Protein AF-0000000075733453 (afdb_homodimer)

Structure (mmCIF, N/CA/C/O backbone):
data_AF-0000000075733453-model_v1
#
loop_
_entity.id
_entity.type
_entity.pdbx_description
1 polymer 'CTQ-dependent glycine oxidase GoxA'
#
loop_
_atom_site.group_PDB
_atom_site.id
_atom_site.type_symbol
_atom_site.label_atom_id
_atom_site.label_alt_id
_atom_site.label_comp_id
_atom_site.label_asym_id
_atom_site.label_entity_id
_atom_site.label_seq_id
_atom_site.pdbx_PDB_ins_code
_atom_site.Cartn_x
_atom_site.Cartn_y
_atom_site.Cartn_z
_atom_site.occupancy
_atom_site.B_iso_or_equiv
_atom_site.auth_seq_id
_atom_site.auth_comp_id
_atom_site.auth_asym_id
_atom_site.auth_atom_id
_atom_site.pdbx_PDB_model_num
ATOM 1 N N . MET A 1 1 ? -24.188 13.227 -26.5 1 18.45 1 MET A N 1
ATOM 2 C CA . MET A 1 1 ? -24.312 14.047 -25.297 1 18.45 1 MET A CA 1
ATOM 3 C C . MET A 1 1 ? -23.547 13.43 -24.125 1 18.45 1 MET A C 1
ATOM 5 O O . MET A 1 1 ? -23.891 12.352 -23.641 1 18.45 1 MET A O 1
ATOM 9 N N . LYS A 1 2 ? -22.203 13.695 -23.938 1 22 2 LYS A N 1
ATOM 10 C CA . LYS A 1 2 ? -21.031 13.078 -23.328 1 22 2 LYS A CA 1
ATOM 11 C C . LYS A 1 2 ? -21.078 13.18 -21.812 1 22 2 LYS A C 1
ATOM 13 O O . LYS A 1 2 ? -21.531 14.188 -21.266 1 22 2 LYS A O 1
ATOM 18 N N . ARG A 1 3 ? -20.938 12 -21.094 1 26.03 3 ARG A N 1
ATOM 19 C CA . ARG A 1 3 ? -21.109 11.594 -19.703 1 26.03 3 ARG A CA 1
ATOM 20 C C . ARG A 1 3 ? -20.406 12.555 -18.75 1 26.03 3 ARG A C 1
ATOM 22 O O . ARG A 1 3 ? -20.422 12.375 -17.531 1 26.03 3 ARG A O 1
ATOM 29 N N . ARG A 1 4 ? -19.5 13.398 -19.281 1 26.67 4 ARG A N 1
ATOM 30 C CA . ARG A 1 4 ? -18.641 14.266 -18.484 1 26.67 4 ARG A CA 1
ATOM 31 C C . ARG A 1 4 ? -19.438 15.414 -17.875 1 26.67 4 ARG A C 1
ATOM 33 O O . ARG A 1 4 ? -18.969 16.094 -16.969 1 26.67 4 ARG A O 1
ATOM 40 N N . ASP A 1 5 ? -20.438 15.891 -18.531 1 25.38 5 ASP A N 1
ATOM 41 C CA . ASP A 1 5 ? -21.031 17.203 -18.266 1 25.38 5 ASP A CA 1
ATOM 42 C C . ASP A 1 5 ? -21.922 17.141 -17.016 1 25.38 5 ASP A C 1
ATOM 44 O O . ASP A 1 5 ? -22.5 18.156 -16.625 1 25.38 5 ASP A O 1
ATOM 48 N N . PHE A 1 6 ? -22.422 15.938 -16.703 1 27.45 6 PHE A N 1
ATOM 49 C CA . PHE A 1 6 ? -23.516 16 -15.727 1 27.45 6 PHE A CA 1
ATOM 50 C C . PHE A 1 6 ? -22.984 16.375 -14.352 1 27.45 6 PHE A C 1
ATOM 52 O O . PHE A 1 6 ? -23.75 16.781 -13.477 1 27.45 6 PHE A O 1
ATOM 59 N N . LEU A 1 7 ? -21.672 16 -14.039 1 31.33 7 LEU A N 1
ATOM 60 C CA . LEU A 1 7 ? -21.344 16.031 -12.617 1 31.33 7 LEU A CA 1
ATOM 61 C C . LEU A 1 7 ? -21.047 17.453 -12.148 1 31.33 7 LEU A C 1
ATOM 63 O O . LEU A 1 7 ? -20.812 17.672 -10.961 1 31.33 7 LEU A O 1
ATOM 67 N N . LEU A 1 8 ? -20.922 18.391 -13.109 1 31.86 8 LEU A N 1
ATOM 68 C CA . LEU A 1 8 ? -20.547 19.703 -12.594 1 31.86 8 LEU A CA 1
ATOM 69 C C . LEU A 1 8 ? -21.703 20.359 -11.867 1 31.86 8 LEU A C 1
ATOM 71 O O . LEU A 1 8 ? -21.516 21.328 -11.117 1 31.86 8 LEU A O 1
ATOM 75 N N . GLY A 1 9 ? -22.984 20.062 -12.375 1 27.72 9 GLY A N 1
ATOM 76 C CA . GLY A 1 9 ? -24.078 20.906 -11.922 1 27.72 9 GLY A CA 1
ATOM 77 C C . GLY A 1 9 ? -24.5 20.609 -10.492 1 27.72 9 GLY A C 1
ATOM 78 O O . GLY A 1 9 ? -25.359 21.297 -9.945 1 27.72 9 GLY A O 1
ATOM 79 N N . ALA A 1 10 ? -24.391 19.328 -10.172 1 31.3 10 ALA A N 1
ATOM 80 C CA . ALA A 1 10 ? -25.016 19.047 -8.883 1 31.3 10 ALA A CA 1
ATOM 81 C C . ALA A 1 10 ? -24.234 19.688 -7.746 1 31.3 10 ALA A C 1
ATOM 83 O O . ALA A 1 10 ? -24.453 19.375 -6.574 1 31.3 10 ALA A O 1
ATOM 84 N N . ALA A 1 11 ? -23.234 20.562 -8.023 1 29.52 11 ALA A N 1
ATOM 85 C CA . ALA A 1 11 ? -22.406 21.078 -6.93 1 29.52 11 ALA A CA 1
ATOM 86 C C . ALA A 1 11 ? -23.234 21.938 -5.98 1 29.52 11 ALA A C 1
ATOM 88 O O . ALA A 1 11 ? -23.062 21.875 -4.762 1 29.52 11 ALA A O 1
ATOM 89 N N . ALA A 1 12 ? -23.875 23 -6.383 1 31.27 12 ALA A N 1
ATOM 90 C CA . ALA A 1 12 ? -24.109 24.125 -5.484 1 31.27 12 ALA A CA 1
ATOM 91 C C . ALA A 1 12 ? -25.391 23.938 -4.695 1 31.27 12 ALA A C 1
ATOM 93 O O . ALA A 1 12 ? -25.984 24.922 -4.207 1 31.27 12 ALA A O 1
ATOM 94 N N . ILE A 1 13 ? -26.234 22.922 -4.941 1 31.86 13 ILE A N 1
ATOM 95 C CA . ILE A 1 13 ? -27.406 23.172 -4.121 1 31.86 13 ILE A CA 1
ATOM 96 C C . ILE A 1 13 ? -27.047 23.062 -2.645 1 31.86 13 ILE A C 1
ATOM 98 O O . ILE A 1 13 ? -26.609 22 -2.184 1 31.86 13 ILE A O 1
ATOM 102 N N . GLY A 1 14 ? -26.797 24.109 -1.97 1 31.98 14 GLY A N 1
ATOM 103 C CA . GLY A 1 14 ? -26.656 24.375 -0.547 1 31.98 14 GLY A CA 1
ATOM 104 C C . GLY A 1 14 ? -27.703 23.688 0.298 1 31.98 14 GLY A C 1
ATOM 105 O O . GLY A 1 14 ? -28.75 24.266 0.604 1 31.98 14 GLY A O 1
ATOM 106 N N . LEU A 1 15 ? -28.141 22.484 0.053 1 35 15 LEU A N 1
ATOM 107 C CA . LEU A 1 15 ? -29.125 21.984 1.012 1 35 15 LEU A CA 1
ATOM 108 C C . LEU A 1 15 ? -28.609 22.141 2.439 1 35 15 LEU A C 1
ATOM 110 O O . LEU A 1 15 ? -27.438 21.875 2.719 1 35 15 LEU A O 1
ATOM 114 N N . GLY A 1 16 ? -29.312 22.984 3.277 1 34.31 16 GLY A N 1
ATOM 115 C CA . GLY A 1 16 ? -29.25 23.406 4.668 1 34.31 16 GLY A CA 1
ATOM 116 C C . GLY A 1 16 ? -29.047 22.25 5.633 1 34.31 16 GLY A C 1
ATOM 117 O O . GLY A 1 16 ? -29.906 21.969 6.469 1 34.31 16 GLY A O 1
ATOM 118 N N . GLY A 1 17 ? -28.594 21.203 5.336 1 39.72 17 GLY A N 1
ATOM 119 C CA . GLY A 1 17 ? -28.438 20.344 6.504 1 39.72 17 GLY A CA 1
ATOM 120 C C . GLY A 1 17 ? -27.609 21 7.598 1 39.72 17 GLY A C 1
ATOM 121 O O . GLY A 1 17 ? -26.938 22 7.363 1 39.72 17 GLY A O 1
ATOM 122 N N . PRO A 1 18 ? -27.969 20.734 8.906 1 44.19 18 PRO A N 1
ATOM 123 C CA . PRO A 1 18 ? -27.203 21.359 9.984 1 44.19 18 PRO A CA 1
ATOM 124 C C . PRO A 1 18 ? -25.703 21.406 9.703 1 44.19 18 PRO A C 1
ATOM 126 O O . PRO A 1 18 ? -25.141 20.453 9.188 1 44.19 18 PRO A O 1
ATOM 129 N N . LEU A 1 19 ? -25.281 22.516 9.523 1 48.91 19 LEU A N 1
ATOM 130 C CA . LEU A 1 19 ? -23.875 22.812 9.273 1 48.91 19 LEU A CA 1
ATOM 131 C C . LEU A 1 19 ? -22.969 22.031 10.211 1 48.91 19 LEU A C 1
ATOM 133 O O . LEU A 1 19 ? -23.047 22.172 11.43 1 48.91 19 LEU A O 1
ATOM 137 N N . LEU A 1 20 ? -22.406 20.953 9.836 1 59.66 20 LEU A N 1
ATOM 138 C CA . LEU A 1 20 ? -21.438 20.156 10.586 1 59.66 20 LEU A CA 1
ATOM 139 C C . LEU A 1 20 ? -20.344 21.047 11.156 1 59.66 20 LEU A C 1
ATOM 141 O O . LEU A 1 20 ? -19.938 20.859 12.312 1 59.66 20 LEU A O 1
ATOM 145 N N . ALA A 1 21 ? -20.094 22.141 10.484 1 71.38 21 ALA A N 1
ATOM 146 C CA . ALA A 1 21 ? -19.031 23 11.016 1 71.38 21 ALA A CA 1
ATOM 147 C C . ALA A 1 21 ? -19.609 24.047 11.969 1 71.38 21 ALA A C 1
ATOM 149 O O . ALA A 1 21 ? -20.609 24.688 11.664 1 71.38 21 ALA A O 1
ATOM 150 N N . LYS A 1 22 ? -19.25 24.156 13.195 1 79.81 22 LYS A N 1
ATOM 151 C CA . LYS A 1 22 ? -19.641 25.156 14.188 1 79.81 22 LYS A CA 1
ATOM 152 C C . LYS A 1 22 ? -18.469 26.047 14.562 1 79.81 22 LYS A C 1
ATOM 154 O O . LYS A 1 22 ? -17.359 25.562 14.781 1 79.81 22 LYS A O 1
ATOM 159 N N . ALA A 1 23 ? -18.766 27.328 14.547 1 80.31 23 ALA A N 1
ATOM 160 C CA . ALA A 1 23 ? -17.766 28.266 15.023 1 80.31 23 ALA A CA 1
ATOM 161 C C . ALA A 1 23 ? -17.375 27.969 16.469 1 80.31 23 ALA A C 1
ATOM 163 O O . ALA A 1 23 ? -18.234 27.812 17.328 1 80.31 23 ALA A O 1
ATOM 164 N N . ALA A 1 24 ? -16.109 27.859 16.672 1 84.75 24 ALA A N 1
ATOM 165 C CA . ALA A 1 24 ? -15.609 27.578 18.016 1 84.75 24 ALA A CA 1
ATOM 166 C C . ALA A 1 24 ? -15.391 28.875 18.797 1 84.75 24 ALA A C 1
ATOM 168 O O . ALA A 1 24 ? -14.25 29.203 19.141 1 84.75 24 ALA A O 1
ATOM 169 N N . ILE A 1 25 ? -16.406 29.609 19.141 1 78.19 25 ILE A N 1
ATOM 170 C CA . ILE A 1 25 ? -16.375 30.891 19.859 1 78.19 25 ILE A CA 1
ATOM 171 C C . ILE A 1 25 ? -17.297 30.828 21.078 1 78.19 25 ILE A C 1
ATOM 173 O O . ILE A 1 25 ? -18.219 30.016 21.109 1 78.19 25 ILE A O 1
ATOM 177 N N . SER A 1 26 ? -16.906 31.469 22.047 1 74.75 26 SER A N 1
ATOM 178 C CA . SER A 1 26 ? -17.734 31.531 23.25 1 74.75 26 SER A CA 1
ATOM 179 C C . SER A 1 26 ? -17.719 32.938 23.844 1 74.75 26 SER A C 1
ATOM 181 O O . SER A 1 26 ? -16.688 33.625 23.828 1 74.75 26 SER A O 1
ATOM 183 N N . SER A 1 27 ? -18.844 33.406 24.391 1 68.75 27 SER A N 1
ATOM 184 C CA . SER A 1 27 ? -18.953 34.688 25.062 1 68.75 27 SER A CA 1
ATOM 185 C C . SER A 1 27 ? -18.297 34.656 26.438 1 68.75 27 SER A C 1
ATOM 187 O O . SER A 1 27 ? -17.984 35.719 27 1 68.75 27 SER A O 1
ATOM 189 N N . LEU A 1 28 ? -18.156 33.438 26.891 1 64.31 28 LEU A N 1
ATOM 190 C CA . LEU A 1 28 ? -17.547 33.312 28.219 1 64.31 28 LEU A CA 1
ATOM 191 C C . LEU A 1 28 ? -16.156 33.906 28.25 1 64.31 28 LEU A C 1
ATOM 193 O O . LEU A 1 28 ? -15.688 34.375 29.297 1 64.31 28 LEU A O 1
ATOM 197 N N . HIS A 1 29 ? -15.609 34.031 27.109 1 65.75 29 HIS A N 1
ATOM 198 C CA . HIS A 1 29 ? -14.219 34.5 27.062 1 65.75 29 HIS A CA 1
ATOM 199 C C . HIS A 1 29 ? -14.102 35.875 26.422 1 65.75 29 HIS A C 1
ATOM 201 O O . HIS A 1 29 ? -12.992 36.312 26.094 1 65.75 29 HIS A O 1
ATOM 207 N N . ALA A 1 30 ? -15.25 36.375 26.344 1 65.94 30 ALA A N 1
ATOM 208 C CA . ALA A 1 30 ? -15.211 37.688 25.703 1 65.94 30 ALA A CA 1
ATOM 209 C C . ALA A 1 30 ? -14.766 38.75 26.672 1 65.94 30 ALA A C 1
ATOM 211 O O . ALA A 1 30 ? -15.227 38.812 27.812 1 65.94 30 ALA A O 1
ATOM 212 N N . GLN A 1 31 ? -13.648 39.438 26.328 1 70.44 31 GLN A N 1
ATOM 213 C CA . GLN A 1 31 ? -13.305 40.625 27.062 1 70.44 31 GLN A CA 1
ATOM 214 C C . GLN A 1 31 ? -14.281 41.781 26.766 1 70.44 31 GLN A C 1
ATOM 216 O O . GLN A 1 31 ? -14.844 41.844 25.672 1 70.44 31 GLN A O 1
ATOM 221 N N . PRO A 1 32 ? -14.508 42.562 27.781 1 77.44 32 PRO A N 1
ATOM 222 C CA . PRO A 1 32 ? -15.414 43.688 27.516 1 77.44 32 PRO A CA 1
ATOM 223 C C . PRO A 1 32 ? -14.883 44.656 26.453 1 77.44 32 PRO A C 1
ATOM 225 O O . PRO A 1 32 ? -13.68 44.906 26.375 1 77.44 32 PRO A O 1
ATOM 228 N N . ALA A 1 33 ? -15.742 45.062 25.609 1 82.62 33 ALA A N 1
ATOM 229 C CA . ALA A 1 33 ? -15.398 46.062 24.625 1 82.62 33 ALA A CA 1
ATOM 230 C C . ALA A 1 33 ? -15.141 47.406 25.297 1 82.62 33 ALA A C 1
ATOM 232 O O . ALA A 1 33 ? -15.688 47.688 26.359 1 82.62 33 ALA A O 1
ATOM 233 N N . ALA A 1 34 ? -14.32 48.125 24.594 1 89.81 34 ALA A N 1
ATOM 234 C CA . ALA A 1 34 ? -14.094 49.5 25.078 1 89.81 34 ALA A CA 1
ATOM 235 C C . ALA A 1 34 ? -15.359 50.344 24.969 1 89.81 34 ALA A C 1
ATOM 237 O O . ALA A 1 34 ? -16.172 50.125 24.078 1 89.81 34 ALA A O 1
ATOM 238 N N . PRO A 1 35 ? -15.531 51.281 25.906 1 89.88 35 PRO A N 1
ATOM 239 C CA . PRO A 1 35 ? -16.688 52.188 25.766 1 89.88 35 PRO A CA 1
ATOM 240 C C . PRO A 1 35 ? -16.641 53 24.469 1 89.88 35 PRO A C 1
ATOM 242 O O . PRO A 1 35 ? -15.57 53.219 23.906 1 89.88 35 PRO A O 1
ATOM 245 N N . LYS A 1 36 ? -17.812 53.344 24.047 1 87.25 36 LYS A N 1
ATOM 246 C CA . LYS A 1 36 ? -17.906 54.156 22.828 1 87.25 36 LYS A CA 1
ATOM 247 C C . LYS A 1 36 ? -17.062 55.438 22.953 1 87.25 36 LYS A C 1
ATOM 249 O O . LYS A 1 36 ? -17.141 56.125 23.953 1 87.25 36 LYS A O 1
ATOM 254 N N . GLY A 1 37 ? -16.234 55.688 21.984 1 86.44 37 GLY A N 1
ATOM 255 C CA . GLY A 1 37 ? -15.438 56.906 21.953 1 86.44 37 GLY A CA 1
ATOM 256 C C . GLY A 1 37 ? -14.133 56.781 22.719 1 86.44 37 GLY A C 1
ATOM 257 O O . GLY A 1 37 ? -13.398 57.75 22.875 1 86.44 37 GLY A O 1
ATOM 258 N N . ALA A 1 38 ? -13.906 55.562 23.156 1 92.94 38 ALA A N 1
ATOM 259 C CA . ALA A 1 38 ? -12.648 55.375 23.859 1 92.94 38 ALA A CA 1
ATOM 260 C C . ALA A 1 38 ? -11.461 55.719 22.969 1 92.94 38 ALA A C 1
ATOM 262 O O . ALA A 1 38 ? -11.484 55.469 21.766 1 92.94 38 ALA A O 1
ATOM 263 N N . LYS A 1 39 ? -10.445 56.344 23.609 1 94.38 39 LYS A N 1
ATOM 264 C CA . LYS A 1 39 ? -9.234 56.688 22.875 1 94.38 39 LYS A CA 1
ATOM 265 C C . LYS A 1 39 ? -8.375 55.469 22.594 1 94.38 39 LYS A C 1
ATOM 267 O O . LYS A 1 39 ? -8.219 54.594 23.453 1 94.38 39 LYS A O 1
ATOM 272 N N . ILE A 1 40 ? -7.855 55.406 21.422 1 95.88 40 ILE A N 1
ATOM 273 C CA . ILE A 1 40 ? -6.965 54.312 21.047 1 95.88 40 ILE A CA 1
ATOM 274 C C . ILE A 1 40 ? -5.562 54.594 21.578 1 95.88 40 ILE A C 1
ATOM 276 O O . ILE A 1 40 ? -4.965 55.625 21.281 1 95.88 40 ILE A O 1
ATOM 280 N N . ALA A 1 41 ? -5.121 53.688 22.391 1 94.06 41 ALA A N 1
ATOM 281 C CA . ALA A 1 41 ? -3.795 53.812 23 1 94.06 41 ALA A CA 1
ATOM 282 C C . ALA A 1 41 ? -2.773 52.969 22.234 1 94.06 41 ALA A C 1
ATOM 284 O O . ALA A 1 41 ? -1.579 53.281 22.234 1 94.06 41 ALA A O 1
ATOM 285 N N . LYS A 1 42 ? -3.209 51.938 21.641 1 95 42 LYS A N 1
ATOM 286 C CA . LYS A 1 42 ? -2.355 50.969 20.922 1 95 42 LYS A CA 1
ATOM 287 C C . LYS A 1 42 ? -3.096 50.344 19.75 1 95 42 LYS A C 1
ATOM 289 O O . LYS A 1 42 ? -4.324 50.25 19.766 1 95 42 LYS A O 1
ATOM 294 N N . VAL A 1 43 ? -2.369 50.031 18.703 1 97.38 43 VAL A N 1
ATOM 295 C CA . VAL A 1 43 ? -2.916 49.281 17.578 1 97.38 43 VAL A CA 1
ATOM 296 C C . VAL A 1 43 ? -2.117 48 17.344 1 97.38 43 VAL A C 1
ATOM 298 O O . VAL A 1 43 ? -0.894 48 17.5 1 97.38 43 VAL A O 1
ATOM 301 N N . ALA A 1 44 ? -2.777 46.906 17.125 1 98.06 44 ALA A N 1
ATOM 302 C CA . ALA A 1 44 ? -2.104 45.625 16.938 1 98.06 44 ALA A CA 1
ATOM 303 C C . ALA A 1 44 ? -2.586 44.938 15.664 1 98.06 44 ALA A C 1
ATOM 305 O O . ALA A 1 44 ? -3.756 45.062 15.289 1 98.06 44 ALA A O 1
ATOM 306 N N . ILE A 1 45 ? -1.686 44.219 15.016 1 98.69 45 ILE A N 1
ATOM 307 C CA . ILE A 1 45 ? -1.973 43.469 13.805 1 98.69 45 ILE A CA 1
ATOM 308 C C . ILE A 1 45 ? -2.467 42.062 14.172 1 98.69 45 ILE A C 1
ATOM 310 O O . ILE A 1 45 ? -1.922 41.438 15.078 1 98.69 45 ILE A O 1
ATOM 314 N N . PHE A 1 46 ? -3.459 41.594 13.469 1 98.38 46 PHE A N 1
ATOM 315 C CA . PHE A 1 46 ? -3.949 40.25 13.641 1 98.38 46 PHE A CA 1
ATOM 316 C C . PHE A 1 46 ? -4.18 39.562 12.297 1 98.38 46 PHE A C 1
ATOM 318 O O . PHE A 1 46 ? -4.531 40.219 11.32 1 98.38 46 PHE A O 1
ATOM 325 N N . PRO A 1 47 ? -4.137 38.25 12.172 1 98.62 47 PRO A N 1
ATOM 326 C CA . PRO A 1 47 ? -3.729 37.406 13.281 1 98.62 47 PRO A CA 1
ATOM 327 C C . PRO A 1 47 ? -2.303 37.656 13.75 1 98.62 47 PRO A C 1
ATOM 329 O O . PRO A 1 47 ? -1.497 38.219 13 1 98.62 47 PRO A O 1
ATOM 332 N N . ALA A 1 48 ? -2.035 37.25 15.047 1 98.62 48 ALA A N 1
ATOM 333 C CA . ALA A 1 48 ? -0.686 37.438 15.578 1 98.62 48 ALA A CA 1
ATOM 334 C C . ALA A 1 48 ? 0.328 36.594 14.781 1 98.62 48 ALA A C 1
ATOM 336 O O . ALA A 1 48 ? 1.47 37.031 14.594 1 98.62 48 ALA A O 1
ATOM 337 N N . ILE A 1 49 ? -0.031 35.438 14.422 1 98.75 49 ILE A N 1
ATOM 338 C CA . ILE A 1 49 ? 0.694 34.562 13.508 1 98.75 49 ILE A CA 1
ATOM 339 C C . ILE A 1 49 ? -0.25 34.062 12.422 1 98.75 49 ILE A C 1
ATOM 341 O O . ILE A 1 49 ? -1.278 33.438 12.727 1 98.75 49 ILE A O 1
ATOM 345 N N . GLY A 1 50 ? 0.042 34.375 11.242 1 98.69 50 GLY A N 1
ATOM 346 C CA . GLY A 1 50 ? -0.792 33.938 10.125 1 98.69 50 GLY A CA 1
ATOM 347 C C . GLY A 1 50 ? -0.095 32.969 9.195 1 98.69 50 GLY A C 1
ATOM 348 O O . GLY A 1 50 ? 1.133 32.844 9.219 1 98.69 50 GLY A O 1
ATOM 349 N N . PHE A 1 51 ? -0.879 32.25 8.352 1 98.69 51 PHE A N 1
ATOM 350 C CA . PHE A 1 51 ? -0.341 31.234 7.461 1 98.69 51 PHE A CA 1
ATOM 351 C C . PHE A 1 51 ? -0.86 31.438 6.043 1 98.69 51 PHE A C 1
ATOM 353 O O . PHE A 1 51 ? -2.072 31.438 5.816 1 98.69 51 PHE A O 1
ATOM 360 N N . SER A 1 52 ? -0.025 31.641 5.133 1 98.75 52 SER A N 1
ATOM 361 C CA . SER A 1 52 ? -0.276 31.5 3.701 1 98.75 52 SER A CA 1
ATOM 362 C C . SER A 1 52 ? 0.29 30.203 3.156 1 98.75 52 SER A C 1
ATOM 364 O O . SER A 1 52 ? 1.211 29.625 3.738 1 98.75 52 SER A O 1
ATOM 366 N N . ARG A 1 53 ? -0.312 29.734 2.096 1 98.62 53 ARG A N 1
ATOM 367 C CA . ARG A 1 53 ? 0.128 28.453 1.552 1 98.62 53 ARG A CA 1
ATOM 368 C C . ARG A 1 53 ? 0.413 28.562 0.057 1 98.62 53 ARG A C 1
ATOM 370 O O . ARG A 1 53 ? -0.323 29.219 -0.674 1 98.62 53 ARG A O 1
ATOM 377 N N . VAL A 1 54 ? 1.459 27.875 -0.362 1 98.5 54 VAL A N 1
ATOM 378 C CA . VAL A 1 54 ? 1.881 27.875 -1.759 1 98.5 54 VAL A CA 1
ATOM 379 C C . VAL A 1 54 ? 0.837 27.172 -2.621 1 98.5 54 VAL A C 1
ATOM 381 O O . VAL A 1 54 ? 0.059 26.359 -2.121 1 98.5 54 VAL A O 1
ATOM 384 N N . GLY A 1 55 ? 0.789 27.469 -3.812 1 98.19 55 GLY A N 1
ATOM 385 C CA . GLY A 1 55 ? -0.011 26.922 -4.895 1 98.19 55 GLY A CA 1
ATOM 386 C C . GLY A 1 55 ? 0.46 27.359 -6.266 1 98.19 55 GLY A C 1
ATOM 387 O O . GLY A 1 55 ? 0.931 28.484 -6.438 1 98.19 55 GLY A O 1
ATOM 388 N N . ASN A 1 56 ? 0.238 26.531 -7.223 1 97.5 56 ASN A N 1
ATOM 389 C CA . ASN A 1 56 ? 0.741 26.844 -8.555 1 97.5 56 ASN A CA 1
ATOM 390 C C . ASN A 1 56 ? -0.329 27.516 -9.414 1 97.5 56 ASN A C 1
ATOM 392 O O . ASN A 1 56 ? -0.109 27.781 -10.594 1 97.5 56 ASN A O 1
ATOM 396 N N . ALA A 1 57 ? -1.44 27.828 -8.82 1 97 57 ALA A N 1
ATOM 397 C CA . ALA A 1 57 ? -2.486 28.547 -9.539 1 97 57 ALA A CA 1
ATOM 398 C C . ALA A 1 57 ? -2.416 30.047 -9.242 1 97 57 ALA A C 1
ATOM 400 O O . ALA A 1 57 ? -1.807 30.469 -8.25 1 97 57 ALA A O 1
ATOM 401 N N . GLU A 1 58 ? -3.027 30.797 -10.094 1 94.62 58 GLU A N 1
ATOM 402 C CA . GLU A 1 58 ? -3.209 32.219 -9.828 1 94.62 58 GLU A CA 1
ATOM 403 C C . GLU A 1 58 ? -4.395 32.469 -8.898 1 94.62 58 GLU A C 1
ATOM 405 O O . GLU A 1 58 ? -4.402 33.406 -8.125 1 94.62 58 GLU A O 1
ATOM 410 N N . ASP A 1 59 ? -5.355 31.531 -9 1 96.44 59 ASP A N 1
ATOM 411 C CA . ASP A 1 59 ? -6.512 31.625 -8.117 1 96.44 59 ASP A CA 1
ATOM 412 C C . ASP A 1 59 ? -6.098 31.422 -6.656 1 96.44 59 ASP A C 1
ATOM 414 O O . ASP A 1 59 ? -5.055 30.812 -6.379 1 96.44 59 ASP A O 1
ATOM 418 N N . TRP A 1 60 ? -6.891 32.031 -5.805 1 97.5 60 TRP A N 1
ATOM 419 C CA . TRP A 1 60 ? -6.562 31.984 -4.387 1 97.5 60 TRP A CA 1
ATOM 420 C C . TRP A 1 60 ? -7.824 32.062 -3.531 1 97.5 60 TRP A C 1
ATOM 422 O O . TRP A 1 60 ? -8.914 32.312 -4.051 1 97.5 60 TRP A O 1
ATOM 432 N N . PHE A 1 61 ? -7.711 31.75 -2.322 1 97.5 61 PHE A N 1
ATOM 433 C CA . PHE A 1 61 ? -8.758 31.891 -1.317 1 97.5 61 PHE A CA 1
ATOM 434 C C . PHE A 1 61 ? -8.172 32.344 0.016 1 97.5 61 PHE A C 1
ATOM 436 O O . PHE A 1 61 ? -6.965 32.219 0.24 1 97.5 61 PHE A O 1
ATOM 443 N N . LEU A 1 62 ? -8.969 32.906 0.898 1 97.44 62 LEU A N 1
ATOM 444 C CA . LEU A 1 62 ? -8.5 33.438 2.172 1 97.44 62 LEU A CA 1
ATOM 445 C C . LEU A 1 62 ? -8.273 32.312 3.184 1 97.44 62 LEU A C 1
ATOM 447 O O . LEU A 1 62 ? -9.047 31.359 3.236 1 97.44 62 LEU A O 1
ATOM 451 N N . ALA A 1 63 ? -7.207 32.469 3.98 1 97.62 63 ALA A N 1
ATOM 452 C CA . ALA A 1 63 ? -7.027 31.625 5.164 1 97.62 63 ALA A CA 1
ATOM 453 C C . ALA A 1 63 ? -8.211 31.766 6.117 1 97.62 63 ALA A C 1
ATOM 455 O O . ALA A 1 63 ? -8.922 32.781 6.098 1 97.62 63 ALA A O 1
ATOM 456 N N . PRO A 1 64 ? -8.414 30.719 6.926 1 95.94 64 PRO A N 1
ATOM 457 C CA . PRO A 1 64 ? -9.539 30.812 7.859 1 95.94 64 PRO A CA 1
ATOM 458 C C . PRO A 1 64 ? -9.422 31.984 8.828 1 95.94 64 PRO A C 1
ATOM 460 O O . PRO A 1 64 ? -8.32 32.281 9.305 1 95.94 64 PRO A O 1
ATOM 463 N N . GLU A 1 65 ? -10.594 32.594 9.102 1 96.75 65 GLU A N 1
ATOM 464 C CA . GLU A 1 65 ? -10.586 33.75 9.992 1 96.75 65 GLU A CA 1
ATOM 465 C C . GLU A 1 65 ? -11.469 33.5 11.211 1 96.75 65 GLU A C 1
ATOM 467 O O . GLU A 1 65 ? -11.375 34.219 12.211 1 96.75 65 GLU A O 1
ATOM 472 N N . VAL A 1 66 ? -12.312 32.5 11.133 1 95.12 66 VAL A N 1
ATOM 473 C CA . VAL A 1 66 ? -13.172 32.125 12.242 1 95.12 66 VAL A CA 1
ATOM 474 C C . VAL A 1 66 ? -12.859 30.688 12.664 1 95.12 66 VAL A C 1
ATOM 476 O O . VAL A 1 66 ? -12.969 29.766 11.859 1 95.12 66 VAL A O 1
ATOM 479 N N . PRO A 1 67 ? -12.484 30.5 13.93 1 94.75 67 PRO A N 1
ATOM 480 C CA . PRO A 1 67 ? -12.18 29.141 14.383 1 94.75 67 PRO A CA 1
ATOM 481 C C . PRO A 1 67 ? -13.328 28.156 14.133 1 94.75 67 PRO A C 1
ATOM 483 O O . PRO A 1 67 ? -14.477 28.453 14.477 1 94.75 67 PRO A O 1
ATOM 486 N N . GLY A 1 68 ? -12.969 27.062 13.523 1 92.25 68 GLY A N 1
ATOM 487 C CA . GLY A 1 68 ? -13.953 26.016 13.305 1 92.25 68 GLY A CA 1
ATOM 488 C C . GLY A 1 68 ? -14.609 26.094 11.945 1 92.25 68 GLY A C 1
ATOM 489 O O . GLY A 1 68 ? -15.258 25.141 11.508 1 92.25 68 GLY A O 1
ATOM 490 N N . LEU A 1 69 ? -14.43 27.188 11.305 1 91.62 69 LEU A N 1
ATOM 491 C CA . LEU A 1 69 ? -15.047 27.344 9.992 1 91.62 69 LEU A CA 1
ATOM 492 C C . LEU A 1 69 ? -14 27.297 8.891 1 91.62 69 LEU A C 1
ATOM 494 O O . LEU A 1 69 ? -13.125 28.156 8.805 1 91.62 69 LEU A O 1
ATOM 498 N N . LEU A 1 70 ? -14.055 26.234 8.094 1 90 70 LEU A N 1
ATOM 499 C CA . LEU A 1 70 ? -13.148 26 6.977 1 90 70 LEU A CA 1
ATOM 500 C C . LEU A 1 70 ? -13.922 25.75 5.688 1 90 70 LEU A C 1
ATOM 502 O O . LEU A 1 70 ? -13.883 24.656 5.133 1 90 70 LEU A O 1
ATOM 506 N N . ASP A 1 71 ? -14.398 26.734 5.125 1 86.62 71 ASP A N 1
ATOM 507 C CA . ASP A 1 71 ? -15.297 26.594 3.984 1 86.62 71 ASP A CA 1
ATOM 508 C C . ASP A 1 71 ? -14.508 26.359 2.693 1 86.62 71 ASP A C 1
ATOM 510 O O . ASP A 1 71 ? -13.367 26.797 2.57 1 86.62 71 ASP A O 1
ATOM 514 N N . GLU A 1 72 ? -15.109 25.719 1.825 1 91.62 72 GLU A N 1
ATOM 515 C CA . GLU A 1 72 ? -14.562 25.531 0.486 1 91.62 72 GLU A CA 1
ATOM 516 C C . GLU A 1 72 ? -14.758 26.781 -0.371 1 91.62 72 GLU A C 1
ATOM 518 O O . GLU A 1 72 ? -15.867 27.312 -0.463 1 91.62 72 GLU A O 1
ATOM 523 N N . PRO A 1 73 ? -13.734 27.25 -0.919 1 94.69 73 PRO A N 1
ATOM 524 C CA . PRO A 1 73 ? -13.898 28.391 -1.824 1 94.69 73 PRO A CA 1
ATOM 525 C C . PRO A 1 73 ? -14.672 28.031 -3.092 1 94.69 73 PRO A C 1
ATOM 527 O O . PRO A 1 73 ? -14.812 26.844 -3.416 1 94.69 73 PRO A O 1
ATOM 530 N N . GLU A 1 74 ? -15.148 29.078 -3.709 1 91.06 74 GLU A N 1
ATOM 531 C CA . GLU A 1 74 ? -15.836 28.859 -4.98 1 91.06 74 GLU A CA 1
ATOM 532 C C . GLU A 1 74 ? -14.945 28.109 -5.965 1 91.06 74 GLU A C 1
ATOM 534 O O . GLU A 1 74 ? -13.766 28.438 -6.129 1 91.06 74 GLU A O 1
ATOM 539 N N . GLY A 1 75 ? -15.484 27.156 -6.547 1 91.69 75 GLY A N 1
ATOM 540 C CA . GLY A 1 75 ? -14.758 26.375 -7.531 1 91.69 75 GLY A CA 1
ATOM 541 C C . GLY A 1 75 ? -13.828 25.344 -6.91 1 91.69 75 GLY A C 1
ATOM 542 O O . GLY A 1 75 ? -13.172 24.578 -7.621 1 91.69 75 GLY A O 1
ATOM 543 N N . GLY A 1 76 ? -13.727 25.328 -5.668 1 94.44 76 GLY A N 1
ATOM 544 C CA . GLY A 1 76 ? -12.891 24.344 -4.996 1 94.44 76 GLY A CA 1
ATOM 545 C C . GLY A 1 76 ? -11.492 24.844 -4.711 1 94.44 76 GLY A C 1
ATOM 546 O O . GLY A 1 76 ? -11.219 26.047 -4.82 1 94.44 76 GLY A O 1
ATOM 547 N N . PHE A 1 77 ? -10.633 23.922 -4.328 1 97.19 77 PHE A N 1
ATOM 548 C CA . PHE A 1 77 ? -9.305 24.297 -3.871 1 97.19 77 PHE A CA 1
ATOM 549 C C . PHE A 1 77 ? -8.297 24.203 -5.012 1 97.19 77 PHE A C 1
ATOM 551 O O . PHE A 1 77 ? -7.133 24.594 -4.855 1 97.19 77 PHE A O 1
ATOM 558 N N . LYS A 1 78 ? -8.648 23.656 -6.117 1 96.88 78 LYS A N 1
ATOM 559 C CA . LYS A 1 78 ? -7.883 23.656 -7.359 1 96.88 78 LYS A CA 1
ATOM 560 C C . LYS A 1 78 ? -8.633 24.391 -8.469 1 96.88 78 LYS A C 1
ATOM 562 O O . LYS A 1 78 ? -9.867 24.438 -8.461 1 96.88 78 LYS A O 1
ATOM 567 N N . ASP A 1 79 ? -7.918 24.969 -9.352 1 96.25 79 ASP A N 1
ATOM 568 C CA . ASP A 1 79 ? -8.586 25.656 -10.445 1 96.25 79 ASP A CA 1
ATOM 569 C C . ASP A 1 79 ? -9.008 24.672 -11.539 1 96.25 79 ASP A C 1
ATOM 571 O O . ASP A 1 79 ? -8.906 23.453 -11.359 1 96.25 79 ASP A O 1
ATOM 575 N N . LYS A 1 80 ? -9.531 25.156 -12.609 1 92.75 80 LYS A N 1
ATOM 576 C CA . LYS A 1 80 ? -10.109 24.328 -13.664 1 92.75 80 LYS A CA 1
ATOM 577 C C . LYS A 1 80 ? -9.047 23.484 -14.359 1 92.75 80 LYS A C 1
ATOM 579 O O . LYS A 1 80 ? -9.352 22.453 -14.953 1 92.75 80 LYS A O 1
ATOM 584 N N . GLN A 1 81 ? -7.812 23.938 -14.25 1 92.56 81 GLN A N 1
ATOM 585 C CA . GLN A 1 81 ? -6.719 23.203 -14.883 1 92.56 81 GLN A CA 1
ATOM 586 C C . GLN A 1 81 ? -6.09 22.203 -13.914 1 92.56 81 GLN A C 1
ATOM 588 O O . GLN A 1 81 ? -5.117 21.531 -14.258 1 92.56 81 GLN A O 1
ATOM 593 N N . GLY A 1 82 ? -6.641 22.125 -12.758 1 93.25 82 GLY A N 1
ATOM 594 C CA . GLY A 1 82 ? -6.145 21.172 -11.781 1 93.25 82 GLY A CA 1
ATOM 595 C C . GLY A 1 82 ? -5 21.719 -10.945 1 93.25 82 GLY A C 1
ATOM 596 O O . GLY A 1 82 ? -4.355 20.969 -10.211 1 93.25 82 GLY A O 1
ATOM 597 N N . ARG A 1 83 ? -4.703 23.047 -11.164 1 95.81 83 ARG A N 1
ATOM 598 C CA . ARG A 1 83 ? -3.633 23.672 -10.398 1 95.81 83 ARG A CA 1
ATOM 599 C C . ARG A 1 83 ? -4.113 24.047 -9 1 95.81 83 ARG A C 1
ATOM 601 O O . ARG A 1 83 ? -5.273 24.422 -8.82 1 95.81 83 ARG A O 1
ATOM 608 N N . ILE A 1 84 ? -3.273 23.969 -7.957 1 97.94 84 ILE A N 1
ATOM 609 C CA . ILE A 1 84 ? -3.611 24.219 -6.562 1 97.94 84 ILE A CA 1
ATOM 610 C C . ILE A 1 84 ? -3.707 25.734 -6.312 1 97.94 84 ILE A C 1
ATOM 612 O O . ILE A 1 84 ? -2.764 26.469 -6.594 1 97.94 84 ILE A O 1
ATOM 616 N N . LYS A 1 85 ? -4.848 26.172 -5.77 1 98.31 85 LYS A N 1
ATOM 617 C CA . LYS A 1 85 ? -5.027 27.578 -5.41 1 98.31 85 LYS A CA 1
ATOM 618 C C . LYS A 1 85 ? -4.164 27.953 -4.211 1 98.31 85 LYS A C 1
ATOM 620 O O . LYS A 1 85 ? -3.926 27.125 -3.326 1 98.31 85 LYS A O 1
ATOM 625 N N . LYS A 1 86 ? -3.762 29.234 -4.191 1 98.38 86 LYS A N 1
ATOM 626 C CA . LYS A 1 86 ? -3.018 29.734 -3.045 1 98.38 86 LYS A CA 1
ATOM 627 C C . LYS A 1 86 ? -3.955 30.094 -1.892 1 98.38 86 LYS A C 1
ATOM 629 O O . LYS A 1 86 ? -5.031 30.656 -2.107 1 98.38 86 LYS A O 1
ATOM 634 N N . GLN A 1 87 ? -3.637 29.641 -0.688 1 98.44 87 GLN A N 1
ATOM 635 C CA . GLN A 1 87 ? -4.27 30.188 0.51 1 98.44 87 GLN A CA 1
ATOM 636 C C . GLN A 1 87 ? -3.592 31.484 0.947 1 98.44 87 GLN A C 1
ATOM 638 O O . GLN A 1 87 ? -2.369 31.531 1.097 1 98.44 87 GLN A O 1
ATOM 643 N N . VAL A 1 88 ? -4.387 32.5 1.215 1 98.69 88 VAL A N 1
ATOM 644 C CA . VAL A 1 88 ? -3.832 33.812 1.443 1 98.69 88 VAL A CA 1
ATOM 645 C C . VAL A 1 88 ? -4.246 34.344 2.824 1 98.69 88 VAL A C 1
ATOM 647 O O . VAL A 1 88 ? -5.438 34.375 3.146 1 98.69 88 VAL A O 1
ATOM 650 N N . GLN A 1 89 ? -3.27 34.688 3.574 1 98.69 89 GLN A N 1
ATOM 651 C CA . GLN A 1 89 ? -3.551 35.281 4.883 1 98.69 89 GLN A CA 1
ATOM 652 C C . GLN A 1 89 ? -3.834 36.781 4.766 1 98.69 89 GLN A C 1
ATOM 654 O O . GLN A 1 89 ? -3.016 37.531 4.23 1 98.69 89 GLN A O 1
ATOM 659 N N . ARG A 1 90 ? -4.93 37.219 5.23 1 98.75 90 ARG A N 1
ATOM 660 C CA . ARG A 1 90 ? -5.277 38.625 5.383 1 98.75 90 ARG A CA 1
ATOM 661 C C . ARG A 1 90 ? -4.938 39.125 6.781 1 98.75 90 ARG A C 1
ATOM 663 O O . ARG A 1 90 ? -5.234 38.469 7.773 1 98.75 90 ARG A O 1
ATOM 670 N N . PHE A 1 91 ? -4.297 40.219 6.863 1 98.81 91 PHE A N 1
ATOM 671 C CA . PHE A 1 91 ? -3.996 40.844 8.141 1 98.81 91 PHE A CA 1
ATOM 672 C C . PHE A 1 91 ? -4.855 42.094 8.352 1 98.81 91 PHE A C 1
ATOM 674 O O . PHE A 1 91 ? -5.109 42.844 7.402 1 98.81 91 PHE A O 1
ATOM 681 N N . ARG A 1 92 ? -5.277 42.281 9.555 1 98.5 92 ARG A N 1
ATOM 682 C CA . ARG A 1 92 ? -6.141 43.375 9.977 1 98.5 92 ARG A CA 1
ATOM 683 C C . ARG A 1 92 ? -5.555 44.094 11.18 1 98.5 92 ARG A C 1
ATOM 685 O O . ARG A 1 92 ? -4.66 43.562 11.852 1 98.5 92 ARG A O 1
ATOM 692 N N . LEU A 1 93 ? -6.039 45.344 11.422 1 98.19 93 LEU A N 1
ATOM 693 C CA . LEU A 1 93 ? -5.586 46.156 12.539 1 98.19 93 LEU A CA 1
ATOM 694 C C . LEU A 1 93 ? -6.727 46.438 13.508 1 98.19 93 LEU A C 1
ATOM 696 O O . LEU A 1 93 ? -7.836 46.781 13.094 1 98.19 93 LEU A O 1
ATOM 700 N N . PHE A 1 94 ? -6.406 46.25 14.789 1 97.19 94 PHE A N 1
ATOM 701 C CA . PHE A 1 94 ? -7.375 46.562 15.828 1 97.19 94 PHE A CA 1
ATOM 702 C C . PHE A 1 94 ? -6.789 47.562 16.844 1 97.19 94 PHE A C 1
ATOM 704 O O . PHE A 1 94 ? -5.656 47.375 17.297 1 97.19 94 PHE A O 1
ATOM 711 N N . GLY A 1 95 ? -7.555 48.594 17.141 1 96.38 95 GLY A N 1
ATOM 712 C CA . GLY A 1 95 ? -7.164 49.562 18.172 1 96.38 95 GLY A CA 1
ATOM 713 C C . GLY A 1 95 ? -7.617 49.188 19.562 1 96.38 95 GLY A C 1
ATOM 714 O O . GLY A 1 95 ? -8.727 48.688 19.734 1 96.38 95 GLY A O 1
ATOM 715 N N . TYR A 1 96 ? -6.762 49.375 20.484 1 95.56 96 TYR A N 1
ATOM 716 C CA . TYR A 1 96 ? -7.023 49.094 21.891 1 95.56 96 TYR A CA 1
ATOM 717 C C . TYR A 1 96 ? -6.945 50.344 22.734 1 95.56 96 TYR A C 1
ATOM 719 O O . TYR A 1 96 ? -6.156 51.25 22.438 1 95.56 96 TYR A O 1
ATOM 727 N N . ASP A 1 97 ? -7.777 50.375 23.766 1 94.75 97 ASP A N 1
ATOM 728 C CA . ASP A 1 97 ? -7.648 51.469 24.719 1 94.75 97 ASP A CA 1
ATOM 729 C C . ASP A 1 97 ? -6.562 51.188 25.75 1 94.75 97 ASP A C 1
ATOM 731 O O . ASP A 1 97 ? -5.832 50.188 25.625 1 94.75 97 ASP A O 1
ATOM 735 N N . ASP A 1 98 ? -6.359 52.094 26.719 1 91.62 98 ASP A N 1
ATOM 736 C CA . ASP A 1 98 ? -5.262 52 27.672 1 91.62 98 ASP A CA 1
ATOM 737 C C . ASP A 1 98 ? -5.504 50.875 28.688 1 91.62 98 ASP A C 1
ATOM 739 O O . ASP A 1 98 ? -4.609 50.531 29.453 1 91.62 98 ASP A O 1
ATOM 743 N N . GLN A 1 99 ? -6.699 50.281 28.594 1 89.69 99 GLN A N 1
ATOM 744 C CA . GLN A 1 99 ? -7.02 49.156 29.484 1 89.69 99 GLN A CA 1
ATOM 745 C C . GLN A 1 99 ? -6.945 47.844 28.75 1 89.69 99 GLN A C 1
ATOM 747 O O . GLN A 1 99 ? -7.219 46.781 29.328 1 89.69 99 GLN A O 1
ATOM 752 N N . GLY A 1 100 ? -6.594 47.875 27.5 1 89.25 100 GLY A N 1
ATOM 753 C CA . GLY A 1 100 ? -6.426 46.656 26.719 1 89.25 100 GLY A CA 1
ATOM 754 C C . GLY A 1 100 ? -7.719 46.188 26.094 1 89.25 100 GLY A C 1
ATOM 755 O O . GLY A 1 100 ? -7.836 45 25.75 1 89.25 100 GLY A O 1
ATOM 756 N N . ARG A 1 101 ? -8.758 47.031 26.047 1 94 101 ARG A N 1
ATOM 757 C CA . ARG A 1 101 ? -10.023 46.688 25.422 1 94 101 ARG A CA 1
ATOM 758 C C . ARG A 1 101 ? -10.062 47.125 23.953 1 94 101 ARG A C 1
ATOM 760 O O . ARG A 1 101 ? -9.578 48.188 23.609 1 94 101 ARG A O 1
ATOM 767 N N . VAL A 1 102 ? -10.633 46.281 23.156 1 94.94 102 VAL A N 1
ATOM 768 C CA . VAL A 1 102 ? -10.703 46.594 21.734 1 94.94 102 VAL A CA 1
ATOM 769 C C . VAL A 1 102 ? -11.641 47.781 21.5 1 94.94 102 VAL A C 1
ATOM 771 O O . VAL A 1 102 ? -12.781 47.781 21.984 1 94.94 102 VAL A O 1
ATOM 774 N N . VAL A 1 103 ? -11.203 48.781 20.719 1 95.44 103 VAL A N 1
ATOM 775 C CA . VAL A 1 103 ? -12 50 20.422 1 95.44 103 VAL A CA 1
ATOM 776 C C . VAL A 1 103 ? -12.656 49.844 19.047 1 95.44 103 VAL A C 1
ATOM 778 O O . VAL A 1 103 ? -13.883 49.938 18.938 1 95.44 103 VAL A O 1
ATOM 781 N N . ARG A 1 104 ? -11.859 49.594 18.016 1 94.5 104 ARG A N 1
ATOM 782 C CA . ARG A 1 104 ? -12.367 49.406 16.672 1 94.5 104 ARG A CA 1
ATOM 783 C C . ARG A 1 104 ? -11.297 48.844 15.75 1 94.5 104 ARG A C 1
ATOM 785 O O . ARG A 1 104 ? -10.117 48.812 16.094 1 94.5 104 ARG A O 1
ATOM 792 N N . GLU A 1 105 ? -11.734 48.344 14.648 1 95.5 105 GLU A N 1
ATOM 793 C CA . GLU A 1 105 ? -10.82 48 13.57 1 95.5 105 GLU A CA 1
ATOM 794 C C . GLU A 1 105 ? -10.375 49.219 12.781 1 95.5 105 GLU A C 1
ATOM 796 O O . GLU A 1 105 ? -11.164 50.125 12.555 1 95.5 105 GLU A O 1
ATOM 801 N N . LEU A 1 106 ? -9.156 49.25 12.484 1 95.56 106 LEU A N 1
ATOM 802 C CA . LEU A 1 106 ? -8.617 50.281 11.625 1 95.56 106 LEU A CA 1
ATOM 803 C C . LEU A 1 106 ? -8.422 49.781 10.203 1 95.56 106 LEU A C 1
ATOM 805 O O . LEU A 1 106 ? -8.305 48.562 9.984 1 95.56 106 LEU A O 1
ATOM 809 N N . ASP A 1 107 ? -8.477 50.719 9.242 1 90 107 ASP A N 1
ATOM 810 C CA . ASP A 1 107 ? -8.305 50.312 7.848 1 90 107 ASP A CA 1
ATOM 811 C C . ASP A 1 107 ? -7.555 51.406 7.059 1 90 107 ASP A C 1
ATOM 813 O O . ASP A 1 107 ? -6.848 52.219 7.637 1 90 107 ASP A O 1
ATOM 817 N N . GLY A 1 108 ? -7.621 51.281 5.766 1 88.31 108 GLY A N 1
ATOM 818 C CA . GLY A 1 108 ? -6.863 52.156 4.891 1 88.31 108 GLY A CA 1
ATOM 819 C C . GLY A 1 108 ? -7.164 53.625 5.117 1 88.31 108 GLY A C 1
ATOM 820 O O . GLY A 1 108 ? -6.309 54.469 4.871 1 88.31 108 GLY A O 1
ATOM 821 N N . THR A 1 109 ? -8.312 53.938 5.559 1 90.69 109 THR A N 1
ATOM 822 C CA . THR A 1 109 ? -8.695 55.312 5.773 1 90.69 109 THR A CA 1
ATOM 823 C C . THR A 1 109 ? -7.934 55.906 6.957 1 90.69 109 THR A C 1
ATOM 825 O O . THR A 1 109 ? -7.883 57.125 7.121 1 90.69 109 THR A O 1
ATOM 828 N N . ASP A 1 110 ? -7.309 55.062 7.668 1 92.06 110 ASP A N 1
ATOM 829 C CA . ASP A 1 110 ? -6.531 55.5 8.828 1 92.06 110 ASP A CA 1
ATOM 830 C C . ASP A 1 110 ? -5.059 55.688 8.461 1 92.06 110 ASP A C 1
ATOM 832 O O . ASP A 1 110 ? -4.195 55.688 9.344 1 92.06 110 ASP A O 1
ATOM 836 N N . GLY A 1 111 ? -4.77 55.719 7.176 1 94.06 111 GLY A N 1
ATOM 837 C CA . GLY A 1 111 ? -3.41 55.969 6.719 1 94.06 111 GLY A CA 1
ATOM 838 C C . GLY A 1 111 ? -2.459 54.844 7.016 1 94.06 111 GLY A C 1
ATOM 839 O O . GLY A 1 111 ? -1.328 55.062 7.453 1 94.06 111 GLY A O 1
ATOM 840 N N . VAL A 1 112 ? -2.891 53.656 6.797 1 96.69 112 VAL A N 1
ATOM 841 C CA . VAL A 1 112 ? -2.109 52.469 7.117 1 96.69 112 VAL A CA 1
ATOM 842 C C . VAL A 1 112 ? -1.008 52.281 6.078 1 96.69 112 VAL A C 1
ATOM 844 O O . VAL A 1 112 ? -1.255 52.375 4.875 1 96.69 112 VAL A O 1
ATOM 847 N N . THR A 1 113 ? 0.204 52.062 6.492 1 98.06 113 THR A N 1
ATOM 848 C CA . THR A 1 113 ? 1.315 51.562 5.695 1 98.06 113 THR A CA 1
ATOM 849 C C . THR A 1 113 ? 1.825 50.25 6.262 1 98.06 113 THR A C 1
ATOM 851 O O . THR A 1 113 ? 2.275 50.188 7.41 1 98.06 113 THR A O 1
ATOM 854 N N . TRP A 1 114 ? 1.688 49.25 5.418 1 98.69 114 TRP A N 1
ATOM 855 C CA . TRP A 1 114 ? 2.154 47.938 5.812 1 98.69 114 TRP A CA 1
ATOM 856 C C . TRP A 1 114 ? 3.621 47.75 5.441 1 98.69 114 TRP A C 1
ATOM 858 O O . TRP A 1 114 ? 4.074 48.219 4.398 1 98.69 114 TRP A O 1
ATOM 868 N N . SER A 1 115 ? 4.367 47.031 6.227 1 98.69 115 SER A N 1
ATOM 869 C CA . SER A 1 115 ? 5.734 46.594 5.969 1 98.69 115 SER A CA 1
ATOM 870 C C . SER A 1 115 ? 5.895 45.094 6.238 1 98.69 115 SER A C 1
ATOM 872 O O . SER A 1 115 ? 5.484 44.625 7.293 1 98.69 115 SER A O 1
ATOM 874 N N . VAL A 1 116 ? 6.375 44.406 5.258 1 98.88 116 VAL A N 1
ATOM 875 C CA . VAL A 1 116 ? 6.559 42.969 5.391 1 98.88 116 VAL A CA 1
ATOM 876 C C . VAL A 1 116 ? 7.992 42.594 5.016 1 98.88 116 VAL A C 1
ATOM 878 O O . VAL A 1 116 ? 8.539 43.094 4.039 1 98.88 116 VAL A O 1
ATOM 881 N N . HIS A 1 117 ? 8.664 41.781 5.805 1 98.81 117 HIS A N 1
ATOM 882 C CA . HIS A 1 117 ? 9.961 41.219 5.496 1 98.81 117 HIS A CA 1
ATOM 883 C C . HIS A 1 117 ? 9.969 39.688 5.746 1 98.81 117 HIS A C 1
ATOM 885 O O . HIS A 1 117 ? 9.891 39.25 6.895 1 98.81 117 HIS A O 1
ATOM 891 N N . VAL A 1 118 ? 10.023 38.938 4.641 1 98.88 118 VAL A N 1
ATOM 892 C CA . VAL A 1 118 ? 10.094 37.469 4.75 1 98.88 118 VAL A CA 1
ATOM 893 C C . VAL A 1 118 ? 11.414 36.969 4.164 1 98.88 118 VAL A C 1
ATOM 895 O O . VAL A 1 118 ? 12.047 37.656 3.363 1 98.88 118 VAL A O 1
ATOM 898 N N . ALA A 1 119 ? 11.812 35.75 4.59 1 98.88 119 ALA A N 1
ATOM 899 C CA . ALA A 1 119 ? 13.016 35.094 4.062 1 98.88 119 ALA A CA 1
ATOM 900 C C . ALA A 1 119 ? 12.906 33.594 4.137 1 98.88 119 ALA A C 1
ATOM 902 O O . ALA A 1 119 ? 12.023 33.062 4.82 1 98.88 119 ALA A O 1
ATOM 903 N N . ASN A 1 120 ? 13.609 32.938 3.314 1 98.81 120 ASN A N 1
ATOM 904 C CA . ASN A 1 120 ? 13.906 31.516 3.41 1 98.81 120 ASN A CA 1
ATOM 905 C C . ASN A 1 120 ? 15.359 31.266 3.807 1 98.81 120 ASN A C 1
ATOM 907 O O . ASN A 1 120 ? 16.281 31.562 3.041 1 98.81 120 ASN A O 1
ATOM 911 N N . THR A 1 121 ? 15.57 30.766 4.988 1 98.56 121 THR A N 1
ATOM 912 C CA . THR A 1 121 ? 16.938 30.562 5.469 1 98.56 121 THR A CA 1
ATOM 913 C C . THR A 1 121 ? 17.203 29.078 5.73 1 98.56 121 THR A C 1
ATOM 915 O O . THR A 1 121 ? 18.094 28.734 6.523 1 98.56 121 THR A O 1
ATOM 918 N N . LYS A 1 122 ? 16.453 28.203 5.105 1 97.62 122 LYS A N 1
ATOM 919 C CA . LYS A 1 122 ? 16.562 26.766 5.34 1 97.62 122 LYS A CA 1
ATOM 920 C C . LYS A 1 122 ? 17.953 26.25 4.996 1 97.62 122 LYS A C 1
ATOM 922 O O . LYS A 1 122 ? 18.562 25.516 5.777 1 97.62 122 LYS A O 1
ATOM 927 N N . ALA A 1 123 ? 18.422 26.625 3.844 1 98.19 123 ALA A N 1
ATOM 928 C CA . ALA A 1 123 ? 19.703 26.094 3.344 1 98.19 123 ALA A CA 1
ATOM 929 C C . ALA A 1 123 ? 20.859 26.547 4.223 1 98.19 123 ALA A C 1
ATOM 931 O O . ALA A 1 123 ? 21.906 25.891 4.262 1 98.19 123 ALA A O 1
ATOM 932 N N . ALA A 1 124 ? 20.688 27.656 4.953 1 97.94 124 ALA A N 1
ATOM 933 C CA . ALA A 1 124 ? 21.75 28.219 5.781 1 97.94 124 ALA A CA 1
ATOM 934 C C . ALA A 1 124 ? 21.688 27.672 7.203 1 97.94 124 ALA A C 1
ATOM 936 O O . ALA A 1 124 ? 22.594 27.891 8.008 1 97.94 124 ALA A O 1
ATOM 937 N N . TRP A 1 125 ? 20.672 26.953 7.512 1 97.75 125 TRP A N 1
ATOM 938 C CA . TRP A 1 125 ? 20.453 26.453 8.859 1 97.75 125 TRP A CA 1
ATOM 939 C C . TRP A 1 125 ? 21.125 25.094 9.047 1 97.75 125 TRP A C 1
ATOM 941 O O . TRP A 1 125 ? 22 24.719 8.266 1 97.75 125 TRP A O 1
ATOM 951 N N . TYR A 1 126 ? 20.922 24.469 10.148 1 96.75 126 TYR A N 1
ATOM 952 C CA . TYR A 1 126 ? 21.453 23.172 10.5 1 96.75 126 TYR A CA 1
ATOM 953 C C . TYR A 1 126 ? 20.484 22.062 10.133 1 96.75 126 TYR A C 1
ATOM 955 O O . TYR A 1 126 ? 19.266 22.281 10.047 1 96.75 126 TYR A O 1
ATOM 963 N N . GLY A 1 127 ? 21.047 20.938 9.883 1 93.69 127 GLY A N 1
ATOM 964 C CA . GLY A 1 127 ? 20.203 19.766 9.734 1 93.69 127 GLY A CA 1
ATOM 965 C C . GLY A 1 127 ? 19.516 19.359 11.023 1 93.69 127 GLY A C 1
ATOM 966 O O . GLY A 1 127 ? 19.984 19.688 12.109 1 93.69 127 GLY A O 1
ATOM 967 N N . PHE A 1 128 ? 18.359 18.703 10.852 1 88.38 128 PHE A N 1
ATOM 968 C CA . PHE A 1 128 ? 17.609 18.25 12.016 1 88.38 128 PHE A CA 1
ATOM 969 C C . PHE A 1 128 ? 17.109 16.812 11.797 1 88.38 128 PHE A C 1
ATOM 971 O O . PHE A 1 128 ? 17.016 16.359 10.664 1 88.38 128 PHE A O 1
ATOM 978 N N . VAL A 1 129 ? 16.859 16.141 12.961 1 86.56 129 VAL A N 1
ATOM 979 C CA . VAL A 1 129 ? 16.297 14.789 12.922 1 86.56 129 VAL A CA 1
ATOM 980 C C . VAL A 1 129 ? 14.992 14.75 13.711 1 86.56 129 VAL A C 1
ATOM 982 O O . VAL A 1 129 ? 13.961 14.32 13.195 1 86.56 129 VAL A O 1
ATOM 985 N N . ASN A 1 130 ? 15.031 15.219 14.922 1 91.25 130 ASN A N 1
ATOM 986 C CA . ASN A 1 130 ? 13.883 15.211 15.812 1 91.25 130 ASN A CA 1
ATOM 987 C C . ASN A 1 130 ? 13.875 16.422 16.734 1 91.25 130 ASN A C 1
ATOM 989 O O . ASN A 1 130 ? 14.742 17.297 16.641 1 91.25 130 ASN A O 1
ATOM 993 N N . ALA A 1 131 ? 12.797 16.562 17.5 1 95.12 131 ALA A N 1
ATOM 994 C CA . ALA A 1 131 ? 12.688 17.672 18.438 1 95.12 131 ALA A CA 1
ATOM 995 C C . ALA A 1 131 ? 13.836 17.656 19.453 1 95.12 131 ALA A C 1
ATOM 997 O O . ALA A 1 131 ? 14.25 16.578 19.906 1 95.12 131 ALA A O 1
ATOM 998 N N . MET A 1 132 ? 14.266 18.812 19.875 1 95.06 132 MET A N 1
ATOM 999 C CA . MET A 1 132 ? 15.453 18.891 20.719 1 95.06 132 MET A CA 1
ATOM 1000 C C . MET A 1 132 ? 15.07 19.266 22.156 1 95.06 132 MET A C 1
ATOM 1002 O O . MET A 1 132 ? 15.945 19.484 23 1 95.06 132 MET A O 1
ATOM 1006 N N . ASP A 1 133 ? 13.836 19.25 22.438 1 95.38 133 ASP A N 1
ATOM 1007 C CA . ASP A 1 133 ? 13.375 19.812 23.703 1 95.38 133 ASP A CA 1
ATOM 1008 C C . ASP A 1 133 ? 12.742 18.734 24.578 1 95.38 133 ASP A C 1
ATOM 1010 O O . ASP A 1 133 ? 11.961 19.047 25.469 1 95.38 133 ASP A O 1
ATOM 1014 N N . ARG A 1 134 ? 12.977 17.453 24.359 1 94.25 134 ARG A N 1
ATOM 1015 C CA . ARG A 1 134 ? 12.297 16.422 25.125 1 94.25 134 ARG A CA 1
ATOM 1016 C C . ARG A 1 134 ? 13.242 15.789 26.141 1 94.25 134 ARG A C 1
ATOM 1018 O O . ARG A 1 134 ? 12.922 14.75 26.734 1 94.25 134 ARG A O 1
ATOM 1025 N N . GLY A 1 135 ? 14.43 16.328 26.297 1 94.12 135 GLY A N 1
ATOM 1026 C CA . GLY A 1 135 ? 15.383 15.867 27.297 1 94.12 135 GLY A CA 1
ATOM 1027 C C . GLY A 1 135 ? 15.797 14.422 27.109 1 94.12 135 GLY A C 1
ATOM 1028 O O . GLY A 1 135 ? 15.945 13.953 25.984 1 94.12 135 GLY A O 1
ATOM 1029 N N . ASP A 1 136 ? 15.938 13.758 28.203 1 93.25 136 ASP A N 1
ATOM 1030 C CA . ASP A 1 136 ? 16.5 12.414 28.203 1 93.25 136 ASP A CA 1
ATOM 1031 C C . ASP A 1 136 ? 15.469 11.375 27.766 1 93.25 136 ASP A C 1
ATOM 1033 O O . ASP A 1 136 ? 15.828 10.258 27.375 1 93.25 136 ASP A O 1
ATOM 1037 N N . THR A 1 137 ? 14.242 11.734 27.797 1 93.12 137 THR A N 1
ATOM 1038 C CA . THR A 1 137 ? 13.188 10.781 27.484 1 93.12 137 THR A CA 1
ATOM 1039 C C . THR A 1 137 ? 12.969 10.688 25.984 1 93.12 137 THR A C 1
ATOM 1041 O O . THR A 1 137 ? 12.312 9.766 25.5 1 93.12 137 THR A O 1
ATOM 1044 N N . ALA A 1 138 ? 13.469 11.562 25.25 1 93.44 138 ALA A N 1
ATOM 1045 C CA . ALA A 1 138 ? 13.602 11.578 23.797 1 93.44 138 ALA A CA 1
ATOM 1046 C C . ALA A 1 138 ? 14.68 12.555 23.359 1 93.44 138 ALA A C 1
ATOM 1048 O O . ALA A 1 138 ? 14.383 13.617 22.812 1 93.44 138 ALA A O 1
ATOM 1049 N N . PRO A 1 139 ? 15.906 12.156 23.531 1 93.31 139 PRO A N 1
ATOM 1050 C CA . PRO A 1 139 ? 17 13.102 23.312 1 93.31 139 PRO A CA 1
ATOM 1051 C C . PRO A 1 139 ? 17.062 13.617 21.875 1 93.31 139 PRO A C 1
ATOM 1053 O O . PRO A 1 139 ? 16.859 12.859 20.922 1 93.31 139 PRO A O 1
ATOM 1056 N N . GLY A 1 140 ? 17.25 14.953 21.812 1 93.69 140 GLY A N 1
ATOM 1057 C CA . GLY A 1 140 ? 17.453 15.531 20.484 1 93.69 140 GLY A CA 1
ATOM 1058 C C . GLY A 1 140 ? 18.734 15.055 19.828 1 93.69 140 GLY A C 1
ATOM 1059 O O . GLY A 1 140 ? 19.781 14.922 20.484 1 93.69 140 GLY A O 1
ATOM 1060 N N . VAL A 1 141 ? 18.641 14.758 18.531 1 91.56 141 VAL A N 1
ATOM 1061 C CA . VAL A 1 141 ? 19.797 14.344 17.75 1 91.56 141 VAL A CA 1
ATOM 1062 C C . VAL A 1 141 ? 20.469 15.562 17.141 1 91.56 141 VAL A C 1
ATOM 1064 O O . VAL A 1 141 ? 19.844 16.312 16.375 1 91.56 141 VAL A O 1
ATOM 1067 N N . PRO A 1 142 ? 21.719 15.797 17.438 1 93.25 142 PRO A N 1
ATOM 1068 C CA . PRO A 1 142 ? 22.406 16.969 16.875 1 93.25 142 PRO A CA 1
ATOM 1069 C C . PRO A 1 142 ? 22.5 16.922 15.352 1 93.25 142 PRO A C 1
ATOM 1071 O O . PRO A 1 142 ? 22.484 15.836 14.766 1 93.25 142 PRO A O 1
ATOM 1074 N N . GLY A 1 143 ? 22.562 18.141 14.789 1 93.62 143 GLY A N 1
ATOM 1075 C CA . GLY A 1 143 ? 22.688 18.234 13.344 1 93.62 143 GLY A CA 1
ATOM 1076 C C . GLY A 1 143 ? 23.766 19.203 12.906 1 93.62 143 GLY A C 1
ATOM 1077 O O . GLY A 1 143 ? 23.938 20.266 13.5 1 93.62 143 GLY A O 1
ATOM 1078 N N . ALA A 1 144 ? 24.531 18.797 11.875 1 93.88 144 ALA A N 1
ATOM 1079 C CA . ALA A 1 144 ? 25.516 19.688 11.281 1 93.88 144 ALA A CA 1
ATOM 1080 C C . ALA A 1 144 ? 24.859 20.75 10.414 1 93.88 144 ALA A C 1
A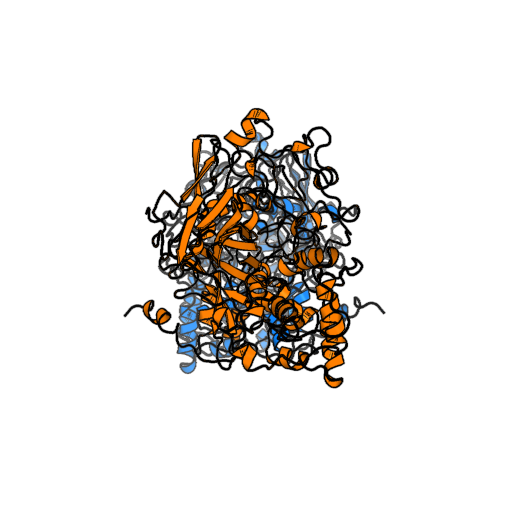TOM 1082 O O . ALA A 1 144 ? 23.656 20.672 10.125 1 93.88 144 ALA A O 1
ATOM 1083 N N . GLN A 1 145 ? 25.656 21.734 10.023 1 96.12 145 GLN A N 1
ATOM 1084 C CA . GLN A 1 145 ? 25.156 22.766 9.117 1 96.12 145 GLN A CA 1
ATOM 1085 C C . GLN A 1 145 ? 24.766 22.156 7.77 1 96.12 145 GLN A C 1
ATOM 1087 O O . GLN A 1 145 ? 25.469 21.297 7.246 1 96.12 145 GLN A O 1
ATOM 1092 N N . ARG A 1 146 ? 23.594 22.531 7.297 1 96.62 146 ARG A N 1
ATOM 1093 C CA . ARG A 1 146 ? 23.359 22.328 5.871 1 96.62 146 ARG A CA 1
ATOM 1094 C C . ARG A 1 146 ? 24.375 23.094 5.031 1 96.62 146 ARG A C 1
ATOM 1096 O O . ARG A 1 146 ? 24.781 24.203 5.395 1 96.62 146 ARG A O 1
ATOM 1103 N N . ASN A 1 147 ? 24.766 22.5 3.91 1 96.69 147 ASN A N 1
ATOM 1104 C CA . ASN A 1 147 ? 25.766 23.125 3.059 1 96.69 147 ASN A CA 1
ATOM 1105 C C . ASN A 1 147 ? 27.016 23.5 3.85 1 96.69 147 ASN A C 1
ATOM 1107 O O . ASN A 1 147 ? 27.5 24.641 3.74 1 96.69 147 ASN A O 1
ATOM 1111 N N . ALA A 1 148 ? 27.547 22.625 4.609 1 94.81 148 ALA A N 1
ATOM 1112 C CA . ALA A 1 148 ? 28.641 22.875 5.539 1 94.81 148 ALA A CA 1
ATOM 1113 C C . ALA A 1 148 ? 29.906 23.297 4.797 1 94.81 148 ALA A C 1
ATOM 1115 O O . ALA A 1 148 ? 30.797 23.938 5.375 1 94.81 148 ALA A O 1
ATOM 1116 N N . PHE A 1 149 ? 29.969 22.984 3.564 1 93.81 149 PHE A N 1
ATOM 1117 C CA . PHE A 1 149 ? 31.156 23.281 2.773 1 93.81 149 PHE A CA 1
ATOM 1118 C C . PHE A 1 149 ? 31.203 24.75 2.381 1 93.81 149 PHE A C 1
ATOM 1120 O O . PHE A 1 149 ? 32.25 25.234 1.909 1 93.81 149 PHE A O 1
ATOM 1127 N N . VAL A 1 150 ? 30.125 25.531 2.508 1 96 150 VAL A N 1
ATOM 1128 C CA . VAL A 1 150 ? 30.125 26.953 2.217 1 96 150 VAL A CA 1
ATOM 1129 C C . VAL A 1 150 ? 30.766 27.719 3.369 1 96 150 VAL A C 1
ATOM 1131 O O . VAL A 1 150 ? 30.375 27.547 4.527 1 96 150 VAL A O 1
ATOM 1134 N N . ALA A 1 151 ? 31.656 28.625 3.064 1 93.44 151 ALA A N 1
ATOM 1135 C CA . ALA A 1 151 ? 32.406 29.375 4.066 1 93.44 151 ALA A CA 1
ATOM 1136 C C . ALA A 1 151 ? 31.484 30.297 4.863 1 93.44 151 ALA A C 1
ATOM 1138 O O . ALA A 1 151 ? 30.516 30.844 4.32 1 93.44 151 ALA A O 1
ATOM 1139 N N . ALA A 1 152 ? 31.828 30.5 6.121 1 91.12 152 ALA A N 1
ATOM 1140 C CA . ALA A 1 152 ? 31 31.234 7.07 1 91.12 152 ALA A CA 1
ATOM 1141 C C . ALA A 1 152 ? 30.672 32.625 6.547 1 91.12 152 ALA A C 1
ATOM 1143 O O . ALA A 1 152 ? 29.531 33.094 6.68 1 91.12 152 ALA A O 1
ATOM 1144 N N . ASP A 1 153 ? 31.625 33.312 5.953 1 93.06 153 ASP A N 1
ATOM 1145 C CA . ASP A 1 153 ? 31.453 34.719 5.535 1 93.06 153 ASP A CA 1
ATOM 1146 C C . ASP A 1 153 ? 30.641 34.812 4.246 1 93.06 153 ASP A C 1
ATOM 1148 O O . ASP A 1 153 ? 30.25 35.875 3.828 1 93.06 153 ASP A O 1
ATOM 1152 N N . LYS A 1 154 ? 30.328 33.656 3.658 1 96.25 154 LYS A N 1
ATOM 1153 C CA . LYS A 1 154 ? 29.578 33.625 2.396 1 96.25 154 LYS A CA 1
ATOM 1154 C C . LYS A 1 154 ? 28.188 33.062 2.586 1 96.25 154 LYS A C 1
ATOM 1156 O O . LYS A 1 154 ? 27.344 33.156 1.688 1 96.25 154 LYS A O 1
ATOM 1161 N N . ARG A 1 155 ? 27.875 32.5 3.672 1 96.69 155 ARG A N 1
ATOM 1162 C CA . ARG A 1 155 ? 26.672 31.719 3.879 1 96.69 155 ARG A CA 1
ATOM 1163 C C . ARG A 1 155 ? 25.406 32.562 3.686 1 96.69 155 ARG A C 1
ATOM 1165 O O . ARG A 1 155 ? 24.453 32.125 3.047 1 96.69 155 ARG A O 1
ATOM 1172 N N . GLU A 1 156 ? 25.391 33.75 4.277 1 96.94 156 GLU A N 1
ATOM 1173 C CA . GLU A 1 156 ? 24.203 34.594 4.129 1 96.94 156 GLU A CA 1
ATOM 1174 C C . GLU A 1 156 ? 23.938 34.906 2.66 1 96.94 156 GLU A C 1
ATOM 1176 O O . GLU A 1 156 ? 22.812 34.75 2.186 1 96.94 156 GLU A O 1
ATOM 1181 N N . ALA A 1 157 ? 24.969 35.312 1.951 1 96.69 157 ALA A N 1
ATOM 1182 C CA . ALA A 1 157 ? 24.828 35.719 0.557 1 96.69 157 ALA A CA 1
ATOM 1183 C C . ALA A 1 157 ? 24.453 34.531 -0.332 1 96.69 157 ALA A C 1
ATOM 1185 O O . ALA A 1 157 ? 23.719 34.688 -1.307 1 96.69 157 ALA A O 1
ATOM 1186 N N . MET A 1 158 ? 24.938 33.375 -0.022 1 97.75 158 MET A N 1
ATOM 1187 C CA . MET A 1 158 ? 24.797 32.219 -0.9 1 97.75 158 MET A CA 1
ATOM 1188 C C . MET A 1 158 ? 23.516 31.453 -0.572 1 97.75 158 MET A C 1
ATOM 1190 O O . MET A 1 158 ? 22.922 30.828 -1.45 1 97.75 158 MET A O 1
ATOM 1194 N N . LEU A 1 159 ? 23.141 31.5 0.731 1 98.56 159 LEU A N 1
ATOM 1195 C CA . LEU A 1 159 ? 22.203 30.469 1.146 1 98.56 159 LEU A CA 1
ATOM 1196 C C . LEU A 1 159 ? 20.906 31.078 1.672 1 98.56 159 LEU A C 1
ATOM 1198 O O . LEU A 1 159 ? 19.891 30.391 1.796 1 98.56 159 LEU A O 1
ATOM 1202 N N . CYS A 1 160 ? 20.891 32.344 2.086 1 98.62 160 CYS A N 1
ATOM 1203 C CA . CYS A 1 160 ? 19.672 33.031 2.543 1 98.62 160 CYS A CA 1
ATOM 1204 C C . CYS A 1 160 ? 18.953 33.719 1.384 1 98.62 160 CYS A C 1
ATOM 1206 O O . CYS A 1 160 ? 19.562 34.5 0.666 1 98.62 160 CYS A O 1
ATOM 1208 N N . ILE A 1 161 ? 17.766 33.281 1.164 1 98.81 161 ILE A N 1
ATOM 1209 C CA . ILE A 1 161 ? 16.906 34 0.211 1 98.81 161 ILE A CA 1
ATOM 1210 C C . ILE A 1 161 ? 16.125 35.094 0.927 1 98.81 161 ILE A C 1
ATOM 1212 O O . ILE A 1 161 ? 15.125 34.812 1.587 1 98.81 161 ILE A O 1
ATOM 1216 N N . ASP A 1 162 ? 16.516 36.312 0.766 1 98.62 162 ASP A N 1
ATOM 1217 C CA . ASP A 1 162 ? 16.016 37.469 1.516 1 98.62 162 ASP A CA 1
ATOM 1218 C C . ASP A 1 162 ? 15.219 38.406 0.613 1 98.62 162 ASP A C 1
ATOM 1220 O O . ASP A 1 162 ? 15.773 39 -0.308 1 98.62 162 ASP A O 1
ATOM 1224 N N . ALA A 1 163 ? 13.969 38.531 0.895 1 98.44 163 ALA A N 1
ATOM 1225 C CA . ALA A 1 163 ? 13.133 39.406 0.086 1 98.44 163 ALA A CA 1
ATOM 1226 C C . ALA A 1 163 ? 13.328 40.875 0.477 1 98.44 163 ALA A C 1
ATOM 1228 O O . ALA A 1 163 ? 12.953 41.781 -0.271 1 98.44 163 ALA A O 1
ATOM 1229 N N . GLY A 1 164 ? 13.938 41.125 1.66 1 98 164 GLY A N 1
ATOM 1230 C CA . GLY A 1 164 ? 13.992 42.469 2.176 1 98 164 GLY A CA 1
ATOM 1231 C C . GLY A 1 164 ? 12.648 43 2.617 1 98 164 GLY A C 1
ATOM 1232 O O . GLY A 1 164 ? 11.633 42.312 2.496 1 98 164 GLY A O 1
ATOM 1233 N N . LYS A 1 165 ? 12.711 44.188 3.164 1 98.19 165 LYS A N 1
ATOM 1234 C CA . LYS A 1 165 ? 11.492 44.844 3.633 1 98.19 165 LYS A CA 1
ATOM 1235 C C . LYS A 1 165 ? 10.711 45.438 2.469 1 98.19 165 LYS A C 1
ATOM 1237 O O . LYS A 1 165 ? 11.266 46.188 1.66 1 98.19 165 LYS A O 1
ATOM 1242 N N . LEU A 1 166 ? 9.5 45.094 2.348 1 98.69 166 LEU A N 1
ATOM 1243 C CA . LEU A 1 166 ? 8.586 45.688 1.373 1 98.69 166 LEU A CA 1
ATOM 1244 C C . LEU A 1 166 ? 7.496 46.5 2.068 1 98.69 166 LEU A C 1
ATOM 1246 O O . LEU A 1 166 ? 7.051 46.125 3.158 1 98.69 166 LEU A O 1
ATOM 1250 N N . GLU A 1 167 ? 7.078 47.531 1.416 1 98.56 167 GLU A N 1
ATOM 1251 C CA . GLU A 1 167 ? 5.992 48.375 1.931 1 98.56 167 GLU A CA 1
ATOM 1252 C C . GLU A 1 167 ? 4.844 48.469 0.93 1 98.56 167 GLU A C 1
ATOM 1254 O O . GLU A 1 167 ? 5.07 48.5 -0.281 1 98.56 167 GLU A O 1
ATOM 1259 N N . ILE A 1 168 ? 3.707 48.5 1.418 1 98.62 168 ILE A N 1
ATOM 1260 C CA . ILE A 1 168 ? 2.52 48.625 0.581 1 98.62 168 ILE A CA 1
ATOM 1261 C C . ILE A 1 168 ? 1.438 49.406 1.34 1 98.62 168 ILE A C 1
ATOM 1263 O O . ILE A 1 168 ? 1.346 49.312 2.566 1 98.62 168 ILE A O 1
ATOM 1267 N N . SER A 1 169 ? 0.671 50.188 0.708 1 97.56 169 SER A N 1
ATOM 1268 C CA . SER A 1 169 ? -0.417 50.969 1.281 1 97.56 169 SER A CA 1
ATOM 1269 C C . SER A 1 169 ? -1.531 51.188 0.265 1 97.56 169 SER A C 1
ATOM 1271 O O . SER A 1 169 ? -1.364 50.906 -0.922 1 97.56 169 SER A O 1
ATOM 1273 N N . GLY A 1 170 ? -2.623 51.688 0.769 1 96.62 170 GLY A N 1
ATOM 1274 C CA . GLY A 1 170 ? -3.754 52 -0.089 1 96.62 170 GLY A CA 1
ATOM 1275 C C . GLY A 1 170 ? -4.715 50.844 -0.269 1 96.62 170 GLY A C 1
ATOM 1276 O O . GLY A 1 170 ? -4.367 49.688 0.006 1 96.62 170 GLY A O 1
ATOM 1277 N N . ALA A 1 171 ? -5.875 51.156 -0.659 1 97.19 171 ALA A N 1
ATOM 1278 C CA . ALA A 1 171 ? -6.906 50.156 -0.941 1 97.19 171 ALA A CA 1
ATOM 1279 C C . ALA A 1 171 ? -6.715 49.562 -2.328 1 97.19 171 ALA A C 1
ATOM 1281 O O . ALA A 1 171 ? -6.398 50.25 -3.285 1 97.19 171 ALA A O 1
ATOM 1282 N N . SER A 1 172 ? -6.875 48.219 -2.426 1 97.94 172 SER A N 1
ATOM 1283 C CA . SER A 1 172 ? -6.82 47.469 -3.682 1 97.94 172 SER A CA 1
ATOM 1284 C C . SER A 1 172 ? -5.523 47.75 -4.43 1 97.94 172 SER A C 1
ATOM 1286 O O . SER A 1 172 ? -5.539 48.062 -5.629 1 97.94 172 SER A O 1
ATOM 1288 N N . THR A 1 173 ? -4.52 47.844 -3.66 1 98.06 173 THR A N 1
ATOM 1289 C CA . THR A 1 173 ? -3.203 48 -4.27 1 98.06 173 THR A CA 1
ATOM 1290 C C . THR A 1 173 ? -2.668 46.656 -4.762 1 98.06 173 THR A C 1
ATOM 1292 O O . THR A 1 173 ? -2.738 45.656 -4.047 1 98.06 173 THR A O 1
ATOM 1295 N N . ASN A 1 174 ? -2.143 46.594 -6.059 1 98.31 174 ASN A N 1
ATOM 1296 C CA . ASN A 1 174 ? -1.583 45.406 -6.707 1 98.31 174 ASN A CA 1
ATOM 1297 C C . ASN A 1 174 ? -2.619 44.281 -6.836 1 98.31 174 ASN A C 1
ATOM 1299 O O . ASN A 1 174 ? -2.363 43.156 -6.445 1 98.31 174 ASN A O 1
ATOM 1303 N N . PRO A 1 175 ? -3.752 44.594 -7.312 1 96.62 175 PRO A N 1
ATOM 1304 C CA . PRO A 1 175 ? -4.883 43.656 -7.305 1 96.62 175 PRO A CA 1
ATOM 1305 C C . PRO A 1 175 ? -4.605 42.406 -8.117 1 96.62 175 PRO A C 1
ATOM 1307 O O . PRO A 1 175 ? -5.215 41.344 -7.867 1 96.62 175 PRO A O 1
ATOM 1310 N N . LYS A 1 176 ? -3.656 42.438 -9.055 1 95.81 176 LYS A N 1
ATOM 1311 C CA . LYS A 1 176 ? -3.363 41.25 -9.867 1 95.81 176 LYS A CA 1
ATOM 1312 C C . LYS A 1 176 ? -2.051 40.594 -9.438 1 95.81 176 LYS A C 1
ATOM 1314 O O . LYS A 1 176 ? -1.674 39.562 -9.961 1 95.81 176 LYS A O 1
ATOM 1319 N N . GLY A 1 177 ? -1.345 41.188 -8.516 1 96.81 177 GLY A N 1
ATOM 1320 C CA . GLY A 1 177 ? -0.14 40.625 -7.938 1 96.81 177 GLY A CA 1
ATOM 1321 C C . GLY A 1 177 ? 1.064 40.719 -8.859 1 96.81 177 GLY A C 1
ATOM 1322 O O . GLY A 1 177 ? 2.062 40 -8.648 1 96.81 177 GLY A O 1
ATOM 1323 N N . GLY A 1 178 ? 0.956 41.469 -9.938 1 95.88 178 GLY A N 1
ATOM 1324 C CA . GLY A 1 178 ? 1.999 41.438 -10.945 1 95.88 178 GLY A CA 1
ATOM 1325 C C . GLY A 1 178 ? 2.998 42.562 -10.781 1 95.88 178 GLY A C 1
ATOM 1326 O O . GLY A 1 178 ? 3.994 42.625 -11.508 1 95.88 178 GLY A O 1
ATOM 1327 N N . ASP A 1 179 ? 2.805 43.531 -9.844 1 97.56 179 ASP A N 1
ATOM 1328 C CA . ASP A 1 179 ? 3.699 44.656 -9.656 1 97.56 179 ASP A CA 1
ATOM 1329 C C . ASP A 1 179 ? 4.992 44.25 -8.969 1 97.56 179 ASP A C 1
ATOM 1331 O O . ASP A 1 179 ? 4.977 43.812 -7.809 1 97.56 179 ASP A O 1
ATOM 1335 N N . ASP A 1 180 ? 6.051 44.406 -9.617 1 96.94 180 ASP A N 1
ATOM 1336 C CA . ASP A 1 180 ? 7.363 43.969 -9.141 1 96.94 180 ASP A CA 1
ATOM 1337 C C . ASP A 1 180 ? 7.719 44.656 -7.828 1 96.94 180 ASP A C 1
ATOM 1339 O O . ASP A 1 180 ? 8.477 44.125 -7.02 1 96.94 180 ASP A O 1
ATOM 1343 N N . LYS A 1 181 ? 7.141 45.812 -7.648 1 97.44 181 LYS A N 1
ATOM 1344 C CA . LYS A 1 181 ? 7.402 46.594 -6.434 1 97.44 181 LYS A CA 1
ATOM 1345 C C . LYS A 1 181 ? 6.965 45.812 -5.191 1 97.44 181 LYS A C 1
ATOM 1347 O O . LYS A 1 181 ? 7.52 46 -4.105 1 97.44 181 LYS A O 1
ATOM 1352 N N . TYR A 1 182 ? 6.051 44.969 -5.363 1 98.62 182 TYR A N 1
ATOM 1353 C CA . TYR A 1 182 ? 5.461 44.25 -4.223 1 98.62 182 TYR A CA 1
ATOM 1354 C C . TYR A 1 182 ? 5.777 42.781 -4.273 1 98.62 182 TYR A C 1
ATOM 1356 O O . TYR A 1 182 ? 5.125 41.969 -3.604 1 98.62 182 TYR A O 1
ATOM 1364 N N . ARG A 1 183 ? 6.738 42.406 -5.113 1 98.31 183 ARG A N 1
ATOM 1365 C CA . ARG A 1 183 ? 7.18 41.031 -5.191 1 98.31 183 ARG A CA 1
ATOM 1366 C C . ARG A 1 183 ? 8.227 40.719 -4.121 1 98.31 183 ARG A C 1
ATOM 1368 O O . ARG A 1 183 ? 9.188 41.469 -3.961 1 98.31 183 ARG A O 1
ATOM 1375 N N . MET A 1 184 ? 7.98 39.719 -3.381 1 98.75 184 MET A N 1
ATOM 1376 C CA . MET A 1 184 ? 8.984 39.188 -2.457 1 98.75 184 MET A CA 1
ATOM 1377 C C . MET A 1 184 ? 9.914 38.219 -3.166 1 98.75 184 MET A C 1
ATOM 1379 O O . MET A 1 184 ? 9.5 37.125 -3.539 1 98.75 184 MET A O 1
ATOM 1383 N N . LYS A 1 185 ? 11.117 38.562 -3.393 1 97.94 185 LYS A N 1
ATOM 1384 C CA . LYS A 1 185 ? 12.047 37.719 -4.148 1 97.94 185 LYS A CA 1
ATOM 1385 C C . LYS A 1 185 ? 13.469 37.875 -3.615 1 97.94 185 LYS A C 1
ATOM 1387 O O . LYS A 1 185 ? 13.812 38.875 -2.99 1 97.94 185 LYS A O 1
ATOM 1392 N N . GLY A 1 186 ? 14.164 36.875 -3.699 1 97.94 186 GLY A N 1
ATOM 1393 C CA . GLY A 1 186 ? 15.578 36.812 -3.377 1 97.94 186 GLY A CA 1
ATOM 1394 C C . GLY A 1 186 ? 16.359 35.875 -4.289 1 97.94 186 GLY A C 1
ATOM 1395 O O . GLY A 1 186 ? 15.859 35.469 -5.336 1 97.94 186 GLY A O 1
ATOM 1396 N N . ARG A 1 187 ? 17.656 35.75 -3.934 1 97.69 187 ARG A N 1
ATOM 1397 C CA . ARG A 1 187 ? 18.531 34.875 -4.742 1 97.69 187 ARG A CA 1
ATOM 1398 C C . ARG A 1 187 ? 19.094 33.75 -3.914 1 97.69 187 ARG A C 1
ATOM 1400 O O . ARG A 1 187 ? 19.359 33.906 -2.721 1 97.69 187 ARG A O 1
ATOM 1407 N N . PHE A 1 188 ? 19.312 32.625 -4.582 1 98.31 188 PHE A N 1
ATOM 1408 C CA . PHE A 1 188 ? 19.953 31.453 -3.988 1 98.31 188 PHE A CA 1
ATOM 1409 C C . PHE A 1 188 ? 21.234 31.094 -4.73 1 98.31 188 PHE A C 1
ATOM 1411 O O . PHE A 1 188 ? 21.234 31.031 -5.965 1 98.31 188 PHE A O 1
ATOM 1418 N N . TRP A 1 189 ? 22.344 30.906 -4.047 1 96.75 189 TRP A N 1
ATOM 1419 C CA . TRP A 1 189 ? 23.656 30.531 -4.574 1 96.75 189 TRP A CA 1
ATOM 1420 C C . TRP A 1 189 ? 24.156 31.578 -5.57 1 96.75 189 TRP A C 1
ATOM 1422 O O . TRP A 1 189 ? 24.984 31.266 -6.438 1 96.75 189 TRP A O 1
ATOM 1432 N N . GLN A 1 190 ? 23.5 32.719 -5.555 1 94.81 190 GLN A N 1
ATOM 1433 C CA . GLN A 1 190 ? 23.812 33.844 -6.438 1 94.81 190 GLN A CA 1
ATOM 1434 C C . GLN A 1 190 ? 23.594 33.469 -7.898 1 94.81 190 GLN A C 1
ATOM 1436 O O . GLN A 1 190 ? 24.141 34.125 -8.797 1 94.81 190 GLN A O 1
ATOM 1441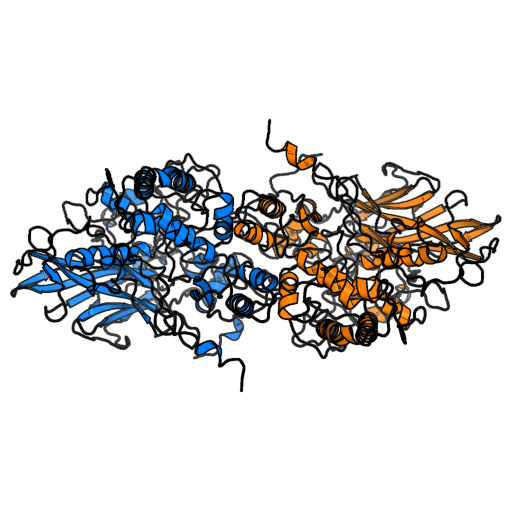 N N . THR A 1 191 ? 22.828 32.469 -8.086 1 95 191 THR A N 1
ATOM 1442 C CA . THR A 1 191 ? 22.594 32.031 -9.453 1 95 191 THR A CA 1
ATOM 1443 C C . THR A 1 191 ? 21.094 31.906 -9.742 1 95 191 THR A C 1
ATOM 1445 O O . THR A 1 191 ? 20.672 32.031 -10.891 1 95 191 THR A O 1
ATOM 1448 N N . LEU A 1 192 ? 20.344 31.625 -8.742 1 97.25 192 LEU A N 1
ATOM 1449 C CA . LEU A 1 192 ? 18.922 31.391 -8.953 1 97.25 192 LEU A CA 1
ATOM 1450 C C . LEU A 1 192 ? 18.078 32.5 -8.352 1 97.25 192 LEU A C 1
ATOM 1452 O O . LEU A 1 192 ? 18.219 32.812 -7.164 1 97.25 192 LEU A O 1
ATOM 1456 N N . ASP A 1 193 ? 17.234 33.062 -9.18 1 97.62 193 ASP A N 1
ATOM 1457 C CA . ASP A 1 193 ? 16.188 33.969 -8.656 1 97.62 193 ASP A CA 1
ATOM 1458 C C . ASP A 1 193 ? 15.039 33.156 -8.062 1 97.62 193 ASP A C 1
ATOM 1460 O O . ASP A 1 193 ? 14.5 32.25 -8.719 1 97.62 193 ASP A O 1
ATOM 1464 N N . VAL A 1 194 ? 14.711 33.469 -6.832 1 98.44 194 VAL A N 1
ATOM 1465 C CA . VAL A 1 194 ? 13.672 32.688 -6.145 1 98.44 194 VAL A CA 1
ATOM 1466 C C . VAL A 1 194 ? 12.555 33.625 -5.695 1 98.44 194 VAL A C 1
ATOM 1468 O O . VAL A 1 194 ? 12.805 34.656 -5.023 1 98.44 194 VAL A O 1
ATOM 1471 N N . SER A 1 195 ? 11.344 33.312 -6.109 1 98.25 195 SER A N 1
ATOM 1472 C CA . SER A 1 195 ? 10.172 34.031 -5.609 1 98.25 195 SER A CA 1
ATOM 1473 C C . SER A 1 195 ? 9.711 33.469 -4.27 1 98.25 195 SER A C 1
ATOM 1475 O O . SER A 1 195 ? 9.672 32.25 -4.086 1 98.25 195 SER A O 1
ATOM 1477 N N . LEU A 1 196 ? 9.406 34.344 -3.352 1 98.81 196 LEU A N 1
ATOM 1478 C CA . LEU A 1 196 ? 8.852 33.938 -2.066 1 98.81 196 LEU A CA 1
ATOM 1479 C C . LEU A 1 196 ? 7.398 34.406 -1.938 1 98.81 196 LEU A C 1
ATOM 1481 O O . LEU A 1 196 ? 6.781 34.219 -0.888 1 98.81 196 LEU A O 1
ATOM 1485 N N . GLY A 1 197 ? 6.832 35 -2.98 1 98.62 197 GLY A N 1
ATOM 1486 C CA . GLY A 1 197 ? 5.457 35.5 -2.973 1 98.62 197 GLY A CA 1
ATOM 1487 C C . GLY A 1 197 ? 5.328 36.969 -3.322 1 98.62 197 GLY A C 1
ATOM 1488 O O . GLY A 1 197 ? 6.164 37.5 -4.043 1 98.62 197 GLY A O 1
ATOM 1489 N N . HIS A 1 198 ? 4.199 37.562 -2.955 1 98.88 198 HIS A N 1
ATOM 1490 C CA . HIS A 1 198 ? 3.986 39 -3.201 1 98.88 198 HIS A CA 1
ATOM 1491 C C . HIS A 1 198 ? 2.9 39.562 -2.289 1 98.88 198 HIS A C 1
ATOM 1493 O O . HIS A 1 198 ? 2.221 38.812 -1.59 1 98.88 198 HIS A O 1
ATOM 1499 N N . LEU A 1 199 ? 2.789 40.906 -2.258 1 98.94 199 LEU A N 1
ATOM 1500 C CA . LEU A 1 199 ? 1.831 41.594 -1.396 1 98.94 199 LEU A CA 1
ATOM 1501 C C . LEU A 1 199 ? 0.719 42.25 -2.221 1 98.94 199 LEU A C 1
ATOM 1503 O O . LEU A 1 199 ? 0.96 42.719 -3.334 1 98.94 199 LEU A O 1
ATOM 1507 N N . ARG A 1 200 ? -0.436 42.188 -1.659 1 98.88 200 ARG A N 1
ATOM 1508 C CA . ARG A 1 200 ? -1.591 42.938 -2.127 1 98.88 200 ARG A CA 1
ATOM 1509 C C . ARG A 1 200 ? -2.34 43.594 -0.959 1 98.88 200 ARG A C 1
ATOM 1511 O O . ARG A 1 200 ? -2.037 43.312 0.203 1 98.88 200 ARG A O 1
ATOM 1518 N N . THR A 1 201 ? -3.188 44.562 -1.198 1 98.56 201 THR A N 1
ATOM 1519 C CA . THR A 1 201 ? -4.184 45 -0.234 1 98.56 201 THR A CA 1
ATOM 1520 C C . THR A 1 201 ? -5.594 44.812 -0.788 1 98.56 201 THR A C 1
ATOM 1522 O O . THR A 1 201 ? -5.793 44.812 -2.004 1 98.56 201 THR A O 1
ATOM 1525 N N . ASP A 1 202 ? -6.504 44.594 0.133 1 97.94 202 ASP A N 1
ATOM 1526 C CA . ASP A 1 202 ? -7.887 44.469 -0.314 1 97.94 202 ASP A CA 1
ATOM 1527 C C . ASP A 1 202 ? -8.57 45.844 -0.408 1 97.94 202 ASP A C 1
ATOM 1529 O O . ASP A 1 202 ? -7.898 46.875 -0.401 1 97.94 202 ASP A O 1
ATOM 1533 N N . ASP A 1 203 ? -9.938 45.906 -0.575 1 97.38 203 ASP A N 1
ATOM 1534 C CA . ASP A 1 203 ? -10.688 47.125 -0.865 1 97.38 203 ASP A CA 1
ATOM 1535 C C . ASP A 1 203 ? -10.742 48.031 0.358 1 97.38 203 ASP A C 1
ATOM 1537 O O . ASP A 1 203 ? -11.102 49.219 0.247 1 97.38 203 ASP A O 1
ATOM 1541 N N . LYS A 1 204 ? -10.289 47.5 1.5 1 97.12 204 LYS A N 1
ATOM 1542 C CA . LYS A 1 204 ? -10.273 48.312 2.717 1 97.12 204 LYS A CA 1
ATOM 1543 C C . LYS A 1 204 ? -8.852 48.656 3.141 1 97.12 204 LYS A C 1
ATOM 1545 O O . LYS A 1 204 ? -8.625 49.188 4.223 1 97.12 204 LYS A O 1
ATOM 1550 N N . GLY A 1 205 ? -7.93 48.25 2.316 1 97.5 205 GLY A N 1
ATOM 1551 C CA . GLY A 1 205 ? -6.535 48.531 2.609 1 97.5 205 GLY A CA 1
ATOM 1552 C C . GLY A 1 205 ? -5.902 47.531 3.547 1 97.5 205 GLY A C 1
ATOM 1553 O O . GLY A 1 205 ? -4.824 47.781 4.094 1 97.5 205 GLY A O 1
ATOM 1554 N N . ARG A 1 206 ? -6.59 46.469 3.83 1 98.25 206 ARG A N 1
ATOM 1555 C CA . ARG A 1 206 ? -6.023 45.375 4.633 1 98.25 206 ARG A CA 1
ATOM 1556 C C . ARG A 1 206 ? -4.969 44.625 3.846 1 98.25 206 ARG A C 1
ATOM 1558 O O . ARG A 1 206 ? -5.055 44.5 2.621 1 98.25 206 ARG A O 1
ATOM 1565 N N . LEU A 1 207 ? -4.004 44.062 4.547 1 98.75 207 LEU A N 1
ATOM 1566 C CA . LEU A 1 207 ? -2.865 43.406 3.906 1 98.75 207 LEU A CA 1
ATOM 1567 C C . LEU A 1 207 ? -3.203 42 3.504 1 98.75 207 LEU A C 1
ATOM 1569 O O . LEU A 1 207 ? -3.787 41.25 4.293 1 98.75 207 LEU A O 1
ATOM 1573 N N . LEU A 1 208 ? -2.896 41.625 2.295 1 98.88 208 LEU A N 1
ATOM 1574 C CA . LEU A 1 208 ? -2.912 40.25 1.808 1 98.88 208 LEU A CA 1
ATOM 1575 C C . LEU A 1 208 ? -1.5 39.75 1.478 1 98.88 208 LEU A C 1
ATOM 1577 O O . LEU A 1 208 ? -0.821 40.344 0.637 1 98.88 208 LEU A O 1
ATOM 1581 N N . VAL A 1 209 ? -1.062 38.75 2.117 1 98.94 209 VAL A N 1
ATOM 1582 C CA . VAL A 1 209 ? 0.246 38.188 1.818 1 98.94 209 VAL A CA 1
ATOM 1583 C C . VAL A 1 209 ? 0.074 36.875 1.026 1 98.94 209 VAL A C 1
ATOM 1585 O O . VAL A 1 209 ? -0.535 35.938 1.512 1 98.94 209 VAL A O 1
ATOM 1588 N N . PHE A 1 210 ? 0.623 36.812 -0.198 1 98.88 210 PHE A N 1
ATOM 1589 C CA . PHE A 1 210 ? 0.59 35.656 -1.075 1 98.88 210 PHE A CA 1
ATOM 1590 C C . PHE A 1 210 ? 1.898 34.875 -0.992 1 98.88 210 PHE A C 1
ATOM 1592 O O . PHE A 1 210 ? 2.979 35.469 -1.122 1 98.88 210 PHE A O 1
ATOM 1599 N N . ALA A 1 211 ? 1.797 33.562 -0.755 1 98.75 211 ALA A N 1
ATOM 1600 C CA . ALA A 1 211 ? 2.963 32.688 -0.854 1 98.75 211 ALA A CA 1
ATOM 1601 C C . ALA A 1 211 ? 3.367 32.469 -2.309 1 98.75 211 ALA A C 1
ATOM 1603 O O . ALA A 1 211 ? 2.715 33 -3.223 1 98.75 211 ALA A O 1
ATOM 1604 N N . ALA A 1 212 ? 4.477 31.797 -2.463 1 98.5 212 ALA A N 1
ATOM 1605 C CA . ALA A 1 212 ? 5.004 31.516 -3.795 1 98.5 212 ALA A CA 1
ATOM 1606 C C . ALA A 1 212 ? 4.273 30.344 -4.445 1 98.5 212 ALA A C 1
ATOM 1608 O O . ALA A 1 212 ? 3.16 30 -4.039 1 98.5 212 ALA A O 1
ATOM 1609 N N . ASP A 1 213 ? 4.867 29.781 -5.543 1 98.19 213 ASP A N 1
ATOM 1610 C CA . ASP A 1 213 ? 4.184 28.797 -6.375 1 98.19 213 ASP A CA 1
ATOM 1611 C C . ASP A 1 213 ? 4.566 27.375 -5.969 1 98.19 213 ASP A C 1
ATOM 1613 O O . ASP A 1 213 ? 4.141 26.406 -6.598 1 98.19 213 ASP A O 1
ATOM 1617 N N . GLY A 1 214 ? 5.328 27.25 -4.98 1 97.69 214 GLY A N 1
ATOM 1618 C CA . GLY A 1 214 ? 5.723 25.922 -4.508 1 97.69 214 GLY A CA 1
ATOM 1619 C C . GLY A 1 214 ? 6.848 25.312 -5.324 1 97.69 214 GLY A C 1
ATOM 1620 O O . GLY A 1 214 ? 6.906 24.094 -5.496 1 97.69 214 GLY A O 1
ATOM 1621 N N . VAL A 1 215 ? 7.832 26.094 -5.789 1 97.19 215 VAL A N 1
ATOM 1622 C CA . VAL A 1 215 ? 8.898 25.641 -6.676 1 97.19 215 VAL A CA 1
ATOM 1623 C C . VAL A 1 215 ? 10.156 25.328 -5.863 1 97.19 215 VAL A C 1
ATOM 1625 O O . VAL A 1 215 ? 10.555 26.125 -5 1 97.19 215 VAL A O 1
ATOM 1628 N N . SER A 1 216 ? 10.727 24.203 -6.039 1 97.31 216 SER A N 1
ATOM 1629 C CA . SER A 1 216 ? 12.008 23.797 -5.469 1 97.31 216 SER A CA 1
ATOM 1630 C C . SER A 1 216 ? 13.023 23.484 -6.562 1 97.31 216 SER A C 1
ATOM 1632 O O . SER A 1 216 ? 12.664 22.906 -7.598 1 97.31 216 SER A O 1
ATOM 1634 N N . ARG A 1 217 ? 14.273 23.875 -6.332 1 96.69 217 ARG A N 1
ATOM 1635 C CA . ARG A 1 217 ? 15.344 23.641 -7.301 1 96.69 217 ARG A CA 1
ATOM 1636 C C . ARG A 1 217 ? 16.688 23.469 -6.602 1 96.69 217 ARG A C 1
ATOM 1638 O O . ARG A 1 217 ? 16.828 23.812 -5.426 1 96.69 217 ARG A O 1
ATOM 1645 N N . THR A 1 218 ? 17.609 22.938 -7.301 1 97.19 218 THR A N 1
ATOM 1646 C CA . THR A 1 218 ? 18.984 22.828 -6.836 1 97.19 218 THR A CA 1
ATOM 1647 C C . THR A 1 218 ? 19.906 23.703 -7.676 1 97.19 218 THR A C 1
ATOM 1649 O O . THR A 1 218 ? 19.672 23.906 -8.867 1 97.19 218 THR A O 1
ATOM 1652 N N . ALA A 1 219 ? 20.844 24.281 -7.004 1 96.62 219 ALA A N 1
ATOM 1653 C CA . ALA A 1 219 ? 21.844 25.094 -7.688 1 96.62 219 ALA A CA 1
ATOM 1654 C C . ALA A 1 219 ? 22.969 24.234 -8.25 1 96.62 219 ALA A C 1
ATOM 1656 O O . ALA A 1 219 ? 23.781 24.703 -9.047 1 96.62 219 ALA A O 1
ATOM 1657 N N . LEU A 1 220 ? 23.016 23.016 -7.859 1 94.56 220 LEU A N 1
ATOM 1658 C CA . LEU A 1 220 ? 24.094 22.094 -8.227 1 94.56 220 LEU A CA 1
ATOM 1659 C C . LEU A 1 220 ? 23.641 21.125 -9.305 1 94.56 220 LEU A C 1
ATOM 1661 O O . LEU A 1 220 ? 22.5 20.641 -9.273 1 94.56 220 LEU A O 1
ATOM 1665 N N . PRO A 1 221 ? 24.484 20.875 -10.242 1 92.81 221 PRO A N 1
ATOM 1666 C CA . PRO A 1 221 ? 24.141 19.875 -11.266 1 92.81 221 PRO A CA 1
ATOM 1667 C C . PRO A 1 221 ? 24.109 18.453 -10.719 1 92.81 221 PRO A C 1
ATOM 1669 O O . PRO A 1 221 ? 24.906 18.109 -9.844 1 92.81 221 PRO A O 1
ATOM 1672 N N . GLN A 1 222 ? 23.312 17.562 -11.219 1 92.25 222 GLN A N 1
ATOM 1673 C CA . GLN A 1 222 ? 23.203 16.141 -10.898 1 92.25 222 GLN A CA 1
ATOM 1674 C C . GLN A 1 222 ? 23.094 15.938 -9.391 1 92.25 222 GLN A C 1
ATOM 1676 O O . GLN A 1 222 ? 23.797 15.109 -8.812 1 92.25 222 GLN A O 1
ATOM 1681 N N . ASN A 1 223 ? 22.297 16.766 -8.781 1 93.88 223 ASN A N 1
ATOM 1682 C CA . ASN A 1 223 ? 22.156 16.797 -7.332 1 93.88 223 ASN A CA 1
ATOM 1683 C C . ASN A 1 223 ? 20.766 16.375 -6.898 1 93.88 223 ASN A C 1
ATOM 1685 O O . ASN A 1 223 ? 20 17.188 -6.363 1 93.88 223 ASN A O 1
ATOM 1689 N N . PRO A 1 224 ? 20.406 15.023 -7.105 1 92.94 224 PRO A N 1
ATOM 1690 C CA . PRO A 1 224 ? 19.078 14.586 -6.68 1 92.94 224 PRO A CA 1
ATOM 1691 C C . PRO A 1 224 ? 18.891 14.633 -5.164 1 92.94 224 PRO A C 1
ATOM 1693 O O . PRO A 1 224 ? 19.875 14.508 -4.418 1 92.94 224 PRO A O 1
ATOM 1696 N N . VAL A 1 225 ? 17.688 14.766 -4.719 1 93.69 225 VAL A N 1
ATOM 1697 C CA . VAL A 1 225 ? 17.328 14.695 -3.307 1 93.69 225 VAL A CA 1
ATOM 1698 C C . VAL A 1 225 ? 17.609 13.289 -2.775 1 93.69 225 VAL A C 1
ATOM 1700 O O . VAL A 1 225 ? 17.328 12.297 -3.445 1 93.69 225 VAL A O 1
ATOM 1703 N N . ARG A 1 226 ? 18.172 13.18 -1.547 1 89.25 226 ARG A N 1
ATOM 1704 C CA . ARG A 1 226 ? 18.531 11.891 -0.969 1 89.25 226 ARG A CA 1
ATOM 1705 C C . ARG A 1 226 ? 17.953 11.742 0.439 1 89.25 226 ARG A C 1
ATOM 1707 O O . ARG A 1 226 ? 17.938 10.641 0.995 1 89.25 226 ARG A O 1
ATOM 1714 N N . ASP A 1 227 ? 17.562 12.875 0.946 1 87.62 227 ASP A N 1
ATOM 1715 C CA . ASP A 1 227 ? 17.062 12.953 2.318 1 87.62 227 ASP A CA 1
ATOM 1716 C C . ASP A 1 227 ? 15.734 13.68 2.383 1 87.62 227 ASP A C 1
ATOM 1718 O O . ASP A 1 227 ? 15.461 14.57 1.567 1 87.62 227 ASP A O 1
ATOM 1722 N N . PHE A 1 228 ? 14.953 13.289 3.344 1 86.44 228 PHE A N 1
ATOM 1723 C CA . PHE A 1 228 ? 13.641 13.914 3.43 1 86.44 228 PHE A CA 1
ATOM 1724 C C . PHE A 1 228 ? 13.758 15.32 4.004 1 86.44 228 PHE A C 1
ATOM 1726 O O . PHE A 1 228 ? 12.836 16.141 3.861 1 86.44 228 PHE A O 1
ATOM 1733 N N . THR A 1 229 ? 14.883 15.672 4.617 1 87.06 229 THR A N 1
ATOM 1734 C CA . THR A 1 229 ? 14.945 16.938 5.348 1 87.06 229 THR A CA 1
ATOM 1735 C C . THR A 1 229 ? 16.109 17.781 4.852 1 87.06 229 THR A C 1
ATOM 1737 O O . THR A 1 229 ? 16.031 19.016 4.832 1 87.06 229 THR A O 1
ATOM 1740 N N . ASN A 1 230 ? 17.234 17.156 4.684 1 91.88 230 ASN A N 1
ATOM 1741 C CA . ASN A 1 230 ? 18.484 17.906 4.535 1 91.88 230 ASN A CA 1
ATOM 1742 C C . ASN A 1 230 ? 19.156 17.609 3.207 1 91.88 230 ASN A C 1
ATOM 1744 O O . ASN A 1 230 ? 19.906 16.625 3.094 1 91.88 230 ASN A O 1
ATOM 1748 N N . ASN A 1 231 ? 18.984 18.469 2.236 1 95.88 231 ASN A N 1
ATOM 1749 C CA . ASN A 1 231 ? 19.594 18.297 0.923 1 95.88 231 ASN A CA 1
ATOM 1750 C C . ASN A 1 231 ? 20.406 19.531 0.52 1 95.88 231 ASN A C 1
ATOM 1752 O O . ASN A 1 231 ? 19.859 20.531 0.066 1 95.88 231 ASN A O 1
ATOM 1756 N N . ASP A 1 232 ? 21.703 19.391 0.612 1 96.56 232 ASP A N 1
ATOM 1757 C CA . ASP A 1 232 ? 22.594 20.484 0.275 1 96.56 232 ASP A CA 1
ATOM 1758 C C . ASP A 1 232 ? 22.422 20.922 -1.179 1 96.56 232 ASP A C 1
ATOM 1760 O O . ASP A 1 232 ? 22.234 20.078 -2.062 1 96.56 232 ASP A O 1
ATOM 1764 N N . GLY A 1 233 ? 22.422 22.188 -1.385 1 97.5 233 GLY A N 1
ATOM 1765 C CA . GLY A 1 233 ? 22.328 22.734 -2.727 1 97.5 233 GLY A CA 1
ATOM 1766 C C . GLY A 1 233 ? 20.891 22.969 -3.166 1 97.5 233 GLY A C 1
ATOM 1767 O O . GLY A 1 233 ? 20.641 23.531 -4.234 1 97.5 233 GLY A O 1
ATOM 1768 N N . TRP A 1 234 ? 19.953 22.609 -2.365 1 97.81 234 TRP A N 1
ATOM 1769 C CA . TRP A 1 234 ? 18.547 22.75 -2.705 1 97.81 234 TRP A CA 1
ATOM 1770 C C . TRP A 1 234 ? 17.922 23.938 -1.987 1 97.81 234 TRP A C 1
ATOM 1772 O O . TRP A 1 234 ? 18.375 24.312 -0.903 1 97.81 234 TRP A O 1
ATOM 1782 N N . HIS A 1 235 ? 16.938 24.578 -2.607 1 98 235 HIS A N 1
ATOM 1783 C CA . HIS A 1 235 ? 16.016 25.5 -1.962 1 98 235 HIS A CA 1
ATOM 1784 C C . HIS A 1 235 ? 14.57 25.141 -2.271 1 98 235 HIS A C 1
ATOM 1786 O O . HIS A 1 235 ? 14.305 24.375 -3.191 1 98 235 HIS A O 1
ATOM 1792 N N . ASP A 1 236 ? 13.688 25.516 -1.521 1 98.12 236 ASP A N 1
ATOM 1793 C CA . ASP A 1 236 ? 12.281 25.672 -1.857 1 98.12 236 ASP A CA 1
ATOM 1794 C C . ASP A 1 236 ? 11.852 27.141 -1.714 1 98.12 236 ASP A C 1
ATOM 1796 O O . ASP A 1 236 ? 12.688 28.031 -1.672 1 98.12 236 ASP A O 1
ATOM 1800 N N . ASP A 1 237 ? 10.539 27.375 -1.779 1 98.62 237 ASP A N 1
ATOM 1801 C CA . ASP A 1 237 ? 10.133 28.781 -1.77 1 98.62 237 ASP A CA 1
ATOM 1802 C C . ASP A 1 237 ? 9.188 29.078 -0.603 1 98.62 237 ASP A C 1
ATOM 1804 O O . ASP A 1 237 ? 8.305 29.922 -0.71 1 98.62 237 ASP A O 1
ATOM 1808 N N . TRP A 1 238 ? 9.32 28.266 0.477 1 98.5 238 TRP A N 1
ATOM 1809 C CA . TRP A 1 238 ? 8.695 28.641 1.745 1 98.5 238 TRP A CA 1
ATOM 1810 C C . TRP A 1 238 ? 9.344 29.891 2.324 1 98.5 238 TRP A C 1
ATOM 1812 O O . TRP A 1 238 ? 10.469 30.234 1.962 1 98.5 238 TRP A O 1
ATOM 1822 N N . ALA A 1 239 ? 8.633 30.578 3.162 1 98.81 239 ALA A N 1
ATOM 1823 C CA . ALA A 1 239 ? 9.188 31.766 3.814 1 98.81 239 ALA A CA 1
ATOM 1824 C C . ALA A 1 239 ? 8.398 32.125 5.066 1 98.81 239 ALA A C 1
ATOM 1826 O O . ALA A 1 239 ? 7.277 31.641 5.258 1 98.81 239 ALA A O 1
ATOM 1827 N N . ASP A 1 240 ? 9 32.844 5.891 1 98.81 240 ASP A N 1
ATOM 1828 C CA . ASP A 1 240 ? 8.305 33.469 7.012 1 98.81 240 ASP A CA 1
ATOM 1829 C C . ASP A 1 240 ? 8.992 34.75 7.445 1 98.81 240 ASP A C 1
ATOM 1831 O O . ASP A 1 240 ? 10.141 35 7.074 1 98.81 240 ASP A O 1
ATOM 1835 N N . GLY A 1 241 ? 8.258 35.562 8.148 1 98.81 241 GLY A N 1
ATOM 1836 C CA . GLY A 1 241 ? 8.805 36.812 8.625 1 98.81 241 GLY A CA 1
ATOM 1837 C C . GLY A 1 241 ? 7.77 37.688 9.297 1 98.81 241 GLY A C 1
ATOM 1838 O O . GLY A 1 241 ? 6.641 37.281 9.539 1 98.81 241 GLY A O 1
ATOM 1839 N N . TRP A 1 242 ? 8.211 38.938 9.672 1 98.69 242 TRP A N 1
ATOM 1840 C CA . TRP A 1 242 ? 7.344 39.812 10.453 1 98.69 242 TRP A CA 1
ATOM 1841 C C . TRP A 1 242 ? 6.473 40.656 9.547 1 98.69 242 TRP A C 1
ATOM 1843 O O . TRP A 1 242 ? 6.84 40.938 8.406 1 98.69 242 TRP A O 1
ATOM 1853 N N . VAL A 1 243 ? 5.375 41 9.953 1 98.94 243 VAL A N 1
ATOM 1854 C CA . VAL A 1 243 ? 4.43 41.969 9.406 1 98.94 243 VAL A CA 1
ATOM 1855 C C . VAL A 1 243 ? 4.305 43.156 10.352 1 98.94 243 VAL A C 1
ATOM 1857 O O . VAL A 1 243 ? 3.912 43 11.516 1 98.94 243 VAL A O 1
ATOM 1860 N N . LYS A 1 244 ? 4.598 44.281 9.891 1 98.75 244 LYS A N 1
ATOM 1861 C CA . LYS A 1 244 ? 4.496 45.531 10.641 1 98.75 244 LYS A CA 1
ATOM 1862 C C . LYS A 1 244 ? 3.57 46.5 9.938 1 98.75 244 LYS A C 1
ATOM 1864 O O . LYS A 1 244 ? 3.193 46.312 8.781 1 98.75 244 LYS A O 1
ATOM 1869 N N . ALA A 1 245 ? 3.201 47.531 10.703 1 98.62 245 ALA A N 1
ATOM 1870 C CA . ALA A 1 245 ? 2.369 48.562 10.125 1 98.62 245 ALA A CA 1
ATOM 1871 C C . ALA A 1 245 ? 2.465 49.844 10.945 1 98.62 245 ALA A C 1
ATOM 1873 O O . ALA A 1 245 ? 2.791 49.812 12.133 1 98.62 245 ALA A O 1
ATOM 1874 N N . THR A 1 246 ? 2.242 50.938 10.258 1 98 246 THR A N 1
ATOM 1875 C CA . THR A 1 246 ? 2.002 52.25 10.891 1 98 246 THR A CA 1
ATOM 1876 C C . THR A 1 246 ? 0.621 52.781 10.523 1 98 246 THR A C 1
ATOM 1878 O O . THR A 1 246 ? 0.139 52.562 9.414 1 98 246 THR A O 1
ATOM 1881 N N . VAL A 1 247 ? 0.053 53.438 11.461 1 97.19 247 VAL A N 1
ATOM 1882 C CA . VAL A 1 247 ? -1.263 54.031 11.242 1 97.19 247 VAL A CA 1
ATOM 1883 C C . VAL A 1 247 ? -1.299 55.438 11.82 1 97.19 247 VAL A C 1
ATOM 1885 O O . VAL A 1 247 ? -0.43 55.812 12.609 1 97.19 247 VAL A O 1
ATOM 1888 N N . THR A 1 248 ? -2.271 56.188 11.344 1 95.31 248 THR A N 1
ATOM 1889 C CA . THR A 1 248 ? -2.504 57.531 11.906 1 95.31 248 THR A CA 1
ATOM 1890 C C . THR A 1 248 ? -3.785 57.531 12.734 1 95.31 248 THR A C 1
ATOM 1892 O O . THR A 1 248 ? -4.871 57.281 12.211 1 95.31 248 THR A O 1
ATOM 1895 N N . VAL A 1 249 ? -3.641 57.781 13.969 1 93.56 249 VAL A N 1
ATOM 1896 C CA . VAL A 1 249 ? -4.762 57.906 14.891 1 93.56 249 VAL A CA 1
ATOM 1897 C C . VAL A 1 249 ? -4.73 59.281 15.562 1 93.56 249 VAL A C 1
ATOM 1899 O O . VAL A 1 249 ? -3.732 59.656 16.172 1 93.56 249 VAL A O 1
ATOM 1902 N N . ASP A 1 250 ? -5.863 60.062 15.445 1 89.88 250 ASP A N 1
ATOM 1903 C CA . ASP A 1 250 ? -5.973 61.406 16.031 1 89.88 250 ASP A CA 1
ATOM 1904 C C . ASP A 1 250 ? -4.766 62.25 15.664 1 89.88 250 ASP A C 1
ATOM 1906 O O . ASP A 1 250 ? -4.18 62.906 16.531 1 89.88 250 ASP A O 1
ATOM 1910 N N . GLY A 1 251 ? -4.332 62.094 14.484 1 90.94 251 GLY A N 1
ATOM 1911 C CA . GLY A 1 251 ? -3.26 62.906 13.945 1 90.94 251 GLY A CA 1
ATOM 1912 C C . GLY A 1 251 ? -1.877 62.406 14.312 1 90.94 251 GLY A C 1
ATOM 1913 O O . GLY A 1 251 ? -0.87 62.969 13.883 1 90.94 251 GLY A O 1
ATOM 1914 N N . GLN A 1 252 ? -1.802 61.406 15.016 1 93.38 252 GLN A N 1
ATOM 1915 C CA . GLN A 1 252 ? -0.515 60.875 15.438 1 93.38 252 GLN A CA 1
ATOM 1916 C C . GLN A 1 252 ? -0.225 59.531 14.742 1 93.38 252 GLN A C 1
ATOM 1918 O O . GLN A 1 252 ? -1.104 58.688 14.641 1 93.38 252 GLN A O 1
ATOM 1923 N N . LYS A 1 253 ? 1.005 59.469 14.344 1 94.62 253 LYS A N 1
ATOM 1924 C CA . LYS A 1 253 ? 1.445 58.219 13.742 1 94.62 253 LYS A CA 1
ATOM 1925 C C . LYS A 1 253 ? 1.835 57.188 14.812 1 94.62 253 LYS A C 1
ATOM 1927 O O . LYS A 1 253 ? 2.643 57.5 15.695 1 94.62 253 LYS A O 1
ATOM 1932 N N . LEU A 1 254 ? 1.268 56 14.727 1 95.56 254 LEU A N 1
ATOM 1933 C CA . LEU A 1 254 ? 1.519 54.938 15.695 1 95.56 254 LEU A CA 1
ATOM 1934 C C . LEU A 1 254 ? 2.084 53.719 15.008 1 95.56 254 LEU A C 1
ATOM 1936 O O . LEU A 1 254 ? 1.621 53.344 13.938 1 95.56 254 LEU A O 1
ATOM 1940 N N . ASP A 1 255 ? 3.176 53.156 15.617 1 96.5 255 ASP A N 1
ATOM 1941 C CA . ASP A 1 255 ? 3.617 51.812 15.234 1 96.5 255 ASP A CA 1
ATOM 1942 C C . ASP A 1 255 ? 2.688 50.75 15.797 1 96.5 255 ASP A C 1
ATOM 1944 O O . ASP A 1 255 ? 2.328 50.812 16.984 1 96.5 255 ASP A O 1
ATOM 1948 N N . CYS A 1 256 ? 2.312 49.844 14.992 1 97.62 256 CYS A N 1
ATOM 1949 C CA . CYS A 1 256 ? 1.422 48.781 15.43 1 97.62 256 CYS A CA 1
ATOM 1950 C C . CYS A 1 256 ? 2.213 47.625 16.016 1 97.62 256 CYS A C 1
ATOM 1952 O O . CYS A 1 256 ? 3.365 47.406 15.648 1 97.62 256 CYS A O 1
ATOM 1954 N N . ASP A 1 257 ? 1.624 46.875 17.031 1 97.06 257 ASP A N 1
ATOM 1955 C CA . ASP A 1 257 ? 2.217 45.625 17.453 1 97.06 257 ASP A CA 1
ATOM 1956 C C . ASP A 1 257 ? 2.311 44.656 16.281 1 97.06 257 ASP A C 1
ATOM 1958 O O . ASP A 1 257 ? 1.297 44.312 15.664 1 97.06 257 ASP A O 1
ATOM 1962 N N . PRO A 1 258 ? 3.465 44.156 16.031 1 98.06 258 PRO A N 1
ATOM 1963 C CA . PRO A 1 258 ? 3.682 43.406 14.797 1 98.06 258 PRO A CA 1
ATOM 1964 C C . PRO A 1 258 ? 3.068 42 14.859 1 98.06 258 PRO A C 1
ATOM 1966 O O . PRO A 1 258 ? 2.717 41.531 15.938 1 98.06 258 PRO A O 1
ATOM 1969 N N . ALA A 1 259 ? 2.898 41.438 13.75 1 98.75 259 ALA A N 1
ATOM 1970 C CA . ALA A 1 259 ? 2.498 40.031 13.547 1 98.75 259 ALA A CA 1
ATOM 1971 C C . ALA A 1 259 ? 3.557 39.281 12.766 1 98.75 259 ALA A C 1
ATOM 1973 O O . ALA A 1 259 ? 4.668 39.75 12.555 1 98.75 259 ALA A O 1
ATOM 1974 N N . TRP A 1 260 ? 3.262 38.031 12.523 1 98.88 260 TRP A N 1
ATOM 1975 C CA . TRP A 1 260 ? 4.156 37.156 11.781 1 98.88 260 TRP A CA 1
ATOM 1976 C C . TRP A 1 260 ? 3.398 36.406 10.688 1 98.88 260 TRP A C 1
ATOM 1978 O O . TRP A 1 260 ? 2.238 36.031 10.875 1 98.88 260 TRP A O 1
ATOM 1988 N N . VAL A 1 261 ? 3.996 36.25 9.531 1 98.88 261 VAL A N 1
ATOM 1989 C CA . VAL A 1 261 ? 3.402 35.438 8.477 1 98.88 261 VAL A CA 1
ATOM 1990 C C . VAL A 1 261 ? 4.297 34.219 8.188 1 98.88 261 VAL A C 1
ATOM 1992 O O . VAL A 1 261 ? 5.523 34.344 8.195 1 98.88 261 VAL A O 1
ATOM 1995 N N . VAL A 1 262 ? 3.744 33.062 8.055 1 98.88 262 VAL A N 1
ATOM 1996 C CA . VAL A 1 262 ? 4.391 31.828 7.594 1 98.88 262 VAL A CA 1
ATOM 1997 C C . VAL A 1 262 ? 3.818 31.422 6.238 1 98.88 262 VAL A C 1
ATOM 1999 O O . VAL A 1 262 ? 2.605 31.266 6.094 1 98.88 262 VAL A O 1
ATOM 2002 N N . CYS A 1 263 ? 4.625 31.344 5.254 1 98.81 263 CYS A N 1
ATOM 2003 C CA . CYS A 1 263 ? 4.277 30.797 3.949 1 98.81 263 CYS A CA 1
ATOM 2004 C C . CYS A 1 263 ? 4.777 29.359 3.807 1 98.81 263 CYS A C 1
ATOM 2006 O O . CYS A 1 263 ? 5.98 29.125 3.697 1 98.81 263 CYS A O 1
ATOM 2008 N N . CYS A 1 264 ? 3.879 28.422 3.814 1 98.06 264 CYS A N 1
ATOM 2009 C CA . CYS A 1 264 ? 4.266 27.016 3.84 1 98.06 264 CYS A CA 1
ATOM 2010 C C . CYS A 1 264 ? 3.451 26.203 2.836 1 98.06 264 CYS A C 1
ATOM 2012 O O . CYS A 1 264 ? 2.875 26.766 1.902 1 98.06 264 CYS A O 1
ATOM 2014 N N . GLY A 1 265 ? 3.52 24.891 2.902 1 96.62 265 GLY A N 1
ATOM 2015 C CA . GLY A 1 265 ? 2.912 24.016 1.911 1 96.62 265 GLY A CA 1
ATOM 2016 C C . GLY A 1 265 ? 1.396 23.984 1.987 1 96.62 265 GLY A C 1
ATOM 2017 O O . GLY A 1 265 ? 0.813 24.422 2.982 1 96.62 265 GLY A O 1
ATOM 2018 N N . PRO A 1 266 ? 0.785 23.484 0.975 1 96.62 266 PRO A N 1
ATOM 2019 C CA . PRO A 1 266 ? -0.677 23.406 0.941 1 96.62 266 PRO A CA 1
ATOM 2020 C C . PRO A 1 266 ? -1.232 22.359 1.906 1 96.62 266 PRO A C 1
ATOM 2022 O O . PRO A 1 266 ? -0.497 21.469 2.355 1 96.62 266 PRO A O 1
ATOM 2025 N N . LYS A 1 267 ? -2.434 22.547 2.258 1 96 267 LYS A N 1
ATOM 2026 C CA . LYS A 1 267 ? -3.213 21.516 2.945 1 96 267 LYS A CA 1
ATOM 2027 C C . LYS A 1 267 ? -4.027 20.703 1.954 1 96 267 LYS A C 1
ATOM 2029 O O . LYS A 1 267 ? -4.777 21.25 1.146 1 96 267 LYS A O 1
ATOM 2034 N N . PHE A 1 268 ? -3.93 19.406 2.102 1 97.12 268 PHE A N 1
ATOM 2035 C CA . PHE A 1 268 ? -4.629 18.562 1.136 1 97.12 268 PHE A CA 1
ATOM 2036 C C . PHE A 1 268 ? -5.938 18.047 1.718 1 97.12 268 PHE A C 1
ATOM 2038 O O . PHE A 1 268 ? -6.703 17.359 1.03 1 97.12 268 PHE A O 1
ATOM 2045 N N . ALA A 1 269 ? -6.172 18.297 2.906 1 97.12 269 ALA A N 1
ATOM 2046 C CA . ALA A 1 269 ? -7.484 18.219 3.547 1 97.12 269 ALA A CA 1
ATOM 2047 C C . ALA A 1 269 ? -7.844 19.531 4.219 1 97.12 269 ALA A C 1
ATOM 2049 O O . ALA A 1 269 ? -7.984 19.594 5.441 1 97.12 269 ALA A O 1
ATOM 2050 N N . PRO A 1 270 ? -8.125 20.5 3.426 1 96.56 270 PRO A N 1
ATOM 2051 C CA . PRO A 1 270 ? -8.195 21.875 3.928 1 96.56 270 PRO A CA 1
ATOM 2052 C C . PRO A 1 270 ? -9.367 22.094 4.887 1 96.56 270 PRO A C 1
ATOM 2054 O O . PRO A 1 270 ? -9.375 23.062 5.645 1 96.56 270 PRO A O 1
ATOM 2057 N N . GLN A 1 271 ? -10.305 21.188 4.914 1 96 271 GLN A N 1
ATOM 2058 C CA . GLN A 1 271 ? -11.492 21.375 5.746 1 96 271 GLN A CA 1
ATOM 2059 C C . GLN A 1 271 ? -11.383 20.578 7.043 1 96 271 GLN A C 1
ATOM 2061 O O . GLN A 1 271 ? -12.359 20.469 7.789 1 96 271 GLN A O 1
ATOM 2066 N N . LEU A 1 272 ? -10.25 20.047 7.23 1 96.31 272 LEU A N 1
ATOM 2067 C CA . LEU A 1 272 ? -10 19.297 8.453 1 96.31 272 LEU A CA 1
ATOM 2068 C C . LEU A 1 272 ? -8.914 19.969 9.289 1 96.31 272 LEU A C 1
ATOM 2070 O O . LEU A 1 272 ? -7.996 20.578 8.742 1 96.31 272 LEU A O 1
ATOM 2074 N N . GLU A 1 273 ? -9.07 19.844 10.578 1 96.56 273 GLU A N 1
ATOM 2075 C CA . GLU A 1 273 ? -8.07 20.328 11.523 1 96.56 273 GLU A CA 1
ATOM 2076 C C . GLU A 1 273 ? -7.398 19.188 12.266 1 96.56 273 GLU A C 1
ATOM 2078 O O . GLU A 1 273 ? -8.016 18.141 12.484 1 96.56 273 GLU A O 1
ATOM 2083 N N . PRO A 1 274 ? -6.121 19.391 12.609 1 97 274 PRO A N 1
ATOM 2084 C CA . PRO A 1 274 ? -5.449 18.359 13.406 1 97 274 PRO A CA 1
ATOM 2085 C C . PRO A 1 274 ? -6.027 18.219 14.812 1 97 274 PRO A C 1
ATOM 2087 O O . PRO A 1 274 ? -6.602 19.172 15.344 1 97 274 PRO A O 1
ATOM 2090 N N . ILE A 1 275 ? -5.84 17.062 15.391 1 97.44 275 ILE A N 1
ATOM 2091 C CA . ILE A 1 275 ? -6.324 16.828 16.75 1 97.44 275 ILE A CA 1
ATOM 2092 C C . ILE A 1 275 ? -5.617 17.766 17.719 1 97.44 275 ILE A C 1
ATOM 2094 O O . ILE A 1 275 ? -6.262 18.406 18.547 1 97.44 275 ILE A O 1
ATOM 2098 N N . VAL A 1 276 ? -4.352 17.75 17.609 1 97.94 276 VAL A N 1
ATOM 2099 C CA . VAL A 1 276 ? -3.527 18.734 18.297 1 97.94 276 VAL A CA 1
ATOM 2100 C C . VAL A 1 276 ? -3.045 19.797 17.328 1 97.94 276 VAL A C 1
ATOM 2102 O O . VAL A 1 276 ? -2.324 19.5 16.375 1 97.94 276 VAL A O 1
ATOM 2105 N N . THR A 1 277 ? -3.404 21.062 17.578 1 97.94 277 THR A N 1
ATOM 2106 C CA . THR A 1 277 ? -3.113 22.125 16.625 1 97.94 277 THR A CA 1
ATOM 2107 C C . THR A 1 277 ? -1.939 22.969 17.109 1 97.94 277 THR A C 1
ATOM 2109 O O . THR A 1 277 ? -1.49 22.828 18.25 1 97.94 277 THR A O 1
ATOM 2112 N N . LEU A 1 278 ? -1.44 23.844 16.203 1 98.38 278 LEU A N 1
ATOM 2113 C CA . LEU A 1 278 ? -0.417 24.797 16.609 1 98.38 278 LEU A CA 1
ATOM 2114 C C . LEU A 1 278 ? -0.949 25.734 17.688 1 98.38 278 LEU A C 1
ATOM 2116 O O . LEU A 1 278 ? -0.195 26.188 18.547 1 98.38 278 LEU A O 1
ATOM 2120 N N . TYR A 1 279 ? -2.248 26.047 17.625 1 98.12 279 TYR A N 1
ATOM 2121 C CA . TYR A 1 279 ? -2.826 26.859 18.703 1 98.12 279 TYR A CA 1
ATOM 2122 C C . TYR A 1 279 ? -2.668 26.172 20.047 1 98.12 279 TYR A C 1
ATOM 2124 O O . TYR A 1 279 ? -2.293 26.812 21.031 1 98.12 279 TYR A O 1
ATOM 2132 N N . ASP A 1 280 ? -2.971 24.906 20.062 1 97.94 280 ASP A N 1
ATOM 2133 C CA . ASP A 1 280 ? -2.875 24.156 21.312 1 97.94 280 ASP A CA 1
ATOM 2134 C C . ASP A 1 280 ? -1.442 24.141 21.844 1 97.94 280 ASP A C 1
ATOM 2136 O O . ASP A 1 280 ? -1.216 24.312 23.031 1 97.94 280 ASP A O 1
ATOM 2140 N N . ALA A 1 281 ? -0.531 23.906 20.969 1 97.62 281 ALA A N 1
ATOM 2141 C CA . ALA A 1 281 ? 0.875 23.875 21.359 1 97.62 281 ALA A CA 1
ATOM 2142 C C . ALA A 1 281 ? 1.331 25.25 21.844 1 97.62 281 ALA A C 1
ATOM 2144 O O . ALA A 1 281 ? 1.967 25.359 22.906 1 97.62 281 ALA A O 1
ATOM 2145 N N . ALA A 1 282 ? 1.022 26.281 21.125 1 98.12 282 ALA A N 1
ATOM 2146 C CA . ALA A 1 282 ? 1.421 27.641 21.484 1 98.12 282 ALA A CA 1
ATOM 2147 C C . ALA A 1 282 ? 0.738 28.094 22.766 1 98.12 282 ALA A C 1
ATOM 2149 O O . ALA A 1 282 ? 1.31 28.875 23.531 1 98.12 282 ALA A O 1
ATOM 2150 N N . ARG A 1 283 ? -0.463 27.656 22.938 1 97.19 283 ARG A N 1
ATOM 2151 C CA . ARG A 1 283 ? -1.21 28.031 24.141 1 97.19 283 ARG A CA 1
ATOM 2152 C C . ARG A 1 283 ? -0.466 27.609 25.406 1 97.19 283 ARG A C 1
ATOM 2154 O O . ARG A 1 283 ? -0.513 28.297 26.422 1 97.19 283 ARG A O 1
ATOM 2161 N N . GLU A 1 284 ? 0.171 26.484 25.328 1 96.88 284 GLU A N 1
ATOM 2162 C CA . GLU A 1 284 ? 0.954 26.047 26.484 1 96.88 284 GLU A CA 1
ATOM 2163 C C . GLU A 1 284 ? 2.035 27.062 26.828 1 96.88 284 GLU A C 1
ATOM 2165 O O . GLU A 1 284 ? 2.307 27.312 28.016 1 96.88 284 GLU A O 1
ATOM 2170 N N . ALA A 1 285 ? 2.695 27.609 25.828 1 97.38 285 ALA A N 1
ATOM 2171 C CA . ALA A 1 285 ? 3.691 28.656 26.047 1 97.38 285 ALA A CA 1
ATOM 2172 C C . ALA A 1 285 ? 3.051 29.906 26.641 1 97.38 285 ALA A C 1
ATOM 2174 O O . ALA A 1 285 ? 3.639 30.562 27.5 1 97.38 285 ALA A O 1
ATOM 2175 N N . MET A 1 286 ? 1.844 30.281 26.172 1 96.81 286 MET A N 1
ATOM 2176 C CA . MET A 1 286 ? 1.136 31.453 26.703 1 96.81 286 MET A CA 1
ATOM 2177 C C . MET A 1 286 ? 0.787 31.25 28.172 1 96.81 286 MET A C 1
ATOM 2179 O O . MET A 1 286 ? 0.841 32.188 28.953 1 96.81 286 MET A O 1
ATOM 2183 N N . VAL A 1 287 ? 0.406 30.031 28.5 1 96 287 VAL A N 1
ATOM 2184 C CA . VAL A 1 287 ? 0.108 29.703 29.906 1 96 287 VAL A CA 1
ATOM 2185 C C . VAL A 1 287 ? 1.377 29.828 30.734 1 96 287 VAL A C 1
ATOM 2187 O O . VAL A 1 287 ? 1.354 30.406 31.828 1 96 287 VAL A O 1
ATOM 2190 N N . ALA A 1 288 ? 2.408 29.312 30.25 1 95.88 288 ALA A N 1
ATOM 2191 C CA . ALA A 1 288 ? 3.686 29.391 30.953 1 95.88 288 ALA A CA 1
ATOM 2192 C C . ALA A 1 288 ? 4.117 30.828 31.156 1 95.88 288 ALA A C 1
ATOM 2194 O O . ALA A 1 288 ? 4.73 31.172 32.188 1 95.88 288 ALA A O 1
ATOM 2195 N N . LEU A 1 289 ? 3.799 31.719 30.234 1 95.5 289 LEU A N 1
ATOM 2196 C CA . LEU A 1 289 ? 4.145 33.125 30.281 1 95.5 289 LEU A CA 1
ATOM 2197 C C . LEU A 1 289 ? 3.176 33.906 31.188 1 95.5 289 LEU A C 1
ATOM 2199 O O . LEU A 1 289 ? 3.422 35.062 31.531 1 95.5 289 LEU A O 1
ATOM 2203 N N . GLY A 1 290 ? 2.1 33.281 31.516 1 93.19 290 GLY A N 1
ATOM 2204 C CA . GLY A 1 290 ? 1.076 33.938 32.312 1 93.19 290 GLY A CA 1
ATOM 2205 C C . GLY A 1 290 ? 0.156 34.812 31.5 1 93.19 290 GLY A C 1
ATOM 2206 O O . GLY A 1 290 ? -0.584 35.625 32.062 1 93.19 290 GLY A O 1
ATOM 2207 N N . GLN A 1 291 ? 0.196 34.719 30.234 1 92.56 291 GLN A N 1
ATOM 2208 C CA . GLN A 1 291 ? -0.645 35.531 29.359 1 92.56 291 GLN A CA 1
ATOM 2209 C C . GLN A 1 291 ? -2.01 34.906 29.156 1 92.56 291 GLN A C 1
ATOM 2211 O O . GLN A 1 291 ? -2.969 35.562 28.766 1 92.56 291 GLN A O 1
ATOM 2216 N N . MET A 1 292 ? -2.059 33.656 29.25 1 92.12 292 MET A N 1
ATOM 2217 C CA . MET A 1 292 ? -3.305 32.875 29.266 1 92.12 292 MET A CA 1
ATOM 2218 C C . MET A 1 292 ? -3.373 31.953 30.469 1 92.12 292 MET A C 1
ATOM 2220 O O . MET A 1 292 ? -2.361 31.719 31.125 1 92.12 292 MET A O 1
ATOM 2224 N N . HIS A 1 293 ? -4.535 31.547 30.797 1 90.38 293 HIS A N 1
ATOM 2225 C CA . HIS A 1 293 ? -4.719 30.672 31.953 1 90.38 293 HIS A CA 1
ATOM 2226 C C . HIS A 1 293 ? -5.32 29.328 31.531 1 90.38 293 HIS A C 1
ATOM 2228 O O . HIS A 1 293 ? -6.156 29.266 30.625 1 90.38 293 HIS A O 1
ATOM 2234 N N . SER A 1 294 ? -4.816 28.328 32.188 1 90.31 294 SER A N 1
ATOM 2235 C CA . SER A 1 294 ? -5.477 27.031 32.062 1 90.31 294 SER A CA 1
ATOM 2236 C C . SER A 1 294 ? -6.852 27.031 32.719 1 90.31 294 SER A C 1
ATOM 2238 O O . SER A 1 294 ? -7.055 27.688 33.719 1 90.31 294 SER A O 1
ATOM 2240 N N . PRO A 1 295 ? -7.715 26.25 32.062 1 90.31 295 PRO A N 1
ATOM 2241 C CA . PRO A 1 295 ? -9.039 26.219 32.688 1 90.31 295 PRO A CA 1
ATOM 2242 C C . PRO A 1 295 ? -9.016 25.578 34.062 1 90.31 295 PRO A C 1
ATOM 2244 O O . PRO A 1 295 ? -8.312 24.594 34.281 1 90.31 295 PRO A O 1
ATOM 2247 N N . THR A 1 296 ? -9.758 26.156 35.031 1 86.94 296 THR A N 1
ATOM 2248 C CA . THR A 1 296 ? -9.703 25.641 36.375 1 86.94 296 THR A CA 1
ATOM 2249 C C . THR A 1 296 ? -11.055 25.062 36.812 1 86.94 296 THR A C 1
ATOM 2251 O O . THR A 1 296 ? -11.117 24.016 37.438 1 86.94 296 THR A O 1
ATOM 2254 N N . ASP A 1 297 ? -12.188 25.703 36.438 1 89.19 297 ASP A N 1
ATOM 2255 C CA . ASP A 1 297 ? -13.445 25.297 37.031 1 89.19 297 ASP A CA 1
ATOM 2256 C C . ASP A 1 297 ? -14.445 24.859 35.969 1 89.19 297 ASP A C 1
ATOM 2258 O O . ASP A 1 297 ? -15.117 23.828 36.125 1 89.19 297 ASP A O 1
ATOM 2262 N N . LYS A 1 298 ? -14.555 25.656 34.938 1 91.44 298 LYS A N 1
ATOM 2263 C CA . LYS A 1 298 ? -15.562 25.375 33.938 1 91.44 298 LYS A CA 1
ATOM 2264 C C . LYS A 1 298 ? -15.047 25.719 32.531 1 91.44 298 LYS A C 1
ATOM 2266 O O . LYS A 1 298 ? -14.281 26.672 32.375 1 91.44 298 LYS A O 1
ATOM 2271 N N . VAL A 1 299 ? -15.445 24.906 31.531 1 94.88 299 VAL A N 1
ATOM 2272 C CA . VAL A 1 299 ? -15.055 25.141 30.156 1 94.88 299 VAL A CA 1
ATOM 2273 C C . VAL A 1 299 ? -16.297 25.281 29.281 1 94.88 299 VAL A C 1
ATOM 2275 O O . VAL A 1 299 ? -17.406 24.953 29.703 1 94.88 299 VAL A O 1
ATOM 2278 N N . SER A 1 300 ? -16.141 25.891 28.156 1 94.25 300 SER A N 1
ATOM 2279 C CA . SER A 1 300 ? -17.188 25.938 27.141 1 94.25 300 SER A CA 1
ATOM 2280 C C . SER A 1 300 ? -17.188 24.656 26.281 1 94.25 300 SER A C 1
ATOM 2282 O O . SER A 1 300 ? -16.141 24.266 25.766 1 94.25 300 SER A O 1
ATOM 2284 N N . PHE A 1 301 ? -18.375 24 26.203 1 96.12 301 PHE A N 1
ATOM 2285 C CA . PHE A 1 301 ? -18.422 22.828 25.328 1 96.12 301 PHE A CA 1
ATOM 2286 C C . PHE A 1 301 ? -18.094 23.219 23.891 1 96.12 301 PHE A C 1
ATOM 2288 O O . PHE A 1 301 ? -17.281 22.578 23.234 1 96.12 301 PHE A O 1
ATOM 2295 N N . ARG A 1 302 ? -18.703 24.234 23.406 1 94 302 ARG A N 1
ATOM 2296 C CA . ARG A 1 302 ? -18.594 24.656 22.016 1 94 302 ARG A CA 1
ATOM 2297 C C . ARG A 1 302 ? -17.188 25.141 21.688 1 94 302 ARG A C 1
ATOM 2299 O O . ARG A 1 302 ? -16.625 24.766 20.656 1 94 302 ARG A O 1
ATOM 2306 N N . ARG A 1 303 ? -16.641 25.922 22.469 1 94.25 303 ARG A N 1
ATOM 2307 C CA . ARG A 1 303 ? -15.367 26.578 22.188 1 94.25 303 ARG A CA 1
ATOM 2308 C C . ARG A 1 303 ? -14.188 25.672 22.516 1 94.25 303 ARG A C 1
ATOM 2310 O O . ARG A 1 303 ? -13.172 25.672 21.812 1 94.25 303 ARG A O 1
ATOM 2317 N N . ASP A 1 304 ? -14.328 24.891 23.594 1 95.62 304 ASP A N 1
ATOM 2318 C CA . ASP A 1 304 ? -13.148 24.234 24.156 1 95.62 304 ASP A CA 1
ATOM 2319 C C . ASP A 1 304 ? -13.203 22.719 23.891 1 95.62 304 ASP A C 1
ATOM 2321 O O . ASP A 1 304 ? -12.18 22.109 23.578 1 95.62 304 ASP A O 1
ATOM 2325 N N . VAL A 1 305 ? -14.32 22.078 24.047 1 97.31 305 VAL A N 1
ATOM 2326 C CA . VAL A 1 305 ? -14.438 20.625 24.031 1 97.31 305 VAL A CA 1
ATOM 2327 C C . VAL A 1 305 ? -14.719 20.141 22.609 1 97.31 305 VAL A C 1
ATOM 2329 O O . VAL A 1 305 ? -14.016 19.281 22.078 1 97.31 305 VAL A O 1
ATOM 2332 N N . LEU A 1 306 ? -15.695 20.75 21.953 1 96.25 306 LEU A N 1
ATOM 2333 C CA . LEU A 1 306 ? -16.203 20.312 20.656 1 96.25 306 LEU A CA 1
ATOM 2334 C C . LEU A 1 306 ? -15.086 20.234 19.625 1 96.25 306 LEU A C 1
ATOM 2336 O O . LEU A 1 306 ? -14.992 19.25 18.891 1 96.25 306 LEU A O 1
ATOM 2340 N N . PRO A 1 307 ? -14.188 21.234 19.547 1 96.38 307 PRO A N 1
ATOM 2341 C CA . PRO A 1 307 ? -13.133 21.125 18.531 1 96.38 307 PRO A CA 1
ATOM 2342 C C . PRO A 1 307 ? -12.266 19.891 18.719 1 96.38 307 PRO A C 1
ATOM 2344 O O . PRO A 1 307 ? -11.883 19.234 17.734 1 96.38 307 PRO A O 1
ATOM 2347 N N . ILE A 1 308 ? -11.945 19.5 19.922 1 97.5 308 ILE A N 1
ATOM 2348 C CA . ILE A 1 308 ? -11.102 18.328 20.188 1 97.5 308 ILE A CA 1
ATOM 2349 C C . ILE A 1 308 ? -11.812 17.062 19.703 1 97.5 308 ILE A C 1
ATOM 2351 O O . ILE A 1 308 ? -11.219 16.234 19.016 1 97.5 308 ILE A O 1
ATOM 2355 N N . LEU A 1 309 ? -13.094 16.922 20.062 1 96.94 309 LEU A N 1
ATOM 2356 C CA . LEU A 1 309 ? -13.883 15.75 19.688 1 96.94 309 LEU A CA 1
ATOM 2357 C C . LEU A 1 309 ? -14.055 15.672 18.188 1 96.94 309 LEU A C 1
ATOM 2359 O O . LEU A 1 309 ? -13.852 14.617 17.578 1 96.94 309 LEU A O 1
ATOM 2363 N N . ARG A 1 310 ? -14.359 16.766 17.625 1 94.69 310 ARG A N 1
ATOM 2364 C CA . ARG A 1 310 ? -14.617 16.812 16.188 1 94.69 310 ARG A CA 1
ATOM 2365 C C . ARG A 1 310 ? -13.352 16.5 15.398 1 94.69 310 ARG A C 1
ATOM 2367 O O . ARG A 1 310 ? -13.398 15.789 14.391 1 94.69 310 ARG A O 1
ATOM 2374 N N . ARG A 1 311 ? -12.305 17.078 15.773 1 96.88 311 ARG A N 1
ATOM 2375 C CA . ARG A 1 311 ? -11.031 16.812 15.109 1 96.88 311 ARG A CA 1
ATOM 2376 C C . ARG A 1 311 ? -10.664 15.344 15.195 1 96.88 311 ARG A C 1
ATOM 2378 O O . ARG A 1 311 ? -10.234 14.742 14.203 1 96.88 311 ARG A O 1
ATOM 2385 N N . ALA A 1 312 ? -10.836 14.766 16.312 1 96.62 312 ALA A N 1
ATOM 2386 C CA . ALA A 1 312 ? -10.562 13.336 16.5 1 96.62 312 ALA A CA 1
ATOM 2387 C C . ALA A 1 312 ? -11.461 12.492 15.602 1 96.62 312 ALA A C 1
ATOM 2389 O O . ALA A 1 312 ? -11 11.547 14.961 1 96.62 312 ALA A O 1
ATOM 2390 N N . GLY A 1 313 ? -12.695 12.781 15.594 1 95.12 313 GLY A N 1
ATOM 2391 C CA . GLY A 1 313 ? -13.641 12.039 14.766 1 95.12 313 GLY A CA 1
ATOM 2392 C C . GLY A 1 313 ? -13.391 12.203 13.281 1 95.12 313 GLY A C 1
ATOM 2393 O O . GLY A 1 313 ? -13.555 11.258 12.508 1 95.12 313 GLY A O 1
ATOM 2394 N N . ALA A 1 314 ? -12.969 13.367 12.914 1 95.31 314 ALA A N 1
ATOM 2395 C CA . ALA A 1 314 ? -12.82 13.695 11.5 1 95.31 314 ALA A CA 1
ATOM 2396 C C . ALA A 1 314 ? -11.609 12.984 10.891 1 95.31 314 ALA A C 1
ATOM 2398 O O . ALA A 1 314 ? -11.516 12.836 9.672 1 95.31 314 ALA A O 1
ATOM 2399 N N . MET A 1 315 ? -10.727 12.461 11.703 1 96.5 315 MET A N 1
ATOM 2400 C CA . MET A 1 315 ? -9.539 11.773 11.188 1 96.5 315 MET A CA 1
ATOM 2401 C C . MET A 1 315 ? -9.93 10.508 10.438 1 96.5 315 MET A C 1
ATOM 2403 O O . MET A 1 315 ? -9.133 9.977 9.664 1 96.5 315 MET A O 1
ATOM 2407 N N . GLN A 1 316 ? -11.102 10.016 10.602 1 95.81 316 GLN A N 1
ATOM 2408 C CA . GLN A 1 316 ? -11.555 8.805 9.93 1 95.81 316 GLN A CA 1
ATOM 2409 C C . GLN A 1 316 ? -11.562 8.977 8.414 1 95.81 316 GLN A C 1
ATOM 2411 O O . GLN A 1 316 ? -11.539 8 7.672 1 95.81 316 GLN A O 1
ATOM 2416 N N . TRP A 1 317 ? -11.562 10.211 8.008 1 97 317 TRP A N 1
ATOM 2417 C CA . TRP A 1 317 ? -11.703 10.484 6.582 1 97 317 TRP A CA 1
ATOM 2418 C C . TRP A 1 317 ? -10.336 10.531 5.902 1 97 317 TRP A C 1
ATOM 2420 O O . TRP A 1 317 ? -10.25 10.586 4.672 1 97 317 TRP A O 1
ATOM 2430 N N . VAL A 1 318 ? -9.234 10.508 6.738 1 97.31 318 VAL A N 1
ATOM 2431 C CA . VAL A 1 318 ? -7.91 10.68 6.145 1 97.31 318 VAL A CA 1
ATOM 2432 C C . VAL A 1 318 ? -6.957 9.625 6.695 1 97.31 318 VAL A C 1
ATOM 2434 O O . VAL A 1 318 ? -5.762 9.641 6.395 1 97.31 318 VAL A O 1
ATOM 2437 N N . ALA A 1 319 ? -7.406 8.703 7.504 1 95.88 319 ALA A N 1
ATOM 2438 C CA . ALA A 1 319 ? -6.59 7.625 8.055 1 95.88 319 ALA A CA 1
ATOM 2439 C C . ALA A 1 319 ? -7.445 6.41 8.398 1 95.88 319 ALA A C 1
ATOM 2441 O O . ALA A 1 319 ? -8.344 6.492 9.234 1 95.88 319 ALA A O 1
ATOM 2442 N N . THR A 1 320 ? -7.102 5.277 7.852 1 93.38 320 THR A N 1
ATOM 2443 C CA . THR A 1 320 ? -7.836 4.043 8.102 1 93.38 320 THR A CA 1
ATOM 2444 C C . THR A 1 320 ? -7.762 3.658 9.578 1 93.38 320 THR A C 1
ATOM 2446 O O . THR A 1 320 ? -8.727 3.135 10.141 1 93.38 320 THR A O 1
ATOM 2449 N N . ALA A 1 321 ? -6.668 3.896 10.211 1 90.25 321 ALA A N 1
ATOM 2450 C CA . ALA A 1 321 ? -6.523 3.615 11.633 1 90.25 321 ALA A CA 1
ATOM 2451 C C . ALA A 1 321 ? -7.613 4.309 12.445 1 90.25 321 ALA A C 1
ATOM 2453 O O . ALA A 1 321 ? -8.18 3.721 13.367 1 90.25 321 ALA A O 1
ATOM 2454 N N . SER A 1 322 ? -7.887 5.512 12.062 1 92.06 322 SER A N 1
ATOM 2455 C CA . SER A 1 322 ? -8.93 6.266 12.75 1 92.06 322 SER A CA 1
ATOM 2456 C C . SER A 1 322 ? -10.32 5.82 12.297 1 92.06 322 SER A C 1
ATOM 2458 O O . SER A 1 322 ? -11.266 5.824 13.086 1 92.06 322 SER A O 1
ATOM 2460 N N . PHE A 1 323 ? -10.445 5.52 11.039 1 91.12 323 PHE A N 1
ATOM 2461 C CA . PHE A 1 323 ? -11.703 5.012 10.508 1 91.12 323 PHE A CA 1
ATOM 2462 C C . PHE A 1 323 ? -12.164 3.785 11.289 1 91.12 323 PHE A C 1
ATOM 2464 O O . PHE A 1 323 ? -13.352 3.637 11.57 1 91.12 323 PHE A O 1
ATOM 2471 N N . LEU A 1 324 ? -11.25 2.957 11.68 1 88.5 324 LEU A N 1
ATOM 2472 C CA . LEU A 1 324 ? -11.531 1.744 12.445 1 88.5 324 LEU A CA 1
ATOM 2473 C C . LEU A 1 324 ? -11.43 2.012 13.938 1 88.5 324 LEU A C 1
ATOM 2475 O O . LEU A 1 324 ? -11.891 1.201 14.75 1 88.5 324 LEU A O 1
ATOM 2479 N N . GLY A 1 325 ? -10.867 3.045 14.312 1 81.69 325 GLY A N 1
ATOM 2480 C CA . GLY A 1 325 ? -10.477 3.361 15.672 1 81.69 325 GLY A CA 1
ATOM 2481 C C . GLY A 1 325 ? -11.648 3.469 16.625 1 81.69 325 GLY A C 1
ATOM 2482 O O . GLY A 1 325 ? -11.555 3.066 17.781 1 81.69 325 GLY A O 1
ATOM 2483 N N . ALA A 1 326 ? -12.695 4.016 16.156 1 75.25 326 ALA A N 1
ATOM 2484 C CA . ALA A 1 326 ? -13.859 4.113 17.031 1 75.25 326 ALA A CA 1
ATOM 2485 C C . ALA A 1 326 ? -14.273 2.742 17.547 1 75.25 326 ALA A C 1
ATOM 2487 O O . ALA A 1 326 ? -14.664 2.607 18.719 1 75.25 326 ALA A O 1
ATOM 2488 N N . ALA A 1 327 ? -14.117 1.851 16.75 1 75.19 327 ALA A N 1
ATOM 2489 C CA . ALA A 1 327 ? -14.484 0.491 17.141 1 75.19 327 ALA A CA 1
ATOM 2490 C C . ALA A 1 327 ? -13.438 -0.105 18.078 1 75.19 327 ALA A C 1
ATOM 2492 O O . ALA A 1 327 ? -13.781 -0.813 19.031 1 75.19 327 ALA A O 1
ATOM 2493 N N . TRP A 1 328 ? -12.273 0.254 17.797 1 77.56 328 TRP A N 1
ATOM 2494 C CA . TRP A 1 328 ? -11.211 -0.23 18.672 1 77.56 328 TRP A CA 1
ATOM 2495 C C . TRP A 1 328 ? -11.398 0.281 20.094 1 77.56 328 TRP A C 1
ATOM 2497 O O . TRP A 1 328 ? -11.062 -0.414 21.062 1 77.56 328 TRP A O 1
ATOM 2507 N N . ASN A 1 329 ? -11.938 1.494 20.203 1 84 329 ASN A N 1
ATOM 2508 C CA . ASN A 1 329 ? -12.078 2.152 21.484 1 84 329 ASN A CA 1
ATOM 2509 C C . ASN A 1 329 ? -13.516 2.068 22.016 1 84 329 ASN A C 1
ATOM 2511 O O . ASN A 1 329 ? -13.797 2.471 23.141 1 84 329 ASN A O 1
ATOM 2515 N N . ASP A 1 330 ? -14.43 1.611 21.297 1 83.06 330 ASP A N 1
ATOM 2516 C CA . ASP A 1 330 ? -15.836 1.461 21.656 1 83.06 330 ASP A CA 1
ATOM 2517 C C . ASP A 1 330 ? -16.453 2.805 22.047 1 83.06 330 ASP A C 1
ATOM 2519 O O . ASP A 1 330 ? -17.062 2.93 23.109 1 83.06 330 ASP A O 1
ATOM 2523 N N . ILE A 1 331 ? -16.219 3.883 21.375 1 88.62 331 ILE A N 1
ATOM 2524 C CA . ILE A 1 331 ? -16.688 5.203 21.766 1 88.62 331 ILE A CA 1
ATOM 2525 C C . ILE A 1 331 ? -17.625 5.758 20.703 1 88.62 331 ILE A C 1
ATOM 2527 O O . ILE A 1 331 ? -18.172 6.855 20.859 1 88.62 331 ILE A O 1
ATOM 2531 N N . GLY A 1 332 ? -17.844 5.07 19.703 1 83.81 332 GLY A N 1
ATOM 2532 C CA . GLY A 1 332 ? -18.688 5.562 18.609 1 83.81 332 GLY A CA 1
ATOM 2533 C C . GLY A 1 332 ? -17.984 6.582 17.734 1 83.81 332 GLY A C 1
ATOM 2534 O O . GLY A 1 332 ? -16.812 6.898 17.953 1 83.81 332 GLY A O 1
ATOM 2535 N N . ASP A 1 333 ? -18.719 7.121 16.781 1 88.5 333 ASP A N 1
ATOM 2536 C CA . ASP A 1 333 ? -18.203 8.094 15.828 1 88.5 333 ASP A CA 1
ATOM 2537 C C . ASP A 1 333 ? -18.312 9.516 16.375 1 88.5 333 ASP A C 1
ATOM 2539 O O . ASP A 1 333 ? -19.406 10.062 16.469 1 88.5 333 ASP A O 1
ATOM 2543 N N . LEU A 1 334 ? -17.219 10.102 16.625 1 92.31 334 LEU A N 1
ATOM 2544 C CA . LEU A 1 334 ? -17.172 11.438 17.219 1 92.31 334 LEU A CA 1
ATOM 2545 C C . LEU A 1 334 ? -17.484 12.508 16.172 1 92.31 334 LEU A C 1
ATOM 2547 O O . LEU A 1 334 ? -17.625 13.688 16.516 1 92.31 334 LEU A O 1
ATOM 2551 N N . SER A 1 335 ? -17.641 12.133 14.977 1 87.31 335 SER A N 1
ATOM 2552 C CA . SER A 1 335 ? -18.062 13.078 13.945 1 87.31 335 SER A CA 1
ATOM 2553 C C . SER A 1 335 ? -19.562 13.055 13.758 1 87.31 335 SER A C 1
ATOM 2555 O O . SER A 1 335 ? -20.125 13.859 13 1 87.31 335 SER A O 1
ATOM 2557 N N . ASN A 1 336 ? -20.219 12.156 14.367 1 87.81 336 ASN A N 1
ATOM 2558 C CA . ASN A 1 336 ? -21.672 12.031 14.289 1 87.81 336 ASN A CA 1
ATOM 2559 C C . ASN A 1 336 ? -22.375 13.094 15.141 1 87.81 336 ASN A C 1
ATOM 2561 O O . ASN A 1 336 ? -22.188 13.141 16.359 1 87.81 336 ASN A O 1
ATOM 2565 N N . PRO A 1 337 ? -23.266 13.883 14.547 1 89.12 337 PRO A N 1
ATOM 2566 C CA . PRO A 1 337 ? -23.953 14.938 15.297 1 89.12 337 PRO A CA 1
ATOM 2567 C C . PRO A 1 337 ? -24.75 14.406 16.484 1 89.12 337 PRO A C 1
ATOM 2569 O O . PRO A 1 337 ? -24.828 15.047 17.531 1 89.12 337 PRO A O 1
ATOM 2572 N N . ALA A 1 338 ? -25.312 13.242 16.297 1 88.81 338 ALA A N 1
ATOM 2573 C CA . ALA A 1 338 ? -26.109 12.664 17.375 1 88.81 338 ALA A CA 1
ATOM 2574 C C . ALA A 1 338 ? -25.219 12.312 18.578 1 88.81 338 ALA A C 1
ATOM 2576 O O . ALA A 1 338 ? -25.609 12.5 19.719 1 88.81 338 ALA A O 1
ATOM 2577 N N . THR A 1 339 ? -24.094 11.766 18.266 1 91.31 339 THR A N 1
ATOM 2578 C CA . THR A 1 339 ? -23.141 11.461 19.312 1 91.31 339 THR A CA 1
ATOM 2579 C C . THR A 1 339 ? -22.703 12.734 20.031 1 91.31 339 THR A C 1
ATOM 2581 O O . THR A 1 339 ? -22.672 12.773 21.266 1 91.31 339 THR A O 1
ATOM 2584 N N . ILE A 1 340 ? -22.422 13.773 19.328 1 94.12 340 ILE A N 1
ATOM 2585 C CA . ILE A 1 340 ? -21.953 15.031 19.891 1 94.12 340 ILE A CA 1
ATOM 2586 C C . ILE A 1 340 ? -23.047 15.656 20.766 1 94.12 340 ILE A C 1
ATOM 2588 O O . ILE A 1 340 ? -22.75 16.219 21.828 1 94.12 340 ILE A O 1
ATOM 2592 N N . GLU A 1 341 ? -24.266 15.547 20.344 1 94.06 341 GLU A N 1
ATOM 2593 C CA . GLU A 1 341 ? -25.375 16.094 21.125 1 94.06 341 GLU A CA 1
ATOM 2594 C C . GLU A 1 341 ? -25.453 15.438 22.5 1 94.06 341 GLU A C 1
ATOM 2596 O O . GLU A 1 341 ? -25.719 16.109 23.5 1 94.06 341 GLU A O 1
ATOM 2601 N N . THR A 1 342 ? -25.234 14.203 22.469 1 94.38 342 THR A N 1
ATOM 2602 C CA . THR A 1 342 ? -25.25 13.477 23.734 1 94.38 342 THR A CA 1
ATOM 2603 C C . THR A 1 342 ? -24.078 13.914 24.625 1 94.38 342 THR A C 1
ATOM 2605 O O . THR A 1 342 ? -24.266 14.117 25.828 1 94.38 342 THR A O 1
ATOM 2608 N N . LEU A 1 343 ? -22.984 14.109 24.047 1 96.69 343 LEU A N 1
ATOM 2609 C CA . LEU A 1 343 ? -21.766 14.445 24.781 1 96.69 343 LEU A CA 1
ATOM 2610 C C . LEU A 1 343 ? -21.781 15.898 25.234 1 96.69 343 LEU A C 1
ATOM 2612 O O . LEU A 1 343 ? -20.984 16.297 26.078 1 96.69 343 LEU A O 1
ATOM 2616 N N . ALA A 1 344 ? -22.703 16.656 24.688 1 97.06 344 ALA A N 1
ATOM 2617 C CA . ALA A 1 344 ? -22.781 18.078 25 1 97.06 344 ALA A CA 1
ATOM 2618 C C . ALA A 1 344 ? -23.656 18.328 26.219 1 97.06 344 ALA A C 1
ATOM 2620 O O . ALA A 1 344 ? -23.875 19.484 26.609 1 97.06 344 ALA A O 1
ATOM 2621 N N . LYS A 1 345 ? -24.109 17.312 26.922 1 96.62 345 LYS A N 1
ATOM 2622 C CA . LYS A 1 345 ? -24.953 17.422 28.109 1 96.62 345 LYS A CA 1
ATOM 2623 C C . LYS A 1 345 ? -24.125 17.25 29.375 1 96.62 345 LYS A C 1
ATOM 2625 O O . LYS A 1 345 ? -23.516 16.188 29.594 1 96.62 345 LYS A O 1
ATOM 2630 N N . PRO A 1 346 ? -24.156 18.234 30.234 1 96.62 346 PRO A N 1
ATOM 2631 C CA . PRO A 1 346 ? -23.375 18.125 31.469 1 96.62 346 PRO A CA 1
ATOM 2632 C C . PRO A 1 346 ? -24.062 17.266 32.531 1 96.62 346 PRO A C 1
ATOM 2634 O O . PRO A 1 346 ? -23.484 16.969 33.562 1 96.62 346 PRO A O 1
ATOM 2637 N N . SER A 1 347 ? -25.203 16.812 32.312 1 95.19 347 SER A N 1
ATOM 2638 C CA . SER A 1 347 ? -26.016 16.094 33.281 1 95.19 347 SER A CA 1
ATOM 2639 C C . SER A 1 347 ? -25.391 14.758 33.656 1 95.19 347 SER A C 1
ATOM 2641 O O . SER A 1 347 ? -24.531 14.234 32.906 1 95.19 347 SER A O 1
ATOM 2643 N N . ALA A 1 348 ? -25.828 14.203 34.688 1 94.94 348 ALA A N 1
ATOM 2644 C CA . ALA A 1 348 ? -25.297 12.961 35.25 1 94.94 348 ALA A CA 1
ATOM 2645 C C . ALA A 1 348 ? -25.594 11.781 34.312 1 94.94 348 ALA A C 1
ATOM 2647 O O . ALA A 1 348 ? -24.797 10.844 34.25 1 94.94 348 ALA A O 1
ATOM 2648 N N . ASP A 1 349 ? -26.594 11.852 33.656 1 94.06 349 ASP A N 1
ATOM 2649 C CA . ASP A 1 349 ? -27 10.742 32.781 1 94.06 349 ASP A CA 1
ATOM 2650 C C . ASP A 1 349 ? -26.016 10.547 31.641 1 94.06 349 ASP A C 1
ATOM 2652 O O . ASP A 1 349 ? -25.891 9.445 31.094 1 94.06 349 ASP A O 1
ATOM 2656 N N . ALA A 1 350 ? -25.297 11.602 31.25 1 95.88 350 ALA A N 1
ATOM 2657 C CA . ALA A 1 350 ? -24.328 11.523 30.156 1 95.88 350 ALA A CA 1
ATOM 2658 C C . ALA A 1 350 ? -22.906 11.32 30.688 1 95.88 350 ALA A C 1
ATOM 2660 O O . ALA A 1 350 ? -21.969 11.188 29.891 1 95.88 350 ALA A O 1
ATOM 2661 N N . LYS A 1 351 ? -22.75 11.25 31.953 1 96.69 351 LYS A N 1
ATOM 2662 C CA . LYS A 1 351 ? -21.422 11.219 32.562 1 96.69 351 LYS A CA 1
ATOM 2663 C C . LYS A 1 351 ? -20.656 9.961 32.156 1 96.69 351 LYS A C 1
ATOM 2665 O O . LYS A 1 351 ? -19.469 10.023 31.844 1 96.69 351 LYS A O 1
ATOM 2670 N N . ALA A 1 352 ? -21.312 8.859 32.188 1 96 352 ALA A N 1
ATOM 2671 C CA . ALA A 1 352 ? -20.656 7.605 31.828 1 96 352 ALA A CA 1
ATOM 2672 C C . ALA A 1 352 ? -20.125 7.648 30.406 1 96 352 ALA A C 1
ATOM 2674 O O . ALA A 1 352 ? -19.016 7.168 30.141 1 96 352 ALA A O 1
ATOM 2675 N N . GLU A 1 353 ? -20.875 8.148 29.5 1 95.19 353 GLU A N 1
ATOM 2676 C CA . GLU A 1 353 ? -20.453 8.25 28.094 1 95.19 353 GLU A CA 1
ATOM 2677 C C . GLU A 1 353 ? -19.297 9.242 27.953 1 95.19 353 GLU A C 1
ATOM 2679 O O . GLU A 1 353 ? -18.359 8.992 27.188 1 95.19 353 GLU A O 1
ATOM 2684 N N . ARG A 1 354 ? -19.391 10.367 28.609 1 97.75 354 ARG A N 1
ATOM 2685 C CA . ARG A 1 354 ? -18.297 11.336 28.562 1 97.75 354 ARG A CA 1
ATOM 2686 C C . ARG A 1 354 ? -17 10.727 29.094 1 97.75 354 ARG A C 1
ATOM 2688 O O . ARG A 1 354 ? -15.938 10.93 28.516 1 97.75 354 ARG A O 1
ATOM 2695 N N . LYS A 1 355 ? -17.125 9.977 30.125 1 97.38 355 LYS A N 1
ATOM 2696 C CA . LYS A 1 355 ? -15.938 9.352 30.734 1 97.38 355 LYS A CA 1
ATOM 2697 C C . LYS A 1 355 ? -15.328 8.312 29.797 1 97.38 355 LYS A C 1
ATOM 2699 O O . LYS A 1 355 ? -14.102 8.203 29.703 1 97.38 355 LYS A O 1
ATOM 2704 N N . LYS A 1 356 ? -16.156 7.562 29.172 1 95.44 356 LYS A N 1
ATOM 2705 C CA . LYS A 1 356 ? -15.68 6.57 28.219 1 95.44 356 LYS A CA 1
ATOM 2706 C C . LYS A 1 356 ? -14.883 7.23 27.094 1 95.44 356 LYS A C 1
ATOM 2708 O O . LYS A 1 356 ? -13.812 6.746 26.703 1 95.44 356 LYS A O 1
ATOM 2713 N N . VAL A 1 357 ? -15.453 8.266 26.547 1 96.94 357 VAL A N 1
ATOM 2714 C CA . VAL A 1 357 ? -14.781 9 25.484 1 96.94 357 VAL A CA 1
ATOM 2715 C C . VAL A 1 357 ? -13.477 9.602 26.016 1 96.94 357 VAL A C 1
ATOM 2717 O O . VAL A 1 357 ? -12.438 9.516 25.359 1 96.94 357 VAL A O 1
ATOM 2720 N N . PHE A 1 358 ? -13.516 10.141 27.188 1 98 358 PHE A N 1
ATOM 2721 C CA . PHE A 1 358 ? -12.336 10.742 27.812 1 98 358 PHE A CA 1
ATOM 2722 C C . PHE A 1 358 ? -11.227 9.703 27.969 1 98 358 PHE A C 1
ATOM 2724 O O . PHE A 1 358 ? -10.07 9.984 27.656 1 98 358 PHE A O 1
ATOM 2731 N N . ASP A 1 359 ? -11.555 8.508 28.344 1 96.44 359 ASP A N 1
ATOM 2732 C CA . ASP A 1 359 ? -10.586 7.453 28.625 1 96.44 359 ASP A CA 1
ATOM 2733 C C . ASP A 1 359 ? -9.938 6.949 27.344 1 96.44 359 ASP A C 1
ATOM 2735 O O . ASP A 1 359 ? -8.891 6.301 27.375 1 96.44 359 ASP A O 1
ATOM 2739 N N . ALA A 1 360 ? -10.539 7.242 26.234 1 96.12 360 ALA A N 1
ATOM 2740 C CA . ALA A 1 360 ? -9.992 6.816 24.938 1 96.12 360 ALA A CA 1
ATOM 2741 C C . ALA A 1 360 ? -8.812 7.695 24.531 1 96.12 360 ALA A C 1
ATOM 2743 O O . ALA A 1 360 ? -8.016 7.32 23.672 1 96.12 360 ALA A O 1
ATOM 2744 N N . PHE A 1 361 ? -8.695 8.906 25.109 1 97.44 361 PHE A N 1
ATOM 2745 C CA . PHE A 1 361 ? -7.609 9.812 24.781 1 97.44 361 PHE A CA 1
ATOM 2746 C C . PHE A 1 361 ? -6.371 9.508 25.609 1 97.44 361 PHE A C 1
ATOM 2748 O O . PHE A 1 361 ? -6.48 9.211 26.812 1 97.44 361 PHE A O 1
ATOM 2755 N N . ARG A 1 362 ? -5.23 9.547 24.969 1 96.12 362 ARG A N 1
ATOM 2756 C CA . ARG A 1 362 ? -3.949 9.266 25.609 1 96.12 362 ARG A CA 1
ATOM 2757 C C . ARG A 1 362 ? -3.629 10.305 26.672 1 96.12 362 ARG A C 1
ATOM 2759 O O . ARG A 1 362 ? -3.732 11.508 26.422 1 96.12 362 ARG A O 1
ATOM 2766 N N . LYS A 1 363 ? -3.207 9.805 27.828 1 94.12 363 LYS A N 1
ATOM 2767 C CA . LYS A 1 363 ? -2.74 10.703 28.875 1 94.12 363 LYS A CA 1
ATOM 2768 C C . LYS A 1 363 ? -1.414 11.352 28.5 1 94.12 363 LYS A C 1
ATOM 2770 O O . LYS A 1 363 ? -0.504 10.68 28.016 1 94.12 363 LYS A O 1
ATOM 2775 N N . PRO A 1 364 ? -1.286 12.656 28.719 1 94.31 364 PRO A N 1
ATOM 2776 C CA . PRO A 1 364 ? -0.089 13.367 28.25 1 94.31 364 PRO A CA 1
ATOM 2777 C C . PRO A 1 364 ? 1.099 13.195 29.203 1 94.31 364 PRO A C 1
ATOM 2779 O O . PRO A 1 364 ? 2.188 13.711 28.922 1 94.31 364 PRO A O 1
ATOM 2782 N N . ASP A 1 365 ? 1.083 12.352 30.234 1 90.44 365 ASP A N 1
ATOM 2783 C CA . ASP A 1 365 ? 2.139 12.266 31.234 1 90.44 365 ASP A CA 1
ATOM 2784 C C . ASP A 1 365 ? 3.168 11.203 30.859 1 90.44 365 ASP A C 1
ATOM 2786 O O . ASP A 1 365 ? 4.117 10.961 31.609 1 90.44 365 ASP A O 1
ATOM 2790 N N . GLY A 1 366 ? 3 10.57 29.766 1 89.5 366 GLY A N 1
ATOM 2791 C CA . GLY A 1 366 ? 3.982 9.617 29.281 1 89.5 366 GLY A CA 1
ATOM 2792 C C . GLY A 1 366 ? 3.742 8.203 29.766 1 89.5 366 GLY A C 1
ATOM 2793 O O . GLY A 1 366 ? 4.418 7.27 29.344 1 89.5 366 GLY A O 1
ATOM 2794 N N . SER A 1 367 ? 2.762 7.965 30.562 1 90.75 367 SER A N 1
ATOM 2795 C CA . SER A 1 367 ? 2.525 6.652 31.156 1 90.75 367 SER A CA 1
ATOM 2796 C C . SER A 1 367 ? 1.655 5.789 30.25 1 90.75 367 SER A C 1
ATOM 2798 O O . SER A 1 367 ? 1.621 4.566 30.391 1 90.75 367 SER A O 1
ATOM 2800 N N . ASP A 1 368 ? 0.924 6.379 29.344 1 92.38 368 ASP A N 1
ATOM 2801 C CA . ASP A 1 368 ? -0.028 5.703 28.469 1 92.38 368 ASP A CA 1
ATOM 2802 C C . ASP A 1 368 ? 0.626 5.312 27.156 1 92.38 368 ASP A C 1
ATOM 2804 O O . ASP A 1 368 ? 0.767 6.145 26.25 1 92.38 368 ASP A O 1
ATOM 2808 N N . GLN A 1 369 ? 0.882 3.988 27 1 87.44 369 GLN A N 1
ATOM 2809 C CA . GLN A 1 369 ? 1.604 3.523 25.812 1 87.44 369 GLN A CA 1
ATOM 2810 C C . GLN A 1 369 ? 0.698 2.699 24.906 1 87.44 369 GLN A C 1
ATOM 2812 O O . GLN A 1 369 ? 1.179 1.998 24.016 1 87.44 369 GLN A O 1
ATOM 2817 N N . ARG A 1 370 ? -0.614 2.764 25.203 1 89.69 370 ARG A N 1
ATOM 2818 C CA . ARG A 1 370 ? -1.565 2.041 24.359 1 89.69 370 ARG A CA 1
ATOM 2819 C C . ARG A 1 370 ? -1.466 2.49 22.906 1 89.69 370 ARG A C 1
ATOM 2821 O O . ARG A 1 370 ? -1.611 3.678 22.609 1 89.69 370 ARG A O 1
ATOM 2828 N N . GLY A 1 371 ? -1.306 1.54 21.875 1 85.75 371 GLY A N 1
ATOM 2829 C CA . GLY A 1 371 ? -1.202 1.862 20.453 1 85.75 371 GLY A CA 1
ATOM 2830 C C . GLY A 1 371 ? -2.504 2.365 19.859 1 85.75 371 GLY A C 1
ATOM 2831 O O . GLY A 1 371 ? -2.496 3.152 18.922 1 85.75 371 GLY A O 1
ATOM 2832 N N . TYR A 1 372 ? -3.637 2.023 20.438 1 89.31 372 TYR A N 1
ATOM 2833 C CA . TYR A 1 372 ? -4.941 2.346 19.859 1 89.31 372 TYR A CA 1
ATOM 2834 C C . TYR A 1 372 ? -5.504 3.623 20.469 1 89.31 372 TYR A C 1
ATOM 2836 O O . TYR A 1 372 ? -6.547 4.117 20.047 1 89.31 372 TYR A O 1
ATOM 2844 N N . ALA A 1 373 ? -4.852 4.188 21.516 1 94.19 373 ALA A N 1
ATOM 2845 C CA . ALA A 1 373 ? -5.355 5.41 22.141 1 94.19 373 ALA A CA 1
ATOM 2846 C C . ALA A 1 373 ? -5.305 6.586 21.172 1 94.19 373 ALA A C 1
ATOM 2848 O O . ALA A 1 373 ? -4.438 6.637 20.297 1 94.19 373 ALA A O 1
ATOM 2849 N N . ILE A 1 374 ? -6.203 7.5 21.359 1 95.69 374 ILE A N 1
ATOM 2850 C CA . ILE A 1 374 ? -6.309 8.664 20.484 1 95.69 374 ILE A CA 1
ATOM 2851 C C . ILE A 1 374 ? -5.352 9.758 20.969 1 95.69 374 ILE A C 1
ATOM 2853 O O . ILE A 1 374 ? -5.32 10.086 22.156 1 95.69 374 ILE A O 1
ATOM 2857 N N . PRO A 1 375 ? -4.664 10.336 20.109 1 95.75 375 PRO A N 1
ATOM 2858 C CA . PRO A 1 375 ? -4.586 10.117 18.656 1 95.75 375 PRO A CA 1
ATOM 2859 C C . PRO A 1 375 ? -3.764 8.883 18.297 1 95.75 375 PRO A C 1
ATOM 2861 O O . PRO A 1 375 ? -2.727 8.625 18.906 1 95.75 375 PRO A O 1
ATOM 2864 N N . ILE A 1 376 ? -4.168 8.109 17.312 1 93.62 376 ILE A N 1
ATOM 2865 C CA . ILE A 1 376 ? -3.379 6.992 16.812 1 93.62 376 ILE A CA 1
ATOM 2866 C C . ILE A 1 376 ? -2.275 7.516 15.891 1 93.62 376 ILE A C 1
ATOM 2868 O O . ILE A 1 376 ? -2.307 7.285 14.68 1 93.62 376 ILE A O 1
ATOM 2872 N N . MET A 1 377 ? -1.382 8.234 16.453 1 94.12 377 MET A N 1
ATOM 2873 C CA . MET A 1 377 ? -0.335 8.984 15.766 1 94.12 377 MET A CA 1
ATOM 2874 C C . MET A 1 377 ? 0.996 8.867 16.5 1 94.12 377 MET A C 1
ATOM 2876 O O . MET A 1 377 ? 1.022 8.641 17.719 1 94.12 377 MET A O 1
ATOM 2880 N N . LEU A 1 378 ? 2.053 9.023 15.773 1 92.88 378 LEU A N 1
ATOM 2881 C CA . LEU A 1 378 ? 3.398 8.961 16.328 1 92.88 378 LEU A CA 1
ATOM 2882 C C . LEU A 1 378 ? 3.746 10.242 17.078 1 92.88 378 LEU A C 1
ATOM 2884 O O . LEU A 1 378 ? 3.17 11.297 16.797 1 92.88 378 LEU A O 1
ATOM 2888 N N . GLY A 1 379 ? 4.656 10.055 18.016 1 93.81 379 GLY A N 1
ATOM 2889 C CA . GLY A 1 379 ? 5.074 11.203 18.812 1 93.81 379 GLY A CA 1
ATOM 2890 C C . GLY A 1 379 ? 6.504 11.625 18.547 1 93.81 379 GLY A C 1
ATOM 2891 O O . GLY A 1 379 ? 7.129 11.141 17.594 1 93.81 379 GLY A O 1
ATOM 2892 N N . ASP A 1 380 ? 7.016 12.516 19.359 1 94.31 380 ASP A N 1
ATOM 2893 C CA . ASP A 1 380 ? 8.328 13.117 19.188 1 94.31 380 ASP A CA 1
ATOM 2894 C C . ASP A 1 380 ? 9.438 12.086 19.391 1 94.31 380 ASP A C 1
ATOM 2896 O O . ASP A 1 380 ? 10.547 12.25 18.875 1 94.31 380 ASP A O 1
ATOM 2900 N N . GLY A 1 381 ? 9.164 11.062 20.156 1 92.5 381 GLY A N 1
ATOM 2901 C CA . GLY A 1 381 ? 10.203 10.133 20.578 1 92.5 381 GLY A CA 1
ATOM 2902 C C . GLY A 1 381 ? 10.258 8.875 19.734 1 92.5 381 GLY A C 1
ATOM 2903 O O . GLY A 1 381 ? 10.789 7.852 20.172 1 92.5 381 GLY A O 1
ATOM 2904 N N . VAL A 1 382 ? 9.812 8.914 18.531 1 88.94 382 VAL A N 1
ATOM 2905 C CA . VAL A 1 382 ? 9.656 7.738 17.688 1 88.94 382 VAL A CA 1
ATOM 2906 C C . VAL A 1 382 ? 11.031 7.125 17.406 1 88.94 382 VAL A C 1
ATOM 2908 O O . VAL A 1 382 ? 11.141 5.926 17.141 1 88.94 382 VAL A O 1
ATOM 2911 N N . ASN A 1 383 ? 12.062 7.91 17.531 1 88.5 383 ASN A N 1
ATOM 2912 C CA . ASN A 1 383 ? 13.414 7.434 17.281 1 88.5 383 ASN A CA 1
ATOM 2913 C C . ASN A 1 383 ? 13.883 6.469 18.359 1 88.5 383 ASN A C 1
ATOM 2915 O O . ASN A 1 383 ? 14.883 5.766 18.188 1 88.5 383 ASN A O 1
ATOM 2919 N N . TYR A 1 384 ? 13.227 6.473 19.453 1 88.62 384 TYR A N 1
ATOM 2920 C CA . TYR A 1 384 ? 13.688 5.734 20.625 1 88.62 384 TYR A CA 1
ATOM 2921 C C . TYR A 1 384 ? 12.633 4.738 21.078 1 88.62 384 TYR A C 1
ATOM 2923 O O . TYR A 1 384 ? 11.531 5.125 21.469 1 88.62 384 TYR A O 1
ATOM 2931 N N . GLN A 1 385 ? 13.195 3.541 21.141 1 81.06 385 GLN A N 1
ATOM 2932 C CA . GLN A 1 385 ? 12.297 2.5 21.625 1 81.06 385 GLN A CA 1
ATOM 2933 C C . GLN A 1 385 ? 11.875 2.758 23.078 1 81.06 385 GLN A C 1
ATOM 2935 O O . GLN A 1 385 ? 12.688 3.174 23.891 1 81.06 385 GLN A O 1
ATOM 2940 N N . ASP A 1 386 ? 10.664 2.711 23.438 1 84.25 386 ASP A N 1
ATOM 2941 C CA . ASP A 1 386 ? 10.117 2.771 24.797 1 84.25 386 ASP A CA 1
ATOM 2942 C C . ASP A 1 386 ? 10.023 4.215 25.281 1 84.25 386 ASP A C 1
ATOM 2944 O O . ASP A 1 386 ? 9.844 4.461 26.484 1 84.25 386 ASP A O 1
ATOM 2948 N N . SER A 1 387 ? 10.375 5.168 24.422 1 91.88 387 SER A N 1
ATOM 2949 C CA . SER A 1 387 ? 10.195 6.562 24.812 1 91.88 387 SER A CA 1
ATOM 2950 C C . SER A 1 387 ? 8.758 6.832 25.25 1 91.88 387 SER A C 1
ATOM 2952 O O . SER A 1 387 ? 7.809 6.418 24.578 1 91.88 387 SER A O 1
ATOM 2954 N N . PRO A 1 388 ? 8.602 7.5 26.359 1 93.06 388 PRO A N 1
ATOM 2955 C CA . PRO A 1 388 ? 7.246 7.898 26.734 1 93.06 388 PRO A CA 1
ATOM 2956 C C . PRO A 1 388 ? 6.621 8.883 25.75 1 93.06 388 PRO A C 1
ATOM 2958 O O . PRO A 1 388 ? 5.43 9.188 25.844 1 93.06 388 PRO A O 1
ATOM 2961 N N . HIS A 1 389 ? 7.402 9.367 24.781 1 92.81 389 HIS A N 1
ATOM 2962 C CA . HIS A 1 389 ? 6.926 10.32 23.781 1 92.81 389 HIS A CA 1
ATOM 2963 C C . HIS A 1 389 ? 6.789 9.648 22.406 1 92.81 389 HIS A C 1
ATOM 2965 O O . HIS A 1 389 ? 6.773 10.328 21.391 1 92.81 389 HIS A O 1
ATOM 2971 N N . ALA A 1 390 ? 6.738 8.328 22.406 1 91.69 390 ALA A N 1
ATOM 2972 C CA . ALA A 1 390 ? 6.66 7.598 21.141 1 91.69 390 ALA A CA 1
ATOM 2973 C C . ALA A 1 390 ? 5.336 7.863 20.438 1 91.69 390 ALA A C 1
ATOM 2975 O O . ALA A 1 390 ? 5.254 7.785 19.203 1 91.69 390 ALA A O 1
ATOM 2976 N N . TRP A 1 391 ? 4.355 8.18 21.266 1 93.56 391 TRP A N 1
ATOM 2977 C CA . TRP A 1 391 ? 3.02 8.445 20.734 1 93.56 391 TRP A CA 1
ATOM 2978 C C . TRP A 1 391 ? 2.623 9.898 20.969 1 93.56 391 TRP A C 1
ATOM 2980 O O . TRP A 1 391 ? 2.953 10.477 22.016 1 93.56 391 TRP A O 1
ATOM 2990 N N . LEU A 1 392 ? 1.91 10.445 20 1 95.62 392 LEU A N 1
ATOM 2991 C CA . LEU A 1 392 ? 1.357 11.773 20.203 1 95.62 392 LEU A CA 1
ATOM 2992 C C . LEU A 1 392 ? 0.276 11.758 21.281 1 95.62 392 LEU A C 1
ATOM 2994 O O . LEU A 1 392 ? -0.556 10.852 21.312 1 95.62 392 LEU A O 1
ATOM 2998 N N . ALA A 1 393 ? 0.296 12.711 22.172 1 96.25 393 ALA A N 1
ATOM 2999 C CA . ALA A 1 393 ? -0.727 12.898 23.188 1 96.25 393 ALA A CA 1
ATOM 3000 C C . ALA A 1 393 ? -1.338 14.297 23.094 1 96.25 393 ALA A C 1
ATOM 3002 O O . ALA A 1 393 ? -0.786 15.18 22.438 1 96.25 393 ALA A O 1
ATOM 3003 N N . LEU A 1 394 ? -2.479 14.5 23.672 1 97.06 394 LEU A N 1
ATOM 3004 C CA . LEU A 1 394 ? -3.012 15.844 23.859 1 97.06 394 LEU A CA 1
ATOM 3005 C C . LEU A 1 394 ? -2.059 16.703 24.688 1 97.06 394 LEU A C 1
ATOM 3007 O O . LEU A 1 394 ? -1.239 16.172 25.438 1 97.06 394 LEU A O 1
ATOM 3011 N N . THR A 1 395 ? -2.199 18.031 24.484 1 96.56 395 THR A N 1
ATOM 3012 C CA . THR A 1 395 ? -1.481 18.922 25.406 1 96.56 395 THR A CA 1
ATOM 3013 C C . THR A 1 395 ? -2.086 18.859 26.797 1 96.56 395 THR A C 1
ATOM 3015 O O . THR A 1 395 ? -3.203 18.375 26.984 1 96.56 395 THR A O 1
ATOM 3018 N N . GLN A 1 396 ? -1.329 19.375 27.781 1 95.88 396 GLN A N 1
ATOM 3019 C CA . GLN A 1 396 ? -1.833 19.406 29.141 1 95.88 396 GLN A CA 1
ATOM 3020 C C . GLN A 1 396 ? -3.143 20.188 29.234 1 95.88 396 GLN A C 1
ATOM 3022 O O . GLN A 1 396 ? -4.074 19.766 29.922 1 95.88 396 GLN A O 1
ATOM 3027 N N . THR A 1 397 ? -3.203 21.281 28.547 1 96.62 397 THR A N 1
ATOM 3028 C CA . THR A 1 397 ? -4.406 22.109 28.578 1 96.62 397 THR A CA 1
ATOM 3029 C C . THR A 1 397 ? -5.574 21.375 27.922 1 96.62 397 THR A C 1
ATOM 3031 O O . THR A 1 397 ? -6.695 21.391 28.422 1 96.62 397 THR A O 1
ATOM 3034 N N . GLN A 1 398 ? -5.395 20.781 26.734 1 97.25 398 GLN A N 1
ATOM 3035 C CA . GLN A 1 398 ? -6.445 20.016 26.078 1 97.25 398 GLN A CA 1
ATOM 3036 C C . GLN A 1 398 ? -6.969 18.906 26.984 1 97.25 398 GLN A C 1
ATOM 3038 O O . GLN A 1 398 ? -8.18 18.688 27.078 1 97.25 398 GLN A O 1
ATOM 3043 N N . TYR A 1 399 ? -6.031 18.234 27.594 1 97.69 399 TYR A N 1
ATOM 3044 C CA . TYR A 1 399 ? -6.41 17.141 28.469 1 97.69 399 TYR A CA 1
ATOM 3045 C C . TYR A 1 399 ? -7.227 17.656 29.656 1 97.69 399 TYR A C 1
ATOM 3047 O O . TYR A 1 399 ? -8.219 17.031 30.047 1 97.69 399 TYR A O 1
ATOM 3055 N N . ARG A 1 400 ? -6.82 18.734 30.25 1 97.25 400 ARG A N 1
ATOM 3056 C CA . ARG A 1 400 ? -7.551 19.359 31.359 1 97.25 400 ARG A CA 1
ATOM 3057 C C . ARG A 1 400 ? -8.961 19.75 30.938 1 97.25 400 ARG A C 1
ATOM 3059 O O . ARG A 1 400 ? -9.914 19.578 31.703 1 97.25 400 ARG A O 1
ATOM 3066 N N . VAL A 1 401 ? -9.078 20.297 29.766 1 97.62 401 VAL A N 1
ATOM 3067 C CA . VAL A 1 401 ? -10.391 20.641 29.219 1 97.62 401 VAL A CA 1
ATOM 3068 C C . VAL A 1 401 ? -11.281 19.406 29.188 1 97.62 401 VAL A C 1
ATOM 3070 O O . VAL A 1 401 ? -12.43 19.438 29.641 1 97.62 401 VAL A O 1
ATOM 3073 N N . LEU A 1 402 ? -10.781 18.312 28.672 1 98.19 402 LEU A N 1
ATOM 3074 C CA . LEU A 1 402 ? -11.57 17.094 28.562 1 98.19 402 LEU A CA 1
ATOM 3075 C C . LEU A 1 402 ? -11.875 16.516 29.938 1 98.19 402 LEU A C 1
ATOM 3077 O O . LEU A 1 402 ? -12.938 15.938 30.156 1 98.19 402 LEU A O 1
ATOM 3081 N N . GLU A 1 403 ? -10.938 16.656 30.844 1 97.69 403 GLU A N 1
ATOM 3082 C CA . GLU A 1 403 ? -11.164 16.203 32.219 1 97.69 403 GLU A CA 1
ATOM 3083 C C . GLU A 1 403 ? -12.352 16.922 32.844 1 97.69 403 GLU A C 1
ATOM 3085 O O . GLU A 1 403 ? -13.234 16.281 33.438 1 97.69 403 GLU A O 1
ATOM 3090 N N . LEU A 1 404 ? -12.352 18.234 32.781 1 97.81 404 LEU A N 1
ATOM 3091 C CA . LEU A 1 404 ? -13.461 19.031 33.312 1 97.81 404 LEU A CA 1
ATOM 3092 C C . LEU A 1 404 ? -14.766 18.656 32.594 1 97.81 404 LEU A C 1
ATOM 3094 O O . LEU A 1 404 ? -15.797 18.5 33.25 1 97.81 404 LEU A O 1
ATOM 3098 N N . TRP A 1 405 ? -14.688 18.531 31.312 1 98.31 405 TRP A N 1
ATOM 3099 C CA . TRP A 1 405 ? -15.844 18.125 30.516 1 98.31 405 TRP A CA 1
ATOM 3100 C C . TRP A 1 405 ? -16.375 16.781 30.969 1 98.31 405 TRP A C 1
ATOM 3102 O O . TRP A 1 405 ? -17.594 16.625 31.172 1 98.31 405 TRP A O 1
ATOM 3112 N N . ALA A 1 406 ? -15.5 15.812 31.109 1 98.19 406 ALA A N 1
ATOM 3113 C CA . ALA A 1 406 ? -15.906 14.477 31.547 1 98.19 406 ALA A CA 1
ATOM 3114 C C . ALA A 1 406 ? -16.594 14.523 32.906 1 98.19 406 ALA A C 1
ATOM 3116 O O . ALA A 1 406 ? -17.5 13.742 33.188 1 98.19 406 ALA A O 1
ATOM 3117 N N . ASP A 1 407 ? -16.234 15.453 33.719 1 97.44 407 ASP A N 1
ATOM 3118 C CA . ASP A 1 407 ? -16.781 15.617 35.062 1 97.44 407 ASP A CA 1
ATOM 3119 C C . ASP A 1 407 ? -18.078 16.422 35.031 1 97.44 407 ASP A C 1
ATOM 3121 O O . ASP A 1 407 ? -18.703 16.656 36.094 1 97.44 407 ASP A O 1
ATOM 3125 N N . GLY A 1 408 ? -18.406 16.891 33.906 1 97.56 408 GLY A N 1
ATOM 3126 C CA . GLY A 1 408 ? -19.641 17.641 33.75 1 97.56 408 GLY A CA 1
ATOM 3127 C C . GLY A 1 408 ? -19.469 19.125 34.062 1 97.56 408 GLY A C 1
ATOM 3128 O O . GLY A 1 408 ? -20.469 19.844 34.25 1 97.56 408 GLY A O 1
ATOM 3129 N N . LYS A 1 409 ? -18.312 19.609 34.188 1 96.75 409 LYS A N 1
ATOM 3130 C CA . LYS A 1 409 ? -18 20.984 34.531 1 96.75 409 LYS A CA 1
ATOM 3131 C C . LYS A 1 409 ? -17.812 21.844 33.281 1 96.75 409 LYS A C 1
ATOM 3133 O O . LYS A 1 409 ? -16.734 22.406 33.094 1 96.75 409 LYS A O 1
ATOM 3138 N N . PHE A 1 410 ? -18.875 22 32.5 1 96.31 410 PHE A N 1
ATOM 3139 C CA . PHE A 1 410 ? -18.812 22.797 31.281 1 96.31 410 PHE A CA 1
ATOM 3140 C C . PHE A 1 410 ? -20.156 23.453 31 1 96.31 410 PHE A C 1
ATOM 3142 O O . PHE A 1 410 ? -21.188 23.016 31.531 1 96.31 410 PHE A O 1
ATOM 3149 N N . GLU A 1 411 ? -20.062 24.578 30.281 1 93.81 411 GLU A N 1
ATOM 3150 C CA . GLU A 1 411 ? -21.281 25.234 29.781 1 93.81 411 GLU A CA 1
ATOM 3151 C C . GLU A 1 411 ? -21.859 24.469 28.578 1 93.81 411 GLU A C 1
ATOM 3153 O O . GLU A 1 411 ? -21.125 24.156 27.641 1 93.81 411 GLU A O 1
ATOM 3158 N N . ALA A 1 412 ? -23.172 24.219 28.641 1 93.38 412 ALA A N 1
ATOM 3159 C CA . ALA A 1 412 ? -23.844 23.5 27.562 1 93.38 412 ALA A CA 1
ATOM 3160 C C . ALA A 1 412 ? -24.219 24.438 26.422 1 93.38 412 ALA A C 1
ATOM 3162 O O . ALA A 1 412 ? -25.391 24.594 26.094 1 93.38 412 ALA A O 1
ATOM 3163 N N . ASP A 1 413 ? -23.25 24.906 25.797 1 92.5 413 ASP A N 1
ATOM 3164 C CA . ASP A 1 413 ? -23.453 25.938 24.797 1 92.5 413 ASP A CA 1
ATOM 3165 C C . ASP A 1 413 ? -23.312 25.391 23.375 1 92.5 413 ASP A C 1
ATOM 3167 O O . ASP A 1 413 ? -22.984 26.125 22.438 1 92.5 413 ASP A O 1
ATOM 3171 N N . TYR A 1 414 ? -23.547 24.109 23.266 1 92.12 414 TYR A N 1
ATOM 3172 C CA . TYR A 1 414 ? -23.484 23.484 21.953 1 92.12 414 TYR A CA 1
ATOM 3173 C C . TYR A 1 414 ? -24.484 24.125 21 1 92.12 414 TYR A C 1
ATOM 3175 O O . TYR A 1 414 ? -24.141 24.469 19.875 1 92.12 414 TYR A O 1
ATOM 3183 N N . ALA A 1 415 ? -25.688 24.156 21.516 1 88.69 415 ALA A N 1
ATOM 3184 C CA . ALA A 1 415 ? -26.75 24.812 20.75 1 88.69 415 ALA A CA 1
ATOM 3185 C C . ALA A 1 415 ? -26.844 26.297 21.094 1 88.69 415 ALA A C 1
ATOM 3187 O O . ALA A 1 415 ? -27.297 26.656 22.188 1 88.69 415 ALA A O 1
ATOM 3188 N N . ASP A 1 416 ? -26.203 27.109 20.391 1 87.31 416 ASP A N 1
ATOM 3189 C CA . ASP A 1 416 ? -26.25 28.562 20.531 1 87.31 416 ASP A CA 1
ATOM 3190 C C . ASP A 1 416 ? -26.562 29.234 19.203 1 87.31 416 ASP A C 1
ATOM 3192 O O . ASP A 1 416 ? -25.703 29.328 18.328 1 87.31 416 ASP A O 1
ATOM 3196 N N . LYS A 1 417 ? -27.688 29.734 19.094 1 86.5 417 LYS A N 1
ATOM 3197 C CA . LYS A 1 417 ? -28.188 30.281 17.844 1 86.5 417 LYS A CA 1
ATOM 3198 C C . LYS A 1 417 ? -27.297 31.438 17.375 1 86.5 417 LYS A C 1
ATOM 3200 O O . LYS A 1 417 ? -27.062 31.594 16.172 1 86.5 417 LYS A O 1
ATOM 3205 N N . SER A 1 418 ? -26.938 32.25 18.281 1 85.38 418 SER A N 1
ATOM 3206 C CA . SER A 1 418 ? -26.078 33.375 17.922 1 85.38 418 SER A CA 1
ATOM 3207 C C . SER A 1 418 ? -24.734 32.906 17.359 1 85.38 418 SER A C 1
ATOM 3209 O O . SER A 1 418 ? -24.266 33.438 16.359 1 85.38 418 SER A O 1
ATOM 3211 N N . ALA A 1 419 ? -24.156 31.953 18 1 86.25 419 ALA A N 1
ATOM 3212 C CA . ALA A 1 419 ? -22.891 31.406 17.531 1 86.25 419 ALA A CA 1
ATOM 3213 C C . ALA A 1 419 ? -23.062 30.656 16.219 1 86.25 419 ALA A C 1
ATOM 3215 O O . ALA A 1 419 ? -22.188 30.688 15.352 1 86.25 419 ALA A O 1
ATOM 3216 N N . ASP A 1 420 ? -24.203 30.047 16 1 88.94 420 ASP A N 1
ATOM 3217 C CA . ASP A 1 420 ? -24.484 29.281 14.797 1 88.94 420 ASP A CA 1
ATOM 3218 C C . ASP A 1 420 ? -24.641 30.203 13.594 1 88.94 420 ASP A C 1
ATOM 3220 O O . ASP A 1 420 ? -24.5 29.781 12.445 1 88.94 420 ASP A O 1
ATOM 3224 N N . SER A 1 421 ? -24.922 31.406 13.82 1 91 421 SER A N 1
ATOM 3225 C CA . SER A 1 421 ? -25.188 32.344 12.742 1 91 421 SER A CA 1
ATOM 3226 C C . SER A 1 421 ? -23.891 33 12.242 1 91 421 SER A C 1
ATOM 3228 O O . SER A 1 421 ? -23.875 33.656 11.203 1 91 421 SER A O 1
ATOM 3230 N N . VAL A 1 422 ? -22.828 32.75 12.914 1 91.5 422 VAL A N 1
ATOM 3231 C CA . VAL A 1 422 ? -21.547 33.344 12.531 1 91.5 422 VAL A CA 1
ATOM 3232 C C . VAL A 1 422 ? -21.047 32.688 11.242 1 91.5 422 VAL A C 1
ATOM 3234 O O . VAL A 1 422 ? -20.984 31.453 11.141 1 91.5 422 VAL A O 1
ATOM 3237 N N . ARG A 1 423 ? -20.672 33.5 10.242 1 91.06 423 ARG A N 1
ATOM 3238 C CA . ARG A 1 423 ? -20.141 33 8.977 1 91.06 423 ARG A CA 1
ATOM 3239 C C . ARG A 1 423 ? -18.781 33.625 8.68 1 91.06 423 ARG A C 1
ATOM 3241 O O . ARG A 1 423 ? -17.922 32.969 8.094 1 91.06 423 ARG A O 1
ATOM 3248 N N . THR A 1 424 ? -18.703 34.781 9.008 1 94.06 424 THR A N 1
ATOM 3249 C CA . THR A 1 424 ? -17.469 35.531 8.766 1 94.06 424 THR A CA 1
ATOM 3250 C C . THR A 1 424 ? -16.969 36.188 10.055 1 94.06 424 THR A C 1
ATOM 3252 O O . THR A 1 424 ? -17.688 36.219 11.047 1 94.06 424 THR A O 1
ATOM 3255 N N . LEU A 1 425 ? -15.766 36.625 10.023 1 95.19 425 LEU A N 1
ATOM 3256 C CA . LEU A 1 425 ? -15.18 37.312 11.172 1 95.19 425 LEU A CA 1
ATOM 3257 C C . LEU A 1 425 ? -16.016 38.5 11.57 1 95.19 425 LEU A C 1
ATOM 3259 O O . LEU A 1 425 ? -16.156 38.812 12.766 1 95.19 425 LEU A O 1
ATOM 3263 N N . ASP A 1 426 ? -16.609 39.25 10.57 1 94.5 426 ASP A N 1
ATOM 3264 C CA . ASP A 1 426 ? -17.344 40.469 10.805 1 94.5 426 ASP A CA 1
ATOM 3265 C C . ASP A 1 426 ? -18.672 40.219 11.523 1 94.5 426 ASP A C 1
ATOM 3267 O O . ASP A 1 426 ? -19.297 41.125 12.047 1 94.5 426 ASP A O 1
ATOM 3271 N N . ASP A 1 427 ? -19.031 38.969 11.586 1 93.62 427 ASP A N 1
ATOM 3272 C CA . ASP A 1 427 ? -20.234 38.594 12.32 1 93.62 427 ASP A CA 1
ATOM 3273 C C . ASP A 1 427 ? -19.953 38.5 13.82 1 93.62 427 ASP A C 1
ATOM 3275 O O . ASP A 1 427 ? -20.891 38.438 14.625 1 93.62 427 ASP A O 1
ATOM 3279 N N . LEU A 1 428 ? -18.719 38.562 14.203 1 92.5 428 LEU A N 1
ATOM 3280 C CA . LEU A 1 428 ? -18.359 38.469 15.609 1 92.5 428 LEU A CA 1
ATOM 3281 C C . LEU A 1 428 ? -18.328 39.844 16.25 1 92.5 428 LEU A C 1
ATOM 3283 O O . LEU A 1 428 ? -18.031 40.844 15.586 1 92.5 428 LEU A O 1
ATOM 3287 N N . PRO A 1 429 ? -18.641 39.812 17.578 1 89.88 429 PRO A N 1
ATOM 3288 C CA . PRO A 1 429 ? -18.344 41.062 18.297 1 89.88 429 PRO A CA 1
ATOM 3289 C C . PRO A 1 429 ? -16.875 41.469 18.172 1 89.88 429 PRO A C 1
ATOM 3291 O O . PRO A 1 429 ? -15.992 40.625 18.156 1 89.88 429 PRO A O 1
ATOM 3294 N N . ILE A 1 430 ? -16.656 42.781 18.031 1 91.19 430 ILE A N 1
ATOM 3295 C CA . ILE A 1 430 ? -15.344 43.312 17.703 1 91.19 430 ILE A CA 1
ATOM 3296 C C . ILE A 1 430 ? -14.305 42.812 18.703 1 91.19 430 ILE A C 1
ATOM 3298 O O . ILE A 1 430 ? -13.148 42.594 18.344 1 91.19 430 ILE A O 1
ATOM 3302 N N . GLU A 1 431 ? -14.719 42.625 20.016 1 90.69 431 GLU A N 1
ATOM 3303 C CA . GLU A 1 431 ? -13.781 42.25 21.078 1 90.69 431 GLU A CA 1
ATOM 3304 C C . GLU A 1 431 ? -13.32 40.812 20.906 1 90.69 431 GLU A C 1
ATOM 3306 O O . GLU A 1 431 ? -12.297 40.406 21.469 1 90.69 431 GLU A O 1
ATOM 3311 N N . LEU A 1 432 ? -14.016 39.969 20.062 1 91.88 432 LEU A N 1
ATOM 3312 C CA . LEU A 1 432 ? -13.68 38.562 19.891 1 91.88 432 LEU A CA 1
ATOM 3313 C C . LEU A 1 432 ? -12.828 38.375 18.641 1 91.88 432 LEU A C 1
ATOM 3315 O O . LEU A 1 432 ? -12.211 37.312 18.469 1 91.88 432 LEU A O 1
ATOM 3319 N N . ARG A 1 433 ? -12.773 39.344 17.812 1 94.38 433 ARG A N 1
ATOM 3320 C CA . ARG A 1 433 ? -12.242 39.156 16.469 1 94.38 433 ARG A CA 1
ATOM 3321 C C . ARG A 1 433 ? -10.734 38.938 16.5 1 94.38 433 ARG A C 1
ATOM 3323 O O . ARG A 1 433 ? -10.219 38.062 15.797 1 94.38 433 ARG A O 1
ATOM 3330 N N . PRO A 1 434 ? -9.945 39.688 17.312 1 94.62 434 PRO A N 1
ATOM 3331 C CA . PRO A 1 434 ? -8.492 39.469 17.328 1 94.62 434 PRO A CA 1
ATOM 3332 C C . PRO A 1 434 ? -8.117 38.031 17.719 1 94.62 434 PRO A C 1
ATOM 3334 O O . PRO A 1 434 ? -7.344 37.375 17 1 94.62 434 PRO A O 1
ATOM 3337 N N . GLU A 1 435 ? -8.641 37.531 18.734 1 93.19 435 GLU A N 1
ATOM 3338 C CA . GLU A 1 435 ? -8.336 36.156 19.156 1 93.19 435 GLU A CA 1
ATOM 3339 C C . GLU A 1 435 ? -8.82 35.156 18.125 1 93.19 435 GLU A C 1
ATOM 3341 O O . GLU A 1 435 ? -8.148 34.156 17.859 1 93.19 435 GLU A O 1
ATOM 3346 N N . ALA A 1 436 ? -10 35.406 17.625 1 94.81 436 ALA A N 1
ATOM 3347 C CA . ALA A 1 436 ? -10.57 34.469 16.641 1 94.81 436 ALA A CA 1
ATOM 3348 C C . ALA A 1 436 ? -9.648 34.344 15.438 1 94.81 436 ALA A C 1
ATOM 3350 O O . ALA A 1 436 ? -9.438 33.219 14.945 1 94.81 436 ALA A O 1
ATOM 3351 N N . MET A 1 437 ? -9.086 35.406 14.984 1 96.75 437 MET A N 1
ATOM 3352 C CA . MET A 1 437 ? -8.211 35.375 13.812 1 96.75 437 MET A CA 1
ATOM 3353 C C . MET A 1 437 ? -6.965 34.531 14.086 1 96.75 437 MET A C 1
ATO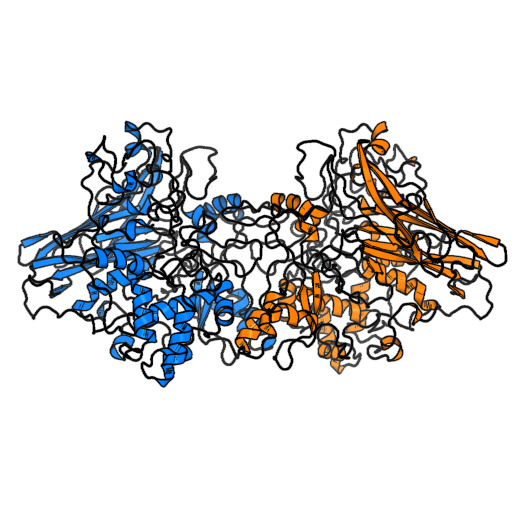M 3355 O O . MET A 1 437 ? -6.578 33.719 13.266 1 96.75 437 MET A O 1
ATOM 3359 N N . THR A 1 438 ? -6.406 34.781 15.25 1 97.56 438 THR A N 1
ATOM 3360 C CA . THR A 1 438 ? -5.184 34.062 15.594 1 97.56 438 THR A CA 1
ATOM 3361 C C . THR A 1 438 ? -5.473 32.562 15.789 1 97.56 438 THR A C 1
ATOM 3363 O O . THR A 1 438 ? -4.73 31.719 15.297 1 97.56 438 THR A O 1
ATOM 3366 N N . ARG A 1 439 ? -6.512 32.281 16.422 1 96.94 439 ARG A N 1
ATOM 3367 C CA . ARG A 1 439 ? -6.867 30.891 16.672 1 96.94 439 ARG A CA 1
ATOM 3368 C C . ARG A 1 439 ? -7.207 30.172 15.375 1 96.94 439 ARG A C 1
ATOM 3370 O O . ARG A 1 439 ? -6.793 29.031 15.172 1 96.94 439 ARG A O 1
ATOM 3377 N N . ALA A 1 440 ? -7.965 30.812 14.539 1 97.5 440 ALA A N 1
ATOM 3378 C CA . ALA A 1 440 ? -8.336 30.188 13.266 1 97.5 440 ALA A CA 1
ATOM 3379 C C . ALA A 1 440 ? -7.098 29.844 12.445 1 97.5 440 ALA A C 1
ATOM 3381 O O . ALA A 1 440 ? -7.027 28.75 11.867 1 97.5 440 ALA A O 1
ATOM 3382 N N . ALA A 1 441 ? -6.129 30.719 12.422 1 97.81 441 ALA A N 1
ATOM 3383 C CA . ALA A 1 441 ? -4.898 30.484 11.672 1 97.81 441 ALA A CA 1
ATOM 3384 C C . ALA A 1 441 ? -4.098 29.328 12.25 1 97.81 441 ALA A C 1
ATOM 3386 O O . ALA A 1 441 ? -3.605 28.469 11.508 1 97.81 441 ALA A O 1
ATOM 3387 N N . LEU A 1 442 ? -4.023 29.266 13.531 1 98.31 442 LEU A N 1
ATOM 3388 C CA . LEU A 1 442 ? -3.18 28.281 14.195 1 98.31 442 LEU A CA 1
ATOM 3389 C C . LEU A 1 442 ? -3.889 26.938 14.297 1 98.31 442 LEU A C 1
ATOM 3391 O O . LEU A 1 442 ? -3.244 25.891 14.242 1 98.31 442 LEU A O 1
ATOM 3395 N N . ASP A 1 443 ? -5.215 26.922 14.398 1 97.62 443 ASP A N 1
ATOM 3396 C CA . ASP A 1 443 ? -5.988 25.688 14.492 1 97.62 443 ASP A CA 1
ATOM 3397 C C . ASP A 1 443 ? -5.902 24.891 13.195 1 97.62 443 ASP A C 1
ATOM 3399 O O . ASP A 1 443 ? -6.078 23.672 13.195 1 97.62 443 ASP A O 1
ATOM 3403 N N . ALA A 1 444 ? -5.598 25.547 12.172 1 96.69 444 ALA A N 1
ATOM 3404 C CA . ALA A 1 444 ? -5.531 24.891 10.867 1 96.69 444 ALA A CA 1
ATOM 3405 C C . ALA A 1 444 ? -4.199 24.172 10.68 1 96.69 444 ALA A C 1
ATOM 3407 O O . ALA A 1 444 ? -3.99 23.484 9.672 1 96.69 444 ALA A O 1
ATOM 3408 N N . CYS A 1 445 ? -3.316 24.281 11.648 1 97.5 445 CYS A N 1
ATOM 3409 C CA . CYS A 1 445 ? -1.962 23.75 11.508 1 97.5 445 CYS A CA 1
ATOM 3410 C C . CYS A 1 445 ? -1.685 22.672 12.547 1 97.5 445 CYS A C 1
ATOM 3412 O O . CYS A 1 445 ? -2.305 22.656 13.609 1 97.5 445 CYS A O 1
ATOM 3414 N N . SER A 1 446 ? -0.755 21.828 12.203 1 96.44 446 SER A N 1
ATOM 3415 C CA . SER A 1 446 ? -0.458 20.688 13.062 1 96.44 446 SER A CA 1
ATOM 3416 C C . SER A 1 446 ? 0.418 21.094 14.234 1 96.44 446 SER A C 1
ATOM 3418 O O . SER A 1 446 ? 1.509 21.641 14.047 1 96.44 446 SER A O 1
ATOM 3420 N N . GLY A 1 447 ? -0.069 20.766 15.438 1 96.56 447 GLY A N 1
ATOM 3421 C CA . GLY A 1 447 ? 0.664 21.094 16.656 1 96.56 447 GLY A CA 1
ATOM 3422 C C . GLY A 1 447 ? 1.48 19.922 17.188 1 96.56 447 GLY A C 1
ATOM 3423 O O . GLY A 1 447 ? 1.932 19.953 18.328 1 96.56 447 GLY A O 1
ATOM 3424 N N . GLY A 1 448 ? 1.641 18.859 16.422 1 91 448 GLY A N 1
ATOM 3425 C CA . GLY A 1 448 ? 2.426 17.672 16.766 1 91 448 GLY A CA 1
ATOM 3426 C C . GLY A 1 448 ? 2.137 16.484 15.859 1 91 448 GLY A C 1
ATOM 3427 O O . GLY A 1 448 ? 1.132 16.469 15.148 1 91 448 GLY A O 1
ATOM 3428 N N . ALA A 1 449 ? 3.041 15.531 15.867 1 90.06 449 ALA A N 1
ATOM 3429 C CA . ALA A 1 449 ? 4.355 15.477 16.5 1 90.06 449 ALA A CA 1
ATOM 3430 C C . ALA A 1 449 ? 5.352 16.375 15.789 1 90.06 449 ALA A C 1
ATOM 3432 O O . ALA A 1 449 ? 5.109 16.812 14.656 1 90.06 449 ALA A O 1
ATOM 3433 N N . PHE A 1 450 ? 6.258 16.766 16.516 1 93.5 450 PHE A N 1
ATOM 3434 C CA . PHE A 1 450 ? 7.32 17.562 15.906 1 93.5 450 PHE A CA 1
ATOM 3435 C C . PHE A 1 450 ? 8.555 16.703 15.641 1 93.5 450 PHE A C 1
ATOM 3437 O O . PHE A 1 450 ? 9.523 16.75 16.406 1 93.5 450 PHE A O 1
ATOM 3444 N N . HIS A 1 451 ? 8.57 15.953 14.469 1 86.44 451 HIS A N 1
ATOM 3445 C CA . HIS A 1 451 ? 9.664 15.086 14.039 1 86.44 451 HIS A CA 1
ATOM 3446 C C . HIS A 1 451 ? 10.125 15.438 12.625 1 86.44 451 HIS A C 1
ATOM 3448 O O . HIS A 1 451 ? 10.164 14.578 11.742 1 86.44 451 HIS A O 1
ATOM 3454 N N . PRO A 1 452 ? 10.312 16.672 12.102 1 81.31 452 PRO A N 1
ATOM 3455 C CA . PRO A 1 452 ? 10.25 17.812 13.023 1 81.31 452 PRO A CA 1
ATOM 3456 C C . PRO A 1 452 ? 8.914 18.547 12.969 1 81.31 452 PRO A C 1
ATOM 3458 O O . PRO A 1 452 ? 8.625 19.375 13.836 1 81.31 452 PRO A O 1
ATOM 3461 N N . GLY A 1 453 ? 8.156 18.406 12.148 1 87.94 453 GLY A N 1
ATOM 3462 C CA . GLY A 1 453 ? 6.895 19.094 11.898 1 87.94 453 GLY A CA 1
ATOM 3463 C C . GLY A 1 453 ? 6.551 19.172 10.422 1 87.94 453 GLY A C 1
ATOM 3464 O O . GLY A 1 453 ? 7.324 18.734 9.57 1 87.94 453 GLY A O 1
ATOM 3465 N N . VAL A 1 454 ? 5.426 19.719 10.148 1 91.5 454 VAL A N 1
ATOM 3466 C CA . VAL A 1 454 ? 4.996 19.703 8.758 1 91.5 454 VAL A CA 1
ATOM 3467 C C . VAL A 1 454 ? 4.75 21.125 8.266 1 91.5 454 VAL A C 1
ATOM 3469 O O . VAL A 1 454 ? 4.824 21.391 7.062 1 91.5 454 VAL A O 1
ATOM 3472 N N . GLU A 1 455 ? 4.473 22.062 9.133 1 95.94 455 GLU A N 1
ATOM 3473 C CA . GLU A 1 455 ? 4.406 23.484 8.781 1 95.94 455 GLU A CA 1
ATOM 3474 C C . GLU A 1 455 ? 5.512 24.266 9.477 1 95.94 455 GLU A C 1
ATOM 3476 O O . GLU A 1 455 ? 6.301 24.953 8.812 1 95.94 455 GLU A O 1
ATOM 3481 N N . ILE A 1 456 ? 5.496 24.266 10.688 1 96.5 456 ILE A N 1
ATOM 3482 C CA . ILE A 1 456 ? 6.582 24.688 11.562 1 96.5 456 ILE A CA 1
ATOM 3483 C C . ILE A 1 456 ? 6.793 23.656 12.664 1 96.5 456 ILE A C 1
ATOM 3485 O O . ILE A 1 456 ? 6.227 22.562 12.617 1 96.5 456 ILE A O 1
ATOM 3489 N N . THR A 1 457 ? 7.68 24 13.625 1 95.94 457 THR A N 1
ATOM 3490 C CA . THR A 1 457 ? 8.094 22.891 14.492 1 95.94 457 THR A CA 1
ATOM 3491 C C . THR A 1 457 ? 8.055 23.312 15.961 1 95.94 457 THR A C 1
ATOM 3493 O O . THR A 1 457 ? 7.312 24.234 16.328 1 95.94 457 THR A O 1
ATOM 3496 N N . TRP A 1 458 ? 8.719 22.656 16.859 1 96.56 458 TRP A N 1
ATOM 3497 C CA . TRP A 1 458 ? 8.57 22.547 18.312 1 96.56 458 TRP A CA 1
ATOM 3498 C C . TRP A 1 458 ? 8.938 23.859 19 1 96.56 458 TRP A C 1
ATOM 3500 O O . TRP A 1 458 ? 8.477 24.125 20.109 1 96.56 458 TRP A O 1
ATOM 3510 N N . PRO A 1 459 ? 9.688 24.812 18.484 1 96.69 459 PRO A N 1
ATOM 3511 C CA . PRO A 1 459 ? 9.898 26.078 19.156 1 96.69 459 PRO A CA 1
ATOM 3512 C C . PRO A 1 459 ? 8.586 26.781 19.516 1 96.69 459 PRO A C 1
ATOM 3514 O O . PRO A 1 459 ? 8.539 27.547 20.484 1 96.69 459 PRO A O 1
ATOM 3517 N N . ILE A 1 460 ? 7.555 26.516 18.781 1 97.44 460 ILE A N 1
ATOM 3518 C CA . ILE A 1 460 ? 6.258 27.141 18.984 1 97.44 460 ILE A CA 1
ATOM 3519 C C . ILE A 1 460 ? 5.766 26.875 20.406 1 97.44 460 ILE A C 1
ATOM 3521 O O . ILE A 1 460 ? 4.934 27.625 20.938 1 97.44 460 ILE A O 1
ATOM 3525 N N . ARG A 1 461 ? 6.223 25.844 21.047 1 95.69 461 ARG A N 1
ATOM 3526 C CA . ARG A 1 461 ? 5.719 25.469 22.359 1 95.69 461 ARG A CA 1
ATOM 3527 C C . ARG A 1 461 ? 6.535 26.125 23.469 1 95.69 461 ARG A C 1
ATOM 3529 O O . ARG A 1 461 ? 6.266 25.922 24.656 1 95.69 461 ARG A O 1
ATOM 3536 N N . HIS A 1 462 ? 7.523 26.953 23.172 1 97.19 462 HIS A N 1
ATOM 3537 C CA . HIS A 1 462 ? 8.422 27.516 24.172 1 97.19 462 HIS A CA 1
ATOM 3538 C C . HIS A 1 462 ? 8.117 29 24.422 1 97.19 462 HIS A C 1
ATOM 3540 O O . HIS A 1 462 ? 7.977 29.766 23.469 1 97.19 462 HIS A O 1
ATOM 3546 N N . LYS A 1 463 ? 8.188 29.359 25.656 1 96.94 463 LYS A N 1
ATOM 3547 C CA . LYS A 1 463 ? 7.859 30.734 26.031 1 96.94 463 LYS A CA 1
ATOM 3548 C C . LYS A 1 463 ? 8.914 31.703 25.531 1 96.94 463 LYS A C 1
ATOM 3550 O O . LYS A 1 463 ? 8.617 32.875 25.281 1 96.94 463 LYS A O 1
ATOM 3555 N N . GLU A 1 464 ? 10.164 31.219 25.312 1 96.19 464 GLU A N 1
ATOM 3556 C CA . GLU A 1 464 ? 11.273 32.062 24.859 1 96.19 464 GLU A CA 1
ATOM 3557 C C . GLU A 1 464 ? 11.008 32.625 23.469 1 96.19 464 GLU A C 1
ATOM 3559 O O . GLU A 1 464 ? 11.586 33.625 23.078 1 96.19 464 GLU A O 1
ATOM 3564 N N . LEU A 1 465 ? 10.164 31.938 22.719 1 97.94 465 LEU A N 1
ATOM 3565 C CA . LEU A 1 465 ? 9.867 32.344 21.344 1 97.94 465 LEU A CA 1
ATOM 3566 C C . LEU A 1 465 ? 9.055 33.625 21.328 1 97.94 465 LEU A C 1
ATOM 3568 O O . LEU A 1 465 ? 9.094 34.375 20.344 1 97.94 465 LEU A O 1
ATOM 3572 N N . TYR A 1 466 ? 8.406 33.969 22.406 1 98.19 466 TYR A N 1
ATOM 3573 C CA . TYR A 1 466 ? 7.371 35 22.391 1 98.19 466 TYR A CA 1
ATOM 3574 C C . TYR A 1 466 ? 7.805 36.188 23.219 1 98.19 466 TYR A C 1
ATOM 3576 O O . TYR A 1 466 ? 8.711 36.094 24.047 1 98.19 466 TYR A O 1
ATOM 3584 N N . ARG A 1 467 ? 7.078 37.312 22.891 1 96.69 467 ARG A N 1
ATOM 3585 C CA . ARG A 1 467 ? 7.211 38.469 23.75 1 96.69 467 ARG A CA 1
ATOM 3586 C C . ARG A 1 467 ? 6.586 38.219 25.125 1 96.69 467 ARG A C 1
ATOM 3588 O O . ARG A 1 467 ? 5.508 37.625 25.219 1 96.69 467 ARG A O 1
ATOM 3595 N N . GLY A 1 468 ? 7.27 38.656 26.172 1 91.94 468 GLY A N 1
ATOM 3596 C CA . GLY A 1 468 ? 6.812 38.406 27.531 1 91.94 468 GLY A CA 1
ATOM 3597 C C . GLY A 1 468 ? 5.734 39.375 27.969 1 91.94 468 GLY A C 1
ATOM 3598 O O . GLY A 1 468 ? 5.461 40.375 27.281 1 91.94 468 GLY A O 1
ATOM 3599 N N . PRO A 1 469 ? 5.133 39.094 29.094 1 89.88 469 PRO A N 1
ATOM 3600 C CA . PRO A 1 469 ? 4.023 39.906 29.609 1 89.88 469 PRO A CA 1
ATOM 3601 C C . PRO A 1 469 ? 4.441 41.344 29.922 1 89.88 469 PRO A C 1
ATOM 3603 O O . PRO A 1 469 ? 3.598 42.25 29.953 1 89.88 469 PRO A O 1
ATOM 3606 N N . ASN A 1 470 ? 5.676 41.562 30.156 1 90.88 470 ASN A N 1
ATOM 3607 C CA . ASN A 1 470 ? 6.176 42.906 30.438 1 90.88 470 ASN A CA 1
ATOM 3608 C C . ASN A 1 470 ? 6.262 43.75 29.156 1 90.88 470 ASN A C 1
ATOM 3610 O O . ASN A 1 470 ? 6.328 44.969 29.219 1 90.88 470 ASN A O 1
ATOM 3614 N N . GLU A 1 471 ? 6.246 43.031 28.078 1 90.69 471 GLU A N 1
ATOM 3615 C CA . GLU A 1 471 ? 6.371 43.719 26.797 1 90.69 471 GLU A CA 1
ATOM 3616 C C . GLU A 1 471 ? 5.008 43.938 26.156 1 90.69 471 GLU A C 1
ATOM 3618 O O . GLU A 1 471 ? 4.797 44.938 25.453 1 90.69 471 GLU A O 1
ATOM 3623 N N . THR A 1 472 ? 4.203 43.094 26.312 1 91.5 472 THR A N 1
ATOM 3624 C CA . THR A 1 472 ? 2.871 43.188 25.734 1 91.5 472 THR A CA 1
ATOM 3625 C C . THR A 1 472 ? 1.876 42.312 26.5 1 91.5 472 THR A C 1
ATOM 3627 O O . THR A 1 472 ? 2.252 41.312 27.094 1 91.5 472 THR A O 1
ATOM 3630 N N . LYS A 1 473 ? 0.646 42.719 26.469 1 88.81 473 LYS A N 1
ATOM 3631 C CA . LYS A 1 473 ? -0.426 41.906 27.062 1 88.81 473 LYS A CA 1
ATOM 3632 C C . LYS A 1 473 ? -1.121 41.062 26 1 88.81 473 LYS A C 1
ATOM 3634 O O . LYS A 1 473 ? -1.971 40.219 26.344 1 88.81 473 LYS A O 1
ATOM 3639 N N . LEU A 1 474 ? -0.755 41.281 24.781 1 93.44 474 LEU A N 1
ATOM 3640 C CA . LEU A 1 474 ? -1.36 40.531 23.703 1 93.44 474 LEU A CA 1
ATOM 3641 C C . LEU A 1 474 ? -0.654 39.188 23.516 1 93.44 474 LEU A C 1
ATOM 3643 O O . LEU A 1 474 ? 0.565 39.156 23.344 1 93.44 474 LEU A O 1
ATOM 3647 N N . PRO A 1 475 ? -1.373 38.062 23.516 1 94.94 475 PRO A N 1
ATOM 3648 C CA . PRO A 1 475 ? -0.755 36.75 23.391 1 94.94 475 PRO A CA 1
ATOM 3649 C C . PRO A 1 475 ? -0.276 36.469 21.969 1 94.94 475 PRO A C 1
ATOM 3651 O O . PRO A 1 475 ? -0.71 37.125 21.016 1 94.94 475 PRO A O 1
ATOM 3654 N N . PHE A 1 476 ? 0.673 35.5 21.844 1 97.62 476 PHE A N 1
ATOM 3655 C CA . PHE A 1 476 ? 1.117 34.875 20.609 1 97.62 476 PHE A CA 1
ATOM 3656 C C . PHE A 1 476 ? 1.988 35.812 19.797 1 97.62 476 PHE A C 1
ATOM 3658 O O . PHE A 1 476 ? 2.104 35.656 18.578 1 97.62 476 PHE A O 1
ATOM 3665 N N . ARG A 1 477 ? 2.484 36.875 20.453 1 97.81 477 ARG A N 1
ATOM 3666 C CA . ARG A 1 477 ? 3.391 37.781 19.75 1 97.81 477 ARG A CA 1
ATOM 3667 C C . ARG A 1 477 ? 4.816 37.25 19.75 1 97.81 477 ARG A C 1
ATOM 3669 O O . ARG A 1 477 ? 5.422 37.094 20.828 1 97.81 477 ARG A O 1
ATOM 3676 N N . LEU A 1 478 ? 5.332 36.969 18.594 1 98.19 478 LEU A N 1
ATOM 3677 C CA . LEU A 1 478 ? 6.703 36.5 18.516 1 98.19 478 LEU A CA 1
ATOM 3678 C C . LEU A 1 478 ? 7.695 37.594 18.859 1 98.19 478 LEU A C 1
ATOM 3680 O O . LEU A 1 478 ? 7.492 38.75 18.484 1 98.19 478 LEU A O 1
ATOM 3684 N N . ALA A 1 479 ? 8.656 37.219 19.562 1 97.88 479 ALA A N 1
ATOM 3685 C CA . ALA A 1 479 ? 9.758 38.125 19.812 1 97.88 479 ALA A CA 1
ATOM 3686 C C . ALA A 1 479 ? 10.594 38.344 18.547 1 97.88 479 ALA A C 1
ATOM 3688 O O . ALA A 1 479 ? 10.844 37.406 17.797 1 97.88 479 ALA A O 1
ATOM 3689 N N . LEU A 1 480 ? 10.961 39.594 18.297 1 97.12 480 LEU A N 1
ATOM 3690 C CA . LEU A 1 480 ? 11.695 39.938 17.078 1 97.12 480 LEU A CA 1
ATOM 3691 C C . LEU A 1 480 ? 13.195 40 17.359 1 97.12 480 LEU A C 1
ATOM 3693 O O . LEU A 1 480 ? 13.617 40.625 18.344 1 97.12 480 LEU A O 1
ATOM 3697 N N . SER A 1 481 ? 13.914 39.375 16.531 1 96.25 481 SER A N 1
ATOM 3698 C CA . SER A 1 481 ? 15.367 39.375 16.641 1 96.25 481 SER A CA 1
ATOM 3699 C C . SER A 1 481 ? 15.969 40.688 16.125 1 96.25 481 SER A C 1
ATOM 3701 O O . SER A 1 481 ? 15.453 41.281 15.172 1 96.25 481 SER A O 1
ATOM 3703 N N . ASN A 1 482 ? 17.031 41.062 16.719 1 91.31 482 ASN A N 1
ATOM 3704 C CA . ASN A 1 482 ? 17.781 42.25 16.266 1 91.31 482 ASN A CA 1
ATOM 3705 C C . ASN A 1 482 ? 19.078 41.844 15.578 1 91.31 482 ASN A C 1
ATOM 3707 O O . ASN A 1 482 ? 19.984 42.656 15.398 1 91.31 482 ASN A O 1
ATOM 3711 N N . ARG A 1 483 ? 19.156 40.531 15.305 1 94 483 ARG A N 1
ATOM 3712 C CA . ARG A 1 483 ? 20.344 40.094 14.602 1 94 483 ARG A CA 1
ATOM 3713 C C . ARG A 1 483 ? 20.516 40.812 13.281 1 94 483 ARG A C 1
ATOM 3715 O O . ARG A 1 483 ? 19.531 41.062 12.562 1 94 483 ARG A O 1
ATOM 3722 N N . LYS A 1 484 ? 21.719 41.062 13 1 90.31 484 LYS A N 1
ATOM 3723 C CA . LYS A 1 484 ? 22 41.844 11.781 1 90.31 484 LYS A CA 1
ATOM 3724 C C . LYS A 1 484 ? 21.906 40.938 10.547 1 90.31 484 LYS A C 1
ATOM 3726 O O . LYS A 1 484 ? 21.578 41.406 9.461 1 90.31 484 LYS A O 1
ATOM 3731 N N . ASN A 1 485 ? 22.312 39.719 10.766 1 92.56 485 ASN A N 1
ATOM 3732 C CA . ASN A 1 485 ? 22.328 38.75 9.664 1 92.56 485 ASN A CA 1
ATOM 3733 C C . ASN A 1 485 ? 21.219 37.719 9.812 1 92.56 485 ASN A C 1
ATOM 3735 O O . ASN A 1 485 ? 20.859 37.344 10.93 1 92.56 485 ASN A O 1
ATOM 3739 N N . LEU A 1 486 ? 20.688 37.344 8.648 1 96.75 486 LEU A N 1
ATOM 3740 C CA . LEU A 1 486 ? 19.672 36.281 8.664 1 96.75 486 LEU A CA 1
ATOM 3741 C C . LEU A 1 486 ? 20.312 34.938 8.953 1 96.75 486 LEU A C 1
ATOM 3743 O O . LEU A 1 486 ? 19.688 34.062 9.578 1 96.75 486 LEU A O 1
ATOM 3747 N N . ALA A 1 487 ? 21.547 34.656 8.414 1 96.44 487 ALA A N 1
ATOM 3748 C CA . ALA A 1 487 ? 22.25 33.438 8.758 1 96.44 487 ALA A CA 1
ATOM 3749 C C . ALA A 1 487 ? 22.703 33.438 10.211 1 96.44 487 ALA A C 1
ATOM 3751 O O . ALA A 1 487 ? 23.422 34.344 10.641 1 96.44 487 ALA A O 1
ATOM 3752 N N . GLN A 1 488 ? 22.266 32.531 10.977 1 96.25 488 GLN A N 1
ATOM 3753 C CA . GLN A 1 488 ? 22.609 32.438 12.391 1 96.25 488 GLN A CA 1
ATOM 3754 C C . GLN A 1 488 ? 23.672 31.359 12.633 1 96.25 488 GLN A C 1
ATOM 3756 O O . GLN A 1 488 ? 23.484 30.203 12.266 1 96.25 488 GLN A O 1
ATOM 3761 N N . ASP A 1 489 ? 24.734 31.719 13.266 1 94.88 489 ASP A N 1
ATOM 3762 C CA . ASP A 1 489 ? 25.828 30.797 13.562 1 94.88 489 ASP A CA 1
ATOM 3763 C C . ASP A 1 489 ? 25.828 30.391 15.031 1 94.88 489 ASP A C 1
ATOM 3765 O O . ASP A 1 489 ? 26.188 31.172 15.906 1 94.88 489 ASP A O 1
ATOM 3769 N N . VAL A 1 490 ? 25.484 29.203 15.281 1 94.69 490 VAL A N 1
ATOM 3770 C CA . VAL A 1 490 ? 25.453 28.719 16.656 1 94.69 490 VAL A CA 1
ATOM 3771 C C . VAL A 1 490 ? 26.547 27.672 16.875 1 94.69 490 VAL A C 1
ATOM 3773 O O . VAL A 1 490 ? 26.484 26.906 17.828 1 94.69 490 VAL A O 1
ATOM 3776 N N . GLY A 1 491 ? 27.469 27.641 15.969 1 92.56 491 GLY A N 1
ATOM 3777 C CA . GLY A 1 491 ? 28.578 26.688 16.016 1 92.56 491 GLY A CA 1
ATOM 3778 C C . GLY A 1 491 ? 28.516 25.641 14.922 1 92.56 491 GLY A C 1
ATOM 3779 O O . GLY A 1 491 ? 27.781 25.797 13.945 1 92.56 491 GLY A O 1
ATOM 3780 N N . LEU A 1 492 ? 29.391 24.547 15.047 1 89.62 492 LEU A N 1
ATOM 3781 C CA . LEU A 1 492 ? 29.547 23.547 14 1 89.62 492 LEU A CA 1
ATOM 3782 C C . LEU A 1 492 ? 28.344 22.594 13.969 1 89.62 492 LEU A C 1
ATOM 3784 O O . LEU A 1 492 ? 28.141 21.891 12.984 1 89.62 492 LEU A O 1
ATOM 3788 N N . GLN A 1 493 ? 27.672 22.656 15.109 1 93.81 493 GLN A N 1
ATOM 3789 C CA . GLN A 1 493 ? 26.5 21.797 15.219 1 93.81 493 GLN A CA 1
ATOM 3790 C C . GLN A 1 493 ? 25.406 22.453 16.047 1 93.81 493 GLN A C 1
ATOM 3792 O O . GLN A 1 493 ? 25.688 23.219 16.969 1 93.81 493 GLN A O 1
ATOM 3797 N N . LEU A 1 494 ? 24.156 22.156 15.617 1 95.75 494 LEU A N 1
ATOM 3798 C CA . LEU A 1 494 ? 23.016 22.469 16.469 1 95.75 494 LEU A CA 1
ATOM 3799 C C . LEU A 1 494 ? 22.672 21.297 17.391 1 95.75 494 LEU A C 1
ATOM 3801 O O . LEU A 1 494 ? 22.641 20.141 16.938 1 95.75 494 LEU A O 1
ATOM 3805 N N . ASN A 1 495 ? 22.5 21.516 18.609 1 94.88 495 ASN A N 1
ATOM 3806 C CA . ASN A 1 495 ? 22.234 20.469 19.578 1 94.88 495 ASN A CA 1
ATOM 3807 C C . ASN A 1 495 ? 21.281 20.938 20.688 1 94.88 495 ASN A C 1
ATOM 3809 O O . ASN A 1 495 ? 20.922 22.125 20.734 1 94.88 495 ASN A O 1
ATOM 3813 N N . PRO A 1 496 ? 20.875 20.031 21.609 1 95.5 496 PRO A N 1
ATOM 3814 C CA . PRO A 1 496 ? 19.859 20.344 22.609 1 95.5 496 PRO A CA 1
ATOM 3815 C C . PRO A 1 496 ? 20.328 21.406 23.609 1 95.5 496 PRO A C 1
ATOM 3817 O O . PRO A 1 496 ? 19.516 21.984 24.328 1 95.5 496 PRO A O 1
ATOM 3820 N N . VAL A 1 497 ? 21.531 21.688 23.594 1 95.5 497 VAL A N 1
ATOM 3821 C CA . VAL A 1 497 ? 22.062 22.688 24.531 1 95.5 497 VAL A CA 1
ATOM 3822 C C . VAL A 1 497 ? 22.094 24.062 23.875 1 95.5 497 VAL A C 1
ATOM 3824 O O . VAL A 1 497 ? 21.469 25 24.375 1 95.5 497 VAL A O 1
ATOM 3827 N N . ASN A 1 498 ? 22.75 24.203 22.734 1 96.06 498 ASN A N 1
ATOM 3828 C CA . ASN A 1 498 ? 22.969 25.516 22.141 1 96.06 498 ASN A CA 1
ATOM 3829 C C . ASN A 1 498 ? 21.719 26.062 21.469 1 96.06 498 ASN A C 1
ATOM 3831 O O . ASN A 1 498 ? 21.609 27.25 21.188 1 96.06 498 ASN A O 1
ATOM 3835 N N . VAL A 1 499 ? 20.766 25.234 21.25 1 96.88 499 VAL A N 1
ATOM 3836 C CA . VAL A 1 499 ? 19.5 25.734 20.734 1 96.88 499 VAL A CA 1
ATOM 3837 C C . VAL A 1 499 ? 18.859 26.688 21.75 1 96.88 499 VAL A C 1
ATOM 3839 O O . VAL A 1 499 ? 18.172 27.625 21.359 1 96.88 499 VAL A O 1
ATOM 3842 N N . PHE A 1 500 ? 19.125 26.453 23.031 1 96.56 500 PHE A N 1
ATOM 3843 C CA . PHE A 1 500 ? 18.562 27.281 24.094 1 96.56 500 PHE A CA 1
ATOM 3844 C C . PHE A 1 500 ? 19.578 28.312 24.562 1 96.56 500 PHE A C 1
ATOM 3846 O O . PHE A 1 500 ? 19.203 29.422 24.969 1 96.56 500 PHE A O 1
ATOM 3853 N N . ALA A 1 501 ? 20.844 28 24.484 1 95.81 501 ALA A N 1
ATOM 3854 C CA . ALA A 1 501 ? 21.875 28.844 25.094 1 95.81 501 ALA A CA 1
ATOM 3855 C C . ALA A 1 501 ? 22.5 29.766 24.062 1 95.81 501 ALA A C 1
ATOM 3857 O O . ALA A 1 501 ? 23.078 30.797 24.406 1 95.81 501 ALA A O 1
ATOM 3858 N N . GLY A 1 502 ? 22.375 29.438 22.812 1 95.31 502 GLY A N 1
ATOM 3859 C CA . GLY A 1 502 ? 23.109 30.141 21.781 1 95.31 502 GLY A CA 1
ATOM 3860 C C . GLY A 1 502 ? 24.578 29.781 21.766 1 95.31 502 GLY A C 1
ATOM 3861 O O . GLY A 1 502 ? 25 28.797 22.375 1 95.31 502 GLY A O 1
ATOM 3862 N N . ASN A 1 503 ? 25.25 30.516 20.891 1 93.69 503 ASN A N 1
ATOM 3863 C CA . ASN A 1 503 ? 26.703 30.375 20.812 1 93.69 503 ASN A CA 1
ATOM 3864 C C . ASN A 1 503 ? 27.406 31.281 21.812 1 93.69 503 ASN A C 1
ATOM 3866 O O . ASN A 1 503 ? 27.391 32.5 21.656 1 93.69 503 ASN A O 1
ATOM 3870 N N . PRO A 1 504 ? 28.172 30.734 22.781 1 93.06 504 PRO A N 1
ATOM 3871 C CA . PRO A 1 504 ? 28.812 31.578 23.781 1 93.06 504 PRO A CA 1
ATOM 3872 C C . PRO A 1 504 ? 29.906 32.469 23.188 1 93.06 504 PRO A C 1
ATOM 3874 O O . PRO A 1 504 ? 30.219 33.5 23.75 1 93.06 504 PRO A O 1
ATOM 3877 N N . ASP A 1 505 ? 30.422 32.031 22.062 1 93.31 505 ASP A N 1
ATOM 3878 C CA . ASP A 1 505 ? 31.5 32.812 21.438 1 93.31 505 ASP A CA 1
ATOM 3879 C C . ASP A 1 505 ? 30.938 33.875 20.5 1 93.31 505 ASP A C 1
ATOM 3881 O O . ASP A 1 505 ? 31.672 34.719 20 1 93.31 505 ASP A O 1
ATOM 3885 N N . LYS A 1 506 ? 29.656 33.781 20.219 1 93.06 506 LYS A N 1
ATOM 3886 C CA . LYS A 1 506 ? 28.984 34.719 19.312 1 93.06 506 LYS A CA 1
ATOM 3887 C C . LYS A 1 506 ? 27.641 35.156 19.875 1 93.06 506 LYS A C 1
ATOM 3889 O O . LYS A 1 506 ? 26.594 34.906 19.281 1 93.06 506 LYS A O 1
ATOM 3894 N N . LEU A 1 507 ? 27.688 35.938 20.828 1 91.31 507 LEU A N 1
ATOM 3895 C CA . LEU A 1 507 ? 26.516 36.344 21.578 1 91.31 507 LEU A CA 1
ATOM 3896 C C . LEU A 1 507 ? 25.578 37.188 20.688 1 91.31 507 LEU A C 1
ATOM 3898 O O . LEU A 1 507 ? 24.359 37.156 20.891 1 91.31 507 LEU A O 1
ATOM 3902 N N . ASP A 1 508 ? 26.125 37.812 19.688 1 91.88 508 ASP A N 1
ATOM 3903 C CA . ASP A 1 508 ? 25.359 38.656 18.797 1 91.88 508 ASP A CA 1
ATOM 3904 C C . ASP A 1 508 ? 24.438 37.844 17.906 1 91.88 508 ASP A C 1
ATOM 3906 O O . ASP A 1 508 ? 23.5 38.344 17.297 1 91.88 508 ASP A O 1
ATOM 3910 N N . GLN A 1 509 ? 24.703 36.594 17.875 1 93.38 509 GLN A N 1
ATOM 3911 C CA . GLN A 1 509 ? 23.906 35.688 17.062 1 93.38 509 GLN A CA 1
ATOM 3912 C C . GLN A 1 509 ? 22.609 35.312 17.766 1 93.38 509 GLN A C 1
ATOM 3914 O O . GLN A 1 509 ? 21.688 34.781 17.141 1 93.38 509 GLN A O 1
ATOM 3919 N N . GLY A 1 510 ? 22.5 35.625 19.031 1 93.81 510 GLY A N 1
ATOM 3920 C CA . GLY A 1 510 ? 21.297 35.344 19.781 1 93.81 510 GLY A CA 1
ATOM 3921 C C . GLY A 1 510 ? 21.062 33.844 19.984 1 93.81 510 GLY A C 1
ATOM 3922 O O . GLY A 1 510 ? 21.938 33.031 19.703 1 93.81 510 GLY A O 1
ATOM 3923 N N . ARG A 1 511 ? 19.938 33.5 20.578 1 95.62 511 ARG A N 1
ATOM 3924 C CA . ARG A 1 511 ? 19.516 32.125 20.828 1 95.62 511 ARG A CA 1
ATOM 3925 C C . ARG A 1 511 ? 18.484 31.672 19.781 1 95.62 511 ARG A C 1
ATOM 3927 O O . ARG A 1 511 ? 17.516 32.375 19.516 1 95.62 511 ARG A O 1
ATOM 3934 N N . PRO A 1 512 ? 18.719 30.438 19.203 1 95.81 512 PRO A N 1
ATOM 3935 C CA . PRO A 1 512 ? 17.797 29.953 18.172 1 95.81 512 PRO A CA 1
ATOM 3936 C C . PRO A 1 512 ? 16.359 29.875 18.672 1 95.81 512 PRO A C 1
ATOM 3938 O O . PRO A 1 512 ? 15.422 30.062 17.891 1 95.81 512 PRO A O 1
ATOM 3941 N N . ILE A 1 513 ? 16.125 29.562 19.875 1 95.44 513 ILE A N 1
ATOM 3942 C CA . ILE A 1 513 ? 14.797 29.344 20.438 1 95.44 513 ILE A CA 1
ATOM 3943 C C . ILE A 1 513 ? 14.047 30.672 20.5 1 95.44 513 ILE A C 1
ATOM 3945 O O . ILE A 1 513 ? 12.812 30.688 20.484 1 95.44 513 ILE A O 1
ATOM 3949 N N . GLY A 1 514 ? 14.477 31.859 20.594 1 89 514 GLY A N 1
ATOM 3950 C CA . GLY A 1 514 ? 13.93 33.219 20.578 1 89 514 GLY A CA 1
ATOM 3951 C C . GLY A 1 514 ? 14.953 34.281 20.906 1 89 514 GLY A C 1
ATOM 3952 O O . GLY A 1 514 ? 16.031 33.969 21.422 1 89 514 GLY A O 1
ATOM 3953 N N . PRO A 1 515 ? 14.617 35.469 20.297 1 95.5 515 PRO A N 1
ATOM 3954 C CA . PRO A 1 515 ? 13.727 36.125 19.344 1 95.5 515 PRO A CA 1
ATOM 3955 C C . PRO A 1 515 ? 13.961 35.688 17.906 1 95.5 515 PRO A C 1
ATOM 3957 O O . PRO A 1 515 ? 15.008 35.094 17.594 1 95.5 515 PRO A O 1
ATOM 3960 N N . GLN A 1 516 ? 13.094 35.969 16.969 1 97.81 516 GLN A N 1
ATOM 3961 C CA . GLN A 1 516 ? 13.109 35.406 15.625 1 97.81 516 GLN A CA 1
ATOM 3962 C C . GLN A 1 516 ? 13.383 36.5 14.586 1 97.81 516 GLN A C 1
ATOM 3964 O O . GLN A 1 516 ? 12.891 37.625 14.711 1 97.81 516 GLN A O 1
ATOM 3969 N N . ALA A 1 517 ? 14.188 36.188 13.594 1 98.19 517 ALA A N 1
ATOM 3970 C CA . ALA A 1 517 ? 14.359 36.969 12.359 1 98.19 517 ALA A CA 1
ATOM 3971 C C . ALA A 1 517 ? 13.609 36.312 11.203 1 98.19 517 ALA A C 1
ATOM 3973 O O . ALA A 1 517 ? 13.195 35.156 11.297 1 98.19 517 ALA A O 1
ATOM 3974 N N . PRO A 1 518 ? 13.359 37.094 10.109 1 98.5 518 PRO A N 1
ATOM 3975 C CA . PRO A 1 518 ? 12.695 36.469 8.961 1 98.5 518 PRO A CA 1
ATOM 3976 C C . PRO A 1 518 ? 13.359 35.156 8.539 1 98.5 518 PRO A C 1
ATOM 3978 O O . PRO A 1 518 ? 14.586 35.094 8.422 1 98.5 518 PRO A O 1
ATOM 3981 N N . GLY A 1 519 ? 12.57 34.125 8.359 1 98.44 519 GLY A N 1
ATOM 3982 C CA . GLY A 1 519 ? 13.047 32.844 7.914 1 98.44 519 GLY A CA 1
ATOM 3983 C C . GLY A 1 519 ? 13.297 31.875 9.062 1 98.44 519 GLY A C 1
ATOM 3984 O O . GLY A 1 519 ? 13.484 30.672 8.844 1 98.44 519 GLY A O 1
ATOM 3985 N N . ASP A 1 520 ? 13.219 32.312 10.266 1 98.19 520 ASP A N 1
ATOM 3986 C CA . ASP A 1 520 ? 13.688 31.531 11.414 1 98.19 520 ASP A CA 1
ATOM 3987 C C . ASP A 1 520 ? 12.672 30.453 11.805 1 98.19 520 ASP A C 1
ATOM 3989 O O . ASP A 1 520 ? 13.031 29.469 12.453 1 98.19 520 ASP A O 1
ATOM 3993 N N . LEU A 1 521 ? 11.406 30.609 11.477 1 97.69 521 LEU A N 1
ATOM 3994 C CA . LEU A 1 521 ? 10.414 29.609 11.875 1 97.69 521 LEU A CA 1
ATOM 3995 C C . LEU A 1 521 ? 10.406 28.453 10.898 1 97.69 521 LEU A C 1
ATOM 3997 O O . LEU A 1 521 ? 10.25 27.297 11.305 1 97.69 521 LEU A O 1
ATOM 4001 N N . THR A 1 522 ? 10.57 28.719 9.617 1 97.31 522 THR A N 1
ATOM 4002 C CA . THR A 1 522 ? 10.453 27.688 8.602 1 97.31 522 THR A CA 1
ATOM 4003 C C . THR A 1 522 ? 11.797 27 8.367 1 97.31 522 THR A C 1
ATOM 4005 O O . THR A 1 522 ? 11.859 25.938 7.742 1 97.31 522 THR A O 1
ATOM 4008 N N . ARG A 1 523 ? 12.875 27.547 8.914 1 97.12 523 ARG A N 1
ATOM 4009 C CA . ARG A 1 523 ? 14.211 27.031 8.609 1 97.12 523 ARG A CA 1
ATOM 4010 C C . ARG A 1 523 ? 14.398 25.625 9.141 1 97.12 523 ARG A C 1
ATOM 4012 O O . ARG A 1 523 ? 15.289 24.891 8.703 1 97.12 523 ARG A O 1
ATOM 4019 N N . TRP A 1 524 ? 13.508 25.234 10.031 1 95.5 524 TRP A N 1
ATOM 4020 C CA . TRP A 1 524 ? 13.578 23.922 10.656 1 95.5 524 TRP A CA 1
ATOM 4021 C C . TRP A 1 524 ? 12.977 22.859 9.75 1 95.5 524 TRP A C 1
ATOM 4023 O O . TRP A 1 524 ? 13.125 21.656 10.008 1 95.5 524 TRP A O 1
ATOM 4033 N N . MET A 1 525 ? 12.289 23.188 8.758 1 95.5 525 MET A N 1
ATOM 4034 C CA . MET A 1 525 ? 11.57 22.266 7.891 1 95.5 525 MET A CA 1
ATOM 4035 C C . MET A 1 525 ? 12.5 21.703 6.816 1 95.5 525 MET A C 1
ATOM 4037 O O . MET A 1 525 ? 13.578 22.25 6.578 1 95.5 525 MET A O 1
ATOM 4041 N N . GLY A 1 526 ? 12.023 20.672 6.227 1 93.94 526 GLY A N 1
ATOM 4042 C CA . GLY A 1 526 ? 12.789 20.031 5.176 1 93.94 526 GLY A CA 1
ATOM 4043 C C . GLY A 1 526 ? 13.023 20.922 3.973 1 93.94 526 GLY A C 1
ATOM 4044 O O . GLY A 1 526 ? 12.18 21.766 3.646 1 93.94 526 GLY A O 1
ATOM 4045 N N . VAL A 1 527 ? 14.133 20.781 3.346 1 96 527 VAL A N 1
ATOM 4046 C CA . VAL A 1 527 ? 14.453 21.5 2.113 1 96 527 VAL A CA 1
ATOM 4047 C C . VAL A 1 527 ? 14.891 20.5 1.038 1 96 527 VAL A C 1
ATOM 4049 O O . VAL A 1 527 ? 15.953 19.891 1.15 1 96 527 VAL A O 1
ATOM 4052 N N . PRO A 1 528 ? 14.148 20.219 0.042 1 95.69 528 PRO A N 1
ATOM 4053 C CA . PRO A 1 528 ? 12.867 20.891 -0.184 1 95.69 528 PRO A CA 1
ATOM 4054 C C . PRO A 1 528 ? 11.734 20.281 0.632 1 95.69 528 PRO A C 1
ATOM 4056 O O . PRO A 1 528 ? 11.867 19.172 1.158 1 95.69 528 PRO A O 1
ATOM 4059 N N . TRP A 1 529 ? 10.609 21 0.73 1 95.19 529 TRP A N 1
ATOM 4060 C CA . TRP A 1 529 ? 9.523 20.594 1.612 1 95.19 529 TRP A CA 1
ATOM 4061 C C . TRP A 1 529 ? 8.75 19.422 1.022 1 95.19 529 TRP A C 1
ATOM 4063 O O . TRP A 1 529 ? 8.125 18.656 1.755 1 95.19 529 TRP A O 1
ATOM 4073 N N . GLN A 1 530 ? 8.734 19.234 -0.281 1 94.62 530 GLN A N 1
ATOM 4074 C CA . GLN A 1 530 ? 7.875 18.25 -0.949 1 94.62 530 GLN A CA 1
ATOM 4075 C C . GLN A 1 530 ? 8.25 16.828 -0.555 1 94.62 530 GLN A C 1
ATOM 4077 O O . GLN A 1 530 ? 7.371 15.977 -0.395 1 94.62 530 GLN A O 1
ATOM 4082 N N . GLY A 1 531 ? 9.547 16.578 -0.485 1 89.62 531 GLY A N 1
ATOM 4083 C CA . GLY A 1 531 ? 9.977 15.258 -0.063 1 89.62 531 GLY A CA 1
ATOM 4084 C C . GLY A 1 531 ? 9.445 14.867 1.301 1 89.62 531 GLY A C 1
ATOM 4085 O O . GLY A 1 531 ? 9.055 13.719 1.51 1 89.62 531 GLY A O 1
ATOM 4086 N N . ASP A 1 532 ? 9.391 15.789 2.148 1 85.44 532 ASP A N 1
ATOM 4087 C CA . ASP A 1 532 ? 8.867 15.539 3.49 1 85.44 532 ASP A CA 1
ATOM 4088 C C . ASP A 1 532 ? 7.375 15.234 3.451 1 85.44 532 ASP A C 1
ATOM 4090 O O . ASP A 1 532 ? 6.879 14.43 4.238 1 85.44 532 ASP A O 1
ATOM 4094 N N . ALA A 1 533 ? 6.715 15.844 2.594 1 83.94 533 ALA A N 1
ATOM 4095 C CA . ALA A 1 533 ? 5.285 15.586 2.432 1 83.94 533 ALA A CA 1
ATOM 4096 C C . ALA A 1 533 ? 5.035 14.133 2.035 1 83.94 533 ALA A C 1
ATOM 4098 O O . ALA A 1 533 ? 4.043 13.531 2.449 1 83.94 533 ALA A O 1
ATOM 4099 N N . PHE A 1 534 ? 5.883 13.586 1.304 1 86.38 534 PHE A N 1
ATOM 4100 C CA . PHE A 1 534 ? 5.762 12.18 0.95 1 86.38 534 PHE A CA 1
ATOM 4101 C C . PHE A 1 534 ? 6.156 11.289 2.125 1 86.38 534 PHE A C 1
ATOM 4103 O O . PHE A 1 534 ? 5.551 10.242 2.348 1 86.38 534 PHE A O 1
ATOM 4110 N N . SER A 1 535 ? 7.125 11.672 2.775 1 83.06 535 SER A N 1
ATOM 4111 C CA . SER A 1 535 ? 7.719 10.852 3.83 1 83.06 535 SER A CA 1
ATOM 4112 C C . SER A 1 535 ? 6.746 10.648 4.984 1 83.06 535 SER A C 1
ATOM 4114 O O . SER A 1 535 ? 6.855 9.672 5.73 1 83.06 535 SER A O 1
ATOM 4116 N N . CYS A 1 536 ? 5.855 11.5 5.148 1 78.44 536 CYS A N 1
ATOM 4117 C CA . CYS A 1 536 ? 5.078 11.617 6.375 1 78.44 536 CYS A CA 1
ATOM 4118 C C . CYS A 1 536 ? 3.734 10.914 6.238 1 78.44 536 CYS A C 1
ATOM 4120 O O . CYS A 1 536 ? 2.691 11.477 6.566 1 78.44 536 CYS A O 1
ATOM 4122 N N . GLN A 1 537 ? 3.867 9.727 5.812 1 81.69 537 GLN A N 1
ATOM 4123 C CA . GLN A 1 537 ? 2.639 8.953 5.645 1 81.69 537 GLN A CA 1
ATOM 4124 C C . GLN A 1 537 ? 2.422 8 6.816 1 81.69 537 GLN A C 1
ATOM 4126 O O . GLN A 1 537 ? 2.188 8.438 7.945 1 81.69 537 GLN A O 1
ATOM 4131 N N . ALA A 1 538 ? 2.574 6.836 6.695 1 84.88 538 ALA A N 1
ATOM 4132 C CA . ALA A 1 538 ? 2.355 5.812 7.715 1 84.88 538 ALA A CA 1
ATOM 4133 C C . ALA A 1 538 ? 3.648 5.059 8.023 1 84.88 538 ALA A C 1
ATOM 4135 O O . ALA A 1 538 ? 4.566 5.031 7.203 1 84.88 538 ALA A O 1
ATOM 4136 N N . VAL A 1 539 ? 3.725 4.594 9.234 1 85.69 539 VAL A N 1
ATOM 4137 C CA . VAL A 1 539 ? 4.867 3.773 9.625 1 85.69 539 VAL A CA 1
ATOM 4138 C C . VAL A 1 539 ? 4.406 2.342 9.898 1 85.69 539 VAL A C 1
ATOM 4140 O O . VAL A 1 539 ? 3.715 2.082 10.891 1 85.69 539 VAL A O 1
ATOM 4143 N N . LEU A 1 540 ? 4.82 1.493 9.055 1 88.19 540 LEU A N 1
ATOM 4144 C CA . LEU A 1 540 ? 4.461 0.09 9.219 1 88.19 540 LEU A CA 1
ATOM 4145 C C . LEU A 1 540 ? 5.27 -0.55 10.344 1 88.19 540 LEU A C 1
ATOM 4147 O O . LEU A 1 540 ? 6.469 -0.293 10.477 1 88.19 540 LEU A O 1
ATOM 4151 N N . THR A 1 541 ? 4.566 -1.312 11.156 1 86 541 THR A N 1
ATOM 4152 C CA . THR A 1 541 ? 5.215 -2.049 12.234 1 86 541 THR A CA 1
ATOM 4153 C C . THR A 1 541 ? 5.273 -3.539 11.914 1 86 541 THR A C 1
ATOM 4155 O O . THR A 1 541 ? 4.715 -3.984 10.906 1 86 541 THR A O 1
ATOM 4158 N N . ALA A 1 542 ? 5.914 -4.246 12.859 1 83 542 ALA A N 1
ATOM 4159 C CA . ALA A 1 542 ? 6.074 -5.688 12.672 1 83 542 ALA A CA 1
ATOM 4160 C C . ALA A 1 542 ? 4.727 -6.402 12.75 1 83 542 ALA A C 1
ATOM 4162 O O . ALA A 1 542 ? 4.508 -7.406 12.07 1 83 542 ALA A O 1
ATOM 4163 N N . SER A 1 543 ? 3.826 -5.863 13.562 1 79.88 543 SER A N 1
ATOM 4164 C CA . SER A 1 543 ? 2.529 -6.504 13.766 1 79.88 543 SER A CA 1
ATOM 4165 C C . SER A 1 543 ? 1.524 -6.051 12.711 1 79.88 543 SER A C 1
ATOM 4167 O O . SER A 1 543 ? 0.512 -6.719 12.484 1 79.88 543 SER A O 1
ATOM 4169 N N . GLY A 1 544 ? 1.661 -4.914 12.25 1 75.44 544 GLY A N 1
ATOM 4170 C CA . GLY A 1 544 ? 0.855 -4.434 11.141 1 75.44 544 GLY A CA 1
ATOM 4171 C C . GLY A 1 544 ? -0.378 -3.67 11.586 1 75.44 544 GLY A C 1
ATOM 4172 O O . GLY A 1 544 ? -1.067 -3.061 10.766 1 75.44 544 GLY A O 1
ATOM 4173 N N . PHE A 1 545 ? -0.877 -3.783 12.875 1 81 545 PHE A N 1
ATOM 4174 C CA . PHE A 1 545 ? -2.105 -3.107 13.281 1 81 545 PHE A CA 1
ATOM 4175 C C . PHE A 1 545 ? -2.016 -2.631 14.727 1 81 545 PHE A C 1
ATOM 4177 O O . PHE A 1 545 ? -1.434 -3.312 15.57 1 81 545 PHE A O 1
ATOM 4184 N N . PRO A 1 546 ? -2.695 -1.404 14.992 1 85.62 546 PRO A N 1
ATOM 4185 C CA . PRO A 1 546 ? -3.012 -0.373 14 1 85.62 546 PRO A CA 1
ATOM 4186 C C . PRO A 1 546 ? -1.764 0.297 13.43 1 85.62 546 PRO A C 1
ATOM 4188 O O . PRO A 1 546 ? -0.715 0.314 14.078 1 85.62 546 PRO A O 1
ATOM 4191 N N . THR A 1 547 ? -1.867 0.739 12.258 1 88.25 547 THR A N 1
ATOM 4192 C CA . THR A 1 547 ? -0.76 1.465 11.648 1 88.25 547 THR A CA 1
ATOM 4193 C C . THR A 1 547 ? -0.817 2.945 12.008 1 88.25 547 THR A C 1
ATOM 4195 O O . THR A 1 547 ? -1.721 3.662 11.57 1 88.25 547 THR A O 1
ATOM 4198 N N . PRO A 1 548 ? 0.094 3.367 12.781 1 90.31 548 PRO A N 1
ATOM 4199 C CA . PRO A 1 548 ? 0.075 4.785 13.156 1 90.31 548 PRO A CA 1
ATOM 4200 C C . PRO A 1 548 ? 0.444 5.703 11.992 1 90.31 548 PRO A C 1
ATOM 4202 O O . PRO A 1 548 ? 1.146 5.289 11.07 1 90.31 548 PRO A O 1
ATOM 4205 N N . VAL A 1 549 ? -0.01 6.953 12.156 1 92.81 549 VAL A N 1
ATOM 4206 C CA . VAL A 1 549 ? 0.214 7.922 11.086 1 92.81 549 VAL A CA 1
ATOM 4207 C C . VAL A 1 549 ? 0.839 9.188 11.664 1 92.81 549 VAL A C 1
ATOM 4209 O O . VAL A 1 549 ? 0.911 9.359 12.883 1 92.81 549 VAL A O 1
ATOM 4212 N N . TRP A 1 550 ? 1.26 10.125 10.812 1 92.5 550 TRP A N 1
ATOM 4213 C CA . TRP A 1 550 ? 1.88 11.367 11.25 1 92.5 550 TRP A CA 1
ATOM 4214 C C . TRP A 1 550 ? 0.869 12.508 11.258 1 92.5 550 TRP A C 1
ATOM 4216 O O . TRP A 1 550 ? 0.151 12.703 12.242 1 92.5 550 TRP A O 1
ATOM 4226 N N . TRP A 1 551 ? 0.693 13.227 10.078 1 94.31 551 TRP A N 1
ATOM 4227 C CA . TRP A 1 551 ? -0.13 14.43 9.992 1 94.31 551 TRP A CA 1
ATOM 4228 C C . TRP A 1 551 ? -1.218 14.273 8.938 1 94.31 551 TRP A C 1
ATOM 4230 O O . TRP A 1 551 ? -1.225 14.992 7.934 1 94.31 551 TRP A O 1
ATOM 4240 N N . PRO A 1 552 ? -2.209 13.477 9.273 1 95.25 552 PRO A N 1
ATOM 4241 C CA . PRO A 1 552 ? -3.168 13.133 8.219 1 95.25 552 PRO A CA 1
ATOM 4242 C C . PRO A 1 552 ? -4.059 14.312 7.832 1 95.25 552 PRO A C 1
ATOM 4244 O O . PRO A 1 552 ? -4.602 14.336 6.723 1 95.25 552 PRO A O 1
ATOM 4247 N N . ALA A 1 553 ? -4.258 15.273 8.711 1 95.12 553 ALA A N 1
ATOM 4248 C CA . ALA A 1 553 ? -5.102 16.422 8.383 1 95.12 553 ALA A CA 1
ATOM 4249 C C . ALA A 1 553 ? -4.441 17.297 7.332 1 95.12 553 ALA A C 1
ATOM 4251 O O . ALA A 1 553 ? -5.125 18.031 6.613 1 95.12 553 ALA A O 1
ATOM 4252 N N . LEU A 1 554 ? -3.129 17.312 7.293 1 95.5 554 LEU A N 1
ATOM 4253 C CA . LEU A 1 554 ? -2.395 18.062 6.289 1 95.5 554 LEU A CA 1
ATOM 4254 C C . LEU A 1 554 ? -2.121 17.203 5.055 1 95.5 554 LEU A C 1
ATOM 4256 O O . LEU A 1 554 ? -2.293 17.672 3.924 1 95.5 554 LEU A O 1
ATOM 4260 N N . LEU A 1 555 ? -1.616 16.062 5.34 1 95.88 555 LEU A N 1
ATOM 4261 C CA . LEU A 1 555 ? -1.277 15.078 4.316 1 95.88 555 LEU A CA 1
ATOM 4262 C C . LEU A 1 555 ? -2.072 13.797 4.516 1 95.88 555 LEU A C 1
ATOM 4264 O O . LEU A 1 555 ? -1.624 12.883 5.215 1 95.88 555 LEU A O 1
ATOM 4268 N N . PRO A 1 556 ? -3.176 13.68 3.805 1 96.88 556 PRO A N 1
ATOM 4269 C CA . PRO A 1 556 ? -4 12.484 3.998 1 96.88 556 PRO A CA 1
ATOM 4270 C C . PRO A 1 556 ? -3.215 11.188 3.797 1 96.88 556 PRO A C 1
ATOM 4272 O O . PRO A 1 556 ? -2.23 11.172 3.055 1 96.88 556 PRO A O 1
ATOM 4275 N N . VAL A 1 557 ? -3.641 10.156 4.508 1 96.75 557 VAL A N 1
ATOM 4276 C CA . VAL A 1 557 ? -2.959 8.867 4.426 1 96.75 557 VAL A CA 1
ATOM 4277 C C . VAL A 1 557 ? -3.803 7.891 3.613 1 96.75 557 VAL A C 1
ATOM 4279 O O . VAL A 1 557 ? -3.322 7.309 2.637 1 96.75 557 VAL A O 1
ATOM 4282 N N . ASP A 1 558 ? -5.035 7.672 4.012 1 96.81 558 ASP A N 1
ATOM 4283 C CA . ASP A 1 558 ? -6.023 6.824 3.354 1 96.81 558 ASP A CA 1
ATOM 4284 C C . ASP A 1 558 ? -7.293 7.609 3.033 1 96.81 558 ASP A C 1
ATOM 4286 O O . ASP A 1 558 ? -7.859 8.266 3.908 1 96.81 558 ASP A O 1
ATOM 4290 N N . VAL A 1 559 ? -7.793 7.496 1.787 1 97.75 559 VAL A N 1
ATOM 4291 C CA . VAL A 1 559 ? -8.867 8.406 1.397 1 97.75 559 VAL A CA 1
ATOM 4292 C C . VAL A 1 559 ? -9.945 7.637 0.643 1 97.75 559 VAL A C 1
ATOM 4294 O O . VAL A 1 559 ? -9.719 6.508 0.205 1 97.75 559 VAL A O 1
ATOM 4297 N N . LEU A 1 560 ? -11.156 8.156 0.655 1 98 560 LEU A N 1
ATOM 4298 C CA . LEU A 1 560 ? -12.227 7.77 -0.248 1 98 560 LEU A CA 1
ATOM 4299 C C . LEU A 1 560 ? -12.102 8.492 -1.587 1 98 560 LEU A C 1
ATOM 4301 O O . LEU A 1 560 ? -12.352 9.695 -1.672 1 98 560 LEU A O 1
ATOM 4305 N N . PRO A 1 561 ? -11.719 7.785 -2.666 1 96.12 561 PRO A N 1
ATOM 4306 C CA . PRO A 1 561 ? -11.539 8.469 -3.949 1 96.12 561 PRO A CA 1
ATOM 4307 C C . PRO A 1 561 ? -12.867 8.867 -4.586 1 96.12 561 PRO A C 1
ATOM 4309 O O . PRO A 1 561 ? -13.891 8.219 -4.355 1 96.12 561 PRO A O 1
ATOM 4312 N N . GLU A 1 562 ? -12.836 9.836 -5.406 1 96.25 562 GLU A N 1
ATOM 4313 C CA . GLU A 1 562 ? -14.016 10.344 -6.098 1 96.25 562 GLU A CA 1
ATOM 4314 C C . GLU A 1 562 ? -14.711 9.234 -6.887 1 96.25 562 GLU A C 1
ATOM 4316 O O . GLU A 1 562 ? -15.938 9.172 -6.926 1 96.25 562 GLU A O 1
ATOM 4321 N N . ALA A 1 563 ? -13.945 8.367 -7.508 1 93.44 563 ALA A N 1
ATOM 4322 C CA . ALA A 1 563 ? -14.508 7.266 -8.289 1 93.44 563 ALA A CA 1
ATOM 4323 C C . ALA A 1 563 ? -15.359 6.352 -7.41 1 93.44 563 ALA A C 1
ATOM 4325 O O . ALA A 1 563 ? -16.438 5.902 -7.824 1 93.44 563 ALA A O 1
ATOM 4326 N N . PHE A 1 564 ? -14.867 6.039 -6.242 1 95.38 564 PHE A N 1
ATOM 4327 C CA . PHE A 1 564 ? -15.617 5.199 -5.316 1 95.38 564 PHE A CA 1
ATOM 4328 C C . PHE A 1 564 ? -16.859 5.926 -4.816 1 95.38 564 PHE A C 1
ATOM 4330 O O . PHE A 1 564 ? -17.922 5.32 -4.688 1 95.38 564 PHE A O 1
ATOM 4337 N N . TYR A 1 565 ? -16.688 7.191 -4.516 1 97.25 565 TYR A N 1
ATOM 4338 C CA . TYR A 1 565 ? -17.812 8.023 -4.102 1 97.25 565 TYR A CA 1
ATOM 4339 C C . TYR A 1 565 ? -18.938 7.98 -5.133 1 97.25 565 TYR A C 1
ATOM 4341 O O . TYR A 1 565 ? -20.109 7.797 -4.781 1 97.25 565 TYR A O 1
ATOM 4349 N N . GLN A 1 566 ? -18.594 8.117 -6.383 1 96 566 GLN A N 1
ATOM 4350 C CA . GLN A 1 566 ? -19.578 8.125 -7.465 1 96 566 GLN A CA 1
ATOM 4351 C C . GLN A 1 566 ? -20.312 6.785 -7.551 1 96 566 GLN A C 1
ATOM 4353 O O . GLN A 1 566 ? -21.531 6.754 -7.738 1 96 566 GLN A O 1
ATOM 4358 N N . GLN A 1 567 ? -19.547 5.719 -7.379 1 93.44 567 GLN A N 1
ATOM 4359 C CA . GLN A 1 567 ? -20.188 4.402 -7.387 1 93.44 567 GLN A CA 1
ATOM 4360 C C . GLN A 1 567 ? -21.125 4.234 -6.199 1 93.44 567 GLN A C 1
ATOM 4362 O O . GLN A 1 567 ? -22.234 3.725 -6.344 1 93.44 567 GLN A O 1
ATOM 4367 N N . MET A 1 568 ? -20.688 4.688 -5.039 1 95.88 568 MET A N 1
ATOM 4368 C CA . MET A 1 568 ? -21.5 4.59 -3.83 1 95.88 568 MET A CA 1
ATOM 4369 C C . MET A 1 568 ? -22.797 5.379 -3.984 1 95.88 568 MET A C 1
ATOM 4371 O O . MET A 1 568 ? -23.844 4.961 -3.482 1 95.88 568 MET A O 1
ATOM 4375 N N . MET A 1 569 ? -22.812 6.453 -4.762 1 96.56 569 MET A N 1
ATOM 4376 C CA . MET A 1 569 ? -23.969 7.336 -4.922 1 96.56 569 MET A CA 1
ATOM 4377 C C . MET A 1 569 ? -24.969 6.742 -5.902 1 96.56 569 MET A C 1
ATOM 4379 O O . MET A 1 569 ? -26.109 7.207 -5.984 1 96.56 569 MET A O 1
ATOM 4383 N N . ARG A 1 570 ? -24.562 5.75 -6.672 1 93.69 570 ARG A N 1
ATOM 4384 C CA . ARG A 1 570 ? -25.469 5.117 -7.629 1 93.69 570 ARG A CA 1
ATOM 4385 C C . ARG A 1 570 ? -26.609 4.395 -6.91 1 93.69 570 ARG A C 1
ATOM 4387 O O . ARG A 1 570 ? -26.359 3.529 -6.066 1 93.69 570 ARG A O 1
ATOM 4394 N N . THR A 1 571 ? -27.828 4.645 -7.309 1 92.88 571 THR A N 1
ATOM 4395 C CA . THR A 1 571 ? -29 4.07 -6.637 1 92.88 571 THR A CA 1
ATOM 4396 C C . THR A 1 571 ? -29.406 2.762 -7.301 1 92.88 571 THR A C 1
ATOM 4398 O O . THR A 1 571 ? -30.234 2.018 -6.754 1 92.88 571 THR A O 1
ATOM 4401 N N . ASP A 1 572 ? -28.844 2.506 -8.438 1 90.25 572 ASP A N 1
ATOM 4402 C CA . ASP A 1 572 ? -29.188 1.271 -9.141 1 90.25 572 ASP A CA 1
ATOM 4403 C C . ASP A 1 572 ? -28.328 0.107 -8.641 1 90.25 572 ASP A C 1
ATOM 4405 O O . ASP A 1 572 ? -28.594 -1.052 -8.961 1 90.25 572 ASP A O 1
ATOM 4409 N N . LEU A 1 573 ? -27.328 0.38 -7.793 1 90.38 573 LEU A N 1
ATOM 4410 C CA . LEU A 1 573 ? -26.547 -0.671 -7.156 1 90.38 573 LEU A CA 1
ATOM 4411 C C . LEU A 1 573 ? -27.203 -1.13 -5.859 1 90.38 573 LEU A C 1
ATOM 4413 O O . LEU A 1 573 ? -27.984 -0.396 -5.266 1 90.38 573 LEU A O 1
ATOM 4417 N N . THR A 1 574 ? -26.875 -2.34 -5.453 1 90.69 574 THR A N 1
ATOM 4418 C CA . THR A 1 574 ? -27.391 -2.83 -4.176 1 90.69 574 THR A CA 1
ATOM 4419 C C . THR A 1 574 ? -26.75 -2.07 -3.016 1 90.69 574 THR A C 1
ATOM 4421 O O . THR A 1 574 ? -25.688 -1.475 -3.166 1 90.69 574 THR A O 1
ATOM 4424 N N . GLU A 1 575 ? -27.438 -2.049 -1.878 1 91.81 575 GLU A N 1
ATOM 4425 C CA . GLU A 1 575 ? -26.875 -1.438 -0.679 1 91.81 575 GLU A CA 1
ATOM 4426 C C . GLU A 1 575 ? -25.5 -2.027 -0.355 1 91.81 575 GLU A C 1
ATOM 4428 O O . GLU A 1 575 ? -24.578 -1.299 0.02 1 91.81 575 GLU A O 1
ATOM 4433 N N . GLU A 1 576 ? -25.391 -3.316 -0.531 1 90.75 576 GLU A N 1
ATOM 4434 C CA . GLU A 1 576 ? -24.141 -3.998 -0.235 1 90.75 576 GLU A CA 1
ATOM 4435 C C . GLU A 1 576 ? -23.016 -3.488 -1.129 1 90.75 576 GLU A C 1
ATOM 4437 O O . GLU A 1 576 ? -21.906 -3.199 -0.648 1 90.75 576 GLU A O 1
ATOM 4442 N N . GLU A 1 577 ? -23.297 -3.406 -2.355 1 91.19 577 GLU A N 1
ATOM 4443 C CA . GLU A 1 577 ? -22.297 -2.932 -3.303 1 91.19 577 GLU A CA 1
ATOM 4444 C C . GLU A 1 577 ? -21.891 -1.488 -3.008 1 91.19 577 GLU A C 1
ATOM 4446 O O . GLU A 1 577 ? -20.703 -1.142 -3.059 1 91.19 577 GLU A O 1
ATOM 4451 N N . ARG A 1 578 ? -22.875 -0.672 -2.736 1 94.31 578 ARG A N 1
ATOM 4452 C CA . ARG A 1 578 ? -22.625 0.727 -2.404 1 94.31 578 ARG A CA 1
ATOM 4453 C C . ARG A 1 578 ? -21.781 0.847 -1.147 1 94.31 578 ARG A C 1
ATOM 4455 O O . ARG A 1 578 ? -20.859 1.666 -1.091 1 94.31 578 ARG A O 1
ATOM 4462 N N . LEU A 1 579 ? -22.016 0.01 -0.151 1 94.56 579 LEU A N 1
ATOM 4463 C CA . LEU A 1 579 ? -21.266 0.028 1.099 1 94.56 579 LEU A CA 1
ATOM 4464 C C . LEU A 1 579 ? -19.828 -0.442 0.878 1 94.56 579 LEU A C 1
ATOM 4466 O O . LEU A 1 579 ? -18.906 0.036 1.541 1 94.56 579 LEU A O 1
ATOM 4470 N N . ARG A 1 580 ? -19.547 -1.36 -0.082 1 93.44 580 ARG A N 1
ATOM 4471 C CA . ARG A 1 580 ? -18.188 -1.769 -0.416 1 93.44 580 ARG A CA 1
ATOM 4472 C C . ARG A 1 580 ? -17.359 -0.578 -0.881 1 93.44 580 ARG A C 1
ATOM 4474 O O . ARG A 1 580 ? -16.219 -0.408 -0.456 1 93.44 580 ARG A O 1
ATOM 4481 N N . PHE A 1 581 ? -17.969 0.203 -1.729 1 94.12 581 PHE A N 1
ATOM 4482 C CA . PHE A 1 581 ? -17.266 1.378 -2.236 1 94.12 581 PHE A CA 1
ATOM 4483 C C . PHE A 1 581 ? -17.062 2.404 -1.128 1 94.12 581 PHE A C 1
ATOM 4485 O O . PHE A 1 581 ? -15.992 3.021 -1.037 1 94.12 581 PHE A O 1
ATOM 4492 N N . TYR A 1 582 ? -18.031 2.596 -0.259 1 96.06 582 TYR A N 1
ATOM 4493 C CA . TYR A 1 582 ? -17.938 3.574 0.819 1 96.06 582 TYR A CA 1
ATOM 4494 C C . TYR A 1 582 ? -16.828 3.213 1.788 1 96.06 582 TYR A C 1
ATOM 4496 O O . TYR A 1 582 ? -16.062 4.082 2.219 1 96.06 582 TYR A O 1
ATOM 4504 N N . HIS A 1 583 ? -16.75 1.929 2.154 1 94.75 583 HIS A N 1
ATOM 4505 C CA . HIS A 1 583 ? -15.852 1.51 3.223 1 94.75 583 HIS A CA 1
ATOM 4506 C C . HIS A 1 583 ? -14.43 1.331 2.703 1 94.75 583 HIS A C 1
ATOM 4508 O O . HIS A 1 583 ? -13.477 1.335 3.482 1 94.75 583 HIS A O 1
ATOM 4514 N N . THR A 1 584 ? -14.242 1.188 1.426 1 94.25 584 THR A N 1
ATOM 4515 C CA . THR A 1 584 ? -12.922 0.956 0.86 1 94.25 584 THR A CA 1
ATOM 4516 C C . THR A 1 584 ? -12.133 2.26 0.78 1 94.25 584 THR A C 1
ATOM 4518 O O . THR A 1 584 ? -12.633 3.268 0.279 1 94.25 584 THR A O 1
ATOM 4521 N N . ARG A 1 585 ? -10.914 2.27 1.385 1 96.06 585 ARG A N 1
ATOM 4522 C CA . ARG A 1 585 ? -9.977 3.385 1.297 1 96.06 585 ARG A CA 1
ATOM 4523 C C . ARG A 1 585 ? -8.742 3.002 0.482 1 96.06 585 ARG A C 1
ATOM 4525 O O . ARG A 1 585 ? -8.406 1.821 0.375 1 96.06 585 ARG A O 1
ATOM 4532 N N . VAL A 1 586 ? -8.156 3.975 -0.138 1 94.75 586 VAL A N 1
ATOM 4533 C CA . VAL A 1 586 ? -6.91 3.76 -0.867 1 94.75 586 VAL A CA 1
ATOM 4534 C C . VAL A 1 586 ? -5.84 4.723 -0.359 1 94.75 586 VAL A C 1
ATOM 4536 O O . VAL A 1 586 ? -6.156 5.805 0.141 1 94.75 586 VAL A O 1
ATOM 4539 N N . PRO A 1 587 ? -4.547 4.371 -0.464 1 94.12 587 PRO A N 1
ATOM 4540 C CA . PRO A 1 587 ? -3.498 5.312 -0.071 1 94.12 587 PRO A CA 1
ATOM 4541 C C . PRO A 1 587 ? -3.553 6.621 -0.861 1 94.12 587 PRO A C 1
ATOM 4543 O O . PRO A 1 587 ? -3.66 6.598 -2.09 1 94.12 587 PRO A O 1
ATOM 4546 N N . TRP A 1 588 ? -3.494 7.676 -0.182 1 96.31 588 TRP A N 1
ATOM 4547 C CA . TRP A 1 588 ? -3.477 8.984 -0.82 1 96.31 588 TRP A CA 1
ATOM 4548 C C . TRP A 1 588 ? -2.246 9.141 -1.708 1 96.31 588 TRP A C 1
ATOM 4550 O O . TRP A 1 588 ? -2.328 9.719 -2.797 1 96.31 588 TRP A O 1
ATOM 4560 N N . ALA A 1 589 ? -1.09 8.602 -1.334 1 94.94 589 ALA A N 1
ATOM 4561 C CA . ALA A 1 589 ? 0.188 8.766 -2.023 1 94.94 589 ALA A CA 1
ATOM 4562 C C . ALA A 1 589 ? 0.352 7.719 -3.125 1 94.94 589 ALA A C 1
ATOM 4564 O O . ALA A 1 589 ? 1.441 7.562 -3.682 1 94.94 589 ALA A O 1
ATOM 4565 N N . ARG A 1 590 ? -0.728 6.996 -3.418 1 93.44 590 ARG A N 1
ATOM 4566 C CA . ARG A 1 590 ? -0.629 5.926 -4.406 1 93.44 590 ARG A CA 1
ATOM 4567 C C . ARG A 1 590 ? -0.056 6.445 -5.719 1 93.44 590 ARG A C 1
ATOM 4569 O O . ARG A 1 590 ? -0.473 7.496 -6.211 1 93.44 590 ARG A O 1
ATOM 4576 N N . GLY A 1 591 ? 0.992 5.746 -6.203 1 92.94 591 GLY A N 1
ATOM 4577 C CA . GLY A 1 591 ? 1.604 6.043 -7.488 1 92.94 591 GLY A CA 1
ATOM 4578 C C . GLY A 1 591 ? 2.656 7.133 -7.41 1 92.94 591 GLY A C 1
ATOM 4579 O O . GLY A 1 591 ? 3.424 7.332 -8.352 1 92.94 591 GLY A O 1
ATOM 4580 N N . ALA A 1 592 ? 2.756 7.82 -6.312 1 93.12 592 ALA A N 1
ATOM 4581 C CA . ALA A 1 592 ? 3.668 8.961 -6.215 1 93.12 592 ALA A CA 1
ATOM 4582 C C . ALA A 1 592 ? 5.121 8.5 -6.273 1 93.12 592 ALA A C 1
ATOM 4584 O O . ALA A 1 592 ? 5.973 9.188 -6.848 1 93.12 592 ALA A O 1
ATOM 4585 N N . ALA A 1 593 ? 5.398 7.348 -5.66 1 93.06 593 ALA A N 1
ATOM 4586 C CA . ALA A 1 593 ? 6.77 6.848 -5.637 1 93.06 593 ALA A CA 1
ATOM 4587 C C . ALA A 1 593 ? 7.145 6.211 -6.973 1 93.06 593 ALA A C 1
ATOM 4589 O O . ALA A 1 593 ? 8.32 5.977 -7.246 1 93.06 593 ALA A O 1
ATOM 4590 N N . GLY A 1 594 ? 6.047 5.875 -7.727 1 92.69 594 GLY A N 1
ATOM 4591 C CA . GLY A 1 594 ? 6.277 5.25 -9.023 1 92.69 594 GLY A CA 1
ATOM 4592 C C . GLY A 1 594 ? 5.086 4.449 -9.516 1 92.69 594 GLY A C 1
ATOM 4593 O O . GLY A 1 594 ? 4.328 3.896 -8.711 1 92.69 594 GLY A O 1
ATOM 4594 N N . ILE A 1 595 ? 4.938 4.391 -10.789 1 90.69 595 ILE A N 1
ATOM 4595 C CA . ILE A 1 595 ? 3.898 3.6 -11.438 1 90.69 595 ILE A CA 1
ATOM 4596 C C . ILE A 1 595 ? 4.523 2.684 -12.492 1 90.69 595 ILE A C 1
ATOM 4598 O O . ILE A 1 595 ? 5.637 2.938 -12.961 1 90.69 595 ILE A O 1
ATOM 4602 N N . GLY A 1 596 ? 3.863 1.638 -12.805 1 88.31 596 GLY A N 1
ATOM 4603 C CA . GLY A 1 596 ? 4.297 0.767 -13.891 1 88.31 596 GLY A CA 1
ATOM 4604 C C . GLY A 1 596 ? 4.91 -0.532 -13.398 1 88.31 596 GLY A C 1
ATOM 4605 O O . GLY A 1 596 ? 5.02 -0.756 -12.188 1 88.31 596 GLY A O 1
ATOM 4606 N N . LEU A 1 597 ? 5.328 -1.327 -14.312 1 86.81 597 LEU A N 1
ATOM 4607 C CA . LEU A 1 597 ? 5.816 -2.676 -14.047 1 86.81 597 LEU A CA 1
ATOM 4608 C C . LEU A 1 597 ? 7.227 -2.643 -13.469 1 86.81 597 LEU A C 1
ATOM 4610 O O . LEU A 1 597 ? 8.109 -1.984 -14.023 1 86.81 597 LEU A O 1
ATOM 4614 N N . HIS A 1 598 ? 7.43 -3.32 -12.312 1 86 598 HIS A N 1
ATOM 4615 C CA . HIS A 1 598 ? 8.719 -3.549 -11.672 1 86 598 HIS A CA 1
ATOM 4616 C C . HIS A 1 598 ? 9.414 -2.23 -11.344 1 86 598 HIS A C 1
ATOM 4618 O O . HIS A 1 598 ? 10.641 -2.129 -11.445 1 86 598 HIS A O 1
ATOM 4624 N N . VAL A 1 599 ? 8.656 -1.293 -11.07 1 86.88 599 VAL A N 1
ATOM 4625 C CA . VAL A 1 599 ? 9.234 -0.007 -10.695 1 86.88 599 VAL A CA 1
ATOM 4626 C C . VAL A 1 599 ? 9.75 -0.075 -9.258 1 86.88 599 VAL A C 1
ATOM 4628 O O . VAL A 1 599 ? 9.141 -0.711 -8.398 1 86.88 599 VAL A O 1
ATOM 4631 N N . GLU A 1 600 ? 10.883 0.483 -9.023 1 89.62 600 GLU A N 1
ATOM 4632 C CA . GLU A 1 600 ? 11.445 0.447 -7.676 1 89.62 600 GLU A CA 1
ATOM 4633 C C . GLU A 1 600 ? 10.477 1.053 -6.66 1 89.62 600 GLU A C 1
ATOM 4635 O O . GLU A 1 600 ? 10.062 0.381 -5.711 1 89.62 600 GLU A O 1
ATOM 4640 N N . ALA A 1 601 ? 10.031 2.271 -6.902 1 89.62 601 ALA A N 1
ATOM 4641 C CA . ALA A 1 601 ? 8.984 2.949 -6.137 1 89.62 601 ALA A CA 1
ATOM 4642 C C . ALA A 1 601 ? 9.289 2.91 -4.645 1 89.62 601 ALA A C 1
ATOM 4644 O O . ALA A 1 601 ? 8.438 2.527 -3.84 1 89.62 601 ALA A O 1
ATOM 4645 N N . GLY A 1 602 ? 10.625 3.191 -4.309 1 91.62 602 GLY A N 1
ATOM 4646 C CA . GLY A 1 602 ? 11.031 3.219 -2.91 1 91.62 602 GLY A CA 1
ATOM 4647 C C . GLY A 1 602 ? 10.828 4.574 -2.26 1 91.62 602 GLY A C 1
ATOM 4648 O O . GLY A 1 602 ? 10.297 5.496 -2.883 1 91.62 602 GLY A O 1
ATOM 4649 N N . TYR A 1 603 ? 11.203 4.645 -0.989 1 92.31 603 TYR A N 1
ATOM 4650 C CA . TYR A 1 603 ? 11.07 5.844 -0.169 1 92.31 603 TYR A CA 1
ATOM 4651 C C . TYR A 1 603 ? 11.758 7.031 -0.831 1 92.31 603 TYR A C 1
ATOM 4653 O O . TYR A 1 603 ? 11.156 8.102 -0.979 1 92.31 603 TYR A O 1
ATOM 4661 N N . THR A 1 604 ? 12.938 6.852 -1.339 1 92.62 604 THR A N 1
ATOM 4662 C CA . THR A 1 604 ? 13.711 7.949 -1.909 1 92.62 604 THR A CA 1
ATOM 4663 C C . THR A 1 604 ? 13.117 8.391 -3.244 1 92.62 604 THR A C 1
ATOM 4665 O O . THR A 1 604 ? 13.156 9.578 -3.586 1 92.62 604 THR A O 1
ATOM 4668 N N . ASP A 1 605 ? 12.578 7.441 -4.023 1 93.06 605 ASP A N 1
ATOM 4669 C CA . ASP A 1 605 ? 11.875 7.801 -5.25 1 93.06 605 ASP A CA 1
ATOM 4670 C C . ASP A 1 605 ? 10.695 8.727 -4.961 1 93.06 605 ASP A C 1
ATOM 4672 O O . ASP A 1 605 ? 10.477 9.695 -5.684 1 93.06 605 ASP A O 1
ATOM 4676 N N . GLY A 1 606 ? 9.992 8.328 -3.926 1 93.56 606 GLY A N 1
ATOM 4677 C CA . GLY A 1 606 ? 8.852 9.148 -3.543 1 93.56 606 GLY A CA 1
ATOM 4678 C C . GLY A 1 606 ? 9.242 10.562 -3.156 1 93.56 606 GLY A C 1
ATOM 4679 O O . GLY A 1 606 ? 8.562 11.523 -3.523 1 93.56 606 GLY A O 1
ATOM 4680 N N . LEU A 1 607 ? 10.383 10.719 -2.424 1 94.19 607 LEU A N 1
ATOM 4681 C CA . LEU A 1 607 ? 10.875 12.039 -2.039 1 94.19 607 LEU A CA 1
ATOM 4682 C C . LEU A 1 607 ? 11.133 12.898 -3.27 1 94.19 607 LEU A C 1
ATOM 4684 O O . LEU A 1 607 ? 10.711 14.055 -3.326 1 94.19 607 LEU A O 1
ATOM 4688 N N . ARG A 1 608 ? 11.727 12.328 -4.258 1 93.69 608 ARG A N 1
ATOM 4689 C CA . ARG A 1 608 ? 12.133 13.047 -5.457 1 93.69 608 ARG A CA 1
ATOM 4690 C C . ARG A 1 608 ? 10.938 13.391 -6.328 1 93.69 608 ARG A C 1
ATOM 4692 O O . ARG A 1 608 ? 10.781 14.531 -6.773 1 93.69 608 ARG A O 1
ATOM 4699 N N . ARG A 1 609 ? 10.102 12.453 -6.512 1 93.38 609 ARG A N 1
ATOM 4700 C CA . ARG A 1 609 ? 9.008 12.594 -7.461 1 93.38 609 ARG A CA 1
ATOM 4701 C C . ARG A 1 609 ? 7.953 13.57 -6.938 1 93.38 609 ARG A C 1
ATOM 4703 O O . ARG A 1 609 ? 7.293 14.258 -7.719 1 93.38 609 ARG A O 1
ATOM 4710 N N . MET A 1 610 ? 7.863 13.672 -5.691 1 94.88 610 MET A N 1
ATOM 4711 C CA . MET A 1 610 ? 6.875 14.57 -5.094 1 94.88 610 MET A CA 1
ATOM 4712 C C . MET A 1 610 ? 7.227 16.031 -5.371 1 94.88 610 MET A C 1
ATOM 4714 O O . MET A 1 610 ? 6.359 16.906 -5.297 1 94.88 610 MET A O 1
ATOM 4718 N N . ILE A 1 611 ? 8.477 16.328 -5.668 1 94.81 611 ILE A N 1
ATOM 4719 C CA . ILE A 1 611 ? 8.859 17.688 -6.031 1 94.81 611 ILE A CA 1
ATOM 4720 C C . ILE A 1 611 ? 8.094 18.125 -7.277 1 94.81 611 ILE A C 1
ATOM 4722 O O . ILE A 1 611 ? 7.695 19.281 -7.387 1 94.81 611 ILE A O 1
ATOM 4726 N N . GLU A 1 612 ? 7.781 17.156 -8.117 1 91.88 612 GLU A N 1
ATOM 4727 C CA . GLU A 1 612 ? 7.105 17.453 -9.375 1 91.88 612 GLU A CA 1
ATOM 4728 C C . GLU A 1 612 ? 5.613 17.156 -9.289 1 91.88 612 GLU A C 1
ATOM 4730 O O . GLU A 1 612 ? 4.812 17.719 -10.031 1 91.88 612 GLU A O 1
ATOM 4735 N N . LEU A 1 613 ? 5.203 16.234 -8.391 1 94.31 613 LEU A N 1
ATOM 4736 C CA . LEU A 1 613 ? 3.873 15.656 -8.484 1 94.31 613 LEU A CA 1
ATOM 4737 C C . LEU A 1 613 ? 2.932 16.281 -7.461 1 94.31 613 LEU A C 1
ATOM 4739 O O . LEU A 1 613 ? 1.721 16.047 -7.5 1 94.31 613 LEU A O 1
ATOM 4743 N N . TRP A 1 614 ? 3.383 17.078 -6.566 1 95.81 614 TRP A N 1
ATOM 4744 C CA . TRP A 1 614 ? 2.559 17.531 -5.453 1 95.81 614 TRP A CA 1
ATOM 4745 C C . TRP A 1 614 ? 1.312 18.25 -5.957 1 95.81 614 TRP A C 1
ATOM 4747 O O . TRP A 1 614 ? 0.242 18.156 -5.348 1 95.81 614 TRP A O 1
ATOM 4757 N N . THR A 1 615 ? 1.364 18.891 -7.09 1 96.25 615 THR A N 1
ATOM 4758 C CA . THR A 1 615 ? 0.22 19.625 -7.598 1 96.25 615 THR A CA 1
ATOM 4759 C C . THR A 1 615 ? -0.829 18.688 -8.18 1 96.25 615 THR A C 1
ATOM 4761 O O . THR A 1 615 ? -1.972 19.094 -8.406 1 96.25 615 THR A O 1
ATOM 4764 N N . GLN A 1 616 ? -0.466 17.438 -8.445 1 94.88 616 GLN A N 1
ATOM 4765 C CA . GLN A 1 616 ? -1.374 16.453 -9.016 1 94.88 616 GLN A CA 1
ATOM 4766 C C . GLN A 1 616 ? -2.137 15.703 -7.922 1 94.88 616 GLN A C 1
ATOM 4768 O O . GLN A 1 616 ? -3.129 15.023 -8.195 1 94.88 616 GLN A O 1
ATOM 4773 N N . MET A 1 617 ? -1.672 15.82 -6.699 1 95.75 617 MET A N 1
ATOM 4774 C CA . MET A 1 617 ? -2.293 15.086 -5.605 1 95.75 617 MET A CA 1
ATOM 4775 C C . MET A 1 617 ? -3.723 15.555 -5.371 1 95.75 617 MET A C 1
ATOM 4777 O O . MET A 1 617 ? -4.039 16.734 -5.59 1 95.75 617 MET A O 1
ATOM 4781 N N . GLY A 1 618 ? -4.594 14.656 -4.945 1 96.12 618 GLY A N 1
ATOM 4782 C CA . GLY A 1 618 ? -5.98 15.008 -4.691 1 96.12 618 GLY A CA 1
ATOM 4783 C C . GLY A 1 618 ? -6.176 15.773 -3.393 1 96.12 618 GLY A C 1
ATOM 4784 O O . GLY A 1 618 ? -5.316 15.742 -2.512 1 96.12 618 GLY A O 1
ATOM 4785 N N . VAL A 1 619 ? -7.301 16.453 -3.35 1 97.94 619 VAL A N 1
ATOM 4786 C CA . VAL A 1 619 ? -7.68 17.172 -2.139 1 97.94 619 VAL A CA 1
ATOM 4787 C C . VAL A 1 619 ? -8.93 16.547 -1.53 1 97.94 619 VAL A C 1
ATOM 4789 O O . VAL A 1 619 ? -9.852 16.156 -2.254 1 97.94 619 VAL A O 1
ATOM 4792 N N . VAL A 1 620 ? -8.945 16.391 -0.241 1 98.19 620 VAL A N 1
ATOM 4793 C CA . VAL A 1 620 ? -10.086 15.812 0.458 1 98.19 620 VAL A CA 1
ATOM 4794 C C . VAL A 1 620 ? -11.062 16.922 0.857 1 98.19 620 VAL A C 1
ATOM 4796 O O . VAL A 1 620 ? -10.711 17.828 1.606 1 98.19 620 VAL A O 1
ATOM 4799 N N . VAL A 1 621 ? -12.328 16.812 0.403 1 97.56 621 VAL A N 1
ATOM 4800 C CA . VAL A 1 621 ? -13.305 17.875 0.624 1 97.56 621 VAL A CA 1
ATOM 4801 C C . VAL A 1 621 ? -14.641 17.281 1.032 1 97.56 621 VAL A C 1
ATOM 4803 O O . VAL A 1 621 ? -14.914 16.109 0.754 1 97.56 621 VAL A O 1
ATOM 4806 N N . ARG A 1 622 ? -15.438 18.078 1.683 1 96.12 622 ARG A N 1
ATOM 4807 C CA . ARG A 1 622 ? -16.766 17.672 2.119 1 96.12 622 ARG A CA 1
ATOM 4808 C C . ARG A 1 622 ? -17.703 17.5 0.928 1 96.12 622 ARG A C 1
ATOM 4810 O O . ARG A 1 622 ? -17.688 18.312 -0.002 1 96.12 622 ARG A O 1
ATOM 4817 N N . ARG A 1 623 ? -18.438 16.406 0.899 1 96.56 623 ARG A N 1
ATOM 4818 C CA . ARG A 1 623 ? -19.469 16.109 -0.095 1 96.56 623 ARG A CA 1
ATOM 4819 C C . ARG A 1 623 ? -20.703 15.508 0.559 1 96.56 623 ARG A C 1
ATOM 4821 O O . ARG A 1 623 ? -20.609 14.883 1.618 1 96.56 623 ARG A O 1
ATOM 4828 N N . PRO A 1 624 ? -21.859 15.711 -0.015 1 96.06 624 PRO A N 1
ATOM 4829 C CA . PRO A 1 624 ? -23.062 15.07 0.533 1 96.06 624 PRO A CA 1
ATOM 4830 C C . PRO A 1 624 ? -23.016 13.547 0.461 1 96.06 624 PRO A C 1
ATOM 4832 O O . PRO A 1 624 ? -22.469 12.992 -0.498 1 96.06 624 PRO A O 1
ATOM 4835 N N . GLY A 1 625 ? -23.531 12.953 1.471 1 95.75 625 GLY A N 1
ATOM 4836 C CA . GLY A 1 625 ? -23.703 11.508 1.442 1 95.75 625 GLY A CA 1
ATOM 4837 C C . GLY A 1 625 ? -24.984 11.07 0.778 1 95.75 625 GLY A C 1
ATOM 4838 O O . GLY A 1 625 ? -25.828 11.906 0.438 1 95.75 625 GLY A O 1
ATOM 4839 N N . PRO A 1 626 ? -25.078 9.758 0.537 1 95.25 626 PRO A N 1
ATOM 4840 C CA . PRO A 1 626 ? -26.312 9.234 -0.055 1 95.25 626 PRO A CA 1
ATOM 4841 C C . PRO A 1 626 ? -27.5 9.297 0.904 1 95.25 626 PRO A C 1
ATOM 4843 O O . PRO A 1 626 ? -27.312 9.281 2.123 1 95.25 626 PRO A O 1
ATOM 4846 N N . LYS A 1 627 ? -28.688 9.359 0.358 1 90.94 627 LYS A N 1
ATOM 4847 C CA . LYS A 1 627 ? -29.906 9.297 1.18 1 90.94 627 LYS A CA 1
ATOM 4848 C C . LYS A 1 627 ? -30.328 7.852 1.426 1 90.94 627 LYS A C 1
ATOM 4850 O O . LYS A 1 627 ? -30.375 7.043 0.494 1 90.94 627 LYS A O 1
ATOM 4855 N N . GLY A 1 628 ? -30.5 7.496 2.604 1 88.56 628 GLY A N 1
ATOM 4856 C CA . GLY A 1 628 ? -31.125 6.234 2.934 1 88.56 628 GLY A CA 1
ATOM 4857 C C . GLY A 1 628 ? -30.156 5.066 2.965 1 88.56 628 GLY A C 1
ATOM 4858 O O . GLY A 1 628 ? -30.578 3.906 2.98 1 88.56 628 GLY A O 1
ATOM 4859 N N . LEU A 1 629 ? -28.906 5.238 2.777 1 92.19 629 LEU A N 1
ATOM 4860 C CA . LEU A 1 629 ? -27.938 4.152 2.91 1 92.19 629 LEU A CA 1
ATOM 4861 C C . LEU A 1 629 ? -27.484 4.008 4.355 1 92.19 629 LEU A C 1
ATOM 4863 O O . LEU A 1 629 ? -26.703 4.824 4.848 1 92.19 629 LEU A O 1
ATOM 4867 N N . PRO A 1 630 ? -27.953 2.992 5.035 1 89.25 630 PRO A N 1
ATOM 4868 C CA . PRO A 1 630 ? -27.641 2.85 6.457 1 89.25 630 PRO A CA 1
ATOM 4869 C C . PRO A 1 630 ? -26.125 2.797 6.719 1 89.25 630 PRO A C 1
ATOM 4871 O O . PRO A 1 630 ? -25.391 2.143 5.977 1 89.25 630 PRO A O 1
ATOM 4874 N N . GLY A 1 631 ? -25.734 3.516 7.77 1 88.06 631 GLY A N 1
ATOM 4875 C CA . GLY A 1 631 ? -24.344 3.473 8.188 1 88.06 631 GLY A CA 1
ATOM 4876 C C . GLY A 1 631 ? -23.484 4.5 7.48 1 88.06 631 GLY A C 1
ATOM 4877 O O . GLY A 1 631 ? -22.297 4.633 7.789 1 88.06 631 GLY A O 1
ATOM 4878 N N . VAL A 1 632 ? -24 5.172 6.508 1 93.38 632 VAL A N 1
ATOM 4879 C CA . VAL A 1 632 ? -23.25 6.207 5.797 1 93.38 632 VAL A CA 1
ATOM 4880 C C . VAL A 1 632 ? -23.766 7.586 6.215 1 93.38 632 VAL A C 1
ATOM 4882 O O . VAL A 1 632 ? -24.969 7.855 6.156 1 93.38 632 VAL A O 1
ATOM 4885 N N . PRO A 1 633 ? -22.891 8.406 6.652 1 92.88 633 PRO A N 1
ATOM 4886 C CA . PRO A 1 633 ? -23.328 9.719 7.133 1 92.88 633 PRO A CA 1
ATOM 4887 C C . PRO A 1 633 ? -23.828 10.617 6.008 1 92.88 633 PRO A C 1
ATOM 4889 O O . PRO A 1 633 ? -23.547 10.359 4.836 1 92.88 633 PRO A O 1
ATOM 4892 N N . ASP A 1 634 ? -24.5 11.672 6.371 1 92.75 634 ASP A N 1
ATOM 4893 C CA . ASP A 1 634 ? -25.062 12.633 5.434 1 92.75 634 ASP A CA 1
ATOM 4894 C C . ASP A 1 634 ? -23.969 13.469 4.781 1 92.75 634 ASP A C 1
ATOM 4896 O O . ASP A 1 634 ? -24.188 14.086 3.738 1 92.75 634 ASP A O 1
ATOM 4900 N N . GLN A 1 635 ? -22.891 13.523 5.469 1 93 635 GLN A N 1
ATOM 4901 C CA . GLN A 1 635 ? -21.734 14.242 4.953 1 93 635 GLN A CA 1
ATOM 4902 C C . GLN A 1 635 ? -20.484 13.352 4.957 1 93 635 GLN A C 1
ATOM 4904 O O . GLN A 1 635 ? -20.219 12.656 5.941 1 93 635 GLN A O 1
ATOM 4909 N N . LEU A 1 636 ? -19.859 13.414 3.842 1 96 636 LEU A N 1
ATOM 4910 C CA . LEU A 1 636 ? -18.625 12.648 3.658 1 96 636 LEU A CA 1
ATOM 4911 C C . LEU A 1 636 ? -17.469 13.578 3.312 1 96 636 LEU A C 1
ATOM 4913 O O . LEU A 1 636 ? -17.672 14.766 3.078 1 96 636 LEU A O 1
ATOM 4917 N N . TYR A 1 637 ? -16.328 13.078 3.418 1 97.56 637 TYR A N 1
ATOM 4918 C CA . TYR A 1 637 ? -15.133 13.703 2.85 1 97.56 637 TYR A CA 1
ATOM 4919 C C . TYR A 1 637 ? -14.523 12.828 1.761 1 97.56 637 TYR A C 1
ATOM 4921 O O . TYR A 1 637 ? -14.289 11.641 1.976 1 97.56 637 TYR A O 1
ATOM 4929 N N . VAL A 1 638 ? -14.352 13.367 0.542 1 98.38 638 VAL A N 1
ATOM 4930 C CA . VAL A 1 638 ? -13.992 12.641 -0.668 1 98.38 638 VAL A CA 1
ATOM 4931 C C . VAL A 1 638 ? -12.758 13.266 -1.303 1 98.38 638 VAL A C 1
ATOM 4933 O O . VAL A 1 638 ? -12.633 14.492 -1.368 1 98.38 638 VAL A O 1
ATOM 4936 N N . GLU A 1 639 ? -11.766 12.43 -1.611 1 97.94 639 GLU A N 1
ATOM 4937 C CA . GLU A 1 639 ? -10.648 12.938 -2.408 1 97.94 639 GLU A CA 1
ATOM 4938 C C . GLU A 1 639 ? -11.102 13.305 -3.818 1 97.94 639 GLU A C 1
ATOM 4940 O O . GLU A 1 639 ? -11.625 12.461 -4.551 1 97.94 639 GLU A O 1
ATOM 4945 N N . VAL A 1 640 ? -10.859 14.508 -4.223 1 96.69 640 VAL A N 1
ATOM 4946 C CA . VAL A 1 640 ? -11.297 14.977 -5.531 1 96.69 640 VAL A CA 1
ATOM 4947 C C . VAL A 1 640 ? -10.125 15.648 -6.25 1 96.69 640 VAL A C 1
ATOM 4949 O O . VAL A 1 640 ? -9.062 15.859 -5.66 1 96.69 640 VAL A O 1
ATOM 4952 N N . GLN A 1 641 ? -10.25 15.891 -7.543 1 94.69 641 GLN A N 1
ATOM 4953 C CA . GLN A 1 641 ? -9.375 16.688 -8.398 1 94.69 641 GLN A CA 1
ATOM 4954 C C . GLN A 1 641 ? -7.957 16.109 -8.406 1 94.69 641 GLN A C 1
ATOM 4956 O O . GLN A 1 641 ? -6.977 16.859 -8.375 1 94.69 641 GLN A O 1
ATOM 4961 N N . ARG A 1 642 ? -7.816 14.859 -8.266 1 94.62 642 ARG A N 1
ATOM 4962 C CA . ARG A 1 642 ? -6.527 14.195 -8.445 1 94.62 642 ARG A CA 1
ATOM 4963 C C . ARG A 1 642 ? -6.117 14.188 -9.914 1 94.62 642 ARG A C 1
ATOM 4965 O O . ARG A 1 642 ? -6.953 13.969 -10.797 1 94.62 642 ARG A O 1
ATOM 4972 N N . GLY A 1 643 ? -4.832 14.43 -10.109 1 93 643 GLY A N 1
ATOM 4973 C CA . GLY A 1 643 ? -4.305 14.367 -11.469 1 93 643 GLY A CA 1
ATOM 4974 C C . GLY A 1 643 ? -3.557 13.086 -11.758 1 93 643 GLY A C 1
ATOM 4975 O O . GLY A 1 643 ? -3.662 12.109 -11 1 93 643 GLY A O 1
ATOM 4976 N N . SER A 1 644 ? -2.822 13.031 -12.891 1 92 644 SER A N 1
ATOM 4977 C CA . SER A 1 644 ? -2.076 11.859 -13.344 1 92 644 SER A CA 1
ATOM 4978 C C . SER A 1 644 ? -0.768 11.711 -12.57 1 92 644 SER A C 1
ATOM 4980 O O . SER A 1 644 ? -0.093 12.703 -12.289 1 92 644 SER A O 1
ATOM 4982 N N . MET A 1 645 ? -0.368 10.516 -12.297 1 92.06 645 MET A N 1
ATOM 4983 C CA . MET A 1 645 ? 0.908 10.242 -11.641 1 92.06 645 MET A CA 1
ATOM 4984 C C . MET A 1 645 ? 2.01 10.008 -12.664 1 92.06 645 MET A C 1
ATOM 4986 O O . MET A 1 645 ? 3.139 9.672 -12.305 1 92.06 645 MET A O 1
ATOM 4990 N N . ASP A 1 646 ? 1.65 10.156 -13.938 1 88.81 646 ASP A N 1
ATOM 4991 C CA . ASP A 1 646 ? 2.646 10.039 -15 1 88.81 646 ASP A CA 1
ATOM 4992 C C . ASP A 1 646 ? 3.447 11.328 -15.148 1 88.81 646 ASP A C 1
ATOM 4994 O O . ASP A 1 646 ? 2.977 12.297 -15.75 1 88.81 646 ASP A O 1
ATOM 4998 N N . ILE A 1 647 ? 4.645 11.383 -14.648 1 81.88 647 ILE A N 1
ATOM 4999 C CA . ILE A 1 647 ? 5.477 12.578 -14.625 1 81.88 647 ILE A CA 1
ATOM 5000 C C . ILE A 1 647 ? 5.832 12.984 -16.047 1 81.88 647 ILE A C 1
ATOM 5002 O O . ILE A 1 647 ? 6.105 14.156 -16.312 1 81.88 647 ILE A O 1
ATOM 5006 N N . ALA A 1 648 ? 5.938 12.055 -16.922 1 71.81 648 ALA A N 1
ATOM 5007 C CA . ALA A 1 648 ? 6.289 12.344 -18.312 1 71.81 648 ALA A CA 1
ATOM 5008 C C . ALA A 1 648 ? 5.145 13.039 -19.031 1 71.81 648 ALA A C 1
ATOM 5010 O O . ALA A 1 648 ? 5.352 13.688 -20.062 1 71.81 648 ALA A O 1
ATOM 5011 N N . ALA A 1 649 ? 3.93 12.898 -18.656 1 63.31 649 ALA A N 1
ATOM 5012 C CA . ALA A 1 649 ? 2.781 13.5 -19.328 1 63.31 649 ALA A CA 1
ATOM 5013 C C . ALA A 1 649 ? 2.76 15.016 -19.125 1 63.31 649 ALA A C 1
ATOM 5015 O O . ALA A 1 649 ? 2.072 15.734 -19.859 1 63.31 649 ALA A O 1
ATOM 5016 N N . GLN A 1 650 ? 3.217 15.609 -18.078 1 53.31 650 GLN A N 1
ATOM 5017 C CA . GLN A 1 650 ? 3.068 17 -17.672 1 53.31 650 GLN A CA 1
ATOM 5018 C C . GLN A 1 650 ? 3.676 17.953 -18.703 1 53.31 650 GLN A C 1
ATOM 5020 O O . GLN A 1 650 ? 3.633 19.172 -18.547 1 53.31 650 GLN A O 1
ATOM 5025 N N . THR A 1 651 ? 4.586 17.516 -19.562 1 42.75 651 THR A N 1
ATOM 5026 C CA . THR A 1 651 ? 5.273 18.656 -20.172 1 42.75 651 THR A CA 1
ATOM 5027 C C . THR A 1 651 ? 4.328 19.438 -21.078 1 42.75 651 THR A C 1
ATOM 5029 O O . THR A 1 651 ? 4.227 19.141 -22.281 1 42.75 651 THR A O 1
ATOM 5032 N N . LEU A 1 652 ? 3.062 19.406 -20.875 1 35.88 652 LEU A N 1
ATOM 5033 C CA . LEU A 1 652 ? 2.637 20.469 -21.781 1 35.88 652 LEU A CA 1
ATOM 5034 C C . LEU A 1 652 ? 3.258 21.797 -21.391 1 35.88 652 LEU A C 1
ATOM 5036 O O . LEU A 1 652 ? 3.143 22.219 -20.234 1 35.88 652 LEU A O 1
ATOM 5040 N N . SER A 1 653 ? 4.426 22.016 -21.891 1 31.59 653 SER A N 1
ATOM 5041 C CA . SER A 1 653 ? 4.945 23.391 -21.828 1 31.59 653 SER A CA 1
ATOM 5042 C C . SER A 1 653 ? 3.812 24.406 -21.859 1 31.59 653 SER A C 1
ATOM 5044 O O . SER A 1 653 ? 2.896 24.297 -22.688 1 31.59 653 SER A O 1
ATOM 5046 N N . ARG A 1 654 ? 3.736 25.219 -20.812 1 28.44 654 ARG A N 1
ATOM 5047 C CA . ARG A 1 654 ? 3.191 26.562 -21.031 1 28.44 654 ARG A CA 1
ATOM 5048 C C . ARG A 1 654 ? 3.902 27.266 -22.172 1 28.44 654 ARG A C 1
ATOM 5050 O O . ARG A 1 654 ? 5.129 27.188 -22.297 1 28.44 654 ARG A O 1
ATOM 5057 N N . MET B 1 1 ? -7.113 -15.914 34.281 1 18.16 1 MET B N 1
ATOM 5058 C CA . MET B 1 1 ? -7.66 -16.766 33.219 1 18.16 1 MET B CA 1
ATOM 5059 C C . MET B 1 1 ? -7.625 -16.062 31.875 1 18.16 1 MET B C 1
ATOM 5061 O O . MET B 1 1 ? -8.344 -15.086 31.656 1 18.16 1 MET B O 1
ATOM 5065 N N . LYS B 1 2 ? -6.469 -16.062 31.125 1 21.55 2 LYS B N 1
ATOM 5066 C CA . LYS B 1 2 ? -5.844 -15.25 30.094 1 21.55 2 LYS B CA 1
ATOM 5067 C C . LYS B 1 2 ? -6.547 -15.422 28.75 1 21.55 2 LYS B C 1
ATOM 5069 O O . LYS B 1 2 ? -6.973 -16.531 28.406 1 21.55 2 LYS B O 1
ATOM 5074 N N . ARG B 1 3 ? -6.988 -14.289 28.078 1 25.88 3 ARG B N 1
ATOM 5075 C CA . ARG B 1 3 ? -7.832 -14.008 26.922 1 25.88 3 ARG B CA 1
ATOM 5076 C C . ARG B 1 3 ? -7.414 -14.859 25.734 1 25.88 3 ARG B C 1
ATOM 5078 O O . ARG B 1 3 ? -8.008 -14.75 24.656 1 25.88 3 ARG B O 1
ATOM 5085 N N . ARG B 1 4 ? -6.234 -15.5 25.812 1 26.88 4 ARG B N 1
ATOM 5086 C CA . ARG B 1 4 ? -5.656 -16.219 24.688 1 26.88 4 ARG B CA 1
ATOM 5087 C C . ARG B 1 4 ? -6.418 -17.516 24.422 1 26.88 4 ARG B C 1
ATOM 5089 O O . ARG B 1 4 ? -6.234 -18.141 23.375 1 26.88 4 ARG B O 1
ATOM 5096 N N . ASP B 1 5 ? -6.938 -18.141 25.406 1 24.94 5 ASP B N 1
ATOM 5097 C CA . ASP B 1 5 ? -7.34 -19.531 25.344 1 24.94 5 ASP B CA 1
ATOM 5098 C C . ASP B 1 5 ? -8.648 -19.703 24.562 1 24.94 5 ASP B C 1
ATOM 5100 O O . ASP B 1 5 ? -9.148 -20.812 24.406 1 24.94 5 ASP B O 1
ATOM 5104 N N . PHE B 1 6 ? -9.469 -18.625 24.531 1 27.39 6 PHE B N 1
ATOM 5105 C CA . PHE B 1 6 ? -10.82 -18.938 24.078 1 27.39 6 PHE B CA 1
ATOM 5106 C C . PHE B 1 6 ? -10.828 -19.266 22.594 1 27.39 6 PHE B C 1
ATOM 5108 O O . PHE B 1 6 ? -11.805 -19.797 22.078 1 27.39 6 PHE B O 1
ATOM 5115 N N . LEU B 1 7 ? -9.82 -18.703 21.812 1 30.81 7 LEU B N 1
ATOM 5116 C CA . LEU B 1 7 ? -10.07 -18.719 20.375 1 30.81 7 LEU B CA 1
ATOM 5117 C C . LEU B 1 7 ? -9.781 -20.094 19.781 1 30.81 7 LEU B C 1
ATOM 5119 O O . LEU B 1 7 ? -10.008 -20.328 18.594 1 30.81 7 LEU B O 1
ATOM 5123 N N . LEU B 1 8 ? -9.133 -20.969 20.578 1 31.5 8 LEU B N 1
ATOM 5124 C CA . LEU B 1 8 ? -8.789 -22.219 19.906 1 31.5 8 LEU B CA 1
ATOM 5125 C C . LEU B 1 8 ? -10.023 -23.078 19.672 1 31.5 8 LEU B C 1
ATOM 5127 O O . LEU B 1 8 ? -10 -24 18.859 1 31.5 8 LEU B O 1
ATOM 5131 N N . GLY B 1 9 ? -11 -23 20.672 1 27.44 9 GLY B N 1
ATOM 5132 C CA . GLY B 1 9 ? -12.008 -24.047 20.688 1 27.44 9 GLY B CA 1
ATOM 5133 C C . GLY B 1 9 ? -13.023 -23.906 19.562 1 27.44 9 GLY B C 1
ATOM 5134 O O . GLY B 1 9 ? -13.906 -24.75 19.406 1 27.44 9 GLY B O 1
ATOM 5135 N N . ALA B 1 10 ? -13.32 -22.625 19.266 1 30.42 10 ALA B N 1
ATOM 5136 C CA . ALA B 1 10 ? -14.477 -22.547 18.375 1 30.42 10 ALA B CA 1
ATOM 5137 C C . ALA B 1 10 ? -14.141 -23.125 17 1 30.42 10 ALA B C 1
ATOM 5139 O O . ALA B 1 10 ? -14.867 -22.891 16.031 1 30.42 10 ALA B O 1
ATOM 5140 N N . ALA B 1 11 ? -12.977 -23.812 16.797 1 28.83 11 ALA B N 1
ATOM 5141 C CA . ALA B 1 11 ? -12.641 -24.219 15.43 1 28.83 11 ALA B CA 1
ATOM 5142 C C . ALA B 1 11 ? -13.641 -25.25 14.906 1 28.83 11 ALA B C 1
ATOM 5144 O O . ALA B 1 11 ? -14.023 -25.203 13.734 1 28.83 11 ALA B O 1
ATOM 5145 N N . ALA B 1 12 ? -13.789 -26.406 15.555 1 30.95 12 ALA B N 1
ATOM 5146 C CA . ALA B 1 12 ? -14.141 -27.609 14.797 1 30.95 12 ALA B CA 1
ATOM 5147 C C . ALA B 1 12 ? -15.648 -27.688 14.578 1 30.95 12 ALA B C 1
ATOM 5149 O O . ALA B 1 12 ? -16.172 -28.766 14.258 1 30.95 12 ALA B O 1
ATOM 5150 N N . ILE B 1 13 ? -16.484 -26.828 15.18 1 32.09 13 ILE B N 1
ATOM 5151 C CA . ILE B 1 13 ? -17.828 -27.359 14.906 1 32.09 13 ILE B CA 1
ATOM 5152 C C . ILE B 1 13 ? -18.109 -27.266 13.406 1 32.09 13 ILE B C 1
ATOM 5154 O O . ILE B 1 13 ? -18.094 -26.188 12.828 1 32.09 13 ILE B O 1
ATOM 5158 N N . GLY B 1 14 ? -17.984 -28.297 12.664 1 32.28 14 GLY B N 1
ATOM 5159 C CA . GLY B 1 14 ? -18.422 -28.625 11.32 1 32.28 14 GLY B CA 1
ATOM 5160 C C . GLY B 1 14 ? -19.828 -28.172 11.016 1 32.28 14 GLY B C 1
ATOM 5161 O O . GLY B 1 14 ? -20.781 -28.938 11.188 1 32.28 14 GLY B O 1
ATOM 5162 N N . LEU B 1 15 ? -20.328 -27.031 11.43 1 34.97 15 LEU B N 1
ATOM 5163 C CA . LEU B 1 15 ? -21.688 -26.766 11.016 1 34.97 15 LEU B CA 1
ATOM 5164 C C . LEU B 1 15 ? -21.844 -26.938 9.5 1 34.97 15 LEU B C 1
ATOM 5166 O O . LEU B 1 15 ? -21 -26.469 8.734 1 34.97 15 LEU B O 1
ATOM 5170 N N . GLY B 1 16 ? -22.672 -27.953 9.062 1 34.28 16 GLY B N 1
ATOM 5171 C CA . GLY B 1 16 ? -23.156 -28.438 7.777 1 34.28 16 GLY B CA 1
ATOM 5172 C C . GLY B 1 16 ? -23.656 -27.312 6.875 1 34.28 16 GLY B C 1
ATOM 5173 O O . GLY B 1 16 ? -24.844 -27.25 6.555 1 34.28 16 GLY B O 1
ATOM 5174 N N . GLY B 1 17 ? -23.344 -26.172 6.984 1 39.75 17 GLY B N 1
ATOM 5175 C CA . GLY B 1 17 ? -23.891 -25.375 5.902 1 39.75 17 GLY B CA 1
ATOM 5176 C C . GLY B 1 17 ? -23.531 -25.891 4.523 1 39.75 17 GLY B C 1
ATOM 5177 O O . GLY B 1 17 ? -22.641 -26.734 4.395 1 39.75 17 GLY B O 1
ATOM 5178 N N . PRO B 1 18 ? -24.469 -25.781 3.523 1 44.44 18 PRO B N 1
ATOM 5179 C CA . PRO B 1 18 ? -24.156 -26.312 2.191 1 44.44 18 PRO B CA 1
ATOM 5180 C C . PRO B 1 18 ? -22.719 -26.047 1.773 1 44.44 18 PRO B C 1
ATOM 5182 O O . PRO B 1 18 ? -22.188 -24.953 2.029 1 44.44 18 PRO B O 1
ATOM 5185 N N . LEU B 1 19 ? -22.047 -27.016 1.686 1 49.22 19 LEU B N 1
ATOM 5186 C CA . LEU B 1 19 ? -20.656 -27.016 1.263 1 49.22 19 LEU B CA 1
ATOM 5187 C C . LEU B 1 19 ? -20.453 -26.109 0.059 1 49.22 19 LEU B C 1
ATOM 5189 O O . LEU B 1 19 ? -21.047 -26.328 -1.001 1 49.22 19 LEU B O 1
ATOM 5193 N N . LEU B 1 20 ? -20.016 -24.922 0.21 1 59.97 20 LEU B N 1
ATOM 5194 C CA . LEU B 1 20 ? -19.688 -23.984 -0.853 1 59.97 20 LEU B CA 1
ATOM 5195 C C . LEU B 1 20 ? -18.812 -24.656 -1.908 1 59.97 20 LEU B C 1
ATOM 5197 O O . LEU B 1 20 ? -19 -24.438 -3.107 1 59.97 20 LEU B O 1
ATOM 5201 N N . ALA B 1 21 ? -18.062 -25.641 -1.482 1 71.38 21 ALA B N 1
ATOM 5202 C CA . ALA B 1 21 ? -17.219 -26.297 -2.48 1 71.38 21 ALA B CA 1
ATOM 5203 C C . ALA B 1 21 ? -17.938 -27.469 -3.133 1 71.38 21 ALA B C 1
ATOM 5205 O O . ALA B 1 21 ? -18.578 -28.266 -2.445 1 71.38 21 ALA B O 1
ATOM 5206 N N . LYS B 1 22 ? -18.156 -27.547 -4.395 1 80.12 22 LYS B N 1
ATOM 5207 C CA . LYS B 1 22 ? -18.75 -28.641 -5.16 1 80.12 22 LYS B CA 1
ATOM 5208 C C . LYS B 1 22 ? -17.719 -29.312 -6.059 1 80.12 22 LYS B C 1
ATOM 5210 O O . LYS B 1 22 ? -16.938 -28.625 -6.723 1 80.12 22 LYS B O 1
ATOM 5215 N N . ALA B 1 23 ? -17.719 -30.625 -5.965 1 80.38 23 ALA B N 1
ATOM 5216 C CA . ALA B 1 23 ? -16.875 -31.375 -6.887 1 80.38 23 ALA B CA 1
ATOM 5217 C C . ALA B 1 23 ? -17.234 -31.062 -8.336 1 80.38 23 ALA B C 1
ATOM 5219 O O . ALA B 1 23 ? -18.406 -31.109 -8.719 1 80.38 23 ALA B O 1
ATOM 5220 N N . ALA B 1 24 ? -16.234 -30.719 -9.078 1 84.62 24 ALA B N 1
ATOM 5221 C CA . ALA B 1 24 ? -16.453 -30.406 -10.484 1 84.62 24 ALA B CA 1
ATOM 5222 C C . ALA B 1 24 ? -16.344 -31.656 -11.344 1 84.62 24 ALA B C 1
ATOM 5224 O O . ALA B 1 24 ? -15.438 -31.781 -12.172 1 84.62 24 ALA B O 1
ATOM 5225 N N . ILE B 1 25 ? -17.25 -32.594 -11.242 1 78.88 25 ILE B N 1
ATOM 5226 C CA . ILE B 1 25 ? -17.281 -33.875 -11.961 1 78.88 25 ILE B CA 1
ATOM 5227 C C . ILE B 1 25 ? -18.641 -34.031 -12.633 1 78.88 25 ILE B C 1
ATOM 5229 O O . ILE B 1 25 ? -19.625 -33.438 -12.219 1 78.88 25 ILE B O 1
ATOM 5233 N N . SER B 1 26 ? -18.609 -34.656 -13.711 1 75 26 SER B N 1
ATOM 5234 C CA . SER B 1 26 ? -19.844 -34.938 -14.422 1 75 26 SER B CA 1
ATOM 5235 C C . SER B 1 26 ? -19.828 -36.344 -15.031 1 75 26 SER B C 1
ATOM 5237 O O . SER B 1 26 ? -18.781 -36.781 -15.5 1 75 26 SER B O 1
ATOM 5239 N N . SER B 1 27 ? -20.969 -37.031 -15.047 1 68.81 27 SER B N 1
ATOM 5240 C CA . SER B 1 27 ? -21.109 -38.344 -15.664 1 68.81 27 SER B CA 1
ATOM 5241 C C . SER B 1 27 ? -21.156 -38.219 -17.188 1 68.81 27 SER B C 1
ATOM 5243 O O . SER B 1 27 ? -20.938 -39.219 -17.891 1 68.81 27 SER B O 1
ATOM 5245 N N . LEU B 1 28 ? -21.469 -37.031 -17.594 1 63.84 28 LEU B N 1
ATOM 5246 C CA . LEU B 1 28 ? -21.562 -36.844 -19.031 1 63.84 28 LEU B CA 1
ATOM 5247 C C . LEU B 1 28 ? -20.25 -37.188 -19.719 1 63.84 28 LEU B C 1
ATOM 5249 O O . LEU B 1 28 ? -20.234 -37.594 -20.891 1 63.84 28 LEU B O 1
ATOM 5253 N N . HIS B 1 29 ? -19.234 -37.156 -18.953 1 65.25 29 HIS B N 1
ATOM 5254 C CA . HIS B 1 29 ? -17.922 -37.312 -19.578 1 65.25 29 HIS B CA 1
ATOM 5255 C C . HIS B 1 29 ? -17.25 -38.594 -19.109 1 65.25 29 HIS B C 1
ATOM 5257 O O . HIS B 1 29 ? -16.062 -38.812 -19.344 1 65.25 29 HIS B O 1
ATOM 5263 N N . ALA B 1 30 ? -18.109 -39.312 -18.547 1 65.94 30 ALA B N 1
ATOM 5264 C CA . ALA B 1 30 ? -17.516 -40.562 -18.031 1 65.94 30 ALA B CA 1
ATOM 5265 C C . ALA B 1 30 ? -17.359 -41.594 -19.141 1 65.94 30 ALA B C 1
ATOM 5267 O O . ALA B 1 30 ? -18.266 -41.781 -19.953 1 65.94 30 ALA B O 1
ATOM 5268 N N . GLN B 1 31 ? -16.109 -42 -19.359 1 70.38 31 GLN B N 1
ATOM 5269 C CA . GLN B 1 31 ? -15.906 -43.156 -20.234 1 70.38 31 GLN B CA 1
ATOM 5270 C C . GLN B 1 31 ? -16.453 -44.438 -19.578 1 70.38 31 GLN B C 1
ATOM 5272 O O . GLN B 1 31 ? -16.453 -44.562 -18.359 1 70.38 31 GLN B O 1
ATOM 5277 N N . PRO B 1 32 ? -16.953 -45.312 -20.438 1 77.56 32 PRO B N 1
ATOM 5278 C CA . PRO B 1 32 ? -17.422 -46.562 -19.859 1 77.56 32 PRO B CA 1
ATOM 5279 C C . PRO B 1 32 ? -16.312 -47.344 -19.172 1 77.56 32 PRO B C 1
ATOM 5281 O O . PRO B 1 32 ? -15.18 -47.375 -19.656 1 77.56 32 PRO B O 1
ATOM 5284 N N . ALA B 1 33 ? -16.625 -47.875 -18.062 1 82.5 33 ALA B N 1
ATOM 5285 C CA . ALA B 1 33 ? -15.695 -48.781 -17.375 1 82.5 33 ALA B CA 1
ATOM 5286 C C . ALA B 1 33 ? -15.5 -50.062 -18.156 1 82.5 33 ALA B C 1
ATOM 5288 O O . ALA B 1 33 ? -16.391 -50.5 -18.906 1 82.5 33 ALA B O 1
ATOM 5289 N N . ALA B 1 34 ? -14.328 -50.562 -17.938 1 89.88 34 ALA B N 1
ATOM 5290 C CA . ALA B 1 34 ? -14.078 -51.875 -18.531 1 89.88 34 ALA B CA 1
ATOM 5291 C C . ALA B 1 34 ? -14.969 -52.938 -17.922 1 89.88 34 ALA B C 1
ATOM 5293 O O . ALA B 1 34 ? -15.336 -52.875 -16.75 1 89.88 34 ALA B O 1
ATOM 5294 N N . PRO B 1 35 ? -15.352 -53.969 -18.734 1 89.94 35 PRO B N 1
ATOM 5295 C CA . PRO B 1 35 ? -16.125 -55.094 -18.141 1 89.94 35 PRO B CA 1
ATOM 5296 C C . PRO B 1 35 ? -15.367 -55.812 -17.031 1 89.94 35 PRO B C 1
ATOM 5298 O O . PRO B 1 35 ? -14.133 -55.812 -17.016 1 89.94 35 PRO B O 1
ATOM 5301 N N . LYS B 1 36 ? -16.141 -56.375 -16.141 1 87.44 36 LYS B N 1
ATOM 5302 C CA . LYS B 1 36 ? -15.523 -57.125 -15.062 1 87.44 36 LYS B CA 1
ATOM 5303 C C . LYS B 1 36 ? -14.602 -58.219 -15.609 1 87.44 36 LYS B C 1
ATOM 5305 O O . LYS B 1 36 ? -14.984 -58.969 -16.5 1 87.44 36 LYS B O 1
ATOM 5310 N N . GLY B 1 37 ? -13.398 -58.25 -15.117 1 86.5 37 GLY B N 1
ATOM 5311 C CA . GLY B 1 37 ? -12.453 -59.312 -15.508 1 86.5 37 GLY B CA 1
ATOM 5312 C C . GLY B 1 37 ? -11.672 -58.969 -16.75 1 86.5 37 GLY B C 1
ATOM 5313 O O . GLY B 1 37 ? -10.906 -59.781 -17.266 1 86.5 37 GLY B O 1
ATOM 5314 N N . ALA B 1 38 ? -11.891 -57.75 -17.188 1 92.88 38 ALA B N 1
ATOM 5315 C CA . ALA B 1 38 ? -11.133 -57.344 -18.359 1 92.88 38 ALA B CA 1
ATOM 5316 C C . ALA B 1 38 ? -9.633 -57.406 -18.109 1 92.88 38 ALA B C 1
ATOM 5318 O O . ALA B 1 38 ? -9.172 -57.125 -17 1 92.88 38 ALA B O 1
ATOM 5319 N N . LYS B 1 39 ? -8.906 -57.812 -19.141 1 94.38 39 LYS B N 1
ATOM 5320 C CA . LYS B 1 39 ? -7.449 -57.906 -19.031 1 94.38 39 LYS B CA 1
ATOM 5321 C C . LYS B 1 39 ? -6.805 -56.531 -19.109 1 94.38 39 LYS B C 1
ATOM 5323 O O . LYS B 1 39 ? -7.223 -55.688 -19.906 1 94.38 39 LYS B O 1
ATOM 5328 N N . ILE B 1 40 ? -5.844 -56.312 -18.281 1 95.81 40 ILE B N 1
ATOM 5329 C CA . ILE B 1 40 ? -5.102 -55.062 -18.297 1 95.81 40 ILE B CA 1
ATOM 5330 C C . ILE B 1 40 ? -4.062 -55.094 -19.422 1 95.81 40 ILE B C 1
ATOM 5332 O O . ILE B 1 40 ? -3.209 -55.969 -19.453 1 95.81 40 ILE B O 1
ATOM 5336 N N . ALA B 1 41 ? -4.199 -54.156 -20.281 1 94 41 ALA B N 1
ATOM 5337 C CA . ALA B 1 41 ? -3.279 -54.062 -21.422 1 94 41 ALA B CA 1
ATOM 5338 C C . ALA B 1 41 ? -2.213 -53 -21.156 1 94 41 ALA B C 1
ATOM 5340 O O . ALA B 1 41 ? -1.108 -53.062 -21.703 1 94 41 ALA B O 1
ATOM 5341 N N . LYS B 1 42 ? -2.525 -52.031 -20.375 1 95 42 LYS B N 1
ATOM 5342 C CA . LYS B 1 42 ? -1.643 -50.906 -20.062 1 95 42 LYS B CA 1
ATOM 5343 C C . LYS B 1 42 ? -1.889 -50.406 -18.656 1 95 42 LYS B C 1
ATOM 5345 O O . LYS B 1 42 ? -2.996 -50.5 -18.125 1 95 42 LYS B O 1
ATOM 5350 N N . VAL B 1 43 ? -0.869 -49.875 -18.031 1 97.38 43 VAL B N 1
ATOM 5351 C CA . VAL B 1 43 ? -0.983 -49.219 -16.734 1 97.38 43 VAL B CA 1
ATOM 5352 C C . VAL B 1 43 ? -0.425 -47.812 -16.828 1 97.38 43 VAL B C 1
ATOM 5354 O O . VAL B 1 43 ? 0.577 -47.562 -17.5 1 97.38 43 VAL B O 1
ATOM 5357 N N . ALA B 1 44 ? -1.105 -46.875 -16.281 1 98.06 44 ALA B N 1
ATOM 5358 C CA . ALA B 1 44 ? -0.678 -45.469 -16.344 1 98.06 44 ALA B CA 1
ATOM 5359 C C . ALA B 1 44 ? -0.672 -44.812 -14.969 1 98.06 44 ALA B C 1
ATOM 5361 O O . ALA B 1 44 ? -1.509 -45.156 -14.125 1 98.06 44 ALA B O 1
ATOM 5362 N N . ILE B 1 45 ? 0.269 -43.938 -14.75 1 98.62 45 ILE B N 1
ATOM 5363 C CA . ILE B 1 45 ? 0.408 -43.188 -13.508 1 98.62 45 ILE B CA 1
ATOM 5364 C C . ILE B 1 45 ? -0.456 -41.938 -13.555 1 98.62 45 ILE B C 1
ATOM 5366 O O . ILE B 1 45 ? -0.501 -41.219 -14.578 1 98.62 45 ILE B O 1
ATOM 5370 N N . PHE B 1 46 ? -1.106 -41.625 -12.461 1 98.31 46 PHE B N 1
ATOM 5371 C CA . PHE B 1 46 ? -1.874 -40.375 -12.336 1 98.31 46 PHE B CA 1
ATOM 5372 C C . PHE B 1 46 ? -1.608 -39.719 -10.992 1 98.31 46 PHE B C 1
ATOM 5374 O O . PHE B 1 46 ? -1.354 -40.375 -9.992 1 98.31 46 PHE B O 1
ATOM 5381 N N . PRO B 1 47 ? -1.765 -38.406 -10.836 1 98.56 47 PRO B N 1
ATOM 5382 C CA . PRO B 1 47 ? -2.062 -37.531 -11.969 1 98.56 47 PRO B CA 1
ATOM 5383 C C . PRO B 1 47 ? -0.971 -37.562 -13.039 1 98.56 47 PRO B C 1
ATOM 5385 O O . PRO B 1 47 ? 0.172 -37.906 -12.75 1 98.56 47 PRO B O 1
ATOM 5388 N N . ALA B 1 48 ? -1.389 -37.125 -14.289 1 98.62 48 ALA B N 1
ATOM 5389 C CA . ALA B 1 48 ? -0.406 -37.094 -15.375 1 98.62 48 ALA B CA 1
ATOM 5390 C C . ALA B 1 48 ? 0.675 -36.031 -15.07 1 98.62 48 ALA B C 1
ATOM 5392 O O . ALA B 1 48 ? 1.841 -36.25 -15.43 1 98.62 48 ALA B O 1
ATOM 5393 N N . ILE B 1 49 ? 0.296 -34.938 -14.539 1 98.75 49 ILE B N 1
ATOM 5394 C CA . ILE B 1 49 ? 1.166 -33.906 -14 1 98.75 49 ILE B CA 1
ATOM 5395 C C . ILE B 1 49 ? 0.722 -33.562 -12.586 1 98.75 49 ILE B C 1
ATOM 5397 O O . ILE B 1 49 ? -0.43 -33.156 -12.367 1 98.75 49 ILE B O 1
ATOM 5401 N N . GLY B 1 50 ? 1.564 -33.75 -11.672 1 98.69 50 GLY B N 1
ATOM 5402 C CA . GLY B 1 50 ? 1.248 -33.438 -10.281 1 98.69 50 GLY B CA 1
ATOM 5403 C C . GLY B 1 50 ? 2.086 -32.312 -9.711 1 98.69 50 GLY B C 1
ATOM 5404 O O . GLY B 1 50 ? 3.129 -31.969 -10.266 1 98.69 50 GLY B O 1
ATOM 5405 N N . PHE B 1 51 ? 1.638 -31.734 -8.57 1 98.69 51 PHE B N 1
ATOM 5406 C CA . PHE B 1 51 ? 2.311 -30.594 -7.965 1 98.69 51 PHE B CA 1
ATOM 5407 C C . PHE B 1 51 ? 2.52 -30.812 -6.473 1 98.69 51 PHE B C 1
ATOM 5409 O O . PHE B 1 51 ? 1.561 -31.047 -5.734 1 98.69 51 PHE B O 1
ATOM 5416 N N . SER B 1 52 ? 3.689 -30.812 -6.035 1 98.75 52 SER B N 1
ATOM 5417 C CA . SER B 1 52 ? 4.082 -30.672 -4.637 1 98.75 52 SER B CA 1
ATOM 5418 C C . SER B 1 52 ? 4.566 -29.266 -4.34 1 98.75 52 SER B C 1
ATOM 5420 O O . SER B 1 52 ? 5.008 -28.547 -5.242 1 98.75 52 SER B O 1
ATOM 5422 N N . ARG B 1 53 ? 4.422 -28.875 -3.1 1 98.62 53 ARG B N 1
ATOM 5423 C CA . ARG B 1 53 ? 4.801 -27.5 -2.748 1 98.62 53 ARG B CA 1
ATOM 5424 C C . ARG B 1 53 ? 5.734 -27.484 -1.541 1 98.62 53 ARG B C 1
ATOM 5426 O O . ARG B 1 53 ? 5.539 -28.25 -0.591 1 98.62 53 ARG B O 1
ATOM 5433 N N . VAL B 1 54 ? 6.703 -26.594 -1.595 1 98.5 54 VAL B N 1
ATOM 5434 C CA . VAL B 1 54 ? 7.691 -26.453 -0.531 1 98.5 54 VAL B CA 1
ATOM 5435 C C . VAL B 1 54 ? 7.023 -25.938 0.736 1 98.5 54 VAL B C 1
ATOM 5437 O O . VAL B 1 54 ? 5.961 -25.312 0.671 1 98.5 54 VAL B O 1
ATOM 5440 N N . GLY B 1 55 ? 7.559 -26.172 1.814 1 98.19 55 GLY B N 1
ATOM 5441 C CA . GLY B 1 55 ? 7.23 -25.734 3.162 1 98.19 55 GLY B CA 1
ATOM 5442 C C . GLY B 1 55 ? 8.336 -26.016 4.164 1 98.19 55 GLY B C 1
ATOM 5443 O O . GLY B 1 55 ? 9.039 -27.031 4.051 1 98.19 55 GLY B O 1
ATOM 5444 N N . ASN B 1 56 ? 8.406 -25.203 5.16 1 97.5 56 ASN B N 1
ATOM 5445 C CA . ASN B 1 56 ? 9.5 -25.375 6.113 1 97.5 56 ASN B CA 1
ATOM 5446 C C . ASN B 1 56 ? 9.07 -26.203 7.324 1 97.5 56 ASN B C 1
ATOM 5448 O O . ASN B 1 56 ? 9.836 -26.359 8.273 1 97.5 56 ASN B O 1
ATOM 5452 N N . ALA B 1 57 ? 7.895 -26.734 7.277 1 97.06 57 ALA B N 1
ATOM 5453 C CA . ALA B 1 57 ? 7.434 -27.625 8.344 1 97.06 57 ALA B CA 1
ATOM 5454 C C . ALA B 1 57 ? 7.656 -29.094 7.98 1 97.06 57 ALA B C 1
ATOM 5456 O O . ALA B 1 57 ? 7.836 -29.422 6.805 1 97.06 57 ALA B O 1
ATOM 5457 N N . GLU B 1 58 ? 7.645 -29.906 8.984 1 94.62 58 GLU B N 1
ATOM 5458 C CA . GLU B 1 58 ? 7.637 -31.344 8.75 1 94.62 58 GLU B CA 1
ATOM 5459 C C . GLU B 1 58 ? 6.23 -31.844 8.43 1 94.62 58 GLU B C 1
ATOM 5461 O O . GLU B 1 58 ? 6.066 -32.812 7.699 1 94.62 58 GLU B O 1
ATOM 5466 N N . ASP B 1 59 ? 5.266 -31.125 9 1 96.44 59 ASP B N 1
ATOM 5467 C CA . ASP B 1 59 ? 3.877 -31.469 8.711 1 96.44 59 ASP B CA 1
ATOM 5468 C C . ASP B 1 59 ? 3.557 -31.25 7.23 1 96.44 59 ASP B C 1
ATOM 5470 O O . ASP B 1 59 ? 4.227 -30.484 6.551 1 96.44 59 ASP B O 1
ATOM 5474 N N . TRP B 1 60 ? 2.598 -32.031 6.793 1 97.56 60 TRP B N 1
ATOM 5475 C CA . TRP B 1 60 ? 2.252 -32 5.379 1 97.56 60 TRP B CA 1
ATOM 5476 C C . TRP B 1 60 ? 0.783 -32.344 5.168 1 97.56 60 TRP B C 1
ATOM 5478 O O . TRP B 1 60 ? 0.096 -32.781 6.105 1 97.56 60 TRP B O 1
ATOM 5488 N N . PHE B 1 61 ? 0.285 -32.062 4.043 1 97.5 61 PHE B N 1
ATOM 5489 C CA . PHE B 1 61 ? -1.05 -32.469 3.598 1 97.5 61 PHE B CA 1
ATOM 5490 C C . PHE B 1 61 ? -1.04 -32.844 2.123 1 97.5 61 PHE B C 1
ATOM 5492 O O . PHE B 1 61 ? -0.105 -32.5 1.395 1 97.5 61 PHE B O 1
ATOM 5499 N N . LEU B 1 62 ? -2.025 -33.562 1.66 1 97.44 62 LEU B N 1
ATOM 5500 C CA . LEU B 1 62 ? -2.078 -34.062 0.289 1 97.44 62 LEU B CA 1
ATOM 5501 C C . LEU B 1 62 ? -2.541 -32.969 -0.666 1 97.44 62 LEU B C 1
ATOM 5503 O O . LEU B 1 62 ? -3.428 -32.188 -0.329 1 97.44 62 LEU B O 1
ATOM 5507 N N . ALA B 1 63 ? -1.929 -32.969 -1.858 1 97.62 63 ALA B N 1
ATOM 5508 C CA . ALA B 1 63 ? -2.453 -32.156 -2.959 1 97.62 63 ALA B CA 1
ATOM 5509 C C . ALA B 1 63 ? -3.887 -32.562 -3.297 1 97.62 63 ALA B C 1
ATOM 5511 O O . ALA B 1 63 ? -4.309 -33.688 -3.006 1 97.62 63 ALA B O 1
ATOM 5512 N N . PRO B 1 64 ? -4.625 -31.594 -3.889 1 95.94 64 PRO B N 1
ATOM 5513 C CA . PRO B 1 64 ? -6.008 -31.938 -4.23 1 95.94 64 PRO B CA 1
ATOM 5514 C C . PRO B 1 64 ? -6.102 -33.125 -5.199 1 95.94 64 PRO B C 1
ATOM 5516 O O . PRO B 1 64 ? -5.289 -33.219 -6.121 1 95.94 64 PRO B O 1
ATOM 5519 N N . GLU B 1 65 ? -7.137 -33.938 -4.957 1 96.69 65 GLU B N 1
ATOM 5520 C CA . GLU B 1 65 ? -7.309 -35.125 -5.809 1 96.69 65 GLU B CA 1
ATOM 5521 C C . GLU B 1 65 ? -8.672 -35.125 -6.5 1 96.69 65 GLU B C 1
ATOM 5523 O O . GLU B 1 65 ? -8.891 -35.844 -7.461 1 96.69 65 GLU B O 1
ATOM 5528 N N . VAL B 1 66 ? -9.555 -34.281 -6.008 1 95.25 66 VAL B N 1
ATOM 5529 C CA . VAL B 1 66 ? -10.875 -34.125 -6.602 1 95.25 66 VAL B CA 1
ATOM 5530 C C . VAL B 1 66 ? -11.07 -32.688 -7.055 1 95.25 66 VAL B C 1
ATOM 5532 O O . VAL B 1 66 ? -10.984 -31.766 -6.246 1 95.25 66 VAL B O 1
ATOM 5535 N N . PRO B 1 67 ? -11.344 -32.469 -8.344 1 94.81 67 PRO B N 1
ATOM 5536 C CA . PRO B 1 67 ? -11.539 -31.109 -8.828 1 94.81 67 PRO B CA 1
ATOM 5537 C C . PRO B 1 67 ? -12.617 -30.359 -8.047 1 94.81 67 PRO B C 1
ATOM 5539 O O . PRO B 1 67 ? -13.727 -30.875 -7.867 1 94.81 67 PRO B O 1
ATOM 5542 N N . GLY B 1 68 ? -12.25 -29.188 -7.609 1 92.44 68 GLY B N 1
ATOM 5543 C CA . GLY B 1 68 ? -13.219 -28.344 -6.93 1 92.44 68 GLY B CA 1
ATOM 5544 C C . GLY B 1 68 ? -13.18 -28.469 -5.422 1 92.44 68 GLY B C 1
ATOM 5545 O O . GLY B 1 68 ? -13.742 -27.656 -4.703 1 92.44 68 GLY B O 1
ATOM 5546 N N . LEU B 1 69 ? -12.531 -29.5 -4.984 1 91.69 69 LEU B N 1
ATOM 5547 C CA . LEU B 1 69 ? -12.461 -29.719 -3.543 1 91.69 69 LEU B CA 1
ATOM 5548 C C . LEU B 1 69 ? -11.062 -29.406 -3.016 1 91.69 69 LEU B C 1
ATOM 5550 O O . LEU B 1 69 ? -10.094 -30.078 -3.369 1 91.69 69 LEU B O 1
ATOM 5554 N N . LEU B 1 70 ? -10.969 -28.344 -2.221 1 90 70 LEU B N 1
ATOM 5555 C CA . LEU B 1 70 ? -9.727 -27.891 -1.614 1 90 70 LEU B CA 1
ATOM 5556 C C . LEU B 1 70 ? -9.883 -27.734 -0.104 1 90 70 LEU B C 1
ATOM 5558 O O . LEU B 1 70 ? -9.805 -26.625 0.424 1 90 70 LEU B O 1
ATOM 5562 N N . ASP B 1 71 ? -9.867 -28.766 0.565 1 86.81 71 ASP B N 1
ATOM 5563 C CA . ASP B 1 71 ? -10.172 -28.75 1.992 1 86.81 71 ASP B CA 1
ATOM 5564 C C . ASP B 1 71 ? -8.953 -28.312 2.811 1 86.81 71 ASP B C 1
ATOM 5566 O O . ASP B 1 71 ? -7.816 -28.531 2.391 1 86.81 71 ASP B O 1
ATOM 5570 N N . GLU B 1 72 ? -9.219 -27.766 3.877 1 91.75 72 GLU B N 1
ATOM 5571 C CA . GLU B 1 72 ? -8.172 -27.422 4.84 1 91.75 72 GLU B CA 1
ATOM 5572 C C . GLU B 1 72 ? -7.727 -28.641 5.633 1 91.75 72 GLU B C 1
ATOM 5574 O O . GLU B 1 72 ? -8.555 -29.375 6.18 1 91.75 72 GLU B O 1
ATOM 5579 N N . PRO B 1 73 ? -6.504 -28.875 5.648 1 94.62 73 PRO B N 1
ATOM 5580 C CA . PRO B 1 73 ? -6.027 -29.984 6.477 1 94.62 73 PRO B CA 1
ATOM 5581 C C . PRO B 1 73 ? -6.211 -29.719 7.969 1 94.62 73 PRO B C 1
ATOM 5583 O O . PRO B 1 73 ? -6.426 -28.578 8.383 1 94.62 73 PRO B O 1
ATOM 5586 N N . GLU B 1 74 ? -6.16 -30.828 8.688 1 90.94 74 GLU B N 1
ATOM 5587 C CA . GLU B 1 74 ? -6.234 -30.688 10.141 1 90.94 74 GLU B CA 1
ATOM 5588 C C . GLU B 1 74 ? -5.164 -29.734 10.664 1 90.94 74 GLU B C 1
ATOM 5590 O O . GLU B 1 74 ? -3.998 -29.828 10.281 1 90.94 74 GLU B O 1
ATOM 5595 N N . GLY B 1 75 ? -5.562 -28.891 11.477 1 91.5 75 GLY B N 1
ATOM 5596 C CA . GLY B 1 75 ? -4.641 -27.938 12.07 1 91.5 75 GLY B CA 1
ATOM 5597 C C . GLY B 1 75 ? -4.301 -26.781 11.156 1 91.5 75 GLY B C 1
ATOM 5598 O O . GLY B 1 75 ? -3.553 -25.875 11.539 1 91.5 75 GLY B O 1
ATOM 5599 N N . GLY B 1 76 ? -4.754 -26.797 10 1 94.31 76 GLY B N 1
ATOM 5600 C CA . GLY B 1 76 ? -4.512 -25.703 9.078 1 94.31 76 GLY B CA 1
ATOM 5601 C C . GLY B 1 76 ? -3.312 -25.938 8.18 1 94.31 76 GLY B C 1
ATOM 5602 O O . GLY B 1 76 ? -2.801 -27.062 8.094 1 94.31 76 GLY B O 1
ATOM 5603 N N . PHE B 1 77 ? -2.904 -24.891 7.492 1 97.19 77 PHE B N 1
ATOM 5604 C CA . PHE B 1 77 ? -1.864 -25.016 6.477 1 97.19 77 PHE B CA 1
ATOM 5605 C C . PHE B 1 77 ? -0.496 -24.672 7.059 1 97.19 77 PHE B C 1
ATOM 5607 O O . PHE B 1 77 ? 0.525 -24.828 6.391 1 97.19 77 PHE B O 1
ATOM 5614 N N . LYS B 1 78 ? -0.424 -24.156 8.227 1 96.88 78 LYS B N 1
ATOM 5615 C CA . LYS B 1 78 ? 0.795 -23.953 9 1 96.88 78 LYS B CA 1
ATOM 5616 C C . LYS B 1 78 ? 0.766 -24.75 10.297 1 96.88 78 LYS B C 1
ATOM 5618 O O . LYS B 1 78 ? -0.307 -25.047 10.828 1 96.88 78 LYS B O 1
ATOM 5623 N N . ASP B 1 79 ? 1.89 -25.141 10.75 1 96.31 79 ASP B N 1
ATOM 5624 C CA . ASP B 1 79 ? 1.918 -25.906 12 1 96.31 79 ASP B CA 1
ATOM 5625 C C . ASP B 1 79 ? 1.84 -24.969 13.203 1 96.31 79 ASP B C 1
ATOM 5627 O O . ASP B 1 79 ? 1.615 -23.766 13.055 1 96.31 79 ASP B O 1
ATOM 5631 N N . LYS B 1 80 ? 1.962 -25.5 14.383 1 92.81 80 LYS B N 1
ATOM 5632 C CA . LYS B 1 80 ? 1.761 -24.75 15.625 1 92.81 80 LYS B CA 1
ATOM 5633 C C . LYS B 1 80 ? 2.836 -23.688 15.805 1 92.81 80 LYS B C 1
ATOM 5635 O O . LYS B 1 80 ? 2.629 -22.703 16.516 1 92.81 80 LYS B O 1
ATOM 5640 N N . GLN B 1 81 ? 3.953 -23.891 15.141 1 92.5 81 GLN B N 1
ATOM 5641 C CA . GLN B 1 81 ? 5.051 -22.938 15.258 1 92.5 81 GLN B CA 1
ATOM 5642 C C . GLN B 1 81 ? 4.984 -21.891 14.164 1 92.5 81 GLN B C 1
ATOM 5644 O O . GLN B 1 81 ? 5.859 -21.016 14.07 1 92.5 81 GLN B O 1
ATOM 5649 N N . GLY B 1 82 ? 3.98 -21.969 13.375 1 93.19 82 GLY B N 1
ATOM 5650 C CA . GLY B 1 82 ? 3.795 -20.984 12.32 1 93.19 82 GLY B CA 1
ATOM 5651 C C . GLY B 1 82 ? 4.531 -21.328 11.039 1 93.19 82 GLY B C 1
ATOM 5652 O O . GLY B 1 82 ? 4.621 -20.5 10.125 1 93.19 82 GLY B O 1
ATOM 5653 N N . ARG B 1 83 ? 5.152 -22.562 11.031 1 95.75 83 ARG B N 1
ATOM 5654 C CA . ARG B 1 83 ? 5.871 -23 9.844 1 95.75 83 ARG B CA 1
ATOM 5655 C C . ARG B 1 83 ? 4.906 -23.531 8.781 1 95.75 83 ARG B C 1
ATOM 5657 O O . ARG B 1 83 ? 3.877 -24.125 9.117 1 95.75 83 ARG B O 1
ATOM 5664 N N . ILE B 1 84 ? 5.168 -23.344 7.492 1 97.88 84 ILE B N 1
ATOM 5665 C CA . ILE B 1 84 ? 4.301 -23.703 6.379 1 97.88 84 ILE B CA 1
ATOM 5666 C C . ILE B 1 84 ? 4.398 -25.219 6.133 1 97.88 84 ILE B C 1
ATOM 5668 O O . ILE B 1 84 ? 5.492 -25.75 5.934 1 97.88 84 ILE B O 1
ATOM 5672 N N . LYS B 1 85 ? 3.25 -25.891 6.129 1 98.31 85 LYS B N 1
ATOM 5673 C CA . LYS B 1 85 ? 3.205 -27.312 5.824 1 98.31 85 LYS B CA 1
ATOM 5674 C C . LYS B 1 85 ? 3.508 -27.578 4.352 1 98.31 85 LYS B C 1
ATOM 5676 O O . LYS B 1 85 ? 3.174 -26.75 3.49 1 98.31 85 LYS B O 1
ATOM 5681 N N . LYS B 1 86 ? 4.086 -28.766 4.102 1 98.38 86 LYS B N 1
ATOM 5682 C CA . LYS B 1 86 ? 4.332 -29.172 2.721 1 98.38 86 LYS B CA 1
ATOM 5683 C C . LYS B 1 86 ? 3.066 -29.734 2.086 1 98.38 86 LYS B C 1
ATOM 5685 O O . LYS B 1 86 ? 2.328 -30.484 2.727 1 98.38 86 LYS B O 1
ATOM 5690 N N . GLN B 1 87 ? 2.727 -29.297 0.886 1 98.5 87 GLN B N 1
ATOM 5691 C CA . GLN B 1 87 ? 1.749 -30 0.065 1 98.5 87 GLN B CA 1
ATOM 5692 C C . GLN B 1 87 ? 2.396 -31.156 -0.684 1 98.5 87 GLN B C 1
ATOM 5694 O O . GLN B 1 87 ? 3.41 -30.984 -1.361 1 98.5 87 GLN B O 1
ATOM 5699 N N . VAL B 1 88 ? 1.776 -32.312 -0.627 1 98.69 88 VAL B N 1
ATOM 5700 C CA . VAL B 1 88 ? 2.414 -33.531 -1.141 1 98.69 88 VAL B CA 1
ATOM 5701 C C . VAL B 1 88 ? 1.533 -34.156 -2.217 1 98.69 88 VAL B C 1
ATOM 5703 O O . VAL B 1 88 ? 0.353 -34.438 -1.984 1 98.69 88 VAL B O 1
ATOM 5706 N N . GLN B 1 89 ? 2.131 -34.375 -3.34 1 98.75 89 GLN B N 1
ATOM 5707 C CA . GLN B 1 89 ? 1.417 -35.062 -4.414 1 98.75 89 GLN B CA 1
ATOM 5708 C C . GLN B 1 89 ? 1.505 -36.562 -4.254 1 98.75 89 GLN B C 1
ATOM 5710 O O . GLN B 1 89 ? 2.602 -37.125 -4.168 1 98.75 89 GLN B O 1
ATOM 5715 N N . ARG B 1 90 ? 0.425 -37.219 -4.211 1 98.75 90 ARG B N 1
ATOM 5716 C CA . ARG B 1 90 ? 0.323 -38.688 -4.262 1 98.75 90 ARG B CA 1
ATOM 5717 C C . ARG B 1 90 ? 0.092 -39.156 -5.688 1 98.75 90 ARG B C 1
ATOM 5719 O O . ARG B 1 90 ? -0.741 -38.625 -6.41 1 98.75 90 ARG B O 1
ATOM 5726 N N . PHE B 1 91 ? 0.827 -40.156 -6.094 1 98.81 91 PHE B N 1
ATOM 5727 C CA . PHE B 1 91 ? 0.644 -40.75 -7.402 1 98.81 91 PHE B CA 1
ATOM 5728 C C . PHE B 1 91 ? 0.037 -42.156 -7.266 1 98.81 91 PHE B C 1
ATOM 5730 O O . PHE B 1 91 ? 0.381 -42.906 -6.344 1 98.81 91 PHE B O 1
ATOM 5737 N N . ARG B 1 92 ? -0.825 -42.438 -8.164 1 98.44 92 ARG B N 1
ATOM 5738 C CA . ARG B 1 92 ? -1.559 -43.719 -8.203 1 98.44 92 ARG B CA 1
ATOM 5739 C C . ARG B 1 92 ? -1.44 -44.375 -9.578 1 98.44 92 ARG B C 1
ATOM 5741 O O . ARG B 1 92 ? -1.058 -43.719 -10.555 1 98.44 92 ARG B O 1
ATOM 5748 N N . LEU B 1 93 ? -1.736 -45.688 -9.648 1 98.19 93 LEU B N 1
ATOM 5749 C CA . LEU B 1 93 ? -1.678 -46.469 -10.883 1 98.19 93 LEU B CA 1
ATOM 5750 C C . LEU B 1 93 ? -3.059 -46.969 -11.258 1 98.19 93 LEU B C 1
ATOM 5752 O O . LEU B 1 93 ? -3.779 -47.5 -10.414 1 98.19 93 LEU B O 1
ATOM 5756 N N . PHE B 1 94 ? -3.375 -46.812 -12.539 1 97.19 94 PHE B N 1
ATOM 5757 C CA . PHE B 1 94 ? -4.625 -47.344 -13.062 1 97.19 94 PHE B CA 1
ATOM 5758 C C . PHE B 1 94 ? -4.371 -48.25 -14.273 1 97.19 94 PHE B C 1
ATOM 5760 O O . PHE B 1 94 ? -3.611 -47.875 -15.172 1 97.19 94 PHE B O 1
ATOM 5767 N N . GLY B 1 95 ? -4.98 -49.406 -14.266 1 96.38 95 GLY B N 1
ATOM 5768 C CA . GLY B 1 95 ? -4.906 -50.344 -15.398 1 96.38 95 GLY B CA 1
ATOM 5769 C C . GLY B 1 95 ? -5.996 -50.094 -16.422 1 96.38 95 GLY B C 1
ATOM 5770 O O . GLY B 1 95 ? -7.145 -49.844 -16.078 1 96.38 95 GLY B O 1
ATOM 5771 N N . TYR B 1 96 ? -5.617 -50.188 -17.641 1 95.56 96 TYR B N 1
ATOM 5772 C CA . TYR B 1 96 ? -6.527 -50 -18.781 1 95.56 96 TYR B CA 1
ATOM 5773 C C . TYR B 1 96 ? -6.59 -51.25 -19.625 1 95.56 96 TYR B C 1
ATOM 5775 O O . TYR B 1 96 ? -5.594 -51.969 -19.75 1 95.56 96 TYR B O 1
ATOM 5783 N N . ASP B 1 97 ? -7.762 -51.469 -20.172 1 94.69 97 ASP B N 1
ATOM 5784 C CA . ASP B 1 97 ? -7.863 -52.562 -21.141 1 94.69 97 ASP B CA 1
ATOM 5785 C C . ASP B 1 97 ? -7.422 -52.125 -22.531 1 94.69 97 ASP B C 1
ATOM 5787 O O . ASP B 1 97 ? -6.922 -51 -22.703 1 94.69 97 ASP B O 1
ATOM 5791 N N . ASP B 1 98 ? -7.504 -53.031 -23.531 1 91.56 98 ASP B N 1
ATOM 5792 C CA . ASP B 1 98 ? -6.988 -52.781 -24.875 1 91.56 98 ASP B CA 1
ATOM 5793 C C . ASP B 1 98 ? -7.863 -51.75 -25.609 1 91.56 98 ASP B C 1
ATOM 5795 O O . ASP B 1 98 ? -7.484 -51.281 -26.688 1 91.56 98 ASP B O 1
ATOM 5799 N N . GLN B 1 99 ? -8.977 -51.406 -24.969 1 89.56 99 GLN B N 1
ATOM 5800 C CA . GLN B 1 99 ? -9.867 -50.406 -25.578 1 89.56 99 GLN B CA 1
ATOM 5801 C C . GLN B 1 99 ? -9.734 -49.062 -24.891 1 89.56 99 GLN B C 1
ATOM 5803 O O . GLN B 1 99 ? -10.43 -48.094 -25.25 1 89.56 99 GLN B O 1
ATOM 5808 N N . GLY B 1 100 ? -8.859 -49 -23.922 1 89.12 100 GLY B N 1
ATOM 5809 C CA . GLY B 1 100 ? -8.609 -47.719 -23.25 1 89.12 100 GLY B CA 1
ATOM 5810 C C . GLY B 1 100 ? -9.555 -47.469 -22.094 1 89.12 100 GLY B C 1
ATOM 5811 O O . GLY B 1 100 ? -9.727 -46.312 -21.672 1 89.12 100 GLY B O 1
ATOM 5812 N N . ARG B 1 101 ? -10.281 -48.5 -21.625 1 93.94 101 ARG B N 1
ATOM 5813 C CA . ARG B 1 101 ? -11.188 -48.375 -20.484 1 93.94 101 ARG B CA 1
ATOM 5814 C C . ARG B 1 101 ? -10.484 -48.75 -19.188 1 93.94 101 ARG B C 1
ATOM 5816 O O . ARG B 1 101 ? -9.703 -49.688 -19.141 1 93.94 101 ARG B O 1
ATOM 5823 N N . VAL B 1 102 ? -10.781 -48 -18.188 1 94.94 102 VAL B N 1
ATOM 5824 C CA . VAL B 1 102 ? -10.156 -48.25 -16.891 1 94.94 102 VAL B CA 1
ATOM 5825 C C . VAL B 1 102 ? -10.656 -49.594 -16.328 1 94.94 102 VAL B C 1
ATOM 5827 O O . VAL B 1 102 ? -11.859 -49.844 -16.266 1 94.94 102 VAL B O 1
ATOM 5830 N N . VAL B 1 103 ? -9.727 -50.469 -15.875 1 95.44 103 VAL B N 1
ATOM 5831 C CA . VAL B 1 103 ? -10.055 -51.781 -15.312 1 95.44 103 VAL B CA 1
ATOM 5832 C C . VAL B 1 103 ? -10.055 -51.688 -13.789 1 95.44 103 VAL B C 1
ATOM 5834 O O . VAL B 1 103 ? -11.062 -52 -13.141 1 95.44 103 VAL B O 1
ATOM 5837 N N . ARG B 1 104 ? -8.953 -51.25 -13.195 1 94.5 104 ARG B N 1
ATOM 5838 C CA . ARG B 1 104 ? -8.836 -51.125 -11.75 1 94.5 104 ARG B CA 1
ATOM 5839 C C . ARG B 1 104 ? -7.605 -50.312 -11.367 1 94.5 104 ARG B C 1
ATOM 5841 O O . ARG B 1 104 ? -6.727 -50.062 -12.203 1 94.5 104 ARG B O 1
ATOM 5848 N N . GLU B 1 105 ? -7.59 -49.875 -10.164 1 95.5 105 GLU B N 1
ATOM 5849 C CA . GLU B 1 105 ? -6.387 -49.281 -9.586 1 95.5 105 GLU B CA 1
ATOM 5850 C C . GLU B 1 105 ? -5.414 -50.375 -9.133 1 95.5 105 GLU B C 1
ATOM 5852 O O . GLU B 1 105 ? -5.832 -51.406 -8.625 1 95.5 105 GLU B O 1
ATOM 5857 N N . LEU B 1 106 ? -4.203 -50.156 -9.414 1 95.5 106 LEU B N 1
ATOM 5858 C CA . LEU B 1 106 ? -3.152 -51.031 -8.93 1 95.5 106 LEU B CA 1
ATOM 5859 C C . LEU B 1 106 ? -2.445 -50.438 -7.723 1 95.5 106 LEU B C 1
ATOM 5861 O O . LEU B 1 106 ? -2.477 -49.219 -7.52 1 95.5 106 LEU B O 1
ATOM 5865 N N . ASP B 1 107 ? -1.895 -51.344 -6.867 1 89.81 107 ASP B N 1
ATOM 5866 C CA . ASP B 1 107 ? -1.202 -50.844 -5.68 1 89.81 107 ASP B CA 1
ATOM 5867 C C . ASP B 1 107 ? 0.008 -51.719 -5.352 1 89.81 107 ASP B C 1
ATOM 5869 O O . ASP B 1 107 ? 0.524 -52.438 -6.223 1 89.81 107 ASP B O 1
ATOM 5873 N N . GLY B 1 108 ? 0.51 -51.562 -4.16 1 87.81 108 GLY B N 1
ATOM 5874 C CA . GLY B 1 108 ? 1.73 -52.25 -3.756 1 87.81 108 GLY B CA 1
ATOM 5875 C C . GLY B 1 108 ? 1.647 -53.75 -3.893 1 87.81 108 GLY B C 1
ATOM 5876 O O . GLY B 1 108 ? 2.664 -54.406 -4.094 1 87.81 108 GLY B O 1
ATOM 5877 N N . THR B 1 109 ? 0.507 -54.281 -3.795 1 90.31 109 THR B N 1
ATOM 5878 C CA . THR B 1 109 ? 0.34 -55.719 -3.881 1 90.31 109 THR B CA 1
ATOM 5879 C C . THR B 1 109 ? 0.59 -56.219 -5.305 1 90.31 109 THR B C 1
ATOM 5881 O O . THR B 1 109 ? 0.789 -57.406 -5.527 1 90.31 109 THR B O 1
ATOM 5884 N N . ASP B 1 110 ? 0.667 -55.312 -6.172 1 91.81 110 ASP B N 1
ATOM 5885 C CA . ASP B 1 110 ? 0.915 -55.625 -7.574 1 91.81 110 ASP B CA 1
ATOM 5886 C C . ASP B 1 110 ? 2.4 -55.531 -7.91 1 91.81 110 ASP B C 1
ATOM 5888 O O . ASP B 1 110 ? 2.77 -55.406 -9.086 1 91.81 110 ASP B O 1
ATOM 5892 N N . GLY B 1 111 ? 3.238 -55.438 -6.887 1 93.94 111 GLY B N 1
ATOM 5893 C CA . GLY B 1 111 ? 4.676 -55.406 -7.098 1 93.94 111 GLY B CA 1
ATOM 5894 C C . GLY B 1 111 ? 5.16 -54.125 -7.734 1 93.94 111 GLY B C 1
ATOM 5895 O O . GLY B 1 111 ? 5.996 -54.125 -8.641 1 93.94 111 GLY B O 1
ATOM 5896 N N . VAL B 1 112 ? 4.641 -53.031 -7.285 1 96.62 112 VAL B N 1
ATOM 5897 C CA . VAL B 1 112 ? 4.957 -51.75 -7.867 1 96.62 112 VAL B CA 1
ATOM 5898 C C . VAL B 1 112 ? 6.344 -51.281 -7.41 1 96.62 112 VAL B C 1
ATOM 5900 O O . VAL B 1 112 ? 6.68 -51.406 -6.23 1 96.62 112 VAL B O 1
ATOM 5903 N N . THR B 1 113 ? 7.188 -50.875 -8.312 1 98.06 113 THR B N 1
ATOM 5904 C CA . THR B 1 113 ? 8.414 -50.125 -8.062 1 98.06 113 THR B CA 1
ATOM 5905 C C . THR B 1 113 ? 8.359 -48.75 -8.734 1 98.06 113 THR B C 1
ATOM 5907 O O . THR B 1 113 ? 8.234 -48.656 -9.961 1 98.06 113 THR B O 1
ATOM 5910 N N . TRP B 1 114 ? 8.43 -47.781 -7.879 1 98.69 114 TRP B N 1
ATOM 5911 C CA . TRP B 1 114 ? 8.406 -46.438 -8.375 1 98.69 114 TRP B CA 1
ATOM 5912 C C . TRP B 1 114 ? 9.82 -45.938 -8.688 1 98.69 114 TRP B C 1
ATOM 5914 O O . TRP B 1 114 ? 10.773 -46.281 -7.973 1 98.69 114 TRP B O 1
ATOM 5924 N N . SER B 1 115 ? 10 -45.125 -9.68 1 98.69 115 SER B N 1
ATOM 5925 C CA . SER B 1 115 ? 11.227 -44.438 -10.031 1 98.69 115 SER B CA 1
ATOM 5926 C C . SER B 1 115 ? 10.961 -42.938 -10.273 1 98.69 115 SER B C 1
ATOM 5928 O O . SER B 1 115 ? 10.039 -42.594 -11.016 1 98.69 115 SER B O 1
ATOM 5930 N N . VAL B 1 116 ? 11.68 -42.125 -9.578 1 98.88 116 VAL B N 1
ATOM 5931 C CA . VAL B 1 116 ? 11.508 -40.688 -9.711 1 98.88 116 VAL B CA 1
ATOM 5932 C C . VAL B 1 116 ? 12.852 -40.031 -9.992 1 98.88 116 VAL B C 1
ATOM 5934 O O . VAL B 1 116 ? 13.867 -40.375 -9.391 1 98.88 116 VAL B O 1
ATOM 5937 N N . HIS B 1 117 ? 12.945 -39.156 -10.961 1 98.81 117 HIS B N 1
ATOM 5938 C CA . HIS B 1 117 ? 14.109 -38.312 -11.234 1 98.81 117 HIS B CA 1
ATOM 5939 C C . HIS B 1 117 ? 13.711 -36.844 -11.391 1 98.81 117 HIS B C 1
ATOM 5941 O O . HIS B 1 117 ? 13.047 -36.469 -12.367 1 98.81 117 HIS B O 1
ATOM 5947 N N . VAL B 1 118 ? 14.102 -36.031 -10.391 1 98.88 118 VAL B N 1
ATOM 5948 C CA . VAL B 1 118 ? 13.836 -34.594 -10.453 1 98.88 118 VAL B CA 1
ATOM 5949 C C . VAL B 1 118 ? 15.156 -33.812 -10.492 1 98.88 118 VAL B C 1
ATOM 5951 O O . VAL B 1 118 ? 16.203 -34.344 -10.086 1 98.88 118 VAL B O 1
ATOM 5954 N N . ALA B 1 119 ? 15.086 -32.562 -10.992 1 98.88 119 ALA B N 1
ATOM 5955 C CA . ALA B 1 119 ? 16.25 -31.672 -11.016 1 98.88 119 ALA B CA 1
ATOM 5956 C C . ALA B 1 119 ? 15.828 -30.203 -10.961 1 98.88 119 ALA B C 1
ATOM 5958 O O . ALA B 1 119 ? 14.656 -29.875 -11.156 1 98.88 119 ALA B O 1
ATOM 5959 N N . ASN B 1 120 ? 16.688 -29.406 -10.516 1 98.81 120 ASN B N 1
ATOM 5960 C CA . ASN B 1 120 ? 16.641 -27.953 -10.656 1 98.81 120 ASN B CA 1
ATOM 5961 C C . ASN B 1 120 ? 17.688 -27.453 -11.648 1 98.81 120 ASN B C 1
ATOM 5963 O O . ASN B 1 120 ? 18.875 -27.531 -11.383 1 98.81 120 ASN B O 1
ATOM 5967 N N . THR B 1 121 ? 17.25 -26.953 -12.773 1 98.56 121 THR B N 1
ATOM 5968 C CA . THR B 1 121 ? 18.188 -26.516 -13.797 1 98.56 121 THR B CA 1
ATOM 5969 C C . THR B 1 121 ? 18.016 -25.031 -14.086 1 98.56 121 THR B C 1
ATOM 5971 O O . THR B 1 121 ? 18.359 -24.562 -15.172 1 98.56 121 THR B O 1
ATOM 5974 N N . LYS B 1 122 ? 17.469 -24.281 -13.148 1 97.56 122 LYS B N 1
ATOM 5975 C CA . LYS B 1 122 ? 17.188 -22.875 -13.344 1 97.56 122 LYS B CA 1
ATOM 5976 C C . LYS B 1 122 ? 18.469 -22.078 -13.625 1 97.56 122 LYS B C 1
ATOM 5978 O O . LYS B 1 122 ? 18.5 -21.281 -14.555 1 97.56 122 LYS B O 1
ATOM 5983 N N . ALA B 1 123 ? 19.469 -22.297 -12.82 1 98.19 123 ALA B N 1
ATOM 5984 C CA . ALA B 1 123 ? 20.688 -21.516 -12.906 1 98.19 123 ALA B CA 1
ATOM 5985 C C . ALA B 1 123 ? 21.406 -21.766 -14.227 1 98.19 123 ALA B C 1
ATOM 5987 O O . ALA B 1 123 ? 22.188 -20.938 -14.703 1 98.19 123 ALA B O 1
ATOM 5988 N N . ALA B 1 124 ? 21.141 -22.938 -14.852 1 97.88 124 ALA B N 1
ATOM 5989 C CA . ALA B 1 124 ? 21.812 -23.312 -16.094 1 97.88 124 ALA B CA 1
ATOM 5990 C C . ALA B 1 124 ? 21.031 -22.844 -17.312 1 97.88 124 ALA B C 1
ATOM 5992 O O . ALA B 1 124 ? 21.516 -22.922 -18.438 1 97.88 124 ALA B O 1
ATOM 5993 N N . TRP B 1 125 ? 19.875 -22.359 -17.109 1 97.69 125 TRP B N 1
ATOM 5994 C CA . TRP B 1 125 ? 18.984 -21.953 -18.188 1 97.69 125 TRP B CA 1
ATOM 5995 C C . TRP B 1 125 ? 19.234 -20.516 -18.594 1 97.69 125 TRP B C 1
ATOM 5997 O O . TRP B 1 125 ? 20.281 -19.938 -18.266 1 97.69 125 TRP B O 1
ATOM 6007 N N . TYR B 1 126 ? 18.453 -20 -19.469 1 96.69 126 TYR B N 1
ATOM 6008 C CA . TYR B 1 126 ? 18.516 -18.625 -19.969 1 96.69 126 TYR B CA 1
ATOM 6009 C C . TYR B 1 126 ? 17.609 -17.703 -19.156 1 96.69 126 TYR B C 1
ATOM 6011 O O . TYR B 1 126 ? 16.625 -18.156 -18.562 1 96.69 126 TYR B O 1
ATOM 6019 N N . GLY B 1 127 ? 18 -16.5 -19.125 1 93.56 127 GLY B N 1
ATOM 6020 C CA . GLY B 1 127 ? 17.109 -15.508 -18.578 1 93.56 127 GLY B CA 1
ATOM 6021 C C . GLY B 1 127 ? 15.852 -15.305 -19.406 1 93.56 127 GLY B C 1
ATOM 6022 O O . GLY B 1 127 ? 15.852 -15.586 -20.609 1 93.56 127 GLY B O 1
ATOM 6023 N N . PHE B 1 128 ? 14.789 -14.875 -18.719 1 88.31 128 PHE B N 1
ATOM 6024 C CA . PHE B 1 128 ? 13.531 -14.617 -19.406 1 88.31 128 PHE B CA 1
ATOM 6025 C C . PHE B 1 128 ? 12.898 -13.32 -18.906 1 88.31 128 PHE B C 1
ATOM 6027 O O . PHE B 1 128 ? 13.211 -12.852 -17.812 1 88.31 128 PHE B O 1
ATOM 6034 N N . VAL B 1 129 ? 12.039 -12.75 -19.797 1 86.31 129 VAL B N 1
ATOM 6035 C CA . VAL B 1 129 ? 11.305 -11.539 -19.438 1 86.31 129 VAL B CA 1
ATOM 6036 C C . VAL B 1 129 ? 9.805 -11.781 -19.562 1 86.31 129 VAL B C 1
ATOM 6038 O O . VAL B 1 129 ? 9.055 -11.555 -18.625 1 86.31 129 VAL B O 1
ATOM 6041 N N . ASN B 1 130 ? 9.391 -12.273 -20.703 1 91.06 130 ASN B N 1
ATOM 6042 C CA . ASN B 1 130 ? 7.984 -12.516 -20.984 1 91.06 130 ASN B CA 1
ATOM 6043 C C . ASN B 1 130 ? 7.797 -13.75 -21.875 1 91.06 130 ASN B C 1
ATOM 6045 O O . ASN B 1 130 ? 8.773 -14.414 -22.219 1 91.06 130 ASN B O 1
ATOM 6049 N N . ALA B 1 131 ? 6.539 -14.117 -22.078 1 95 131 ALA B N 1
ATOM 6050 C CA . ALA B 1 131 ? 6.234 -15.266 -22.922 1 95 131 ALA B CA 1
ATOM 6051 C C . ALA B 1 131 ? 6.785 -15.078 -24.328 1 95 131 ALA B C 1
ATOM 6053 O O . ALA B 1 131 ? 6.742 -13.977 -24.875 1 95 131 ALA B O 1
ATOM 6054 N N . MET B 1 132 ? 7.203 -16.141 -24.953 1 95 132 MET B N 1
ATOM 6055 C CA . MET B 1 132 ? 7.883 -16.031 -26.25 1 95 132 MET B CA 1
ATOM 6056 C C . MET B 1 132 ? 6.988 -16.547 -27.375 1 95 132 MET B C 1
ATOM 6058 O O . MET B 1 132 ? 7.422 -16.625 -28.531 1 95 132 MET B O 1
ATOM 6062 N N . ASP B 1 133 ? 5.785 -16.781 -27.078 1 95.38 133 ASP B N 1
ATOM 6063 C CA . ASP B 1 133 ? 4.926 -17.469 -28.047 1 95.38 133 ASP B CA 1
ATOM 6064 C C . ASP B 1 133 ? 3.781 -16.562 -28.5 1 95.38 133 ASP B C 1
ATOM 6066 O O . ASP B 1 133 ? 2.756 -17.062 -28.984 1 95.38 133 ASP B O 1
ATOM 6070 N N . ARG B 1 134 ? 3.832 -15.266 -28.344 1 94.25 134 ARG B N 1
ATOM 6071 C CA . ARG B 1 134 ? 2.707 -14.398 -28.672 1 94.25 134 ARG B CA 1
ATOM 6072 C C . ARG B 1 134 ? 2.961 -13.648 -29.984 1 94.25 134 ARG B C 1
ATOM 6074 O O . ARG B 1 134 ? 2.223 -12.727 -30.328 1 94.25 134 ARG B O 1
ATOM 6081 N N . GLY B 1 135 ? 4.035 -13.945 -30.656 1 94.12 135 GLY B N 1
ATOM 6082 C CA . GLY B 1 135 ? 4.344 -13.367 -31.953 1 94.12 135 GLY B CA 1
ATOM 6083 C C . GLY B 1 135 ? 4.516 -11.859 -31.906 1 94.12 135 GLY B C 1
ATOM 6084 O O . GLY B 1 135 ? 5.062 -11.32 -30.938 1 94.12 135 GLY B O 1
ATOM 6085 N N . ASP B 1 136 ? 4.02 -11.219 -32.906 1 93.19 136 ASP B N 1
ATOM 6086 C CA . ASP B 1 136 ? 4.266 -9.797 -33.094 1 93.19 136 ASP B CA 1
ATOM 6087 C C . ASP B 1 136 ? 3.363 -8.953 -32.188 1 93.19 136 ASP B C 1
ATOM 6089 O O . ASP B 1 136 ? 3.633 -7.777 -31.969 1 93.19 136 ASP B O 1
ATOM 6093 N N . THR B 1 137 ? 2.334 -9.539 -31.719 1 93.06 137 THR B N 1
ATOM 6094 C CA . THR B 1 137 ? 1.366 -8.789 -30.922 1 93.06 137 THR B CA 1
ATOM 6095 C C . THR B 1 137 ? 1.826 -8.672 -29.469 1 93.06 137 THR B C 1
ATOM 6097 O O . THR B 1 137 ? 1.284 -7.875 -28.703 1 93.06 137 THR B O 1
ATOM 6100 N N . ALA B 1 138 ? 2.744 -9.414 -29.078 1 93.44 138 ALA B N 1
ATOM 6101 C CA . ALA B 1 138 ? 3.504 -9.336 -27.828 1 93.44 138 ALA B CA 1
ATOM 6102 C C . ALA B 1 138 ? 4.836 -10.062 -27.953 1 93.44 138 ALA B C 1
ATOM 6104 O O . ALA B 1 138 ? 5.02 -11.141 -27.375 1 93.44 138 ALA B O 1
ATOM 6105 N N . PRO B 1 139 ? 5.758 -9.461 -28.625 1 93.25 139 PRO B N 1
ATOM 6106 C CA . PRO B 1 139 ? 6.996 -10.164 -28.969 1 93.25 139 PRO B CA 1
ATOM 6107 C C . PRO B 1 139 ? 7.777 -10.602 -27.734 1 93.25 139 PRO B C 1
ATOM 6109 O O . PRO B 1 139 ? 7.879 -9.852 -26.766 1 93.25 139 PRO B O 1
ATOM 6112 N N . GLY B 1 140 ? 8.227 -11.867 -27.828 1 93.62 140 GLY B N 1
ATOM 6113 C CA . GLY B 1 140 ? 9.102 -12.344 -26.766 1 93.62 140 GLY B CA 1
ATOM 6114 C C . GLY B 1 140 ? 10.43 -11.609 -26.719 1 93.62 140 GLY B C 1
ATOM 6115 O O . GLY B 1 140 ? 11.023 -11.312 -27.766 1 93.62 140 GLY B O 1
ATOM 6116 N N . VAL B 1 141 ? 10.859 -11.266 -25.516 1 91.44 141 VAL B N 1
ATOM 6117 C CA . VAL B 1 141 ? 12.141 -10.602 -25.312 1 91.44 141 VAL B CA 1
ATOM 6118 C C . VAL B 1 141 ? 13.242 -11.641 -25.109 1 91.44 141 VAL B C 1
ATOM 6120 O O . VAL B 1 141 ? 13.18 -12.453 -24.188 1 91.44 141 VAL B O 1
ATOM 6123 N N . PRO B 1 142 ? 14.242 -11.656 -25.953 1 93.19 142 PRO B N 1
ATOM 6124 C CA . PRO B 1 142 ? 15.312 -12.641 -25.812 1 93.19 142 PRO B CA 1
ATOM 6125 C C . PRO B 1 142 ? 16.062 -12.516 -24.484 1 93.19 142 PRO B C 1
ATOM 6127 O O . PRO B 1 142 ? 16.109 -11.43 -23.891 1 93.19 142 PRO B O 1
ATOM 6130 N N . GLY B 1 143 ? 16.609 -13.68 -24.062 1 93.5 143 GLY B N 1
ATOM 6131 C CA . GLY B 1 143 ? 17.375 -13.688 -22.828 1 93.5 143 GLY B CA 1
ATOM 6132 C C . GLY B 1 143 ? 18.703 -14.406 -22.953 1 93.5 143 GLY B C 1
ATOM 6133 O O . GLY B 1 143 ? 18.781 -15.461 -23.594 1 93.5 143 GLY B O 1
ATOM 6134 N N . ALA B 1 144 ? 19.75 -13.812 -22.359 1 93.81 144 ALA B N 1
ATOM 6135 C CA . ALA B 1 144 ? 21.062 -14.469 -22.297 1 93.81 144 ALA B CA 1
ATOM 6136 C C . ALA B 1 144 ? 21.062 -15.602 -21.281 1 93.81 144 ALA B C 1
ATOM 6138 O O . ALA B 1 144 ? 20.125 -15.734 -20.484 1 93.81 144 ALA B O 1
ATOM 6139 N N . GLN B 1 145 ? 22.125 -16.406 -21.328 1 96 145 GLN B N 1
ATOM 6140 C CA . GLN B 1 145 ? 22.281 -17.453 -20.328 1 96 145 GLN B CA 1
ATOM 6141 C C . GLN B 1 145 ? 22.422 -16.891 -18.922 1 96 145 GLN B C 1
ATOM 6143 O O . GLN B 1 145 ? 23.109 -15.875 -18.734 1 96 145 GLN B O 1
ATOM 6148 N N . ARG B 1 146 ? 21.672 -17.438 -18.016 1 96.5 146 ARG B N 1
ATOM 6149 C CA . ARG B 1 146 ? 22.062 -17.234 -16.625 1 96.5 146 ARG B CA 1
ATOM 6150 C C . ARG B 1 146 ? 23.469 -17.75 -16.359 1 96.5 146 ARG B C 1
ATOM 6152 O O . ARG B 1 146 ? 23.875 -18.766 -16.906 1 96.5 146 ARG B O 1
ATOM 6159 N N . ASN B 1 147 ? 24.188 -17.047 -15.484 1 96.56 147 ASN B N 1
ATOM 6160 C CA . ASN B 1 147 ? 25.562 -17.438 -15.188 1 96.56 147 ASN B CA 1
ATOM 6161 C C . ASN B 1 147 ? 26.391 -17.609 -16.469 1 96.56 147 ASN B C 1
ATOM 6163 O O . ASN B 1 147 ? 27.078 -18.609 -16.641 1 96.56 147 ASN B O 1
ATOM 6167 N N . ALA B 1 148 ? 26.328 -16.672 -17.359 1 94.75 148 ALA B N 1
ATOM 6168 C CA . ALA B 1 148 ? 26.938 -16.75 -18.688 1 94.75 148 ALA B CA 1
ATOM 6169 C C . ALA B 1 148 ? 28.453 -16.891 -18.594 1 94.75 148 ALA B C 1
ATOM 6171 O O . ALA B 1 148 ? 29.094 -17.359 -19.531 1 94.75 148 ALA B O 1
ATOM 6172 N N . PHE B 1 149 ? 29 -16.516 -17.5 1 93.69 149 PHE B N 1
ATOM 6173 C CA . PHE B 1 149 ? 30.453 -16.531 -17.328 1 93.69 149 PHE B CA 1
ATOM 6174 C C . PHE B 1 149 ? 30.938 -17.953 -17.062 1 93.69 149 PHE B C 1
ATOM 6176 O O . PHE B 1 149 ? 32.156 -18.203 -17.125 1 93.69 149 PHE B O 1
ATOM 6183 N N . VAL B 1 150 ? 30.094 -18.938 -16.75 1 95.94 150 VAL B N 1
ATOM 6184 C CA . VAL B 1 150 ? 30.484 -20.328 -16.562 1 95.94 150 VAL B CA 1
ATOM 6185 C C . VAL B 1 150 ? 30.688 -21 -17.906 1 95.94 150 VAL B C 1
ATOM 6187 O O . VAL B 1 150 ? 29.812 -20.953 -18.766 1 95.94 150 VAL B O 1
ATOM 6190 N N . ALA B 1 151 ? 31.781 -21.688 -18.078 1 93.44 151 ALA B N 1
ATOM 6191 C CA . ALA B 1 151 ? 32.125 -22.328 -19.344 1 93.44 151 ALA B CA 1
ATOM 6192 C C . ALA B 1 151 ? 31.156 -23.438 -19.688 1 93.44 151 ALA B C 1
ATOM 6194 O O . ALA B 1 151 ? 30.656 -24.141 -18.812 1 93.44 151 ALA B O 1
ATOM 6195 N N . ALA B 1 152 ? 30.938 -23.641 -20.984 1 91.06 152 ALA B N 1
ATOM 6196 C CA . ALA B 1 152 ? 29.922 -24.547 -21.5 1 91.06 152 ALA B CA 1
ATOM 6197 C C . ALA B 1 152 ? 30.141 -25.969 -20.953 1 91.06 152 ALA B C 1
ATOM 6199 O O . ALA B 1 152 ? 29.172 -26.641 -20.578 1 91.06 152 ALA B O 1
ATOM 6200 N N . ASP B 1 153 ? 31.375 -26.438 -20.875 1 93.12 153 ASP B N 1
ATOM 6201 C CA . ASP B 1 153 ? 31.656 -27.812 -20.484 1 93.12 153 ASP B CA 1
ATOM 6202 C C . ASP B 1 153 ? 31.531 -28 -18.969 1 93.12 153 ASP B C 1
ATOM 6204 O O . ASP B 1 153 ? 31.578 -29.125 -18.469 1 93.12 153 ASP B O 1
ATOM 6208 N N . LYS B 1 154 ? 31.297 -26.922 -18.25 1 96.25 154 LYS B N 1
ATOM 6209 C CA . LYS B 1 154 ? 31.203 -26.984 -16.797 1 96.25 154 LYS B CA 1
ATOM 6210 C C . LYS B 1 154 ? 29.781 -26.703 -16.312 1 96.25 154 LYS B C 1
ATOM 6212 O O . LYS B 1 154 ? 29.469 -26.906 -15.148 1 96.25 154 LYS B O 1
ATOM 6217 N N . ARG B 1 155 ? 28.938 -26.25 -17.125 1 96.62 155 ARG B N 1
ATOM 6218 C CA . ARG B 1 155 ? 27.641 -25.719 -16.734 1 96.62 155 ARG B CA 1
ATOM 6219 C C . ARG B 1 155 ? 26.781 -26.781 -16.047 1 96.62 155 ARG B C 1
ATOM 6221 O O . ARG B 1 155 ? 26.141 -26.5 -15.031 1 96.62 155 ARG B O 1
ATOM 6228 N N . GLU B 1 156 ? 26.719 -27.969 -16.625 1 96.94 156 GLU B N 1
ATOM 6229 C CA . GLU B 1 156 ? 25.906 -29.016 -16.016 1 96.94 156 GLU B CA 1
ATOM 6230 C C . GLU B 1 156 ? 26.391 -29.312 -14.594 1 96.94 156 GLU B C 1
ATOM 6232 O O . GLU B 1 156 ? 25.578 -29.359 -13.656 1 96.94 156 GLU B O 1
ATOM 6237 N N . ALA B 1 157 ? 27.672 -29.484 -14.43 1 96.69 157 ALA B N 1
ATOM 6238 C CA . ALA B 1 157 ? 28.25 -29.859 -13.141 1 96.69 157 ALA B CA 1
ATOM 6239 C C . ALA B 1 157 ? 28.094 -28.734 -12.125 1 96.69 157 ALA B C 1
ATOM 6241 O O . ALA B 1 157 ? 27.906 -28.984 -10.93 1 96.69 157 ALA B O 1
ATOM 6242 N N . MET B 1 158 ? 28.172 -27.5 -12.562 1 97.75 158 MET B N 1
ATOM 6243 C CA . MET B 1 158 ? 28.203 -26.359 -11.648 1 97.75 158 MET B CA 1
ATOM 6244 C C . MET B 1 158 ? 26.797 -25.859 -11.344 1 97.75 158 MET B C 1
ATOM 6246 O O . MET B 1 158 ? 26.531 -25.328 -10.266 1 97.75 158 MET B O 1
ATOM 6250 N N . LEU B 1 159 ? 25.891 -26.031 -12.352 1 98.56 159 LEU B N 1
ATOM 6251 C CA . LEU B 1 159 ? 24.688 -25.219 -12.258 1 98.56 159 LEU B CA 1
ATOM 6252 C C . LEU B 1 159 ? 23.453 -26.094 -12.18 1 98.56 159 LEU B C 1
ATOM 6254 O O . LEU B 1 159 ? 22.375 -25.625 -11.812 1 98.56 159 LEU B O 1
ATOM 6258 N N . CYS B 1 160 ? 23.5 -27.359 -12.602 1 98.62 160 CYS B N 1
ATOM 6259 C CA . CYS B 1 160 ? 22.359 -28.266 -12.508 1 98.62 160 CYS B CA 1
ATOM 6260 C C . CYS B 1 160 ? 22.375 -29.031 -11.188 1 98.62 160 CYS B C 1
ATOM 6262 O O . CYS B 1 160 ? 23.359 -29.672 -10.852 1 98.62 160 CYS B O 1
ATOM 6264 N N . ILE B 1 161 ? 21.344 -28.844 -10.445 1 98.81 161 ILE B N 1
ATOM 6265 C CA . ILE B 1 161 ? 21.156 -29.656 -9.242 1 98.81 161 ILE B CA 1
ATOM 6266 C C . ILE B 1 161 ? 20.359 -30.906 -9.586 1 98.81 161 ILE B C 1
ATOM 6268 O O . ILE B 1 161 ? 19.141 -30.859 -9.727 1 98.81 161 ILE B O 1
ATOM 6272 N N . ASP B 1 162 ? 21.016 -32.031 -9.672 1 98.62 162 ASP B N 1
ATOM 6273 C CA . ASP B 1 162 ? 20.469 -33.281 -10.172 1 98.62 162 ASP B CA 1
ATOM 6274 C C . ASP B 1 162 ? 20.344 -34.312 -9.055 1 98.62 162 ASP B C 1
ATOM 6276 O O . ASP B 1 162 ? 21.359 -34.75 -8.5 1 98.62 162 ASP B O 1
ATOM 6280 N N . ALA B 1 163 ? 19.141 -34.688 -8.766 1 98.38 163 ALA B N 1
ATOM 6281 C CA . ALA B 1 163 ? 18.938 -35.688 -7.707 1 98.38 163 ALA B CA 1
ATOM 6282 C C . ALA B 1 163 ? 19.219 -37.094 -8.211 1 98.38 163 ALA B C 1
ATOM 6284 O O . ALA B 1 163 ? 19.406 -38.031 -7.418 1 98.38 163 ALA B O 1
ATOM 6285 N N . GLY B 1 164 ? 19.281 -37.281 -9.547 1 97.94 164 GLY B N 1
ATOM 6286 C CA . GLY B 1 164 ? 19.359 -38.625 -10.102 1 97.94 164 GLY B CA 1
ATOM 6287 C C . GLY B 1 164 ? 18.078 -39.438 -9.922 1 97.94 164 GLY B C 1
ATOM 6288 O O . GLY B 1 164 ? 17.109 -38.938 -9.344 1 97.94 164 GLY B O 1
ATOM 6289 N N . LYS B 1 165 ? 18.125 -40.594 -10.492 1 98.19 165 LYS B N 1
ATOM 6290 C CA . LYS B 1 165 ? 16.984 -41.5 -10.406 1 98.19 165 LYS B CA 1
ATOM 6291 C C . LYS B 1 165 ? 16.922 -42.188 -9.047 1 98.19 165 LYS B C 1
ATOM 6293 O O . LYS B 1 165 ? 17.906 -42.781 -8.602 1 98.19 165 LYS B O 1
ATOM 6298 N N . LEU B 1 166 ? 15.859 -42.062 -8.391 1 98.69 166 LEU B N 1
ATOM 6299 C CA . LEU B 1 166 ? 15.594 -42.781 -7.141 1 98.69 166 LEU B CA 1
ATOM 6300 C C . LEU B 1 166 ? 14.492 -43.812 -7.32 1 98.69 166 LEU B C 1
ATOM 6302 O O . LEU B 1 166 ? 13.555 -43.594 -8.094 1 98.69 166 LEU B O 1
ATOM 6306 N N . GLU B 1 167 ? 14.602 -44.875 -6.59 1 98.56 167 GLU B N 1
ATOM 6307 C CA . GLU B 1 167 ? 13.578 -45.938 -6.613 1 98.56 167 GLU B CA 1
ATOM 6308 C C . GLU B 1 167 ? 13.031 -46.188 -5.211 1 98.56 167 GLU B C 1
ATOM 6310 O O . GLU B 1 167 ? 13.773 -46.125 -4.227 1 98.56 167 GLU B O 1
ATOM 6315 N N . ILE B 1 168 ? 11.828 -46.469 -5.16 1 98.56 168 ILE B N 1
ATOM 6316 C CA . ILE B 1 168 ? 11.188 -46.781 -3.891 1 98.56 168 ILE B CA 1
ATOM 6317 C C . ILE B 1 168 ? 10.047 -47.781 -4.129 1 98.56 168 ILE B C 1
ATOM 6319 O O . ILE B 1 168 ? 9.406 -47.75 -5.18 1 98.56 168 ILE B O 1
ATOM 6323 N N . SER B 1 169 ? 9.812 -48.688 -3.25 1 97.5 169 SER B N 1
ATOM 6324 C CA . SER B 1 169 ? 8.75 -49.688 -3.32 1 97.5 169 SER B CA 1
ATOM 6325 C C . SER B 1 169 ? 8.266 -50.062 -1.928 1 97.5 169 SER B C 1
ATOM 6327 O O . SER B 1 169 ? 8.883 -49.719 -0.924 1 97.5 169 SER B O 1
ATOM 6329 N N . GLY B 1 170 ? 7.188 -50.781 -1.926 1 96.56 170 GLY B N 1
ATOM 6330 C CA . GLY B 1 170 ? 6.637 -51.281 -0.674 1 96.56 170 GLY B CA 1
ATOM 6331 C C . GLY B 1 170 ? 5.652 -50.312 -0.035 1 96.56 170 GLY B C 1
ATOM 6332 O O . GLY B 1 170 ? 5.609 -49.125 -0.386 1 96.56 170 GLY B O 1
ATOM 6333 N N . ALA B 1 171 ? 4.863 -50.844 0.83 1 97.12 171 ALA B N 1
ATOM 6334 C CA . ALA B 1 171 ? 3.896 -50.031 1.585 1 97.12 171 ALA B CA 1
ATOM 6335 C C . ALA B 1 171 ? 4.562 -49.344 2.77 1 97.12 171 ALA B C 1
ATOM 6337 O O . ALA B 1 171 ? 5.398 -49.938 3.453 1 97.12 171 ALA B O 1
ATOM 6338 N N . SER B 1 172 ? 4.211 -48.094 3 1 97.94 172 SER B N 1
ATOM 6339 C CA . SER B 1 172 ? 4.676 -47.281 4.133 1 97.94 172 SER B CA 1
ATOM 6340 C C . SER B 1 172 ? 6.199 -47.281 4.215 1 97.94 172 SER B C 1
ATOM 6342 O O . SER B 1 172 ? 6.77 -47.531 5.277 1 97.94 172 SER B O 1
ATOM 6344 N N . THR B 1 173 ? 6.754 -47.188 3.074 1 98.06 173 THR B N 1
ATOM 6345 C CA . THR B 1 173 ? 8.203 -47.062 3.027 1 98.06 173 THR B CA 1
ATOM 6346 C C . THR B 1 173 ? 8.633 -45.625 3.299 1 98.06 173 THR B C 1
ATOM 6348 O O . THR B 1 173 ? 8.062 -44.688 2.744 1 98.06 173 THR B O 1
ATOM 6351 N N . ASN B 1 174 ? 9.656 -45.406 4.227 1 98.31 174 ASN B N 1
ATOM 6352 C CA . ASN B 1 174 ? 10.203 -44.094 4.621 1 98.31 174 ASN B CA 1
ATOM 6353 C C . ASN B 1 174 ? 9.141 -43.219 5.25 1 98.31 174 ASN B C 1
ATOM 6355 O O . ASN B 1 174 ? 8.977 -42.062 4.84 1 98.31 174 ASN B O 1
ATOM 6359 N N . PRO B 1 175 ? 8.422 -43.719 6.16 1 96.69 175 PRO B N 1
ATOM 6360 C CA . PRO B 1 175 ? 7.25 -43.031 6.699 1 96.69 175 PRO B CA 1
ATOM 6361 C C . PRO B 1 175 ? 7.609 -41.688 7.363 1 96.69 175 PRO B C 1
ATOM 6363 O O . PRO B 1 175 ? 6.766 -40.781 7.457 1 96.69 175 PRO B O 1
ATOM 6366 N N . LYS B 1 176 ? 8.859 -41.5 7.785 1 95.88 176 LYS B N 1
ATOM 6367 C CA . LYS B 1 176 ? 9.242 -40.25 8.438 1 95.88 176 LYS B CA 1
ATOM 6368 C C . LYS B 1 176 ? 10.086 -39.375 7.504 1 95.88 176 LYS B C 1
ATOM 6370 O O . LYS B 1 176 ? 10.445 -38.25 7.855 1 95.88 176 LYS B O 1
ATOM 6375 N N . GLY B 1 177 ? 10.414 -39.844 6.332 1 96.81 177 GLY B N 1
ATOM 6376 C CA . GLY B 1 177 ? 11.102 -39.094 5.309 1 96.81 177 GLY B CA 1
ATOM 6377 C C . GLY B 1 177 ? 12.578 -38.906 5.594 1 96.81 177 GLY B C 1
ATOM 6378 O O . GLY B 1 177 ? 13.227 -38.031 4.996 1 96.81 177 GLY B O 1
ATOM 6379 N N . GLY B 1 178 ? 13.094 -39.594 6.586 1 95.88 178 GLY B N 1
ATOM 6380 C CA . GLY B 1 178 ? 14.461 -39.344 7.031 1 95.88 178 GLY B CA 1
ATOM 6381 C C . GLY B 1 178 ? 15.477 -40.281 6.391 1 95.88 178 GLY B C 1
ATOM 6382 O O . GLY B 1 178 ? 16.688 -40.125 6.59 1 95.88 178 GLY B O 1
ATOM 6383 N N . ASP B 1 179 ? 15.078 -41.281 5.586 1 97.56 179 ASP B N 1
ATOM 6384 C CA . ASP B 1 179 ? 16 -42.25 4.969 1 97.56 179 ASP B CA 1
ATOM 6385 C C . ASP B 1 179 ? 16.75 -41.594 3.801 1 97.56 179 ASP B C 1
ATOM 6387 O O . ASP B 1 179 ? 16.141 -41.25 2.787 1 97.56 179 ASP B O 1
ATOM 6391 N N . ASP B 1 180 ? 17.984 -41.531 3.908 1 97 180 ASP B N 1
ATOM 6392 C CA . ASP B 1 180 ? 18.844 -40.875 2.924 1 97 180 ASP B CA 1
ATOM 6393 C C . ASP B 1 180 ? 18.703 -41.562 1.554 1 97 180 ASP B C 1
ATOM 6395 O O . ASP B 1 180 ? 18.906 -40.906 0.523 1 97 180 ASP B O 1
ATOM 6399 N N . LYS B 1 181 ? 18.344 -42.812 1.584 1 97.44 181 LYS B N 1
ATOM 6400 C CA . LYS B 1 181 ? 18.188 -43.562 0.344 1 97.44 181 LYS B CA 1
ATOM 6401 C C . LYS B 1 181 ? 17.109 -42.938 -0.542 1 97.44 181 LYS B C 1
ATOM 6403 O O . LYS B 1 181 ? 17.156 -43.062 -1.767 1 97.44 181 LYS B O 1
ATOM 6408 N N . TYR B 1 182 ? 16.219 -42.25 0.055 1 98.62 182 TYR B N 1
ATOM 6409 C CA . TYR B 1 182 ? 15.07 -41.75 -0.675 1 98.62 182 TYR B CA 1
ATOM 6410 C C . TYR B 1 182 ? 15.086 -40.219 -0.701 1 98.62 182 TYR B C 1
ATOM 6412 O O . TYR B 1 182 ? 14.062 -39.594 -0.965 1 98.62 182 TYR B O 1
ATOM 6420 N N . ARG B 1 183 ? 16.219 -39.656 -0.36 1 98.38 183 ARG B N 1
ATOM 6421 C CA . ARG B 1 183 ? 16.375 -38.188 -0.421 1 98.38 183 ARG B CA 1
ATOM 6422 C C . ARG B 1 183 ? 16.766 -37.75 -1.825 1 98.38 183 ARG B C 1
ATOM 6424 O O . ARG B 1 183 ? 17.672 -38.312 -2.434 1 98.38 183 ARG B O 1
ATOM 6431 N N . MET B 1 184 ? 16.016 -36.812 -2.338 1 98.75 184 MET B N 1
ATOM 6432 C CA . MET B 1 184 ? 16.391 -36.156 -3.584 1 98.75 184 MET B CA 1
ATOM 6433 C C . MET B 1 184 ? 17.328 -35 -3.316 1 98.75 184 MET B C 1
ATOM 6435 O O . MET B 1 184 ? 16.922 -33.969 -2.748 1 98.75 184 MET B O 1
ATOM 6439 N N . LYS B 1 185 ? 18.562 -35.094 -3.664 1 97.94 185 LYS B N 1
ATOM 6440 C CA . LYS B 1 185 ? 19.547 -34.062 -3.357 1 97.94 185 LYS B CA 1
ATOM 6441 C C . LYS B 1 185 ? 20.578 -33.938 -4.473 1 97.94 185 LYS B C 1
ATOM 6443 O O . LYS B 1 185 ? 20.797 -34.906 -5.234 1 97.94 185 LYS B O 1
ATOM 6448 N N . GLY B 1 186 ? 21.031 -32.844 -4.648 1 97.94 186 GLY B N 1
ATOM 6449 C CA . GLY B 1 186 ? 22.125 -32.5 -5.562 1 97.94 186 GLY B CA 1
ATOM 6450 C C . GLY B 1 186 ? 23.031 -31.422 -5.051 1 97.94 186 GLY B C 1
ATOM 6451 O O . GLY B 1 186 ? 22.984 -31.047 -3.873 1 97.94 186 GLY B O 1
ATOM 6452 N N . ARG B 1 187 ? 23.984 -31.047 -5.93 1 97.69 187 ARG B N 1
ATOM 6453 C CA . ARG B 1 187 ? 24.953 -30.016 -5.551 1 97.69 187 ARG B CA 1
ATOM 6454 C C . ARG B 1 187 ? 24.859 -28.828 -6.492 1 97.69 187 ARG B C 1
ATOM 6456 O O . ARG B 1 187 ? 24.594 -28.984 -7.684 1 97.69 187 ARG B O 1
ATOM 6463 N N . PHE B 1 188 ? 25.141 -27.656 -5.949 1 98.25 188 PHE B N 1
ATOM 6464 C CA . PHE B 1 188 ? 25.203 -26.406 -6.703 1 98.25 188 PHE B CA 1
ATOM 6465 C C . PHE B 1 188 ? 26.578 -25.766 -6.586 1 98.25 188 PHE B C 1
ATOM 6467 O O . PHE B 1 188 ? 27.125 -25.656 -5.488 1 98.25 188 PHE B O 1
ATOM 6474 N N . TRP B 1 189 ? 27.234 -25.391 -7.688 1 96.69 189 TRP B N 1
ATOM 6475 C CA . TRP B 1 189 ? 28.547 -24.766 -7.781 1 96.69 189 TRP B CA 1
ATOM 6476 C C . TRP B 1 189 ? 29.609 -25.641 -7.148 1 96.69 189 TRP B C 1
ATOM 6478 O O . TRP B 1 189 ? 30.656 -25.156 -6.73 1 96.69 189 TRP B O 1
ATOM 6488 N N . GLN B 1 190 ? 29.234 -26.906 -6.93 1 94.81 190 GLN B N 1
ATOM 6489 C CA . GLN B 1 190 ? 30.109 -27.906 -6.328 1 94.81 190 GLN B CA 1
ATOM 6490 C C . GLN B 1 190 ? 30.5 -27.516 -4.906 1 94.81 190 GLN B C 1
ATOM 6492 O O . GLN B 1 190 ? 31.484 -28 -4.375 1 94.81 190 GLN B O 1
ATOM 6497 N N . THR B 1 191 ? 29.734 -26.656 -4.348 1 95 191 THR B N 1
ATOM 6498 C CA . THR B 1 191 ? 30.047 -26.203 -3 1 95 191 THR B CA 1
ATOM 6499 C C . THR B 1 191 ? 28.844 -26.359 -2.074 1 95 191 THR B C 1
ATOM 6501 O O . THR B 1 191 ? 29 -26.516 -0.862 1 95 191 THR B O 1
ATOM 6504 N N . LEU B 1 192 ? 27.688 -26.297 -2.613 1 97.19 192 LEU B N 1
ATOM 6505 C CA . LEU B 1 192 ? 26.484 -26.312 -1.787 1 97.19 192 LEU B CA 1
ATOM 6506 C C . LEU B 1 192 ? 25.688 -27.609 -2.01 1 97.19 192 LEU B C 1
ATOM 6508 O O . LEU B 1 192 ? 25.359 -27.938 -3.146 1 97.19 192 LEU B O 1
ATOM 6512 N N . ASP B 1 193 ? 25.438 -28.297 -0.912 1 97.62 193 ASP B N 1
ATOM 6513 C CA . ASP B 1 193 ? 24.453 -29.375 -0.969 1 97.62 193 ASP B CA 1
ATOM 6514 C C . ASP B 1 193 ? 23.031 -28.844 -0.944 1 97.62 193 ASP B C 1
ATOM 6516 O O . ASP B 1 193 ? 22.672 -28.047 -0.077 1 97.62 193 ASP B O 1
ATOM 6520 N N . VAL B 1 194 ? 22.25 -29.266 -1.917 1 98.44 194 VAL B N 1
ATOM 6521 C CA . VAL B 1 194 ? 20.891 -28.75 -2.039 1 98.44 194 VAL B CA 1
ATOM 6522 C C . VAL B 1 194 ? 19.891 -29.906 -1.99 1 98.44 194 VAL B C 1
ATOM 6524 O O . VAL B 1 194 ? 20.016 -30.859 -2.75 1 98.44 194 VAL B O 1
ATOM 6527 N N . SER B 1 195 ? 18.969 -29.797 -1.072 1 98.25 195 SER B N 1
ATOM 6528 C CA . SER B 1 195 ? 17.844 -30.75 -1.034 1 98.25 195 SER B CA 1
ATOM 6529 C C . SER B 1 195 ? 16.75 -30.328 -2.006 1 98.25 195 SER B C 1
ATOM 6531 O O . SER B 1 195 ? 16.391 -29.156 -2.09 1 98.25 195 SER B O 1
ATOM 6533 N N . LEU B 1 196 ? 16.25 -31.297 -2.742 1 98.81 196 LEU B N 1
ATOM 6534 C CA . LEU B 1 196 ? 15.109 -31.062 -3.627 1 98.81 196 LEU B CA 1
ATOM 6535 C C . LEU B 1 196 ? 13.867 -31.781 -3.119 1 98.81 196 LEU B C 1
ATOM 6537 O O . LEU B 1 196 ? 12.82 -31.766 -3.777 1 98.81 196 LEU B O 1
ATOM 6541 N N . GLY B 1 197 ? 13.945 -32.469 -1.961 1 98.56 197 GLY B N 1
ATOM 6542 C CA . GLY B 1 197 ? 12.828 -33.188 -1.383 1 98.56 197 GLY B CA 1
ATOM 6543 C C . GLY B 1 197 ? 13.156 -34.625 -1.08 1 98.56 197 GLY B C 1
ATOM 6544 O O . GLY B 1 197 ? 14.312 -34.969 -0.833 1 98.56 197 GLY B O 1
ATOM 6545 N N . HIS B 1 198 ? 12.117 -35.469 -0.935 1 98.88 198 HIS B N 1
ATOM 6546 C CA . HIS B 1 198 ? 12.312 -36.906 -0.687 1 98.88 198 HIS B CA 1
ATOM 6547 C C . HIS B 1 198 ? 11.062 -37.688 -1.051 1 98.88 198 HIS B C 1
ATOM 6549 O O . HIS B 1 198 ? 10.016 -37.125 -1.336 1 98.88 198 HIS B O 1
ATOM 6555 N N . LEU B 1 199 ? 11.219 -39.062 -1.102 1 98.94 199 LEU B N 1
ATOM 6556 C CA . LEU B 1 199 ? 10.133 -39.938 -1.48 1 98.94 199 LEU B CA 1
ATOM 6557 C C . LEU B 1 199 ? 9.641 -40.75 -0.28 1 98.94 199 LEU B C 1
ATOM 6559 O O . LEU B 1 199 ? 10.438 -41.125 0.586 1 98.94 199 LEU B O 1
ATOM 6563 N N . ARG B 1 200 ? 8.367 -40.938 -0.269 1 98.88 200 ARG B N 1
ATOM 6564 C CA . ARG B 1 200 ? 7.707 -41.906 0.628 1 98.88 200 ARG B CA 1
ATOM 6565 C C . ARG B 1 200 ? 6.656 -42.719 -0.115 1 98.88 200 ARG B C 1
ATOM 6567 O O . ARG B 1 200 ? 6.352 -42.438 -1.277 1 98.88 200 ARG B O 1
ATOM 6574 N N . THR B 1 201 ? 6.195 -43.812 0.434 1 98.56 201 THR B N 1
ATOM 6575 C CA . THR B 1 201 ? 4.98 -44.5 -0.009 1 98.56 201 THR B CA 1
ATOM 6576 C C . THR B 1 201 ? 3.959 -44.562 1.121 1 98.56 201 THR B C 1
ATOM 6578 O O . THR B 1 201 ? 4.324 -44.531 2.299 1 98.56 201 THR B O 1
ATOM 6581 N N . ASP B 1 202 ? 2.715 -44.562 0.708 1 97.94 202 ASP B N 1
ATOM 6582 C CA . ASP B 1 202 ? 1.676 -44.688 1.728 1 97.94 202 ASP B CA 1
ATOM 6583 C C . ASP B 1 202 ? 1.382 -46.156 2.049 1 97.94 202 ASP B C 1
ATOM 6585 O O . ASP B 1 202 ? 2.158 -47.031 1.689 1 97.94 202 ASP B O 1
ATOM 6589 N N . ASP B 1 203 ? 0.266 -46.438 2.803 1 97.38 203 ASP B N 1
ATOM 6590 C CA . ASP B 1 203 ? -0.027 -47.781 3.336 1 97.38 203 ASP B CA 1
ATOM 6591 C C . ASP B 1 203 ? -0.447 -48.719 2.223 1 97.38 203 ASP B C 1
ATOM 6593 O O . ASP B 1 203 ? -0.493 -49.938 2.428 1 97.38 203 ASP B O 1
ATOM 6597 N N . LYS B 1 204 ? -0.657 -48.188 1.024 1 97.06 204 LYS B N 1
ATOM 6598 C CA . LYS B 1 204 ? -1.029 -49.031 -0.109 1 97.06 204 LYS B CA 1
ATOM 6599 C C . LYS B 1 204 ? 0.097 -49.094 -1.137 1 97.06 204 LYS B C 1
ATOM 6601 O O . LYS B 1 204 ? -0.085 -49.656 -2.23 1 97.06 204 LYS B O 1
ATOM 6606 N N . GLY B 1 205 ? 1.192 -48.5 -0.783 1 97.5 205 GLY B N 1
ATOM 6607 C CA . GLY B 1 205 ? 2.34 -48.531 -1.677 1 97.5 205 GLY B CA 1
ATOM 6608 C C . GLY B 1 205 ? 2.283 -47.469 -2.752 1 97.5 205 GLY B C 1
ATOM 6609 O O . GLY B 1 205 ? 3.033 -47.5 -3.729 1 97.5 205 GLY B O 1
ATOM 6610 N N . ARG B 1 206 ? 1.353 -46.562 -2.65 1 98.25 206 ARG B N 1
ATOM 6611 C CA . ARG B 1 206 ? 1.287 -45.438 -3.568 1 98.25 206 ARG B CA 1
ATOM 6612 C C . ARG B 1 206 ? 2.41 -44.438 -3.293 1 98.25 206 ARG B C 1
ATOM 6614 O O . ARG B 1 206 ? 2.852 -44.281 -2.152 1 98.25 206 ARG B O 1
ATOM 6621 N N . LEU B 1 207 ? 2.842 -43.75 -4.328 1 98.75 207 LEU B N 1
ATOM 6622 C CA . LEU B 1 207 ? 4.004 -42.875 -4.227 1 98.75 207 LEU B CA 1
ATOM 6623 C C . LEU B 1 207 ? 3.611 -41.5 -3.652 1 98.75 207 LEU B C 1
ATOM 6625 O O . LEU B 1 207 ? 2.602 -40.938 -4.059 1 98.75 207 LEU B O 1
ATOM 6629 N N . LEU B 1 208 ? 4.344 -41.031 -2.688 1 98.88 208 LEU B N 1
ATOM 6630 C CA . LEU B 1 208 ? 4.281 -39.656 -2.18 1 98.88 208 LEU B CA 1
ATOM 6631 C C . LEU B 1 208 ? 5.574 -38.906 -2.486 1 98.88 208 LEU B C 1
ATOM 6633 O O . LEU B 1 208 ? 6.656 -39.344 -2.066 1 98.88 208 LEU B O 1
ATOM 6637 N N . VAL B 1 209 ? 5.48 -37.844 -3.207 1 98.94 209 VAL B N 1
ATOM 6638 C CA . VAL B 1 209 ? 6.652 -37.031 -3.49 1 98.94 209 VAL B CA 1
ATOM 6639 C C . VAL B 1 209 ? 6.605 -35.75 -2.645 1 98.94 209 VAL B C 1
ATOM 6641 O O . VAL B 1 209 ? 5.676 -34.969 -2.764 1 98.94 209 VAL B O 1
ATOM 6644 N N . PHE B 1 210 ? 7.613 -35.531 -1.785 1 98.88 210 PHE B N 1
ATOM 6645 C CA . PHE B 1 210 ? 7.75 -34.375 -0.931 1 98.88 210 PHE B CA 1
ATOM 6646 C C . PHE B 1 210 ? 8.711 -33.375 -1.548 1 98.88 210 PHE B C 1
ATOM 6648 O O . PHE B 1 210 ? 9.828 -33.719 -1.938 1 98.88 210 PHE B O 1
ATOM 6655 N N . ALA B 1 211 ? 8.281 -32.125 -1.662 1 98.75 211 ALA B N 1
ATOM 6656 C CA . ALA B 1 211 ? 9.18 -31.031 -2.051 1 98.75 211 ALA B CA 1
ATOM 6657 C C . ALA B 1 211 ? 10.141 -30.672 -0.917 1 98.75 211 ALA B C 1
ATOM 6659 O O . ALA B 1 211 ? 10.07 -31.266 0.165 1 98.75 211 ALA B O 1
ATOM 6660 N N . ALA B 1 212 ? 11.047 -29.781 -1.232 1 98.5 212 ALA B N 1
ATOM 6661 C CA . ALA B 1 212 ? 12.047 -29.344 -0.26 1 98.5 212 ALA B CA 1
ATOM 6662 C C . ALA B 1 212 ? 11.461 -28.312 0.698 1 98.5 212 ALA B C 1
ATOM 6664 O O . ALA B 1 212 ? 10.242 -28.203 0.84 1 98.5 212 ALA B O 1
ATOM 6665 N N . ASP B 1 213 ? 12.359 -27.609 1.458 1 98.19 213 ASP B N 1
ATOM 6666 C CA . ASP B 1 213 ? 11.938 -26.734 2.549 1 98.19 213 ASP B CA 1
ATOM 6667 C C . ASP B 1 213 ? 11.82 -25.281 2.08 1 98.19 213 ASP B C 1
ATOM 6669 O O . ASP B 1 213 ? 11.547 -24.391 2.879 1 98.19 213 ASP B O 1
ATOM 6673 N N . GLY B 1 214 ? 12.016 -25.047 0.86 1 97.69 214 GLY B N 1
ATOM 6674 C CA . GLY B 1 214 ? 11.906 -23.703 0.327 1 97.69 214 GLY B CA 1
ATOM 6675 C C . GLY B 1 214 ? 13.141 -22.859 0.589 1 97.69 214 GLY B C 1
ATOM 6676 O O . GLY B 1 214 ? 13.039 -21.641 0.775 1 97.69 214 GLY B O 1
ATOM 6677 N N . VAL B 1 215 ? 14.359 -23.406 0.539 1 97.19 215 VAL B N 1
ATOM 6678 C CA . VAL B 1 215 ? 15.602 -22.719 0.88 1 97.19 215 VAL B CA 1
ATOM 6679 C C . VAL B 1 215 ? 16.281 -22.219 -0.39 1 97.19 215 VAL B C 1
ATOM 6681 O O . VAL B 1 215 ? 16.406 -22.953 -1.374 1 97.19 215 VAL B O 1
ATOM 6684 N N . SER B 1 216 ? 16.641 -20.984 -0.434 1 97.31 216 SER B N 1
ATOM 6685 C CA . SER B 1 216 ? 17.438 -20.375 -1.493 1 97.31 216 SER B CA 1
ATOM 6686 C C . SER B 1 216 ? 18.734 -19.812 -0.948 1 97.31 216 SER B C 1
ATOM 6688 O O . SER B 1 216 ? 18.781 -19.281 0.164 1 97.31 216 SER B O 1
ATOM 6690 N N . ARG B 1 217 ? 19.812 -19.969 -1.723 1 96.69 217 ARG B N 1
ATOM 6691 C CA . ARG B 1 217 ? 21.141 -19.5 -1.319 1 96.69 217 ARG B CA 1
ATOM 6692 C C . ARG B 1 217 ? 21.969 -19.094 -2.533 1 96.69 217 ARG B C 1
ATOM 6694 O O . ARG B 1 217 ? 21.641 -19.453 -3.664 1 96.69 217 ARG B O 1
ATOM 6701 N N . THR B 1 218 ? 22.984 -18.375 -2.297 1 97.19 218 THR B N 1
ATOM 6702 C CA . THR B 1 218 ? 23.953 -18.016 -3.32 1 97.19 218 THR B CA 1
ATOM 6703 C C . THR B 1 218 ? 25.312 -18.672 -3.018 1 97.19 218 THR B C 1
ATOM 6705 O O . THR B 1 218 ? 25.672 -18.859 -1.852 1 97.19 218 THR B O 1
ATOM 6708 N N . ALA B 1 219 ? 25.938 -19.078 -4.062 1 96.62 219 ALA B N 1
ATOM 6709 C CA . ALA B 1 219 ? 27.266 -19.656 -3.932 1 96.62 219 ALA B CA 1
ATOM 6710 C C . ALA B 1 219 ? 28.328 -18.578 -3.887 1 96.62 219 ALA B C 1
ATOM 6712 O O . ALA B 1 219 ? 29.484 -18.844 -3.553 1 96.62 219 ALA B O 1
ATOM 6713 N N . LEU B 1 220 ? 27.969 -17.391 -4.195 1 94.62 220 LEU B N 1
ATOM 6714 C CA . LEU B 1 220 ? 28.906 -16.266 -4.301 1 94.62 220 LEU B CA 1
ATOM 6715 C C . LEU B 1 220 ? 28.797 -15.352 -3.088 1 94.62 220 LEU B C 1
ATOM 6717 O O . LEU B 1 220 ? 27.688 -15.094 -2.598 1 94.62 220 LEU B O 1
ATOM 6721 N N . PRO B 1 221 ? 29.922 -14.906 -2.604 1 92.81 221 PRO B N 1
ATOM 6722 C CA . PRO B 1 221 ? 29.859 -13.961 -1.483 1 92.81 221 PRO B CA 1
ATOM 6723 C C . PRO B 1 221 ? 29.328 -12.594 -1.89 1 92.81 221 PRO B C 1
ATOM 6725 O O . PRO B 1 221 ? 29.578 -12.133 -3.01 1 92.81 221 PRO B O 1
ATOM 6728 N N . GLN B 1 222 ? 28.672 -11.852 -1.048 1 92.19 222 GLN B N 1
ATOM 6729 C CA . GLN B 1 222 ? 28.172 -10.492 -1.228 1 92.19 222 GLN B CA 1
ATOM 6730 C C . GLN B 1 222 ? 27.359 -10.375 -2.514 1 92.19 222 GLN B C 1
ATOM 6732 O O . GLN B 1 222 ? 27.578 -9.453 -3.303 1 92.19 222 GLN B O 1
ATOM 6737 N N . ASN B 1 223 ? 26.562 -11.375 -2.76 1 93.94 223 ASN B N 1
ATOM 6738 C CA . ASN B 1 223 ? 25.812 -11.484 -4 1 93.94 223 ASN B CA 1
ATOM 6739 C C . ASN B 1 223 ? 24.312 -11.359 -3.75 1 93.94 223 ASN B C 1
ATOM 6741 O O . ASN B 1 223 ? 23.562 -12.32 -3.932 1 93.94 223 ASN B O 1
ATOM 6745 N N . PRO B 1 224 ? 23.828 -10.078 -3.334 1 92.94 224 PRO B N 1
ATOM 6746 C CA . PRO B 1 224 ? 22.391 -9.922 -3.107 1 92.94 224 PRO B CA 1
ATOM 6747 C C . PRO B 1 224 ? 21.578 -10.07 -4.391 1 92.94 224 PRO B C 1
ATOM 6749 O O . PRO B 1 224 ? 22.078 -9.789 -5.48 1 92.94 224 PRO B O 1
ATOM 6752 N N . VAL B 1 225 ? 20.344 -10.445 -4.266 1 93.75 225 VAL B N 1
ATOM 6753 C CA . VAL B 1 225 ? 19.391 -10.5 -5.371 1 93.75 225 VAL B CA 1
ATOM 6754 C C . VAL B 1 225 ? 19.141 -9.094 -5.906 1 93.75 225 VAL B C 1
ATOM 6756 O O . VAL B 1 225 ? 19.016 -8.141 -5.133 1 93.75 225 VAL B O 1
ATOM 6759 N N . ARG B 1 226 ? 19.062 -8.938 -7.238 1 89.31 226 ARG B N 1
ATOM 6760 C CA . ARG B 1 226 ? 18.875 -7.625 -7.852 1 89.31 226 ARG B CA 1
ATOM 6761 C C . ARG B 1 226 ? 17.719 -7.656 -8.852 1 89.31 226 ARG B C 1
ATOM 6763 O O . ARG B 1 226 ? 17.25 -6.605 -9.297 1 89.31 226 ARG B O 1
ATOM 6770 N N . ASP B 1 227 ? 17.359 -8.859 -9.195 1 87.69 227 ASP B N 1
ATOM 6771 C CA . ASP B 1 227 ? 16.328 -9.094 -10.203 1 87.69 227 ASP B CA 1
ATOM 6772 C C . ASP B 1 227 ? 15.266 -10.07 -9.703 1 87.69 227 ASP B C 1
ATOM 6774 O O . ASP B 1 227 ? 15.562 -10.945 -8.891 1 87.69 227 ASP B O 1
ATOM 6778 N N . PHE B 1 228 ? 14.094 -9.875 -10.211 1 86.12 228 PHE B N 1
ATOM 6779 C CA . PHE B 1 228 ? 13.023 -10.742 -9.742 1 86.12 228 PHE B CA 1
ATOM 6780 C C . PHE B 1 228 ? 13.141 -12.133 -10.367 1 86.12 228 PHE B C 1
ATOM 6782 O O . PHE B 1 228 ? 12.562 -13.094 -9.867 1 86.12 228 PHE B O 1
ATOM 6789 N N . THR B 1 229 ? 13.922 -12.281 -11.422 1 86.69 229 THR B N 1
ATOM 6790 C CA . THR B 1 229 ? 13.898 -13.539 -12.164 1 86.69 229 THR B CA 1
ATOM 6791 C C . THR B 1 229 ? 15.305 -14.125 -12.273 1 86.69 229 THR B C 1
ATOM 6793 O O . THR B 1 229 ? 15.477 -15.344 -12.273 1 86.69 229 THR B O 1
ATOM 6796 N N . ASN B 1 230 ? 16.25 -13.289 -12.602 1 91.69 230 ASN B N 1
ATOM 6797 C CA . ASN B 1 230 ? 17.531 -13.789 -13.047 1 91.69 230 ASN B CA 1
ATOM 6798 C C . ASN B 1 230 ? 18.672 -13.297 -12.148 1 91.69 230 ASN B C 1
ATOM 6800 O O . ASN B 1 230 ? 19.172 -12.195 -12.328 1 91.69 230 ASN B O 1
ATOM 6804 N N . ASN B 1 231 ? 19.094 -14.133 -11.234 1 95.81 231 ASN B N 1
ATOM 6805 C CA . ASN B 1 231 ? 20.188 -13.789 -10.32 1 95.81 231 ASN B CA 1
ATOM 6806 C C . ASN B 1 231 ? 21.312 -14.82 -10.383 1 95.81 231 ASN B C 1
ATOM 6808 O O . ASN B 1 231 ? 21.203 -15.891 -9.789 1 95.81 231 ASN B O 1
ATOM 6812 N N . ASP B 1 232 ? 22.375 -14.445 -11.031 1 96.5 232 ASP B N 1
ATOM 6813 C CA . ASP B 1 232 ? 23.516 -15.336 -11.18 1 96.5 232 ASP B CA 1
ATOM 6814 C C . ASP B 1 232 ? 24.094 -15.727 -9.82 1 96.5 232 ASP B C 1
ATOM 6816 O O . ASP B 1 232 ? 24.156 -14.898 -8.906 1 96.5 232 ASP B O 1
ATOM 6820 N N . GLY B 1 233 ? 24.438 -16.953 -9.695 1 97.44 233 GLY B N 1
ATOM 6821 C CA . GLY B 1 233 ? 25.047 -17.453 -8.477 1 97.44 233 GLY B CA 1
ATOM 6822 C C . GLY B 1 233 ? 24.031 -17.938 -7.457 1 97.44 233 GLY B C 1
ATOM 6823 O O . GLY B 1 233 ? 24.391 -18.484 -6.414 1 97.44 233 GLY B O 1
ATOM 6824 N N . TRP B 1 234 ? 22.781 -17.797 -7.742 1 97.81 234 TRP B N 1
ATOM 6825 C CA . TRP B 1 234 ? 21.734 -18.203 -6.816 1 97.81 234 TRP B CA 1
ATOM 6826 C C . TRP B 1 234 ? 21.109 -19.516 -7.242 1 97.81 234 TRP B C 1
ATOM 6828 O O . TRP B 1 234 ? 21.094 -19.859 -8.43 1 97.81 234 TRP B O 1
ATOM 6838 N N . HIS B 1 235 ? 20.641 -20.312 -6.281 1 98 235 HIS B N 1
ATOM 6839 C CA . HIS B 1 235 ? 19.719 -21.422 -6.496 1 98 235 HIS B CA 1
ATOM 6840 C C . HIS B 1 235 ? 18.516 -21.328 -5.559 1 98 235 HIS B C 1
ATOM 6842 O O . HIS B 1 235 ? 18.531 -20.578 -4.586 1 98 235 HIS B O 1
ATOM 6848 N N . ASP B 1 236 ? 17.484 -21.891 -5.867 1 98.12 236 ASP B N 1
ATOM 6849 C CA . ASP B 1 236 ? 16.422 -22.312 -4.949 1 98.12 236 ASP B CA 1
ATOM 6850 C C . ASP B 1 236 ? 16.266 -23.828 -4.957 1 98.12 236 ASP B C 1
ATOM 6852 O O . ASP B 1 236 ? 17.156 -24.562 -5.41 1 98.12 236 ASP B O 1
ATOM 6856 N N . ASP B 1 237 ? 15.195 -24.312 -4.32 1 98.62 237 ASP B N 1
ATOM 6857 C CA . ASP B 1 237 ? 15.102 -25.766 -4.215 1 98.62 237 ASP B CA 1
ATOM 6858 C C . ASP B 1 237 ? 13.82 -26.281 -4.859 1 98.62 237 ASP B C 1
ATOM 6860 O O . ASP B 1 237 ? 13.25 -27.281 -4.41 1 98.62 237 ASP B O 1
ATOM 6864 N N . TRP B 1 238 ? 13.305 -25.531 -5.852 1 98.5 238 TRP B N 1
ATOM 6865 C CA . TRP B 1 238 ? 12.266 -26.062 -6.727 1 98.5 238 TRP B CA 1
ATOM 6866 C C . TRP B 1 238 ? 12.812 -27.188 -7.594 1 98.5 238 TRP B C 1
ATOM 6868 O O . TRP B 1 238 ? 14.023 -27.297 -7.797 1 98.5 238 TRP B O 1
ATOM 6878 N N . ALA B 1 239 ? 11.945 -28.047 -8.055 1 98.75 239 ALA B N 1
ATOM 6879 C CA . ALA B 1 239 ? 12.375 -29.125 -8.938 1 98.75 239 ALA B CA 1
ATOM 6880 C C . ALA B 1 239 ? 11.188 -29.688 -9.727 1 98.75 239 ALA B C 1
ATOM 6882 O O . ALA B 1 239 ? 10.031 -29.438 -9.383 1 98.75 239 ALA B O 1
ATOM 6883 N N . ASP B 1 240 ? 11.492 -30.297 -10.766 1 98.81 240 ASP B N 1
ATOM 6884 C CA . ASP B 1 240 ? 10.5 -31.094 -11.492 1 98.81 240 ASP B CA 1
ATOM 6885 C C . ASP B 1 240 ? 11.164 -32.25 -12.25 1 98.81 240 ASP B C 1
ATOM 6887 O O . ASP B 1 240 ? 12.383 -32.25 -12.438 1 98.81 240 ASP B O 1
ATOM 6891 N N . GLY B 1 241 ? 10.352 -33.188 -12.594 1 98.81 241 GLY B N 1
ATOM 6892 C CA . GLY B 1 241 ? 10.859 -34.344 -13.328 1 98.81 241 GLY B CA 1
ATOM 6893 C C . GLY B 1 241 ? 9.828 -35.438 -13.508 1 98.81 241 GLY B C 1
ATOM 6894 O O . GLY B 1 241 ? 8.656 -35.25 -13.195 1 98.81 241 GLY B O 1
ATOM 6895 N N . TRP B 1 242 ? 10.289 -36.594 -14.094 1 98.69 242 TRP B N 1
ATOM 6896 C CA . TRP B 1 242 ? 9.352 -37.625 -14.453 1 98.69 242 TRP B CA 1
ATOM 6897 C C . TRP B 1 242 ? 9.156 -38.625 -13.305 1 98.69 242 TRP B C 1
ATOM 6899 O O . TRP B 1 242 ? 10.039 -38.75 -12.445 1 98.69 242 TRP B O 1
ATOM 6909 N N . VAL B 1 243 ? 8.078 -39.188 -13.188 1 98.94 243 VAL B N 1
ATOM 6910 C CA . VAL B 1 243 ? 7.676 -40.281 -12.328 1 98.94 243 VAL B CA 1
ATOM 6911 C C . VAL B 1 243 ? 7.375 -41.5 -13.172 1 98.94 243 VAL B C 1
ATOM 6913 O O . VAL B 1 243 ? 6.492 -41.469 -14.031 1 98.94 243 VAL B O 1
ATOM 6916 N N . LYS B 1 244 ? 8.055 -42.531 -12.945 1 98.75 244 LYS B N 1
ATOM 6917 C CA . LYS B 1 244 ? 7.871 -43.812 -13.625 1 98.75 244 LYS B CA 1
ATOM 6918 C C . LYS B 1 244 ? 7.562 -44.938 -12.633 1 98.75 244 LYS B C 1
ATOM 6920 O O . LYS B 1 244 ? 7.703 -44.75 -11.422 1 98.75 244 LYS B O 1
ATOM 6925 N N . ALA B 1 245 ? 7.09 -46.031 -13.195 1 98.56 245 ALA B N 1
ATOM 6926 C CA . ALA B 1 245 ? 6.816 -47.188 -12.359 1 98.56 245 ALA B CA 1
ATOM 6927 C C . ALA B 1 245 ? 6.781 -48.469 -13.195 1 98.56 245 ALA B C 1
ATOM 6929 O O . ALA B 1 245 ? 6.531 -48.406 -14.406 1 98.56 245 ALA B O 1
ATOM 6930 N N . THR B 1 246 ? 7.102 -49.531 -12.531 1 97.94 246 THR B N 1
ATOM 6931 C CA . THR B 1 246 ? 6.852 -50.875 -13.055 1 97.94 246 THR B CA 1
ATOM 6932 C C . THR B 1 246 ? 5.906 -51.656 -12.141 1 97.94 246 THR B C 1
ATOM 6934 O O . THR B 1 246 ? 5.93 -51.469 -10.922 1 97.94 246 THR B O 1
ATOM 6937 N N . VAL B 1 247 ? 5.121 -52.469 -12.773 1 97.19 247 VAL B N 1
ATOM 6938 C CA . VAL B 1 247 ? 4.176 -53.281 -12.016 1 97.19 247 VAL B CA 1
ATOM 6939 C C . VAL B 1 247 ? 4.152 -54.688 -12.586 1 97.19 247 VAL B C 1
ATOM 6941 O O . VAL B 1 247 ? 4.625 -54.938 -13.703 1 97.19 247 VAL B O 1
ATOM 6944 N N . THR B 1 248 ? 3.66 -55.594 -11.766 1 95.19 248 THR B N 1
ATOM 6945 C CA . THR B 1 248 ? 3.461 -56.938 -12.227 1 95.19 248 THR B CA 1
ATOM 6946 C C . THR B 1 248 ? 1.975 -57.25 -12.406 1 95.19 248 THR B C 1
ATOM 6948 O O . THR B 1 248 ? 1.204 -57.188 -11.445 1 95.19 248 THR B O 1
ATOM 6951 N N . VAL B 1 249 ? 1.598 -57.531 -13.586 1 93.5 249 VAL B N 1
ATOM 6952 C CA . VAL B 1 249 ? 0.23 -57.906 -13.922 1 93.5 249 VAL B CA 1
ATOM 6953 C C . VAL B 1 249 ? 0.223 -59.281 -14.594 1 93.5 249 VAL B C 1
ATOM 6955 O O . VAL B 1 249 ? 0.892 -59.469 -15.609 1 93.5 249 VAL B O 1
ATOM 6958 N N . ASP B 1 250 ? -0.57 -60.25 -14.023 1 89.69 250 ASP B N 1
ATOM 6959 C CA . ASP B 1 250 ? -0.67 -61.594 -14.562 1 89.69 250 ASP B CA 1
ATOM 6960 C C . ASP B 1 250 ? 0.713 -62.188 -14.805 1 89.69 250 ASP B C 1
ATOM 6962 O O . ASP B 1 250 ? 0.974 -62.75 -15.867 1 89.69 250 ASP B O 1
ATOM 6966 N N . GLY B 1 251 ? 1.583 -61.906 -13.922 1 90.88 251 GLY B N 1
ATOM 6967 C CA . GLY B 1 251 ? 2.916 -62.469 -13.945 1 90.88 251 GLY B CA 1
ATOM 6968 C C . GLY B 1 251 ? 3.871 -61.75 -14.867 1 90.88 251 GLY B C 1
ATOM 6969 O O . GLY B 1 251 ? 5.051 -62.094 -14.953 1 90.88 251 GLY B O 1
ATOM 6970 N N . GLN B 1 252 ? 3.436 -60.781 -15.484 1 93.31 252 GLN B N 1
ATOM 6971 C CA . GLN B 1 252 ? 4.277 -60.031 -16.406 1 93.31 252 GLN B CA 1
ATOM 6972 C C . GLN B 1 252 ? 4.586 -58.625 -15.852 1 93.31 252 GLN B C 1
ATOM 6974 O O . GLN B 1 252 ? 3.697 -57.938 -15.336 1 93.31 252 GLN B O 1
ATOM 6979 N N . LYS B 1 253 ? 5.828 -58.312 -16.031 1 94.62 253 LYS B N 1
ATOM 6980 C CA . LYS B 1 253 ? 6.242 -56.969 -15.633 1 94.62 253 LYS B CA 1
ATOM 6981 C C . LYS B 1 253 ? 5.922 -55.938 -16.719 1 94.62 253 LYS B C 1
ATOM 6983 O O . LYS B 1 253 ? 6.297 -56.125 -17.875 1 94.62 253 LYS B O 1
ATOM 6988 N N . LEU B 1 254 ? 5.242 -54.906 -16.328 1 95.56 254 LEU B N 1
ATOM 6989 C CA . LEU B 1 254 ? 4.832 -53.875 -17.266 1 95.56 254 LEU B CA 1
ATOM 6990 C C . LEU B 1 254 ? 5.391 -52.5 -16.844 1 95.56 254 LEU B C 1
ATOM 6992 O O . LEU B 1 254 ? 5.387 -52.156 -15.656 1 95.56 254 LEU B O 1
ATOM 6996 N N . ASP B 1 255 ? 5.977 -51.781 -17.844 1 96.5 255 ASP B N 1
ATOM 6997 C CA . ASP B 1 255 ? 6.273 -50.375 -17.641 1 96.5 255 ASP B CA 1
ATOM 6998 C C . ASP B 1 255 ? 5.004 -49.531 -17.688 1 96.5 255 ASP B C 1
ATOM 7000 O O . ASP B 1 255 ? 4.168 -49.688 -18.578 1 96.5 255 ASP B O 1
ATOM 7004 N N . CYS B 1 256 ? 4.855 -48.656 -16.766 1 97.62 256 CYS B N 1
ATOM 7005 C CA . CYS B 1 256 ? 3.676 -47.812 -16.719 1 97.62 256 CYS B CA 1
ATOM 7006 C C . CYS B 1 256 ? 3.883 -46.531 -17.547 1 97.62 256 CYS B C 1
ATOM 7008 O O . CYS B 1 256 ? 5.016 -46.094 -17.703 1 97.62 256 CYS B O 1
ATOM 7010 N N . ASP B 1 257 ? 2.777 -45.969 -18.141 1 97 257 ASP B N 1
ATOM 7011 C CA . ASP B 1 257 ? 2.867 -44.625 -18.719 1 97 257 ASP B CA 1
ATOM 7012 C C . ASP B 1 257 ? 3.277 -43.625 -17.672 1 97 257 ASP B C 1
ATOM 7014 O O . ASP B 1 257 ? 2.6 -43.469 -16.656 1 97 257 ASP B O 1
ATOM 7018 N N . PRO B 1 258 ? 4.312 -42.938 -17.938 1 98.06 258 PRO B N 1
ATOM 7019 C CA . PRO B 1 258 ? 4.898 -42.062 -16.891 1 98.06 258 PRO B CA 1
ATOM 7020 C C . PRO B 1 258 ? 4.066 -40.812 -16.609 1 98.06 258 PRO B C 1
ATOM 7022 O O . PRO B 1 258 ? 3.18 -40.469 -17.391 1 98.06 258 PRO B O 1
ATOM 7025 N N . ALA B 1 259 ? 4.309 -40.25 -15.508 1 98.75 259 ALA B N 1
ATOM 7026 C CA . ALA B 1 259 ? 3.781 -38.938 -15.094 1 98.75 259 ALA B CA 1
ATOM 7027 C C . ALA B 1 259 ? 4.91 -37.938 -14.82 1 98.75 259 ALA B C 1
ATOM 7029 O O . ALA B 1 259 ? 6.066 -38.219 -15.148 1 98.75 259 ALA B O 1
ATOM 7030 N N . TRP B 1 260 ? 4.52 -36.781 -14.414 1 98.88 260 TRP B N 1
ATOM 7031 C CA . TRP B 1 260 ? 5.461 -35.719 -14.102 1 98.88 260 TRP B CA 1
ATOM 7032 C C . TRP B 1 260 ? 5.141 -35.094 -12.75 1 98.88 260 TRP B C 1
ATOM 7034 O O . TRP B 1 260 ? 3.973 -34.938 -12.391 1 98.88 260 TRP B O 1
ATOM 7044 N N . VAL B 1 261 ? 6.145 -34.75 -11.969 1 98.88 261 VAL B N 1
ATOM 7045 C CA . VAL B 1 261 ? 5.938 -34.031 -10.727 1 98.88 261 VAL B CA 1
ATOM 7046 C C . VAL B 1 261 ? 6.617 -32.656 -10.812 1 98.88 261 VAL B C 1
ATOM 7048 O O . VAL B 1 261 ? 7.711 -32.531 -11.359 1 98.88 261 VAL B O 1
ATOM 7051 N N . VAL B 1 262 ? 5.977 -31.625 -10.391 1 98.88 262 VAL B N 1
ATOM 7052 C CA . VAL B 1 262 ? 6.512 -30.281 -10.211 1 98.88 262 VAL B CA 1
ATOM 7053 C C . VAL B 1 262 ? 6.535 -29.922 -8.727 1 98.88 262 VAL B C 1
ATOM 7055 O O . VAL B 1 262 ? 5.508 -30 -8.047 1 98.88 262 VAL B O 1
ATOM 7058 N N . CYS B 1 263 ? 7.656 -29.641 -8.195 1 98.81 263 CYS B N 1
ATOM 7059 C CA . CYS B 1 263 ? 7.828 -29.109 -6.844 1 98.81 263 CYS B CA 1
ATOM 7060 C C . CYS B 1 263 ? 8.055 -27.609 -6.871 1 98.81 263 CYS B C 1
ATOM 7062 O O . CYS B 1 263 ? 9.117 -27.141 -7.293 1 98.81 263 CYS B O 1
ATOM 7064 N N . CYS B 1 264 ? 7.082 -26.859 -6.438 1 98 264 CYS B N 1
ATOM 7065 C CA . CYS B 1 264 ? 7.141 -25.406 -6.562 1 98 264 CYS B CA 1
ATOM 7066 C C . CYS B 1 264 ? 6.723 -24.719 -5.266 1 98 264 CYS B C 1
ATOM 7068 O O . CYS B 1 264 ? 6.738 -25.344 -4.203 1 98 264 CYS B O 1
ATOM 7070 N N . GLY B 1 265 ? 6.504 -23.422 -5.285 1 96.62 265 GLY B N 1
ATOM 7071 C CA . GLY B 1 265 ? 6.242 -22.641 -4.086 1 96.62 265 GLY B CA 1
ATOM 7072 C C . GLY B 1 265 ? 4.879 -22.906 -3.482 1 96.62 265 GLY B C 1
ATOM 7073 O O . GLY B 1 265 ? 4.008 -23.5 -4.133 1 96.62 265 GLY B O 1
ATOM 7074 N N . PRO B 1 266 ? 4.699 -22.484 -2.281 1 96.69 266 PRO B N 1
ATOM 7075 C CA . PRO B 1 266 ? 3.418 -22.688 -1.6 1 96.69 266 PRO B CA 1
ATOM 7076 C C . PRO B 1 266 ? 2.301 -21.812 -2.172 1 96.69 266 PRO B C 1
ATOM 7078 O O . PRO B 1 266 ? 2.574 -20.828 -2.871 1 96.69 266 PRO B O 1
ATOM 7081 N N . LYS B 1 267 ? 1.134 -22.234 -1.961 1 96.06 267 LYS B N 1
ATOM 7082 C CA . LYS B 1 267 ? -0.051 -21.422 -2.188 1 96.06 267 LYS B CA 1
ATOM 7083 C C . LYS B 1 267 ? -0.494 -20.719 -0.903 1 96.06 267 LYS B C 1
ATOM 7085 O O . LYS B 1 267 ? -0.705 -21.375 0.121 1 96.06 267 LYS B O 1
ATOM 7090 N N . PHE B 1 268 ? -0.711 -19.438 -1.007 1 97.12 268 PHE B N 1
ATOM 7091 C CA . PHE B 1 268 ? -1.058 -18.703 0.208 1 97.12 268 PHE B CA 1
ATOM 7092 C C . PHE B 1 268 ? -2.562 -18.484 0.291 1 97.12 268 PHE B C 1
ATOM 7094 O O . PHE B 1 268 ? -3.061 -17.938 1.282 1 97.12 268 PHE B O 1
ATOM 7101 N N . ALA B 1 269 ? -3.248 -18.812 -0.69 1 97.12 269 ALA B N 1
ATOM 7102 C CA . ALA B 1 269 ? -4.695 -19.016 -0.682 1 97.12 269 ALA B CA 1
ATOM 7103 C C . ALA B 1 269 ? -5.059 -20.406 -1.185 1 97.12 269 ALA B C 1
ATOM 7105 O O . ALA B 1 269 ? -5.715 -20.547 -2.221 1 97.12 269 ALA B O 1
ATOM 7106 N N . PRO B 1 270 ? -4.773 -21.359 -0.391 1 96.62 270 PRO B N 1
ATOM 7107 C CA . PRO B 1 270 ? -4.797 -22.75 -0.872 1 96.62 270 PRO B CA 1
ATOM 7108 C C . PRO B 1 270 ? -6.203 -23.234 -1.219 1 96.62 270 PRO B C 1
ATOM 7110 O O . PRO B 1 270 ? -6.363 -24.219 -1.935 1 96.62 270 PRO B O 1
ATOM 7113 N N . GLN B 1 271 ? -7.211 -22.531 -0.793 1 96.06 271 GLN B N 1
ATOM 7114 C CA . GLN B 1 271 ? -8.578 -22.984 -1.022 1 96.06 271 GLN B CA 1
ATOM 7115 C C . GLN B 1 271 ? -9.219 -22.234 -2.189 1 96.06 271 GLN B C 1
ATOM 7117 O O . GLN B 1 271 ? -10.43 -22.328 -2.412 1 96.06 271 GLN B O 1
ATOM 7122 N N . LEU B 1 272 ? -8.422 -21.5 -2.834 1 96.38 272 LEU B N 1
ATOM 7123 C CA . LEU B 1 272 ? -8.883 -20.781 -4.008 1 96.38 272 LEU B CA 1
ATOM 7124 C C . LEU B 1 272 ? -8.172 -21.25 -5.266 1 96.38 272 LEU B C 1
ATOM 7126 O O . LEU B 1 272 ? -7.012 -21.672 -5.207 1 96.38 272 LEU B O 1
ATOM 7130 N N . GLU B 1 273 ? -8.906 -21.219 -6.348 1 96.62 273 GLU B N 1
ATOM 7131 C CA . GLU B 1 273 ? -8.352 -21.547 -7.656 1 96.62 273 GLU B CA 1
ATOM 7132 C C . GLU B 1 273 ? -8.312 -20.328 -8.57 1 96.62 273 GLU B C 1
ATOM 7134 O O . GLU B 1 273 ? -9.148 -19.438 -8.453 1 96.62 273 GLU B O 1
ATOM 7139 N N . PRO B 1 274 ? -7.301 -20.312 -9.453 1 97.06 274 PRO B N 1
ATOM 7140 C CA . PRO B 1 274 ? -7.258 -19.203 -10.414 1 97.06 274 PRO B CA 1
ATOM 7141 C C . PRO B 1 274 ? -8.414 -19.234 -11.406 1 97.06 274 PRO B C 1
ATOM 7143 O O . PRO B 1 274 ? -8.977 -20.312 -11.672 1 97.06 274 PRO B O 1
ATOM 7146 N N . ILE B 1 275 ? -8.734 -18.078 -11.953 1 97.44 275 ILE B N 1
ATOM 7147 C CA . ILE B 1 275 ? -9.805 -18 -12.945 1 97.44 275 ILE B CA 1
ATOM 7148 C C . ILE B 1 275 ? -9.438 -18.828 -14.172 1 97.44 275 ILE B C 1
ATOM 7150 O O . ILE B 1 275 ? -10.25 -19.609 -14.664 1 97.44 275 ILE B O 1
ATOM 7154 N N . VAL B 1 276 ? -8.281 -18.578 -14.625 1 97.94 276 VAL B N 1
ATOM 7155 C CA . VAL B 1 276 ? -7.68 -19.406 -15.664 1 97.94 276 VAL B CA 1
ATOM 7156 C C . VAL B 1 276 ? -6.621 -20.312 -15.047 1 97.94 276 VAL B C 1
ATOM 7158 O O . VAL B 1 276 ? -5.625 -19.844 -14.5 1 97.94 276 VAL B O 1
ATOM 7161 N N . THR B 1 277 ? -6.801 -21.641 -15.18 1 97.94 277 THR B N 1
ATOM 7162 C CA . THR B 1 277 ? -5.918 -22.594 -14.508 1 97.94 277 THR B CA 1
ATOM 7163 C C . THR B 1 277 ? -4.941 -23.219 -15.5 1 97.94 277 THR B C 1
ATOM 7165 O O . THR B 1 277 ? -5.074 -23.031 -16.703 1 97.94 277 THR B O 1
ATOM 7168 N N . LEU B 1 278 ? -3.941 -23.922 -14.945 1 98.38 278 LEU B N 1
ATOM 7169 C CA . LEU B 1 278 ? -3.039 -24.688 -15.805 1 98.38 278 LEU B CA 1
ATOM 7170 C C . LEU B 1 278 ? -3.799 -25.75 -16.578 1 98.38 278 LEU B C 1
ATOM 7172 O O . LEU B 1 278 ? -3.438 -26.094 -17.703 1 98.38 278 LEU B O 1
ATOM 7176 N N . TYR B 1 279 ? -4.855 -26.312 -15.977 1 98.19 279 TYR B N 1
ATOM 7177 C CA . TYR B 1 279 ? -5.68 -27.266 -16.703 1 98.19 279 TYR B CA 1
ATOM 7178 C C . TYR B 1 279 ? -6.27 -26.625 -17.953 1 98.19 279 TYR B C 1
ATOM 7180 O O . TY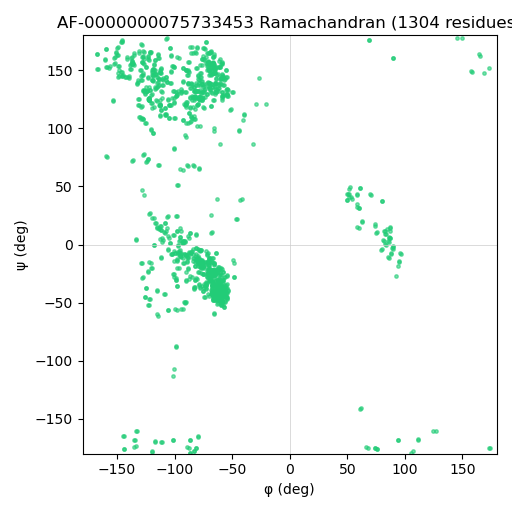R B 1 279 ? -6.246 -27.219 -19.047 1 98.19 279 TYR B O 1
ATOM 7188 N N . ASP B 1 280 ? -6.781 -25.453 -17.781 1 97.94 280 ASP B N 1
ATOM 7189 C CA . ASP B 1 280 ? -7.395 -24.734 -18.906 1 97.94 280 ASP B CA 1
ATOM 7190 C C . ASP B 1 280 ? -6.379 -24.469 -20.016 1 97.94 280 ASP B C 1
ATOM 7192 O O . ASP B 1 280 ? -6.676 -24.656 -21.203 1 97.94 280 ASP B O 1
ATOM 7196 N N . ALA B 1 281 ? -5.238 -24.031 -19.609 1 97.56 281 ALA B N 1
ATOM 7197 C CA . ALA B 1 281 ? -4.188 -23.75 -20.594 1 97.56 281 ALA B CA 1
ATOM 7198 C C . ALA B 1 281 ? -3.738 -25.016 -21.297 1 97.56 281 ALA B C 1
ATOM 7200 O O . ALA B 1 281 ? -3.629 -25.047 -22.516 1 97.56 281 ALA B O 1
ATOM 7201 N N . ALA B 1 282 ? -3.492 -26.062 -20.562 1 98.06 282 ALA B N 1
ATOM 7202 C CA . ALA B 1 282 ? -3.037 -27.328 -21.125 1 98.06 282 ALA B CA 1
ATOM 7203 C C . ALA B 1 282 ? -4.113 -27.969 -22 1 98.06 282 ALA B C 1
ATOM 7205 O O . ALA B 1 282 ? -3.807 -28.641 -22.969 1 98.06 282 ALA B O 1
ATOM 7206 N N . ARG B 1 283 ? -5.324 -27.781 -21.594 1 97.19 283 ARG B N 1
ATOM 7207 C CA . ARG B 1 283 ? -6.438 -28.344 -22.359 1 97.19 283 ARG B CA 1
ATOM 7208 C C . ARG B 1 283 ? -6.43 -27.828 -23.797 1 97.19 283 ARG B C 1
ATOM 7210 O O . ARG B 1 283 ? -6.789 -28.562 -24.719 1 97.19 283 ARG B O 1
ATOM 7217 N N . GLU B 1 284 ? -6.062 -26.609 -23.969 1 96.81 284 GLU B N 1
ATOM 7218 C CA . GLU B 1 284 ? -5.969 -26.078 -25.312 1 96.81 284 GLU B CA 1
ATOM 7219 C C . GLU B 1 284 ? -4.984 -26.891 -26.156 1 96.81 284 GLU B C 1
ATOM 7221 O O . GLU B 1 284 ? -5.223 -27.125 -27.344 1 96.81 284 GLU B O 1
ATOM 7226 N N . ALA B 1 285 ? -3.857 -27.234 -25.578 1 97.38 285 ALA B N 1
ATOM 7227 C CA . ALA B 1 285 ? -2.881 -28.078 -26.266 1 97.38 285 ALA B CA 1
ATOM 7228 C C . ALA B 1 285 ? -3.465 -29.453 -26.562 1 97.38 285 ALA B C 1
ATOM 7230 O O . ALA B 1 285 ? -3.207 -30.031 -27.625 1 97.38 285 ALA B O 1
ATOM 7231 N N . MET B 1 286 ? -4.238 -30.047 -25.641 1 96.81 286 MET B N 1
ATOM 7232 C CA . MET B 1 286 ? -4.867 -31.344 -25.859 1 96.81 286 MET B CA 1
ATOM 7233 C C . MET B 1 286 ? -5.863 -31.281 -27.016 1 96.81 286 MET B C 1
ATOM 7235 O O . MET B 1 286 ? -5.984 -32.219 -27.781 1 96.81 286 MET B O 1
ATOM 7239 N N . VAL B 1 287 ? -6.586 -30.172 -27.078 1 96 287 VAL B N 1
ATOM 7240 C CA . VAL B 1 287 ? -7.523 -29.969 -28.188 1 96 287 VAL B CA 1
ATOM 7241 C C . VAL B 1 287 ? -6.762 -29.891 -29.5 1 96 287 VAL B C 1
ATOM 7243 O O . VAL B 1 287 ? -7.145 -30.516 -30.5 1 96 287 VAL B O 1
ATOM 7246 N N . ALA B 1 288 ? -5.742 -29.156 -29.5 1 95.75 288 ALA B N 1
ATOM 7247 C CA . ALA B 1 288 ? -4.922 -29.016 -30.703 1 95.75 288 ALA B CA 1
ATOM 7248 C C . ALA B 1 288 ? -4.355 -30.359 -31.141 1 95.75 288 ALA B C 1
ATOM 7250 O O . ALA B 1 288 ? -4.203 -30.609 -32.344 1 95.75 288 ALA B O 1
ATOM 7251 N N . LEU B 1 289 ? -4.043 -31.234 -30.219 1 95.44 289 LEU B N 1
ATOM 7252 C CA . LEU B 1 289 ? -3.494 -32.562 -30.484 1 95.44 289 LEU B CA 1
ATOM 7253 C C . LEU B 1 289 ? -4.594 -33.531 -30.891 1 95.44 289 LEU B C 1
ATOM 7255 O O . LEU B 1 289 ? -4.309 -34.625 -31.375 1 95.44 289 LEU B O 1
ATOM 7259 N N . GLY B 1 290 ? -5.809 -33.156 -30.672 1 93.12 290 GLY B N 1
ATOM 7260 C CA . GLY B 1 290 ? -6.93 -34.031 -30.969 1 93.12 290 GLY B CA 1
ATOM 7261 C C . GLY B 1 290 ? -7.207 -35.031 -29.875 1 93.12 290 GLY B C 1
ATOM 7262 O O . GLY B 1 290 ? -7.949 -36 -30.078 1 93.12 290 GLY B O 1
ATOM 7263 N N . GLN B 1 291 ? -6.633 -34.875 -28.766 1 92.44 291 GLN B N 1
ATOM 7264 C CA . GLN B 1 291 ? -6.832 -35.812 -27.656 1 92.44 291 GLN B CA 1
ATOM 7265 C C . GLN B 1 291 ? -8.055 -35.438 -26.828 1 92.44 291 GLN B C 1
ATOM 7267 O O . GLN B 1 291 ? -8.594 -36.25 -26.078 1 92.44 291 GLN B O 1
ATOM 7272 N N . MET B 1 292 ? -8.383 -34.219 -26.828 1 92.06 292 MET B N 1
ATOM 7273 C CA . MET B 1 292 ? -9.625 -33.719 -26.25 1 92.06 292 MET B CA 1
ATOM 7274 C C . MET B 1 292 ? -10.398 -32.875 -27.25 1 92.06 292 MET B C 1
ATOM 7276 O O . MET B 1 292 ? -9.844 -32.469 -28.281 1 92.06 292 MET B O 1
ATOM 7280 N N . HIS B 1 293 ? -11.633 -32.688 -27.016 1 90.25 293 HIS B N 1
ATOM 7281 C CA . HIS B 1 293 ? -12.477 -31.922 -27.922 1 90.25 293 HIS B CA 1
ATOM 7282 C C . HIS B 1 293 ? -13.07 -30.703 -27.219 1 90.25 293 HIS B C 1
ATOM 7284 O O . HIS B 1 293 ? -13.414 -30.766 -26.047 1 90.25 293 HIS B O 1
ATOM 7290 N N . SER B 1 294 ? -13.109 -29.656 -28 1 90.25 294 SER B N 1
ATOM 7291 C CA . SER B 1 294 ? -13.875 -28.516 -27.516 1 90.25 294 SER B CA 1
ATOM 7292 C C . SER B 1 294 ? -15.367 -28.812 -27.5 1 90.25 294 SER B C 1
ATOM 7294 O O . SER B 1 294 ? -15.867 -29.547 -28.359 1 90.25 294 SER B O 1
ATOM 7296 N N . PRO B 1 295 ? -15.992 -28.188 -26.484 1 90.25 295 PRO B N 1
ATOM 7297 C CA . PRO B 1 295 ? -17.438 -28.438 -26.453 1 90.25 295 PRO B CA 1
ATOM 7298 C C . PRO B 1 295 ? -18.156 -27.875 -27.688 1 90.25 295 PRO B C 1
ATOM 7300 O O . PRO B 1 295 ? -17.812 -26.797 -28.156 1 90.25 295 PRO B O 1
ATOM 7303 N N . THR B 1 296 ? -19.109 -28.625 -28.234 1 86.94 296 THR B N 1
ATOM 7304 C CA . THR B 1 296 ? -19.766 -28.172 -29.469 1 86.94 296 THR B CA 1
ATOM 7305 C C . THR B 1 296 ? -21.234 -27.891 -29.219 1 86.94 296 THR B C 1
ATOM 7307 O O . THR B 1 296 ? -21.781 -26.891 -29.703 1 86.94 296 THR B O 1
ATOM 7310 N N . ASP B 1 297 ? -21.938 -28.703 -28.422 1 89.06 297 ASP B N 1
ATOM 7311 C CA . ASP B 1 297 ? -23.391 -28.562 -28.375 1 89.06 297 ASP B CA 1
ATOM 7312 C C . ASP B 1 297 ? -23.891 -28.281 -26.969 1 89.06 297 ASP B C 1
ATOM 7314 O O . ASP B 1 297 ? -24.734 -27.406 -26.766 1 89.06 297 ASP B O 1
ATOM 7318 N N . LYS B 1 298 ? -23.375 -29.062 -26.031 1 91.38 298 LYS B N 1
ATOM 7319 C CA . LYS B 1 298 ? -23.859 -28.938 -24.656 1 91.38 298 LYS B CA 1
ATOM 7320 C C . LYS B 1 298 ? -22.719 -29.109 -23.656 1 91.38 298 LYS B C 1
ATOM 7322 O O . LYS B 1 298 ? -21.797 -29.891 -23.875 1 91.38 298 LYS B O 1
ATOM 7327 N N . VAL B 1 299 ? -22.797 -28.344 -22.547 1 94.94 299 VAL B N 1
ATOM 7328 C CA . VAL B 1 299 ? -21.781 -28.453 -21.484 1 94.94 299 VAL B CA 1
ATOM 7329 C C . VAL B 1 299 ? -22.453 -28.781 -20.156 1 94.94 299 VAL B C 1
ATOM 7331 O O . VAL B 1 299 ? -23.688 -28.672 -20.031 1 94.94 299 VAL B O 1
ATOM 7334 N N . SER B 1 300 ? -21.719 -29.297 -19.25 1 94.31 300 SER B N 1
ATOM 7335 C CA . SER B 1 300 ? -22.172 -29.5 -17.875 1 94.31 300 SER B CA 1
ATOM 7336 C C . SER B 1 300 ? -22.031 -28.219 -17.062 1 94.31 300 SER B C 1
ATOM 7338 O O . SER B 1 300 ? -20.969 -27.594 -17.047 1 94.31 300 SER B O 1
ATOM 7340 N N . PHE B 1 301 ? -23.172 -27.797 -16.422 1 96.19 301 PHE B N 1
ATOM 7341 C CA . PHE B 1 301 ? -23.047 -26.625 -15.562 1 96.19 301 PHE B CA 1
ATOM 7342 C C . PHE B 1 301 ? -22.047 -26.875 -14.438 1 96.19 301 PHE B C 1
ATOM 7344 O O . PHE B 1 301 ? -21.156 -26.062 -14.188 1 96.19 301 PHE B O 1
ATOM 7351 N N . ARG B 1 302 ? -22.172 -27.953 -13.781 1 94.12 302 ARG B N 1
ATOM 7352 C CA . ARG B 1 302 ? -21.391 -28.297 -12.594 1 94.12 302 ARG B CA 1
ATOM 7353 C C . ARG B 1 302 ? -19.906 -28.484 -12.953 1 94.12 302 ARG B C 1
ATOM 7355 O O . ARG B 1 302 ? -19.031 -27.969 -12.266 1 94.12 302 ARG B O 1
ATOM 7362 N N . ARG B 1 303 ? -19.625 -29.188 -13.938 1 94.25 303 ARG B N 1
ATOM 7363 C CA . ARG B 1 303 ? -18.266 -29.578 -14.273 1 94.25 303 ARG B CA 1
ATOM 7364 C C . ARG B 1 303 ? -17.562 -28.469 -15.055 1 94.25 303 ARG B C 1
ATOM 7366 O O . ARG B 1 303 ? -16.359 -28.234 -14.875 1 94.25 303 ARG B O 1
ATOM 7373 N N . ASP B 1 304 ? -18.297 -27.781 -15.922 1 95.62 304 ASP B N 1
ATOM 7374 C CA . ASP B 1 304 ? -17.641 -26.922 -16.906 1 95.62 304 ASP B CA 1
ATOM 7375 C C . ASP B 1 304 ? -17.859 -25.438 -16.578 1 95.62 304 ASP B C 1
ATOM 7377 O O . ASP B 1 304 ? -16.938 -24.641 -16.719 1 95.62 304 ASP B O 1
ATOM 7381 N N . VAL B 1 305 ? -19.031 -25.031 -16.188 1 97.38 305 VAL B N 1
ATOM 7382 C CA . VAL B 1 305 ? -19.406 -23.625 -16.047 1 97.38 305 VAL B CA 1
ATOM 7383 C C . VAL B 1 305 ? -19.109 -23.156 -14.633 1 97.38 305 VAL B C 1
ATOM 7385 O O . VAL B 1 305 ? -18.422 -22.141 -14.438 1 97.38 305 VAL B O 1
ATOM 7388 N N . LEU B 1 306 ? -19.562 -23.906 -13.641 1 96.31 306 LEU B N 1
ATOM 7389 C CA . LEU B 1 306 ? -19.516 -23.516 -12.234 1 96.31 306 LEU B CA 1
ATOM 7390 C C . LEU B 1 306 ? -18.094 -23.188 -11.812 1 96.31 306 LEU B C 1
ATOM 7392 O O . LEU B 1 306 ? -17.875 -22.172 -11.141 1 96.31 306 LEU B O 1
ATOM 7396 N N . PRO B 1 307 ? -17.078 -23.984 -12.18 1 96.44 307 PRO B N 1
ATOM 7397 C CA . PRO B 1 307 ? -15.727 -23.625 -11.734 1 96.44 307 PRO B CA 1
ATOM 7398 C C . PRO B 1 307 ? -15.289 -22.25 -12.227 1 96.44 307 PRO B C 1
ATOM 7400 O O . PRO B 1 307 ? -14.648 -21.5 -11.484 1 96.44 307 PRO B O 1
ATOM 7403 N N . ILE B 1 308 ? -15.617 -21.859 -13.43 1 97.5 308 ILE B N 1
ATOM 7404 C CA . ILE B 1 308 ? -15.219 -20.578 -13.984 1 97.5 308 ILE B CA 1
ATOM 7405 C C . ILE B 1 308 ? -15.875 -19.453 -13.188 1 97.5 308 ILE B C 1
ATOM 7407 O O . ILE B 1 308 ? -15.203 -18.5 -12.789 1 97.5 308 ILE B O 1
ATOM 7411 N N . LEU B 1 309 ? -17.188 -19.562 -12.93 1 97 309 LEU B N 1
ATOM 7412 C CA . LEU B 1 309 ? -17.922 -18.547 -12.195 1 97 309 LEU B CA 1
ATOM 7413 C C . LEU B 1 309 ? -17.438 -18.438 -10.766 1 97 309 LEU B C 1
ATOM 7415 O O . LEU B 1 309 ? -17.188 -17.344 -10.266 1 97 309 LEU B O 1
ATOM 7419 N N . ARG B 1 310 ? -17.234 -19.547 -10.18 1 94.69 310 ARG B N 1
ATOM 7420 C CA . ARG B 1 310 ? -16.828 -19.578 -8.781 1 94.69 310 ARG B CA 1
ATOM 7421 C C . ARG B 1 310 ? -15.422 -18.984 -8.617 1 94.69 310 ARG B C 1
ATOM 7423 O O . ARG B 1 310 ? -15.156 -18.25 -7.664 1 94.69 310 ARG B O 1
ATOM 7430 N N . ARG B 1 311 ? -14.562 -19.375 -9.445 1 96.88 311 ARG B N 1
ATOM 7431 C CA . ARG B 1 311 ? -13.203 -18.844 -9.398 1 96.88 311 ARG B CA 1
ATOM 7432 C C . ARG B 1 311 ? -13.195 -17.328 -9.57 1 96.88 311 ARG B C 1
ATOM 7434 O O . ARG B 1 311 ? -12.5 -16.625 -8.844 1 96.88 311 ARG B O 1
ATOM 7441 N N . ALA B 1 312 ? -13.953 -16.844 -10.469 1 96.69 312 ALA B N 1
ATOM 7442 C CA . ALA B 1 312 ? -14.062 -15.414 -10.688 1 96.69 312 ALA B CA 1
ATOM 7443 C C . ALA B 1 312 ? -14.617 -14.711 -9.453 1 96.69 312 ALA B C 1
ATOM 7445 O O . ALA B 1 312 ? -14.102 -13.672 -9.039 1 96.69 312 ALA B O 1
ATOM 7446 N N . GLY B 1 313 ? -15.633 -15.234 -8.906 1 95.25 313 GLY B N 1
ATOM 7447 C CA . GLY B 1 313 ? -16.234 -14.648 -7.719 1 95.25 313 GLY B CA 1
ATOM 7448 C C . GLY B 1 313 ? -15.336 -14.695 -6.504 1 95.25 313 GLY B C 1
ATOM 7449 O O . GLY B 1 313 ? -15.32 -13.766 -5.699 1 95.25 313 GLY B O 1
ATOM 7450 N N . ALA B 1 314 ? -14.578 -15.734 -6.418 1 95.44 314 ALA B N 1
ATOM 7451 C CA . ALA B 1 314 ? -13.758 -15.961 -5.23 1 95.44 314 ALA B CA 1
ATOM 7452 C C . ALA B 1 314 ? -12.57 -15.008 -5.191 1 95.44 314 ALA B C 1
ATOM 7454 O O . ALA B 1 314 ? -11.969 -14.789 -4.137 1 95.44 314 ALA B O 1
ATOM 7455 N N . MET B 1 315 ? -12.25 -14.367 -6.281 1 96.5 315 MET B N 1
ATOM 7456 C CA . MET B 1 315 ? -11.109 -13.445 -6.32 1 96.5 315 MET B CA 1
ATOM 7457 C C . MET B 1 315 ? -11.359 -12.242 -5.418 1 96.5 315 MET B C 1
ATOM 7459 O O . MET B 1 315 ? -10.414 -11.531 -5.055 1 96.5 315 MET B O 1
ATOM 7463 N N . GLN B 1 316 ? -12.555 -11.977 -5.027 1 95.88 316 GLN B N 1
ATOM 7464 C CA . GLN B 1 316 ? -12.891 -10.844 -4.168 1 95.88 316 GLN B CA 1
ATOM 7465 C C . GLN B 1 316 ? -12.188 -10.953 -2.816 1 95.88 316 GLN B C 1
ATOM 7467 O O . GLN B 1 316 ? -12.023 -9.953 -2.111 1 95.88 316 GLN B O 1
ATOM 7472 N N . TRP B 1 317 ? -11.773 -12.141 -2.498 1 97.06 317 TRP B N 1
ATOM 7473 C CA . TRP B 1 317 ? -11.211 -12.367 -1.172 1 97.06 317 TRP B CA 1
ATOM 7474 C C . TRP B 1 317 ? -9.703 -12.125 -1.171 1 97.06 317 TRP B C 1
ATOM 7476 O O . TRP B 1 317 ? -9.078 -12.109 -0.112 1 97.06 317 TRP B O 1
ATOM 7486 N N . VAL B 1 318 ? -9.109 -11.93 -2.406 1 97.38 318 VAL B N 1
ATOM 7487 C CA . VAL B 1 318 ? -7.656 -11.82 -2.471 1 97.38 318 VAL B CA 1
ATOM 7488 C C . VAL B 1 318 ? -7.27 -10.625 -3.346 1 97.38 318 VAL B C 1
ATOM 7490 O O . VAL B 1 318 ? -6.086 -10.398 -3.605 1 97.38 318 VAL B O 1
ATOM 7493 N N . ALA B 1 319 ? -8.195 -9.844 -3.824 1 95.88 319 ALA B N 1
ATOM 7494 C CA . ALA B 1 319 ? -7.934 -8.664 -4.637 1 95.88 319 ALA B CA 1
ATOM 7495 C C . ALA B 1 319 ? -9.062 -7.648 -4.508 1 95.88 319 ALA B C 1
ATOM 7497 O O . ALA B 1 319 ? -10.211 -7.938 -4.863 1 95.88 319 ALA B O 1
ATOM 7498 N N . THR B 1 320 ? -8.734 -6.449 -4.113 1 93.44 320 THR B N 1
ATOM 7499 C CA . THR B 1 320 ? -9.727 -5.395 -3.955 1 93.44 320 THR B CA 1
ATOM 7500 C C . THR B 1 320 ? -10.383 -5.066 -5.293 1 93.44 320 THR B C 1
ATOM 7502 O O . THR B 1 320 ? -11.578 -4.766 -5.344 1 93.44 320 THR B O 1
ATOM 7505 N N . ALA B 1 321 ? -9.656 -5.117 -6.355 1 90.19 321 ALA B N 1
ATOM 7506 C CA . ALA B 1 321 ? -10.211 -4.879 -7.688 1 90.19 321 ALA B CA 1
ATOM 7507 C C . ALA B 1 321 ? -11.391 -5.805 -7.961 1 90.19 321 ALA B C 1
ATOM 7509 O O . ALA B 1 321 ? -12.406 -5.375 -8.516 1 90.19 321 ALA B O 1
ATOM 7510 N N . SER B 1 322 ? -11.227 -7.02 -7.562 1 92.12 322 SER B N 1
ATOM 7511 C CA . SER B 1 322 ? -12.305 -7.988 -7.754 1 92.12 322 SER B CA 1
ATOM 7512 C C . SER B 1 322 ? -13.406 -7.801 -6.719 1 92.12 322 SER B C 1
ATOM 7514 O O . SER B 1 322 ? -14.586 -8.023 -7.012 1 92.12 322 SER B O 1
ATOM 7516 N N . PHE B 1 323 ? -13.016 -7.465 -5.523 1 91.19 323 PHE B N 1
ATOM 7517 C CA . PHE B 1 323 ? -13.984 -7.184 -4.469 1 91.19 323 PHE B CA 1
ATOM 7518 C C . PHE B 1 323 ? -14.969 -6.105 -4.91 1 91.19 323 PHE B C 1
ATOM 7520 O O . PHE B 1 323 ? -16.172 -6.203 -4.633 1 91.19 323 PHE B O 1
ATOM 7527 N N . LEU B 1 324 ? -14.5 -5.137 -5.625 1 88.69 324 LEU B N 1
ATOM 7528 C CA . LEU B 1 324 ? -15.312 -4.035 -6.129 1 88.69 324 LEU B CA 1
ATOM 7529 C C . LEU B 1 324 ? -15.844 -4.344 -7.527 1 88.69 324 LEU B C 1
ATOM 7531 O O . LEU B 1 324 ? -16.75 -3.674 -8.008 1 88.69 324 LEU B O 1
ATOM 7535 N N . GLY B 1 325 ? -15.312 -5.277 -8.156 1 81.88 325 GLY B N 1
ATOM 7536 C CA . GLY B 1 325 ? -15.516 -5.57 -9.57 1 81.88 325 GLY B CA 1
ATOM 7537 C C . GLY B 1 325 ? -16.953 -5.953 -9.898 1 81.88 325 GLY B C 1
ATOM 7538 O O . GLY B 1 325 ? -17.453 -5.594 -10.961 1 81.88 325 GLY B O 1
ATOM 7539 N N . ALA B 1 326 ? -17.547 -6.66 -9.039 1 76.25 326 ALA B N 1
ATOM 7540 C CA . ALA B 1 326 ? -18.922 -7.039 -9.297 1 76.25 326 ALA B CA 1
ATOM 7541 C C . ALA B 1 326 ? -19.797 -5.809 -9.508 1 76.25 326 ALA B C 1
ATOM 7543 O O . ALA B 1 326 ? -20.688 -5.801 -10.375 1 76.25 326 ALA B O 1
ATOM 7544 N N . ALA B 1 327 ? -19.516 -4.871 -8.797 1 76.12 327 ALA B N 1
ATOM 7545 C CA . ALA B 1 327 ? -20.281 -3.637 -8.914 1 76.12 327 ALA B CA 1
ATOM 7546 C C . ALA B 1 327 ? -19.906 -2.877 -10.18 1 76.12 327 ALA B C 1
ATOM 7548 O O . ALA B 1 327 ? -20.781 -2.309 -10.852 1 76.12 327 ALA B O 1
ATOM 7549 N N . TRP B 1 328 ? -18.719 -2.939 -10.445 1 78.19 328 TRP B N 1
ATOM 7550 C CA . TRP B 1 328 ? -18.266 -2.273 -11.664 1 78.19 328 TRP B CA 1
ATOM 7551 C C . TRP B 1 328 ? -18.922 -2.889 -12.898 1 78.19 328 TRP B C 1
ATOM 7553 O O . TRP B 1 328 ? -19.203 -2.188 -13.875 1 78.19 328 TRP B O 1
ATOM 7563 N N . ASN B 1 329 ? -19.156 -4.207 -12.82 1 84.56 329 ASN B N 1
ATOM 7564 C CA . ASN B 1 329 ? -19.719 -4.934 -13.961 1 84.56 329 ASN B CA 1
ATOM 7565 C C . ASN B 1 329 ? -21.219 -5.16 -13.797 1 84.56 329 ASN B C 1
ATOM 7567 O O . ASN B 1 329 ? -21.875 -5.676 -14.703 1 84.56 329 ASN B O 1
ATOM 7571 N N . ASP B 1 330 ? -21.797 -4.867 -12.734 1 83.62 330 ASP B N 1
ATOM 7572 C CA . ASP B 1 330 ? -23.219 -5.012 -12.43 1 83.62 330 ASP B CA 1
ATOM 7573 C C . ASP B 1 330 ? -23.672 -6.465 -12.57 1 83.62 330 ASP B C 1
ATOM 7575 O O . ASP B 1 330 ? -24.641 -6.754 -13.258 1 83.62 330 ASP B O 1
ATOM 7579 N N . ILE B 1 331 ? -22.969 -7.449 -12.125 1 89 331 ILE B N 1
ATOM 7580 C CA . ILE B 1 331 ? -23.297 -8.852 -12.328 1 89 331 ILE B CA 1
ATOM 7581 C C . ILE B 1 331 ? -23.547 -9.523 -10.984 1 89 331 ILE B C 1
ATOM 7583 O O . ILE B 1 331 ? -23.875 -10.719 -10.93 1 89 331 ILE B O 1
ATOM 7587 N N . GLY B 1 332 ? -23.438 -8.859 -9.945 1 84.25 332 GLY B N 1
ATOM 7588 C CA . GLY B 1 332 ? -23.594 -9.445 -8.633 1 84.25 332 GLY B CA 1
ATOM 7589 C C . GLY B 1 332 ? -22.391 -10.273 -8.195 1 84.25 332 GLY B C 1
ATOM 7590 O O . GLY B 1 332 ? -21.406 -10.367 -8.922 1 84.25 332 GLY B O 1
ATOM 7591 N N . ASP B 1 333 ? -22.531 -10.898 -7.039 1 88.69 333 ASP B N 1
ATOM 7592 C CA . ASP B 1 333 ? -21.469 -11.711 -6.453 1 88.69 333 ASP B CA 1
ATOM 7593 C C . ASP B 1 333 ? -21.531 -13.148 -6.953 1 88.69 333 ASP B C 1
ATOM 759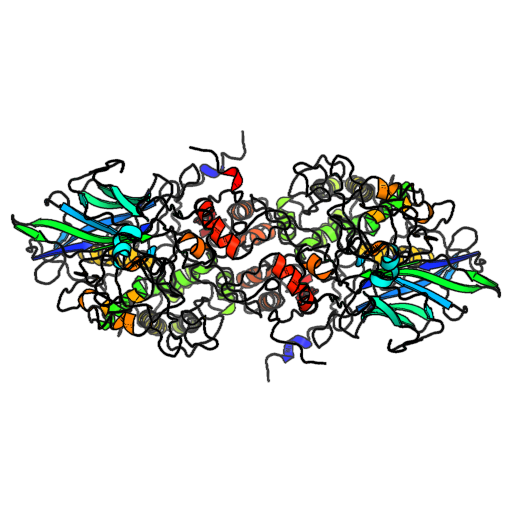5 O O . ASP B 1 333 ? -22.422 -13.906 -6.57 1 88.69 333 ASP B O 1
ATOM 7599 N N . LEU B 1 334 ? -20.562 -13.523 -7.691 1 92.44 334 LEU B N 1
ATOM 7600 C CA . LEU B 1 334 ? -20.531 -14.852 -8.305 1 92.44 334 LEU B CA 1
ATOM 7601 C C . LEU B 1 334 ? -20.141 -15.914 -7.285 1 92.44 334 LEU B C 1
ATOM 7603 O O . LEU B 1 334 ? -20.188 -17.109 -7.582 1 92.44 334 LEU B O 1
ATOM 7607 N N . SER B 1 335 ? -19.812 -15.539 -6.125 1 87.5 335 SER B N 1
ATOM 7608 C CA . SER B 1 335 ? -19.547 -16.5 -5.062 1 87.5 335 SER B CA 1
ATOM 7609 C C . SER B 1 335 ? -20.797 -16.75 -4.219 1 87.5 335 SER B C 1
ATOM 7611 O O . SER B 1 335 ? -20.781 -17.609 -3.332 1 87.5 335 SER B O 1
ATOM 7613 N N . ASN B 1 336 ? -21.812 -16.016 -4.441 1 88 336 ASN B N 1
ATOM 7614 C CA . ASN B 1 336 ? -23.062 -16.172 -3.727 1 88 336 ASN B CA 1
ATOM 7615 C C . ASN B 1 336 ? -23.859 -17.375 -4.227 1 88 336 ASN B C 1
ATOM 7617 O O . ASN B 1 336 ? -24.219 -17.453 -5.402 1 88 336 ASN B O 1
ATOM 7621 N N . PRO B 1 337 ? -24.219 -18.297 -3.34 1 89.38 337 PRO B N 1
ATOM 7622 C CA . PRO B 1 337 ? -24.953 -19.5 -3.76 1 89.38 337 PRO B CA 1
ATOM 7623 C C . PRO B 1 337 ? -26.281 -19.188 -4.434 1 89.38 337 PRO B C 1
ATOM 7625 O O . PRO B 1 337 ? -26.688 -19.875 -5.371 1 89.38 337 PRO B O 1
ATOM 7628 N N . ALA B 1 338 ? -26.922 -18.156 -3.961 1 89.19 338 ALA B N 1
ATOM 7629 C CA . ALA B 1 338 ? -28.203 -17.781 -4.559 1 89.19 338 ALA B CA 1
ATOM 7630 C C . ALA B 1 338 ? -28.016 -17.328 -6 1 89.19 338 ALA B C 1
ATOM 7632 O O . ALA B 1 338 ? -28.828 -17.641 -6.867 1 89.19 338 ALA B O 1
ATOM 7633 N N . THR B 1 339 ? -27 -16.547 -6.195 1 91.5 339 THR B N 1
ATOM 7634 C CA . THR B 1 339 ? -26.688 -16.109 -7.547 1 91.5 339 THR B CA 1
ATOM 7635 C C . THR B 1 339 ? -26.375 -17.312 -8.445 1 91.5 339 THR B C 1
ATOM 7637 O O . THR B 1 339 ? -26.891 -17.391 -9.562 1 91.5 339 THR B O 1
ATOM 7640 N N . ILE B 1 340 ? -25.625 -18.234 -7.988 1 94.25 340 ILE B N 1
ATOM 7641 C CA . ILE B 1 340 ? -25.219 -19.406 -8.758 1 94.25 340 ILE B CA 1
ATOM 7642 C C . ILE B 1 340 ? -26.438 -20.266 -9.086 1 94.25 340 ILE B C 1
ATOM 7644 O O . ILE B 1 340 ? -26.547 -20.812 -10.188 1 94.25 340 ILE B O 1
ATOM 7648 N N . GLU B 1 341 ? -27.344 -20.391 -8.172 1 94.19 341 GLU B N 1
ATOM 7649 C CA . GLU B 1 341 ? -28.562 -21.172 -8.398 1 94.19 341 GLU B CA 1
ATOM 7650 C C . GLU B 1 341 ? -29.375 -20.594 -9.562 1 94.19 341 GLU B C 1
ATOM 7652 O O . GLU B 1 341 ? -29.922 -21.344 -10.375 1 94.19 341 GLU B O 1
ATOM 7657 N N . THR B 1 342 ? -29.391 -19.344 -9.57 1 94.5 342 THR B N 1
ATOM 7658 C CA . THR B 1 342 ? -30.109 -18.688 -10.656 1 94.5 342 THR B CA 1
ATOM 7659 C C . THR B 1 342 ? -29.406 -18.922 -11.992 1 94.5 342 THR B C 1
ATOM 7661 O O . THR B 1 342 ? -30.047 -19.219 -13 1 94.5 342 THR B O 1
ATOM 7664 N N . LEU B 1 343 ? -28.156 -18.891 -11.977 1 96.75 343 LEU B N 1
ATOM 7665 C CA . LEU B 1 343 ? -27.344 -19.016 -13.188 1 96.75 343 LEU B CA 1
ATOM 7666 C C . LEU B 1 343 ? -27.281 -20.469 -13.648 1 96.75 343 LEU B C 1
ATOM 7668 O O . LEU B 1 343 ? -26.875 -20.734 -14.789 1 96.75 343 LEU B O 1
ATOM 7672 N N . ALA B 1 344 ? -27.688 -21.344 -12.797 1 97.06 344 ALA B N 1
ATOM 7673 C CA . ALA B 1 344 ? -27.625 -22.781 -13.102 1 97.06 344 ALA B CA 1
ATOM 7674 C C . ALA B 1 344 ? -28.891 -23.234 -13.828 1 97.06 344 ALA B C 1
ATOM 7676 O O . ALA B 1 344 ? -29.047 -24.422 -14.125 1 97.06 344 ALA B O 1
ATOM 7677 N N . LYS B 1 345 ? -29.797 -22.359 -14.195 1 96.62 345 LYS B N 1
ATOM 7678 C CA . LYS B 1 345 ? -31.031 -22.688 -14.898 1 96.62 345 LYS B CA 1
ATOM 7679 C C . LYS B 1 345 ? -30.906 -22.406 -16.391 1 96.62 345 LYS B C 1
ATOM 7681 O O . LYS B 1 345 ? -30.672 -21.25 -16.797 1 96.62 345 LYS B O 1
ATOM 7686 N N . PRO B 1 346 ? -31.109 -23.406 -17.203 1 96.62 346 PRO B N 1
ATOM 7687 C CA . PRO B 1 346 ? -31 -23.203 -18.656 1 96.62 346 PRO B CA 1
ATOM 7688 C C . PRO B 1 346 ? -32.25 -22.531 -19.25 1 96.62 346 PRO B C 1
ATOM 7690 O O . PRO B 1 346 ? -32.25 -22.172 -20.422 1 96.62 346 PRO B O 1
ATOM 7693 N N . SER B 1 347 ? -33.219 -22.312 -18.531 1 95.25 347 SER B N 1
ATOM 7694 C CA . SER B 1 347 ? -34.5 -21.812 -19 1 95.25 347 SER B CA 1
ATOM 7695 C C . SER B 1 347 ? -34.375 -20.391 -19.547 1 95.25 347 SER B C 1
ATOM 7697 O O . SER B 1 347 ? -33.406 -19.688 -19.234 1 95.25 347 SER B O 1
ATOM 7699 N N . ALA B 1 348 ? -35.312 -19.984 -20.281 1 94.94 348 ALA B N 1
ATOM 7700 C CA . ALA B 1 348 ? -35.344 -18.688 -20.938 1 94.94 348 ALA B CA 1
ATOM 7701 C C . ALA B 1 348 ? -35.406 -17.547 -19.938 1 94.94 348 ALA B C 1
ATOM 7703 O O . ALA B 1 348 ? -34.844 -16.469 -20.156 1 94.94 348 ALA B O 1
ATOM 7704 N N . ASP B 1 349 ? -36 -17.781 -18.891 1 94.06 349 ASP B N 1
ATOM 7705 C CA . ASP B 1 349 ? -36.156 -16.734 -17.875 1 94.06 349 ASP B CA 1
ATOM 7706 C C . ASP B 1 349 ? -34.844 -16.297 -17.281 1 94.06 349 ASP B C 1
ATOM 7708 O O . ASP B 1 349 ? -34.688 -15.188 -16.781 1 94.06 349 ASP B O 1
ATOM 7712 N N . ALA B 1 350 ? -33.844 -17.188 -17.297 1 95.88 350 ALA B N 1
ATOM 7713 C CA . ALA B 1 350 ? -32.531 -16.875 -16.734 1 95.88 350 ALA B CA 1
ATOM 7714 C C . ALA B 1 350 ? -31.547 -16.422 -17.812 1 95.88 350 ALA B C 1
ATOM 7716 O O . ALA B 1 350 ? -30.406 -16.094 -17.531 1 95.88 350 ALA B O 1
ATOM 7717 N N . LYS B 1 351 ? -31.969 -16.391 -19.031 1 96.69 351 LYS B N 1
ATOM 7718 C CA . LYS B 1 351 ? -31.094 -16.125 -20.156 1 96.69 351 LYS B CA 1
ATOM 7719 C C . LYS B 1 351 ? -30.469 -14.727 -20.062 1 96.69 351 LYS B C 1
ATOM 7721 O O . LYS B 1 351 ? -29.281 -14.547 -20.312 1 96.69 351 LYS B O 1
ATOM 7726 N N . ALA B 1 352 ? -31.281 -13.773 -19.75 1 96.06 352 ALA B N 1
ATOM 7727 C CA . ALA B 1 352 ? -30.797 -12.398 -19.672 1 96.06 352 ALA B CA 1
ATOM 7728 C C . ALA B 1 352 ? -29.672 -12.273 -18.641 1 96.06 352 ALA B C 1
ATOM 7730 O O . ALA B 1 352 ? -28.688 -11.578 -18.859 1 96.06 352 ALA B O 1
ATOM 7731 N N . GLU B 1 353 ? -29.844 -12.875 -17.516 1 95.25 353 GLU B N 1
ATOM 7732 C CA . GLU B 1 353 ? -28.844 -12.836 -16.453 1 95.25 353 GLU B CA 1
ATOM 7733 C C . GLU B 1 353 ? -27.578 -13.578 -16.875 1 95.25 353 GLU B C 1
ATOM 7735 O O . GLU B 1 353 ? -26.453 -13.117 -16.609 1 95.25 353 GLU B O 1
ATOM 7740 N N . ARG B 1 354 ? -27.734 -14.719 -17.484 1 97.75 354 ARG B N 1
ATOM 7741 C CA . ARG B 1 354 ? -26.578 -15.461 -17.969 1 97.75 354 ARG B CA 1
ATOM 7742 C C . ARG B 1 354 ? -25.797 -14.641 -19 1 97.75 354 ARG B C 1
ATOM 7744 O O . ARG B 1 354 ? -24.562 -14.609 -18.953 1 97.75 354 ARG B O 1
ATOM 7751 N N . LYS B 1 355 ? -26.484 -13.969 -19.828 1 97.38 355 LYS B N 1
ATOM 7752 C CA . LYS B 1 355 ? -25.844 -13.156 -20.859 1 97.38 355 LYS B CA 1
ATOM 7753 C C . LYS B 1 355 ? -25.094 -11.984 -20.25 1 97.38 355 LYS B C 1
ATOM 7755 O O . LYS B 1 355 ? -24 -11.633 -20.703 1 97.38 355 LYS B O 1
ATOM 7760 N N . LYS B 1 356 ? -25.688 -11.383 -19.281 1 95.5 356 LYS B N 1
ATOM 7761 C CA . LYS B 1 356 ? -25.031 -10.273 -18.594 1 95.5 356 LYS B CA 1
ATOM 7762 C C . LYS B 1 356 ? -23.719 -10.719 -17.969 1 95.5 356 LYS B C 1
ATOM 7764 O O . LYS B 1 356 ? -22.703 -10.023 -18.078 1 95.5 356 LYS B O 1
ATOM 7769 N N . VAL B 1 357 ? -23.766 -11.82 -17.281 1 97.06 357 VAL B N 1
ATOM 7770 C CA . VAL B 1 357 ? -22.562 -12.359 -16.656 1 97.06 357 VAL B CA 1
ATOM 7771 C C . VAL B 1 357 ? -21.547 -12.719 -17.734 1 97.06 357 VAL B C 1
ATOM 7773 O O . VAL B 1 357 ? -20.359 -12.414 -17.609 1 97.06 357 VAL B O 1
ATOM 7776 N N . PHE B 1 358 ? -22 -13.32 -18.797 1 98 358 PHE B N 1
ATOM 7777 C CA . PHE B 1 358 ? -21.125 -13.711 -19.906 1 98 358 PHE B CA 1
ATOM 7778 C C . PHE B 1 358 ? -20.422 -12.492 -20.484 1 98 358 PHE B C 1
ATOM 7780 O O . PHE B 1 358 ? -19.219 -12.523 -20.734 1 98 358 PHE B O 1
ATOM 7787 N N . ASP B 1 359 ? -21.109 -11.391 -20.625 1 96.44 359 ASP B N 1
ATOM 7788 C CA . ASP B 1 359 ? -20.578 -10.18 -21.25 1 96.44 359 ASP B CA 1
ATOM 7789 C C . ASP B 1 359 ? -19.531 -9.508 -20.359 1 96.44 359 ASP B C 1
ATOM 7791 O O . ASP B 1 359 ? -18.766 -8.672 -20.828 1 96.44 359 ASP B O 1
ATOM 7795 N N . ALA B 1 360 ? -19.516 -9.859 -19.109 1 96.25 360 ALA B N 1
ATOM 7796 C CA . ALA B 1 360 ? -18.547 -9.281 -18.188 1 96.25 360 ALA B CA 1
ATOM 7797 C C . ALA B 1 360 ? -17.172 -9.898 -18.391 1 96.25 360 ALA B C 1
ATOM 7799 O O . ALA B 1 360 ? -16.156 -9.336 -17.938 1 96.25 360 ALA B O 1
ATOM 7800 N N . PHE B 1 361 ? -17.109 -11.086 -19.016 1 97.5 361 PHE B N 1
ATOM 7801 C CA . PHE B 1 361 ? -15.828 -11.75 -19.234 1 97.5 361 PHE B CA 1
ATOM 7802 C C . PHE B 1 361 ? -15.172 -11.25 -20.516 1 97.5 361 PHE B C 1
ATOM 7804 O O . PHE B 1 361 ? -15.852 -11.031 -21.516 1 97.5 361 PHE B O 1
ATOM 7811 N N . ARG B 1 362 ? -13.875 -11.031 -20.438 1 96.06 362 ARG B N 1
ATOM 7812 C CA . ARG B 1 362 ? -13.094 -10.539 -21.578 1 96.06 362 ARG B CA 1
ATOM 7813 C C . ARG B 1 362 ? -13.094 -11.547 -22.719 1 96.06 362 ARG B C 1
ATOM 7815 O O . ARG B 1 362 ? -12.836 -12.734 -22.516 1 96.06 362 ARG B O 1
ATOM 7822 N N . LYS B 1 363 ? -13.336 -11.023 -23.906 1 93.94 363 LYS B N 1
ATOM 7823 C CA . LYS B 1 363 ? -13.219 -11.852 -25.094 1 93.94 363 LYS B CA 1
ATOM 7824 C C . LYS B 1 363 ? -11.766 -12.211 -25.391 1 93.94 363 LYS B C 1
ATOM 7826 O O . LYS B 1 363 ? -10.883 -11.352 -25.328 1 93.94 363 LYS B O 1
ATOM 7831 N N . PRO B 1 364 ? -11.492 -13.492 -25.703 1 94.25 364 PRO B N 1
ATOM 7832 C CA . PRO B 1 364 ? -10.102 -13.922 -25.844 1 94.25 364 PRO B CA 1
ATOM 7833 C C . PRO B 1 364 ? -9.516 -13.57 -27.203 1 94.25 364 PRO B C 1
ATOM 7835 O O . PRO B 1 364 ? -8.344 -13.844 -27.469 1 94.25 364 PRO B O 1
ATOM 7838 N N . ASP B 1 365 ? -10.141 -12.781 -28.094 1 90.38 365 ASP B N 1
ATOM 7839 C CA . ASP B 1 365 ? -9.68 -12.531 -29.453 1 90.38 365 ASP B CA 1
ATOM 7840 C C . ASP B 1 365 ? -8.82 -11.273 -29.516 1 90.38 365 ASP B C 1
ATOM 7842 O O . ASP B 1 365 ? -8.375 -10.875 -30.594 1 90.38 365 ASP B O 1
ATOM 7846 N N . GLY B 1 366 ? -8.609 -10.656 -28.438 1 89.44 366 GLY B N 1
ATOM 7847 C CA . GLY B 1 366 ? -7.719 -9.508 -28.391 1 89.44 366 GLY B CA 1
ATOM 7848 C C . GLY B 1 366 ? -8.422 -8.188 -28.656 1 89.44 366 GLY B C 1
ATOM 7849 O O . GLY B 1 366 ? -7.82 -7.121 -28.516 1 89.44 366 GLY B O 1
ATOM 7850 N N . SER B 1 367 ? -9.68 -8.18 -28.922 1 90.69 367 SER B N 1
ATOM 7851 C CA . SER B 1 367 ? -10.406 -6.961 -29.281 1 90.69 367 SER B CA 1
ATOM 7852 C C . SER B 1 367 ? -10.93 -6.246 -28.047 1 90.69 367 SER B C 1
ATOM 7854 O O . SER B 1 367 ? -11.266 -5.059 -28.094 1 90.69 367 SER B O 1
ATOM 7856 N N . ASP B 1 368 ? -11.055 -6.941 -26.953 1 92.19 368 ASP B N 1
ATOM 7857 C CA . ASP B 1 368 ? -11.633 -6.426 -25.703 1 92.19 368 ASP B CA 1
ATOM 7858 C C . ASP B 1 368 ? -10.547 -5.859 -24.797 1 92.19 368 ASP B C 1
ATOM 7860 O O . ASP B 1 368 ? -9.867 -6.605 -24.094 1 92.19 368 ASP B O 1
ATOM 7864 N N . GLN B 1 369 ? -10.508 -4.492 -24.703 1 87.31 369 GLN B N 1
ATOM 7865 C CA . GLN B 1 369 ? -9.445 -3.848 -23.953 1 87.31 369 GLN B CA 1
ATOM 7866 C C . GLN B 1 369 ? -9.992 -3.172 -22.688 1 87.31 369 GLN B C 1
ATOM 7868 O O . GLN B 1 369 ? -9.305 -2.35 -22.078 1 87.31 369 GLN B O 1
ATOM 7873 N N . ARG B 1 370 ? -11.25 -3.51 -22.359 1 89.75 370 ARG B N 1
ATOM 7874 C CA . ARG B 1 370 ? -11.852 -2.949 -21.156 1 89.75 370 ARG B CA 1
ATOM 7875 C C . ARG B 1 370 ? -11.023 -3.309 -19.922 1 89.75 370 ARG B C 1
ATOM 7877 O O . ARG B 1 370 ? -10.789 -4.488 -19.656 1 89.75 370 ARG B O 1
ATOM 7884 N N . GLY B 1 371 ? -10.609 -2.303 -19.031 1 85.75 371 GLY B N 1
ATOM 7885 C CA . GLY B 1 371 ? -9.82 -2.541 -17.828 1 85.75 371 GLY B CA 1
ATOM 7886 C C . GLY B 1 371 ? -10.594 -3.264 -16.734 1 85.75 371 GLY B C 1
ATOM 7887 O O . GLY B 1 371 ? -10.016 -3.996 -15.938 1 85.75 371 GLY B O 1
ATOM 7888 N N . TYR B 1 372 ? -11.906 -3.172 -16.734 1 89.19 372 TYR B N 1
ATOM 7889 C CA . TYR B 1 372 ? -12.727 -3.715 -15.664 1 89.19 372 TYR B CA 1
ATOM 7890 C C . TYR B 1 372 ? -13.25 -5.102 -16.016 1 89.19 372 TYR B C 1
ATOM 7892 O O . TYR B 1 372 ? -13.883 -5.77 -15.195 1 89.19 372 TYR B O 1
ATOM 7900 N N . ALA B 1 373 ? -13.031 -5.566 -17.266 1 94.12 373 ALA B N 1
ATOM 7901 C CA . ALA B 1 373 ? -13.523 -6.887 -17.672 1 94.12 373 ALA B CA 1
ATOM 7902 C C . ALA B 1 373 ? -12.82 -7.988 -16.875 1 94.12 373 ALA B C 1
ATOM 7904 O O . ALA B 1 373 ? -11.672 -7.828 -16.469 1 94.12 373 ALA B O 1
ATOM 7905 N N . ILE B 1 374 ? -13.523 -9.07 -16.703 1 95.62 374 ILE B N 1
ATOM 7906 C CA . ILE B 1 374 ? -13.008 -10.195 -15.922 1 95.62 374 ILE B CA 1
ATOM 7907 C C . ILE B 1 374 ? -12.172 -11.102 -16.828 1 95.62 374 ILE B C 1
ATOM 7909 O O . ILE B 1 374 ? -12.609 -11.469 -17.922 1 95.62 374 ILE B O 1
ATOM 7913 N N . PRO B 1 375 ? -11.07 -11.5 -16.391 1 95.69 375 PRO B N 1
ATOM 7914 C CA . PRO B 1 375 ? -10.398 -11.203 -15.125 1 95.69 375 PRO B CA 1
ATOM 7915 C C . PRO B 1 375 ? -9.758 -9.82 -15.102 1 95.69 375 PRO B C 1
ATOM 7917 O O . PRO B 1 375 ? -9.18 -9.391 -16.094 1 95.69 375 PRO B O 1
ATOM 7920 N N . ILE B 1 376 ? -9.828 -9.109 -14.008 1 93.56 376 ILE B N 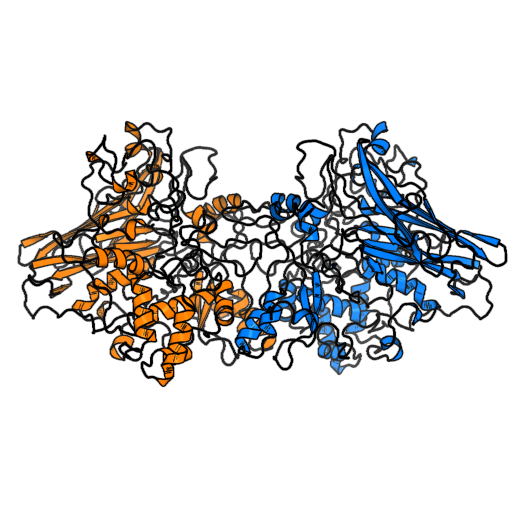1
ATOM 7921 C CA . ILE B 1 376 ? -9.133 -7.836 -13.844 1 93.56 376 ILE B CA 1
ATOM 7922 C C . ILE B 1 376 ? -7.66 -8.086 -13.531 1 93.56 376 ILE B C 1
ATOM 7924 O O . ILE B 1 376 ? -7.195 -7.809 -12.43 1 93.56 376 ILE B O 1
ATOM 7928 N N . MET B 1 377 ? -6.992 -8.648 -14.469 1 94 377 MET B N 1
ATOM 7929 C CA . MET B 1 377 ? -5.625 -9.141 -14.352 1 94 377 MET B CA 1
ATOM 7930 C C . MET B 1 377 ? -4.812 -8.797 -15.594 1 94 377 MET B C 1
ATOM 7932 O O . MET B 1 377 ? -5.371 -8.617 -16.672 1 94 377 MET B O 1
ATOM 7936 N N . LEU B 1 378 ? -3.533 -8.719 -15.414 1 92.75 378 LEU B N 1
ATOM 7937 C CA . LEU B 1 378 ? -2.617 -8.414 -16.516 1 92.75 378 LEU B CA 1
ATOM 7938 C C . LEU B 1 378 ? -2.391 -9.641 -17.391 1 92.75 378 LEU B C 1
ATOM 7940 O O . LEU B 1 378 ? -2.562 -10.773 -16.938 1 92.75 378 LEU B O 1
ATOM 7944 N N . GLY B 1 379 ? -2.055 -9.32 -18.625 1 93.75 379 GLY B N 1
ATOM 7945 C CA . GLY B 1 379 ? -1.817 -10.398 -19.578 1 93.75 379 GLY B CA 1
ATOM 7946 C C . GLY B 1 379 ? -0.361 -10.523 -19.984 1 93.75 379 GLY B C 1
ATOM 7947 O O . GLY B 1 379 ? 0.511 -9.883 -19.391 1 93.75 379 GLY B O 1
ATOM 7948 N N . ASP B 1 380 ? -0.109 -11.328 -20.984 1 94.31 380 ASP B N 1
ATOM 7949 C CA . ASP B 1 380 ? 1.236 -11.656 -21.453 1 94.31 380 ASP B CA 1
ATOM 7950 C C . ASP B 1 380 ? 1.915 -10.445 -22.078 1 94.31 380 ASP B C 1
ATOM 7952 O O . ASP B 1 380 ? 3.145 -10.359 -22.109 1 94.31 380 ASP B O 1
ATOM 7956 N N . GLY B 1 381 ? 1.142 -9.531 -22.578 1 92.38 381 GLY B N 1
ATOM 7957 C CA . GLY B 1 381 ? 1.677 -8.438 -23.359 1 92.38 381 GLY B CA 1
ATOM 7958 C C . GLY B 1 381 ? 1.859 -7.156 -22.578 1 92.38 381 GLY B C 1
ATOM 7959 O O . GLY B 1 381 ? 1.932 -6.066 -23.141 1 92.38 381 GLY B O 1
ATOM 7960 N N . VAL B 1 382 ? 2.002 -7.234 -21.297 1 88.88 382 VAL B N 1
ATOM 7961 C CA . VAL B 1 382 ? 2.016 -6.066 -20.422 1 88.88 382 VAL B CA 1
ATOM 7962 C C . VAL B 1 382 ? 3.221 -5.191 -20.75 1 88.88 382 VAL B C 1
ATOM 7964 O O . VAL B 1 382 ? 3.203 -3.982 -20.5 1 88.88 382 VAL B O 1
ATOM 7967 N N . ASN B 1 383 ? 4.223 -5.758 -21.359 1 88.31 383 ASN B N 1
ATOM 7968 C CA . ASN B 1 383 ? 5.43 -5.016 -21.719 1 88.31 383 ASN B CA 1
ATOM 7969 C C . ASN B 1 383 ? 5.172 -4.023 -22.844 1 88.31 383 ASN B C 1
ATOM 7971 O O . ASN B 1 383 ? 5.988 -3.137 -23.094 1 88.31 383 ASN B O 1
ATOM 7975 N N . TYR B 1 384 ? 4.121 -4.207 -23.531 1 88.69 384 TYR B N 1
ATOM 7976 C CA . TYR B 1 384 ? 3.863 -3.447 -24.75 1 88.69 384 TYR B CA 1
ATOM 7977 C C . TYR B 1 384 ? 2.545 -2.688 -24.641 1 88.69 384 TYR B C 1
ATOM 7979 O O . TYR B 1 384 ? 1.479 -3.295 -24.516 1 88.69 384 TYR B O 1
ATOM 7987 N N . GLN B 1 385 ? 2.795 -1.408 -24.906 1 81.06 385 GLN B N 1
ATOM 7988 C CA . GLN B 1 385 ? 1.597 -0.577 -24.891 1 81.06 385 GLN B CA 1
ATOM 7989 C C . GLN B 1 385 ? 0.634 -0.975 -26 1 81.06 385 GLN B C 1
ATOM 7991 O O . GLN B 1 385 ? 1.06 -1.269 -27.125 1 81.06 385 GLN B O 1
ATOM 7996 N N . ASP B 1 386 ? -0.61 -1.18 -25.781 1 84.19 386 ASP B N 1
ATOM 7997 C CA . ASP B 1 386 ? -1.677 -1.405 -26.75 1 84.19 386 ASP B CA 1
ATOM 7998 C C . ASP B 1 386 ? -1.702 -2.861 -27.219 1 84.19 386 ASP B C 1
ATOM 8000 O O . ASP B 1 386 ? -2.338 -3.189 -28.219 1 84.19 386 ASP B O 1
ATOM 8004 N N . SER B 1 387 ? -0.831 -3.695 -26.641 1 91.88 387 SER B N 1
ATOM 8005 C CA . SER B 1 387 ? -0.896 -5.113 -26.984 1 91.88 387 SER B CA 1
ATOM 8006 C C . SER B 1 387 ? -2.295 -5.672 -26.75 1 91.88 387 SER B C 1
ATOM 8008 O O . SER B 1 387 ? -2.904 -5.418 -25.703 1 91.88 387 SER B O 1
ATOM 8010 N N . PRO B 1 388 ? -2.783 -6.406 -27.719 1 93 388 PRO B N 1
ATOM 8011 C CA . PRO B 1 388 ? -4.062 -7.078 -27.469 1 93 388 PRO B CA 1
ATOM 8012 C C . PRO B 1 388 ? -3.98 -8.117 -26.359 1 93 388 PRO B C 1
ATOM 8014 O O . PRO B 1 388 ? -5.008 -8.648 -25.938 1 93 388 PRO B O 1
ATOM 8017 N N . HIS B 1 389 ? -2.779 -8.398 -25.859 1 92.75 389 HIS B N 1
ATOM 8018 C CA . HIS B 1 389 ? -2.57 -9.375 -24.797 1 92.75 389 HIS B CA 1
ATOM 8019 C C . HIS B 1 389 ? -2.211 -8.695 -23.484 1 92.75 389 HIS B C 1
ATOM 8021 O O . HIS B 1 389 ? -1.63 -9.312 -22.594 1 92.75 389 HIS B O 1
ATOM 8027 N N . ALA B 1 390 ? -2.506 -7.41 -23.391 1 91.5 390 ALA B N 1
ATOM 8028 C CA . ALA B 1 390 ? -2.156 -6.656 -22.188 1 91.5 390 ALA B CA 1
ATOM 8029 C C . ALA B 1 390 ? -2.947 -7.148 -20.969 1 91.5 390 ALA B C 1
ATOM 8031 O O . ALA B 1 390 ? -2.486 -7.035 -19.844 1 91.5 390 ALA B O 1
ATOM 8032 N N . TRP B 1 391 ? -4.105 -7.676 -21.297 1 93.44 391 TRP B N 1
ATOM 8033 C CA . TRP B 1 391 ? -4.992 -8.172 -20.25 1 93.44 391 TRP B CA 1
ATOM 8034 C C . TRP B 1 391 ? -5.164 -9.688 -20.344 1 93.44 391 TRP B C 1
ATOM 8036 O O . TRP B 1 391 ? -5.219 -10.234 -21.453 1 93.44 391 TRP B O 1
ATOM 8046 N N . LEU B 1 392 ? -5.254 -10.312 -19.203 1 95.5 392 LEU B N 1
ATOM 8047 C CA . LEU B 1 392 ? -5.57 -11.734 -19.203 1 95.5 392 LEU B CA 1
ATOM 8048 C C . LEU B 1 392 ? -6.996 -11.977 -19.688 1 95.5 392 LEU B C 1
ATOM 8050 O O . LEU B 1 392 ? -7.914 -11.242 -19.297 1 95.5 392 LEU B O 1
ATOM 8054 N N . ALA B 1 393 ? -7.18 -12.938 -20.531 1 96.25 393 ALA B N 1
ATOM 8055 C CA . ALA B 1 393 ? -8.492 -13.367 -21 1 96.25 393 ALA B CA 1
ATOM 8056 C C . ALA B 1 393 ? -8.719 -14.852 -20.719 1 96.25 393 ALA B C 1
ATOM 8058 O O . ALA B 1 393 ? -7.773 -15.578 -20.406 1 96.25 393 ALA B O 1
ATOM 8059 N N . LEU B 1 394 ? -9.945 -15.297 -20.734 1 97 394 LEU B N 1
ATOM 8060 C CA . LEU B 1 394 ? -10.227 -16.734 -20.734 1 97 394 LEU B CA 1
ATOM 8061 C C . LEU B 1 394 ? -9.594 -17.422 -21.938 1 97 394 LEU B C 1
ATOM 8063 O O . LEU B 1 394 ? -9.305 -16.766 -22.938 1 97 394 LEU B O 1
ATOM 8067 N N . THR B 1 395 ? -9.383 -18.734 -21.766 1 96.56 395 THR B N 1
ATOM 8068 C CA . THR B 1 395 ? -8.984 -19.5 -22.938 1 96.56 395 THR B CA 1
ATOM 8069 C C . THR B 1 395 ? -10.148 -19.625 -23.922 1 96.56 395 THR B C 1
ATOM 8071 O O . THR B 1 395 ? -11.297 -19.359 -23.562 1 96.56 395 THR B O 1
ATOM 8074 N N . GLN B 1 396 ? -9.812 -20.031 -25.156 1 95.88 396 GLN B N 1
ATOM 8075 C CA . GLN B 1 396 ? -10.852 -20.219 -26.156 1 95.88 396 GLN B CA 1
ATOM 8076 C C . GLN B 1 396 ? -11.891 -21.234 -25.703 1 95.88 396 GLN B C 1
ATOM 8078 O O . GLN B 1 396 ? -13.094 -21.031 -25.891 1 95.88 396 GLN B O 1
ATOM 8083 N N . THR B 1 397 ? -11.438 -22.297 -25.109 1 96.62 397 THR B N 1
ATOM 8084 C CA . THR B 1 397 ? -12.344 -23.344 -24.641 1 96.62 397 THR B CA 1
ATOM 8085 C C . THR B 1 397 ? -13.211 -22.828 -23.5 1 96.62 397 THR B C 1
ATOM 8087 O O . THR B 1 397 ? -14.422 -23.078 -23.469 1 96.62 397 THR B O 1
ATOM 8090 N N . GLN B 1 398 ? -12.641 -22.156 -22.484 1 97.25 398 GLN B N 1
ATOM 8091 C CA . GLN B 1 398 ? -13.414 -21.578 -21.391 1 97.25 398 GLN B CA 1
ATOM 8092 C C . GLN B 1 398 ? -14.492 -20.641 -21.922 1 97.25 398 GLN B C 1
ATOM 8094 O O . GLN B 1 398 ? -15.633 -20.656 -21.453 1 97.25 398 GLN B O 1
ATOM 8099 N N . TYR B 1 399 ? -14.062 -19.828 -22.859 1 97.62 399 TYR B N 1
ATOM 8100 C CA . TYR B 1 399 ? -15 -18.859 -23.422 1 97.62 399 TYR B CA 1
ATOM 8101 C C . TYR B 1 399 ? -16.141 -19.562 -24.141 1 97.62 399 TYR B C 1
ATOM 8103 O O . TYR B 1 399 ? -17.297 -19.156 -24.031 1 97.62 399 TYR B O 1
ATOM 8111 N N . ARG B 1 400 ? -15.836 -20.578 -24.922 1 97.25 400 ARG B N 1
ATOM 8112 C CA . ARG B 1 400 ? -16.844 -21.375 -25.609 1 97.25 400 ARG B CA 1
ATOM 8113 C C . ARG B 1 400 ? -17.828 -22.016 -24.625 1 97.25 400 ARG B C 1
ATOM 8115 O O . ARG B 1 400 ? -19.031 -22.062 -24.875 1 97.25 400 ARG B O 1
ATOM 8122 N N . VAL B 1 401 ? -17.312 -22.516 -23.562 1 97.62 401 VAL B N 1
ATOM 8123 C CA . VAL B 1 401 ? -18.141 -23.094 -22.5 1 97.62 401 VAL B CA 1
ATOM 8124 C C . VAL B 1 401 ? -19.156 -22.047 -22.016 1 97.62 401 VAL B C 1
ATOM 8126 O O . VAL B 1 401 ? -20.344 -22.328 -21.922 1 97.62 401 VAL B O 1
ATOM 8129 N N . LEU B 1 402 ? -18.688 -20.859 -21.719 1 98.19 402 LEU B N 1
ATOM 8130 C CA . LEU B 1 402 ? -19.562 -19.812 -21.219 1 98.19 402 LEU B CA 1
ATOM 8131 C C . LEU B 1 402 ? -20.547 -19.359 -22.297 1 98.19 402 LEU B C 1
ATOM 8133 O O . LEU B 1 402 ? -21.688 -19.016 -21.984 1 98.19 402 LEU B O 1
ATOM 8137 N N . GLU B 1 403 ? -20.109 -19.359 -23.516 1 97.62 403 GLU B N 1
ATOM 8138 C CA . GLU B 1 403 ? -21 -19.016 -24.625 1 97.62 403 GLU B CA 1
ATOM 8139 C C . GLU B 1 403 ? -22.188 -19.969 -24.703 1 97.62 403 GLU B C 1
ATOM 8141 O O . GLU B 1 403 ? -23.328 -19.531 -24.797 1 97.62 403 GLU B O 1
ATOM 8146 N N . LEU B 1 404 ? -21.891 -21.25 -24.703 1 97.81 404 LEU B N 1
ATOM 8147 C CA . LEU B 1 404 ? -22.938 -22.266 -24.734 1 97.81 404 LEU B CA 1
ATOM 8148 C C . LEU B 1 404 ? -23.844 -22.141 -23.5 1 97.81 404 LEU B C 1
ATOM 8150 O O . LEU B 1 404 ? -25.078 -22.203 -23.625 1 97.81 404 LEU B O 1
ATOM 8154 N N . TRP B 1 405 ? -23.25 -21.938 -22.359 1 98.31 405 TRP B N 1
ATOM 8155 C CA . TRP B 1 405 ? -23.984 -21.734 -21.125 1 98.31 405 TRP B CA 1
ATOM 8156 C C . TRP B 1 405 ? -24.906 -20.531 -21.234 1 98.31 405 TRP B C 1
ATOM 8158 O O . TRP B 1 405 ? -26.094 -20.609 -20.875 1 98.31 405 TRP B O 1
ATOM 8168 N N . ALA B 1 406 ? -24.375 -19.422 -21.703 1 98.19 406 ALA B N 1
ATOM 8169 C CA . ALA B 1 406 ? -25.172 -18.203 -21.844 1 98.19 406 ALA B CA 1
ATOM 8170 C C . ALA B 1 406 ? -26.375 -18.453 -22.766 1 98.19 406 ALA B C 1
ATOM 8172 O O . ALA B 1 406 ? -27.438 -17.859 -22.578 1 98.19 406 ALA B O 1
ATOM 8173 N N . ASP B 1 407 ? -26.234 -19.312 -23.703 1 97.44 407 ASP B N 1
ATOM 8174 C CA . ASP B 1 407 ? -27.281 -19.641 -24.672 1 97.44 407 ASP B CA 1
ATOM 8175 C C . ASP B 1 407 ? -28.25 -20.688 -24.125 1 97.44 407 ASP B C 1
ATOM 8177 O O . ASP B 1 407 ? -29.203 -21.062 -24.781 1 97.44 407 ASP B O 1
ATOM 8181 N N . GLY B 1 408 ? -27.969 -21.156 -22.969 1 97.5 408 GLY B N 1
ATOM 8182 C CA . GLY B 1 408 ? -28.828 -22.125 -22.344 1 97.5 408 GLY B CA 1
ATOM 8183 C C . GLY B 1 408 ? -28.547 -23.547 -22.766 1 97.5 408 GLY B C 1
ATOM 8184 O O . GLY B 1 408 ? -29.359 -24.453 -22.531 1 97.5 408 GLY B O 1
ATOM 8185 N N . LYS B 1 409 ? -27.469 -23.797 -23.391 1 96.69 409 LYS B N 1
ATOM 8186 C CA . LYS B 1 409 ? -27.094 -25.109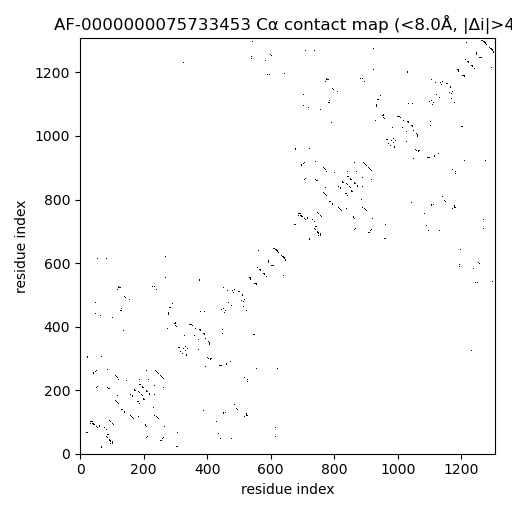 -23.906 1 96.69 409 LYS B CA 1
ATOM 8187 C C . LYS B 1 409 ? -26.203 -25.859 -22.922 1 96.69 409 LYS B C 1
ATOM 8189 O O . LYS B 1 409 ? -25.062 -26.203 -23.25 1 96.69 409 LYS B O 1
ATOM 8194 N N . PHE B 1 410 ? -26.766 -26.188 -21.766 1 96.31 410 PHE B N 1
ATOM 8195 C CA . PHE B 1 410 ? -26.031 -26.906 -20.734 1 96.31 410 PHE B CA 1
ATOM 8196 C C . PHE B 1 410 ? -26.953 -27.797 -19.922 1 96.31 410 PHE B C 1
ATOM 8198 O O . PHE B 1 410 ? -28.172 -27.594 -19.922 1 96.31 410 PHE B O 1
ATOM 8205 N N . GLU B 1 411 ? -26.344 -28.859 -19.375 1 93.81 411 GLU B N 1
ATOM 8206 C CA . GLU B 1 411 ? -27.047 -29.703 -18.422 1 93.81 411 GLU B CA 1
ATOM 8207 C C . GLU B 1 411 ? -27.172 -29.016 -17.062 1 93.81 411 GLU B C 1
ATOM 8209 O O . GLU B 1 411 ? -26.188 -28.516 -16.516 1 93.81 411 GLU B O 1
ATOM 8214 N N . ALA B 1 412 ? -28.406 -29.031 -16.516 1 93.44 412 ALA B N 1
ATOM 8215 C CA . ALA B 1 412 ? -28.656 -28.406 -15.211 1 93.44 412 ALA B CA 1
ATOM 8216 C C . ALA B 1 412 ? -28.297 -29.359 -14.07 1 93.44 412 ALA B C 1
ATOM 8218 O O . ALA B 1 412 ? -29.156 -29.719 -13.266 1 93.44 412 ALA B O 1
ATOM 8219 N N . ASP B 1 413 ? -27.078 -29.594 -13.953 1 92.62 413 ASP B N 1
ATOM 8220 C CA . ASP B 1 413 ? -26.625 -30.609 -13.016 1 92.62 413 ASP B CA 1
ATOM 8221 C C . ASP B 1 413 ? -25.984 -29.984 -11.781 1 92.62 413 ASP B C 1
ATOM 8223 O O . ASP B 1 413 ? -25.141 -30.594 -11.133 1 92.62 413 ASP B O 1
ATOM 8227 N N . TYR B 1 414 ? -26.375 -28.75 -11.523 1 92.38 414 TYR B N 1
ATOM 8228 C CA . TYR B 1 414 ? -25.859 -28.078 -10.344 1 92.38 414 TYR B CA 1
ATOM 8229 C C . TYR B 1 414 ? -26.188 -28.859 -9.078 1 92.38 414 TYR B C 1
ATOM 8231 O O . TYR B 1 414 ? -25.312 -29.094 -8.234 1 92.38 414 TYR B O 1
ATOM 8239 N N . ALA B 1 415 ? -27.453 -29.141 -9.016 1 88.94 415 ALA B N 1
ATOM 8240 C CA . ALA B 1 415 ? -27.922 -29.953 -7.891 1 88.94 415 ALA B CA 1
ATOM 8241 C C . ALA B 1 415 ? -27.891 -31.438 -8.227 1 88.94 415 ALA B C 1
ATOM 8243 O O . ALA B 1 415 ? -28.703 -31.922 -9.023 1 88.94 415 ALA B O 1
ATOM 8244 N N . ASP B 1 416 ? -26.875 -32.094 -7.898 1 87.62 416 ASP B N 1
ATOM 8245 C CA . ASP B 1 416 ? -26.688 -33.531 -8.086 1 87.62 416 ASP B CA 1
ATOM 8246 C C . ASP B 1 416 ? -26.25 -34.188 -6.789 1 87.62 416 ASP B C 1
ATOM 8248 O O . ASP B 1 416 ? -25.094 -34.062 -6.387 1 87.62 416 ASP B O 1
ATOM 8252 N N . LYS B 1 417 ? -27.109 -34.906 -6.223 1 86.75 417 LYS B N 1
ATOM 8253 C CA . LYS B 1 417 ? -26.875 -35.5 -4.906 1 86.75 417 LYS B CA 1
ATOM 8254 C C . LYS B 1 417 ? -25.672 -36.438 -4.926 1 86.75 417 LYS B C 1
ATOM 8256 O O . LYS B 1 417 ? -24.906 -36.469 -3.963 1 86.75 417 LYS B O 1
ATOM 8261 N N . SER B 1 418 ? -25.594 -37.188 -5.945 1 85.81 418 SER B N 1
ATOM 8262 C CA . SER B 1 418 ? -24.469 -38.094 -6.055 1 85.81 418 SER B CA 1
ATOM 8263 C C . SER B 1 418 ? -23.141 -37.375 -6.117 1 85.81 418 SER B C 1
ATOM 8265 O O . SER B 1 418 ? -22.188 -37.75 -5.449 1 85.81 418 SER B O 1
ATOM 8267 N N . ALA B 1 419 ? -23.094 -36.344 -6.91 1 86.5 419 ALA B N 1
ATOM 8268 C CA . ALA B 1 419 ? -21.891 -35.531 -7.02 1 86.5 419 ALA B CA 1
ATOM 8269 C C . ALA B 1 419 ? -21.609 -34.781 -5.719 1 86.5 419 ALA B C 1
ATOM 8271 O O . ALA B 1 419 ? -20.438 -34.625 -5.34 1 86.5 419 ALA B O 1
ATOM 8272 N N . ASP B 1 420 ? -22.609 -34.406 -5.02 1 89.19 420 ASP B N 1
ATOM 8273 C CA . ASP B 1 420 ? -22.469 -33.656 -3.77 1 89.19 420 ASP B CA 1
ATOM 8274 C C . ASP B 1 420 ? -21.906 -34.531 -2.662 1 89.19 420 ASP B C 1
ATOM 8276 O O . ASP B 1 420 ? -21.344 -34.031 -1.685 1 89.19 420 ASP B O 1
ATOM 8280 N N . SER B 1 421 ? -22.031 -35.781 -2.803 1 91.06 421 SER B N 1
ATOM 8281 C CA . SER B 1 421 ? -21.594 -36.719 -1.766 1 91.06 421 SER B CA 1
ATOM 8282 C C . SER B 1 421 ? -20.125 -37.062 -1.918 1 91.06 421 SER B C 1
ATOM 8284 O O . SER B 1 421 ? -19.531 -37.656 -1.023 1 91.06 421 SER B O 1
ATOM 8286 N N . VAL B 1 422 ? -19.531 -36.656 -2.959 1 91.56 422 VAL B N 1
ATOM 8287 C CA . VAL B 1 422 ? -18.125 -36.969 -3.211 1 91.56 422 VAL B CA 1
ATOM 8288 C C . VAL B 1 422 ? -17.25 -36.156 -2.252 1 91.56 422 VAL B C 1
ATOM 8290 O O . VAL B 1 422 ? -17.391 -34.938 -2.123 1 91.56 422 VAL B O 1
ATOM 8293 N N . ARG B 1 423 ? -16.328 -36.844 -1.558 1 91.25 423 ARG B N 1
ATOM 8294 C CA . ARG B 1 423 ? -15.391 -36.188 -0.635 1 91.25 423 ARG B CA 1
ATOM 8295 C C . ARG B 1 423 ? -13.945 -36.531 -1.004 1 91.25 423 ARG B C 1
ATOM 8297 O O . ARG B 1 423 ? -13.055 -35.688 -0.834 1 91.25 423 ARG B O 1
ATOM 8304 N N . THR B 1 424 ? -13.781 -37.656 -1.383 1 94.12 424 THR B N 1
ATOM 8305 C CA . THR B 1 424 ? -12.453 -38.125 -1.754 1 94.12 424 THR B CA 1
ATOM 8306 C C . THR B 1 424 ? -12.461 -38.75 -3.152 1 94.12 424 THR B C 1
ATOM 8308 O O . THR B 1 424 ? -13.531 -38.969 -3.729 1 94.12 424 THR B O 1
ATOM 8311 N N . LEU B 1 425 ? -11.305 -38.938 -3.676 1 95.25 425 LEU B N 1
ATOM 8312 C CA . LEU B 1 425 ? -11.172 -39.531 -4.996 1 95.25 425 LEU B CA 1
ATOM 8313 C C . LEU B 1 425 ? -11.852 -40.906 -5.047 1 95.25 425 LEU B C 1
ATOM 8315 O O . LEU B 1 425 ? -12.445 -41.281 -6.066 1 95.25 425 LEU B O 1
ATOM 8319 N N . ASP B 1 426 ? -11.781 -41.688 -3.928 1 94.56 426 ASP B N 1
ATOM 8320 C CA . ASP B 1 426 ? -12.289 -43.062 -3.873 1 94.56 426 ASP B CA 1
ATOM 8321 C C . ASP B 1 426 ? -13.82 -43.094 -3.922 1 94.56 426 ASP B C 1
ATOM 8323 O O . ASP B 1 426 ? -14.422 -44.125 -4.152 1 94.56 426 ASP B O 1
ATOM 8327 N N . ASP B 1 427 ? -14.406 -41.938 -3.746 1 93.69 427 ASP B N 1
ATOM 8328 C CA . ASP B 1 427 ? -15.859 -41.844 -3.844 1 93.69 427 ASP B CA 1
ATOM 8329 C C . ASP B 1 427 ? -16.297 -41.75 -5.301 1 93.69 427 ASP B C 1
ATOM 8331 O O . ASP B 1 427 ? -17.484 -41.906 -5.605 1 93.69 427 ASP B O 1
ATOM 8335 N N . LEU B 1 428 ? -15.375 -41.594 -6.203 1 92.56 428 LEU B N 1
ATOM 8336 C CA . LEU B 1 428 ? -15.703 -41.5 -7.621 1 92.56 428 LEU B CA 1
ATOM 8337 C C . LEU B 1 428 ? -15.703 -42.875 -8.273 1 92.56 428 LEU B C 1
ATOM 8339 O O . LEU B 1 428 ? -14.945 -43.781 -7.863 1 92.56 428 LEU B O 1
ATOM 8343 N N . PRO B 1 429 ? -16.578 -42.969 -9.328 1 89.94 429 PRO B N 1
ATOM 8344 C CA . PRO B 1 429 ? -16.391 -44.156 -10.156 1 89.94 429 PRO B CA 1
ATOM 8345 C C . PRO B 1 429 ? -14.969 -44.281 -10.711 1 89.94 429 PRO B C 1
ATOM 8347 O O . PRO B 1 429 ? -14.344 -43.281 -11.047 1 89.94 429 PRO B O 1
ATOM 8350 N N . ILE B 1 430 ? -14.477 -45.531 -10.758 1 91.19 430 ILE B N 1
ATOM 8351 C CA . ILE B 1 430 ? -13.078 -45.781 -11.062 1 91.19 430 ILE B CA 1
ATOM 8352 C C . ILE B 1 430 ? -12.703 -45.125 -12.391 1 91.19 430 ILE B C 1
ATOM 8354 O O . ILE B 1 430 ? -11.578 -44.656 -12.57 1 91.19 430 ILE B O 1
ATOM 8358 N N . GLU B 1 431 ? -13.68 -45.094 -13.383 1 90.62 431 GLU B N 1
ATOM 8359 C CA . GLU B 1 431 ? -13.398 -44.562 -14.719 1 90.62 431 GLU B CA 1
ATOM 8360 C C . GLU B 1 431 ? -13.195 -43.062 -14.703 1 90.62 431 GLU B C 1
ATOM 8362 O O . GLU B 1 431 ? -12.633 -42.5 -15.641 1 90.62 431 GLU B O 1
ATOM 8367 N N . LEU B 1 432 ? -13.594 -42.344 -13.586 1 91.94 432 LEU B N 1
ATOM 8368 C CA . LEU B 1 432 ? -13.484 -40.906 -13.516 1 91.94 432 LEU B CA 1
ATOM 8369 C C . LEU B 1 432 ? -12.227 -40.469 -12.766 1 91.94 432 LEU B C 1
ATOM 8371 O O . LEU B 1 432 ? -11.812 -39.312 -12.836 1 91.94 432 LEU B O 1
ATOM 8375 N N . ARG B 1 433 ? -11.625 -41.375 -12.117 1 94.44 433 ARG B N 1
ATOM 8376 C CA . ARG B 1 433 ? -10.594 -41.062 -11.133 1 94.44 433 ARG B CA 1
ATOM 8377 C C . ARG B 1 433 ? -9.328 -40.531 -11.812 1 94.44 433 ARG B C 1
ATOM 8379 O O . ARG B 1 433 ? -8.742 -39.562 -11.383 1 94.44 433 ARG B O 1
ATOM 8386 N N . PRO B 1 434 ? -8.852 -41.156 -12.93 1 94.56 434 PRO B N 1
ATOM 8387 C CA . PRO B 1 434 ? -7.633 -40.656 -13.57 1 94.56 434 PRO B CA 1
ATOM 8388 C C . PRO B 1 434 ? -7.742 -39.219 -14.016 1 94.56 434 PRO B C 1
ATOM 8390 O O . PRO B 1 434 ? -6.879 -38.406 -13.688 1 94.56 434 PRO B O 1
ATOM 8393 N N . GLU B 1 435 ? -8.75 -38.844 -14.664 1 93.06 435 GLU B N 1
ATOM 8394 C CA . GLU B 1 435 ? -8.922 -37.469 -15.117 1 93.06 435 GLU B CA 1
ATOM 8395 C C . GLU B 1 435 ? -9.102 -36.531 -13.938 1 93.06 435 GLU B C 1
ATOM 8397 O O . GLU B 1 435 ? -8.586 -35.406 -13.961 1 93.06 435 GLU B O 1
ATOM 8402 N N . ALA B 1 436 ? -9.867 -36.969 -12.984 1 94.81 436 ALA B N 1
ATOM 8403 C CA . ALA B 1 436 ? -10.109 -36.156 -11.812 1 94.81 436 ALA B CA 1
ATOM 8404 C C . ALA B 1 436 ? -8.789 -35.781 -11.133 1 94.81 436 ALA B C 1
ATOM 8406 O O . ALA B 1 436 ? -8.602 -34.625 -10.734 1 94.81 436 ALA B O 1
ATOM 8407 N N . MET B 1 437 ? -7.891 -36.688 -11.023 1 96.75 437 MET B N 1
ATOM 8408 C CA . MET B 1 437 ? -6.609 -36.438 -10.359 1 96.75 437 MET B CA 1
ATOM 8409 C C . MET B 1 437 ? -5.797 -35.406 -11.117 1 96.75 437 MET B C 1
ATOM 8411 O O . MET B 1 437 ? -5.254 -34.469 -10.516 1 96.75 437 MET B O 1
ATOM 8415 N N . THR B 1 438 ? -5.777 -35.562 -12.414 1 97.5 438 THR B N 1
ATOM 8416 C CA . THR B 1 438 ? -4.996 -34.656 -13.227 1 97.5 438 THR B CA 1
ATOM 8417 C C . THR B 1 438 ? -5.621 -33.25 -13.211 1 97.5 438 THR B C 1
ATOM 8419 O O . THR B 1 438 ? -4.918 -32.25 -13.055 1 97.5 438 THR B O 1
ATOM 8422 N N . ARG B 1 439 ? -6.863 -33.188 -13.305 1 96.94 439 ARG B N 1
ATOM 8423 C CA . ARG B 1 439 ? -7.555 -31.922 -13.312 1 96.94 439 ARG B CA 1
ATOM 8424 C C . ARG B 1 439 ? -7.418 -31.219 -11.969 1 96.94 439 ARG B C 1
ATOM 8426 O O . ARG B 1 439 ? -7.184 -30 -11.914 1 96.94 439 ARG B O 1
ATOM 8433 N N . ALA B 1 440 ? -7.59 -31.953 -10.906 1 97.56 440 ALA B N 1
ATOM 8434 C CA . ALA B 1 440 ? -7.473 -31.359 -9.578 1 97.56 440 ALA B CA 1
ATOM 8435 C C . ALA B 1 440 ? -6.094 -30.734 -9.375 1 97.56 440 ALA B C 1
ATOM 8437 O O . ALA B 1 440 ? -5.977 -29.641 -8.836 1 97.56 440 ALA B O 1
ATOM 8438 N N . ALA B 1 441 ? -5.062 -31.406 -9.82 1 97.81 441 ALA B N 1
ATOM 8439 C CA . ALA B 1 441 ? -3.693 -30.922 -9.68 1 97.81 441 ALA B CA 1
ATOM 8440 C C . ALA B 1 441 ? -3.473 -29.656 -10.492 1 97.81 441 ALA B C 1
ATOM 8442 O O . ALA B 1 441 ? -2.877 -28.688 -10.008 1 97.81 441 ALA B O 1
ATOM 8443 N N . LEU B 1 442 ? -3.982 -29.625 -11.672 1 98.31 442 LEU B N 1
ATOM 8444 C CA . LEU B 1 442 ? -3.725 -28.531 -12.594 1 98.31 442 LEU B CA 1
ATOM 8445 C C . LEU B 1 442 ? -4.645 -27.344 -12.312 1 98.31 442 LEU B C 1
ATOM 8447 O O . LEU B 1 442 ? -4.258 -26.188 -12.492 1 98.31 442 LEU B O 1
ATOM 8451 N N . ASP B 1 443 ? -5.859 -27.594 -11.812 1 97.69 443 ASP B N 1
ATOM 8452 C CA . ASP B 1 443 ? -6.812 -26.531 -11.492 1 97.69 443 ASP B CA 1
ATOM 8453 C C . ASP B 1 443 ? -6.312 -25.672 -10.328 1 97.69 443 ASP B C 1
ATOM 8455 O O . ASP B 1 443 ? -6.703 -24.516 -10.195 1 97.69 443 ASP B O 1
ATOM 8459 N N . ALA B 1 444 ? -5.469 -26.219 -9.578 1 96.69 444 ALA B N 1
ATOM 8460 C CA . ALA B 1 444 ? -4.957 -25.5 -8.406 1 96.69 444 ALA B CA 1
ATOM 8461 C C . ALA B 1 444 ? -3.846 -24.531 -8.797 1 96.69 444 ALA B C 1
ATOM 8463 O O . ALA B 1 444 ? -3.348 -23.781 -7.957 1 96.69 444 ALA B O 1
ATOM 8464 N N . CYS B 1 445 ? -3.48 -24.516 -10.055 1 97.44 445 CYS B N 1
ATOM 8465 C CA . CYS B 1 445 ? -2.33 -23.734 -10.508 1 97.44 445 CYS B CA 1
ATOM 8466 C C . CYS B 1 445 ? -2.752 -22.672 -11.508 1 97.44 445 CYS B C 1
ATOM 8468 O O . CYS B 1 445 ? -3.766 -22.828 -12.195 1 97.44 445 CYS B O 1
ATOM 8470 N N . SER B 1 446 ? -1.956 -21.641 -11.57 1 96.44 446 SER B N 1
ATOM 8471 C CA . SER B 1 446 ? -2.293 -20.5 -12.414 1 96.44 446 SER B CA 1
ATOM 8472 C C . SER B 1 446 ? -1.968 -20.781 -13.875 1 96.44 446 SER B C 1
ATOM 8474 O O . SER B 1 446 ? -0.826 -21.109 -14.211 1 96.44 446 SER B O 1
ATOM 8476 N N . GLY B 1 447 ? -2.984 -20.609 -14.719 1 96.56 447 GLY B N 1
ATOM 8477 C CA . GLY B 1 447 ? -2.818 -20.844 -16.141 1 96.56 447 GLY B CA 1
ATOM 8478 C C . GLY B 1 447 ? -2.555 -19.562 -16.922 1 96.56 447 GLY B C 1
ATOM 8479 O O . GLY B 1 447 ? -2.676 -19.547 -18.156 1 96.56 447 GLY B O 1
ATOM 8480 N N . GLY B 1 448 ? -2.27 -18.453 -16.266 1 91 448 GLY B N 1
ATOM 8481 C CA . GLY B 1 448 ? -1.948 -17.172 -16.859 1 91 448 GLY B CA 1
ATOM 8482 C C . GLY B 1 448 ? -2.045 -16.016 -15.875 1 91 448 GLY B C 1
ATOM 8483 O O . GLY B 1 448 ? -2.607 -16.172 -14.789 1 91 448 GLY B O 1
ATOM 8484 N N . ALA B 1 449 ? -1.452 -14.906 -16.25 1 90.19 449 ALA B N 1
ATOM 8485 C CA . ALA B 1 449 ? -0.595 -14.617 -17.391 1 90.19 449 ALA B CA 1
ATOM 8486 C C . ALA B 1 449 ? 0.771 -15.281 -17.234 1 90.19 449 ALA B C 1
ATOM 8488 O O . ALA B 1 449 ? 1.14 -15.711 -16.141 1 90.19 449 ALA B O 1
ATOM 8489 N N . PHE B 1 450 ? 1.327 -15.523 -18.297 1 93.38 450 PHE B N 1
ATOM 8490 C CA . PHE B 1 450 ? 2.674 -16.078 -18.266 1 93.38 450 PHE B CA 1
ATOM 8491 C C . PHE B 1 450 ? 3.713 -15 -18.531 1 93.38 450 PHE B C 1
ATOM 8493 O O . PHE B 1 450 ? 4.273 -14.922 -19.625 1 93.38 450 PHE B O 1
ATOM 8500 N N . HIS B 1 451 ? 4.074 -14.227 -17.469 1 86.12 451 HIS B N 1
ATOM 8501 C CA . HIS B 1 451 ? 5.051 -13.141 -17.516 1 86.12 451 HIS B CA 1
ATOM 8502 C C . HIS B 1 451 ? 6.098 -13.297 -16.422 1 86.12 451 HIS B C 1
ATOM 8504 O O . HIS B 1 451 ? 6.32 -12.375 -15.633 1 86.12 451 HIS B O 1
ATOM 8510 N N . PRO B 1 452 ? 6.754 -14.492 -16.156 1 80.5 452 PRO B N 1
ATOM 8511 C CA . PRO B 1 452 ? 6.523 -15.664 -17 1 80.5 452 PRO B CA 1
ATOM 8512 C C . PRO B 1 452 ? 5.504 -16.625 -16.406 1 80.5 452 PRO B C 1
ATOM 8514 O O . PRO B 1 452 ? 5.074 -17.578 -17.078 1 80.5 452 PRO B O 1
ATOM 8517 N N . GLY B 1 453 ? 5.156 -16.531 -15.281 1 88.19 453 GLY B N 1
ATOM 8518 C CA . GLY B 1 453 ? 4.301 -17.438 -14.523 1 88.19 453 GLY B CA 1
ATOM 8519 C C . GLY B 1 453 ? 4.688 -17.547 -13.062 1 88.19 453 GLY B C 1
ATOM 8520 O O . GLY B 1 453 ? 5.652 -16.906 -12.625 1 88.19 453 GLY B O 1
ATOM 8521 N N . VAL B 1 454 ? 3.938 -18.297 -12.359 1 91.44 454 VAL B N 1
ATOM 8522 C CA . VAL B 1 454 ? 4.188 -18.297 -10.922 1 91.44 454 VAL B CA 1
ATOM 8523 C C . VAL B 1 454 ? 4.469 -19.719 -10.445 1 91.44 454 VAL B C 1
ATOM 8525 O O . VAL B 1 454 ? 5.117 -19.922 -9.422 1 91.44 454 VAL B O 1
ATOM 8528 N N . GLU B 1 455 ? 4.035 -20.734 -11.148 1 95.88 455 GLU B N 1
ATOM 8529 C CA . GLU B 1 455 ? 4.395 -22.109 -10.875 1 95.88 455 GLU B CA 1
ATOM 8530 C C . GLU B 1 455 ? 5.203 -22.719 -12.023 1 95.88 455 GLU B C 1
ATOM 8532 O O . GLU B 1 455 ? 6.312 -23.203 -11.82 1 95.88 455 GLU B O 1
ATOM 8537 N N . ILE B 1 456 ? 4.656 -22.75 -13.102 1 96.5 456 ILE B N 1
ATOM 8538 C CA . ILE B 1 456 ? 5.305 -23 -14.383 1 96.5 456 ILE B CA 1
ATOM 8539 C C . ILE B 1 456 ? 4.801 -22.016 -15.422 1 96.5 456 ILE B C 1
ATOM 8541 O O . ILE B 1 456 ? 4.098 -21.047 -15.086 1 96.5 456 ILE B O 1
ATOM 8545 N N . THR B 1 457 ? 5.227 -22.219 -16.688 1 95.94 457 THR B N 1
ATOM 8546 C CA . THR B 1 457 ? 4.992 -21.094 -17.594 1 95.94 457 THR B CA 1
ATOM 8547 C C . THR B 1 457 ? 4.383 -21.578 -18.906 1 95.94 457 THR B C 1
ATOM 8549 O O . THR B 1 457 ? 3.758 -22.641 -18.953 1 95.94 457 THR B O 1
ATOM 8552 N N . TRP B 1 458 ? 4.434 -20.859 -19.984 1 96.44 458 TRP B N 1
ATOM 8553 C CA . TRP B 1 458 ? 3.641 -20.828 -21.203 1 96.44 458 TRP B CA 1
ATOM 8554 C C . TRP B 1 458 ? 3.904 -22.078 -22.047 1 96.44 458 TRP B C 1
ATOM 8556 O O . TRP B 1 458 ? 3.064 -22.484 -22.859 1 96.44 458 TRP B O 1
ATOM 8566 N N . PRO B 1 459 ? 4.977 -22.844 -21.969 1 96.62 459 PRO B N 1
ATOM 8567 C CA . PRO B 1 459 ? 5.105 -24.078 -22.734 1 96.62 459 PRO B CA 1
ATOM 8568 C C . PRO B 1 459 ? 3.938 -25.031 -22.5 1 96.62 459 PRO B C 1
ATOM 8570 O O . PRO B 1 459 ? 3.609 -25.844 -23.375 1 96.62 459 PRO B O 1
ATOM 8573 N N . ILE B 1 460 ? 3.301 -24.938 -21.375 1 97.38 460 ILE B N 1
ATOM 8574 C CA . ILE B 1 460 ? 2.197 -25.812 -21.016 1 97.38 460 ILE B CA 1
ATOM 8575 C C . ILE B 1 460 ? 1.085 -25.703 -22.062 1 97.38 460 ILE B C 1
ATOM 8577 O O . ILE B 1 460 ? 0.266 -26.625 -22.188 1 97.38 460 ILE B O 1
ATOM 8581 N N . ARG B 1 461 ? 1.004 -24.625 -22.781 1 95.62 461 ARG B N 1
ATOM 8582 C CA . ARG B 1 461 ? -0.089 -24.422 -23.719 1 95.62 461 ARG B CA 1
ATOM 8583 C C . ARG B 1 461 ? 0.263 -24.953 -25.109 1 95.62 461 ARG B C 1
ATOM 8585 O O . ARG B 1 461 ? -0.536 -24.844 -26.047 1 95.62 461 ARG B O 1
ATOM 8592 N N . HIS B 1 462 ? 1.42 -25.562 -25.312 1 97.12 462 HIS B N 1
ATOM 8593 C CA . HIS B 1 462 ? 1.873 -26 -26.641 1 97.12 462 HIS B CA 1
ATOM 8594 C C . HIS B 1 462 ? 1.786 -27.5 -26.781 1 97.12 462 HIS B C 1
ATOM 8596 O O . HIS B 1 462 ? 2.232 -28.25 -25.906 1 97.12 462 HIS B O 1
ATOM 8602 N N . LYS B 1 463 ? 1.367 -27.906 -27.938 1 96.88 463 LYS B N 1
ATOM 8603 C CA . LYS B 1 463 ? 1.175 -29.328 -28.203 1 96.88 463 LYS B CA 1
ATOM 8604 C C . LYS B 1 463 ? 2.512 -30.062 -28.266 1 96.88 463 LYS B C 1
ATOM 8606 O O . LYS B 1 463 ? 2.586 -31.25 -27.953 1 96.88 463 LYS B O 1
ATOM 8611 N N . GLU B 1 464 ? 3.604 -29.344 -28.594 1 96.12 464 GLU B N 1
ATOM 8612 C CA . GLU B 1 464 ? 4.934 -29.922 -28.719 1 96.12 464 GLU B CA 1
ATOM 8613 C C . GLU B 1 464 ? 5.426 -30.469 -27.391 1 96.12 464 GLU B C 1
ATOM 8615 O O . GLU B 1 464 ? 6.301 -31.328 -27.344 1 96.12 464 GLU B O 1
ATOM 8620 N N . LEU B 1 465 ? 4.887 -29.938 -26.312 1 97.94 465 LEU B N 1
ATOM 8621 C CA . LEU B 1 465 ? 5.305 -30.328 -24.969 1 97.94 465 LEU B CA 1
ATOM 8622 C C . LEU B 1 465 ? 4.852 -31.75 -24.656 1 97.94 465 LEU B C 1
ATOM 8624 O O . LEU B 1 465 ? 5.457 -32.406 -23.828 1 97.94 465 LEU B O 1
ATOM 8628 N N . TYR B 1 466 ? 3.863 -32.219 -25.344 1 98.19 466 TYR B N 1
ATOM 8629 C CA . TYR B 1 466 ? 3.158 -33.438 -24.922 1 98.19 466 TYR B CA 1
ATOM 8630 C C . TYR B 1 466 ? 3.4 -34.562 -25.922 1 98.19 466 TYR B C 1
ATOM 8632 O O . TYR B 1 466 ? 3.801 -34.344 -27.062 1 98.19 466 TYR B O 1
ATOM 8640 N N . ARG B 1 467 ? 3.127 -35.781 -25.344 1 96.69 467 ARG B N 1
ATOM 8641 C CA . ARG B 1 467 ? 3.082 -36.938 -26.234 1 96.69 467 ARG B CA 1
ATOM 8642 C C . ARG B 1 467 ? 1.877 -36.875 -27.172 1 96.69 467 ARG B C 1
ATOM 8644 O O . ARG B 1 467 ? 0.777 -36.5 -26.75 1 96.69 467 ARG B O 1
ATOM 8651 N N . GLY B 1 468 ? 2.102 -37.219 -28.438 1 91.81 468 GLY B N 1
ATOM 8652 C CA . GLY B 1 468 ? 1.05 -37.125 -29.438 1 91.81 468 GLY B CA 1
ATOM 8653 C C . GLY B 1 468 ? 0.097 -38.312 -29.406 1 91.81 468 GLY B C 1
ATOM 8654 O O . GLY B 1 468 ? 0.354 -39.281 -28.719 1 91.81 468 GLY B O 1
ATOM 8655 N N . PRO B 1 469 ? -0.991 -38.188 -30.125 1 89.75 469 PRO B N 1
ATOM 8656 C CA . PRO B 1 469 ? -2.027 -39.219 -30.141 1 89.75 469 PRO B CA 1
ATOM 8657 C C . PRO B 1 469 ? -1.524 -40.531 -30.672 1 89.75 469 PRO B C 1
ATOM 8659 O O . PRO B 1 469 ? -2.105 -41.594 -30.375 1 89.75 469 PRO B O 1
ATOM 8662 N N . ASN B 1 470 ? -0.506 -40.531 -31.453 1 90.88 470 ASN B N 1
ATOM 8663 C CA . ASN B 1 470 ? 0.072 -41.781 -31.984 1 90.88 470 ASN B CA 1
ATOM 8664 C C . ASN B 1 470 ? 0.874 -42.531 -30.906 1 90.88 470 ASN B C 1
ATOM 8666 O O . ASN B 1 470 ? 1.145 -43.719 -31.047 1 90.88 470 ASN B O 1
ATOM 8670 N N . GLU B 1 471 ? 1.2 -41.781 -29.906 1 90.75 471 GLU B N 1
ATOM 8671 C CA . GLU B 1 471 ? 2.012 -42.375 -28.844 1 90.75 471 GLU B CA 1
ATOM 8672 C C . GLU B 1 471 ? 1.146 -42.812 -27.672 1 90.75 471 GLU B C 1
ATOM 8674 O O . GLU B 1 471 ? 1.457 -43.812 -27.016 1 90.75 471 GLU B O 1
ATOM 8679 N N . THR B 1 472 ? 0.211 -42.125 -27.422 1 91.44 472 THR B N 1
ATOM 8680 C CA . THR B 1 472 ? -0.68 -42.469 -26.328 1 91.44 472 THR B CA 1
ATOM 8681 C C . THR B 1 472 ? -2.059 -41.844 -26.531 1 91.44 472 THR B C 1
ATOM 8683 O O . THR B 1 472 ? -2.186 -40.812 -27.188 1 91.44 472 THR B O 1
ATOM 8686 N N . LYS B 1 473 ? -3.047 -42.469 -25.969 1 88.62 473 LYS B N 1
ATOM 8687 C CA . LYS B 1 473 ? -4.402 -41.906 -25.984 1 88.62 473 LYS B CA 1
ATOM 8688 C C . LYS B 1 473 ? -4.711 -41.156 -24.703 1 88.62 473 LYS B C 1
ATOM 8690 O O . LYS B 1 473 ? -5.758 -40.531 -24.578 1 88.62 473 LYS B O 1
ATOM 8695 N N . LEU B 1 474 ? -3.811 -41.281 -23.781 1 93.38 474 LEU B N 1
ATOM 8696 C CA . LEU B 1 474 ? -4.004 -40.594 -22.5 1 93.38 474 LEU B CA 1
ATOM 8697 C C . LEU B 1 474 ? -3.561 -39.156 -22.594 1 93.38 474 LEU B C 1
ATOM 8699 O O . LEU B 1 474 ? -2.424 -38.875 -22.969 1 93.38 474 LEU B O 1
ATOM 8703 N N . PRO B 1 475 ? -4.398 -38.219 -22.203 1 94.88 475 PRO B N 1
ATOM 8704 C CA . PRO B 1 475 ? -4.051 -36.781 -22.297 1 94.88 475 PRO B CA 1
ATOM 8705 C C . PRO B 1 475 ? -3.059 -36.344 -21.234 1 94.88 475 PRO B C 1
ATOM 8707 O O . PRO B 1 475 ? -2.889 -37.031 -20.219 1 94.88 475 PRO B O 1
ATOM 8710 N N . PHE B 1 476 ? -2.367 -35.219 -21.5 1 97.62 476 PHE B N 1
ATOM 8711 C CA . PHE B 1 476 ? -1.555 -34.438 -20.562 1 97.62 476 PHE B CA 1
ATOM 8712 C C . PHE B 1 476 ? -0.249 -35.156 -20.25 1 97.62 476 PHE B C 1
ATOM 8714 O O . PHE B 1 476 ? 0.356 -34.938 -19.203 1 97.62 476 PHE B O 1
ATOM 8721 N N . ARG B 1 477 ? 0.095 -36.125 -21.109 1 97.81 477 ARG B N 1
ATOM 8722 C CA . ARG B 1 477 ? 1.372 -36.812 -20.922 1 97.81 477 ARG B CA 1
ATOM 8723 C C . ARG B 1 477 ? 2.516 -36.031 -21.547 1 97.81 477 ARG B C 1
ATOM 8725 O O . ARG B 1 477 ? 2.541 -35.812 -22.766 1 97.81 477 ARG B O 1
ATOM 8732 N N . LEU B 1 478 ? 3.443 -35.625 -20.719 1 98.19 478 LEU B N 1
ATOM 8733 C CA . LEU B 1 478 ? 4.586 -34.875 -21.234 1 98.19 478 LEU B CA 1
ATOM 8734 C C . LEU B 1 478 ? 5.508 -35.781 -22.031 1 98.19 478 LEU B C 1
ATOM 8736 O O . LEU B 1 478 ? 5.723 -36.938 -21.672 1 98.19 478 LEU B O 1
ATOM 8740 N N . ALA B 1 479 ? 5.965 -35.25 -23.078 1 97.88 479 ALA B N 1
ATOM 8741 C CA . ALA B 1 479 ? 7 -35.969 -23.828 1 97.88 479 ALA B CA 1
ATOM 8742 C C . ALA B 1 479 ? 8.328 -35.938 -23.078 1 97.88 479 ALA B C 1
ATOM 8744 O O . ALA B 1 479 ? 8.703 -34.938 -22.484 1 97.88 479 ALA B O 1
ATOM 8745 N N . LEU B 1 480 ? 9 -37.094 -23.094 1 97.06 480 LEU B N 1
ATOM 8746 C CA . LEU B 1 480 ? 10.25 -37.219 -22.344 1 97.06 480 LEU B CA 1
ATOM 8747 C C . LEU B 1 480 ? 11.453 -37.031 -23.25 1 97.06 480 LEU B C 1
ATOM 8749 O O . LEU B 1 480 ? 11.516 -37.594 -24.344 1 97.06 480 LEU B O 1
ATOM 8753 N N . SER B 1 481 ? 12.328 -36.219 -22.797 1 96.19 481 SER B N 1
ATOM 8754 C CA . SER B 1 481 ? 13.555 -35.938 -23.547 1 96.19 481 SER B CA 1
ATOM 8755 C C . SER B 1 481 ? 14.547 -37.094 -23.406 1 96.19 481 SER B C 1
ATOM 8757 O O . SER B 1 481 ? 14.633 -37.719 -22.344 1 96.19 481 SER B O 1
ATOM 8759 N N . ASN B 1 482 ? 15.297 -37.312 -24.422 1 91.31 482 ASN B N 1
ATOM 8760 C CA . ASN B 1 482 ? 16.375 -38.281 -24.375 1 91.31 482 ASN B CA 1
ATOM 8761 C C . ASN B 1 482 ? 17.75 -37.594 -24.328 1 91.31 482 ASN B C 1
ATOM 8763 O O . ASN B 1 482 ? 18.766 -38.25 -24.609 1 91.31 482 ASN B O 1
ATOM 8767 N N . ARG B 1 483 ? 17.672 -36.312 -24.047 1 93.94 483 ARG B N 1
ATOM 8768 C CA . ARG B 1 483 ? 18.953 -35.594 -23.938 1 93.94 483 ARG B CA 1
ATOM 8769 C C . ARG B 1 483 ? 19.828 -36.25 -22.859 1 93.94 483 ARG B C 1
ATOM 8771 O O . ARG B 1 483 ? 19.328 -36.625 -21.781 1 93.94 483 ARG B O 1
ATOM 8778 N N . LYS B 1 484 ? 21.047 -36.25 -23.141 1 90.31 484 LYS B N 1
ATOM 8779 C CA . LYS B 1 484 ? 21.984 -36.875 -22.219 1 90.31 484 LYS B CA 1
ATOM 8780 C C . LYS B 1 484 ? 22.297 -35.969 -21.031 1 90.31 484 LYS B C 1
ATOM 8782 O O . LYS B 1 484 ? 22.562 -36.438 -19.922 1 90.31 484 LYS B O 1
ATOM 8787 N N . ASN B 1 485 ? 22.312 -34.688 -21.344 1 92.56 485 ASN B N 1
ATOM 8788 C CA . ASN B 1 485 ? 22.625 -33.688 -20.328 1 92.56 485 ASN B CA 1
ATOM 8789 C C . ASN B 1 485 ? 21.391 -32.906 -19.922 1 92.56 485 ASN B C 1
ATOM 8791 O O . ASN B 1 485 ? 20.516 -32.656 -20.734 1 92.56 485 ASN B O 1
ATOM 8795 N N . LEU B 1 486 ? 21.375 -32.594 -18.641 1 96.75 486 LEU B N 1
ATOM 8796 C CA . LEU B 1 486 ? 20.281 -31.766 -18.156 1 96.75 486 LEU B CA 1
ATOM 8797 C C . LEU B 1 486 ? 20.453 -30.328 -18.625 1 96.75 486 LEU B C 1
ATOM 8799 O O . LEU B 1 486 ? 19.453 -29.641 -18.875 1 96.75 486 LEU B O 1
ATOM 8803 N N . ALA B 1 487 ? 21.719 -29.781 -18.672 1 96.38 487 ALA B N 1
ATOM 8804 C CA . ALA B 1 487 ? 21.953 -28.453 -19.219 1 96.38 487 ALA B CA 1
ATOM 8805 C C . ALA B 1 487 ? 21.703 -28.438 -20.734 1 96.38 487 ALA B C 1
ATOM 8807 O O . ALA B 1 487 ? 22.328 -29.203 -21.484 1 96.38 487 ALA B O 1
ATOM 8808 N N . GLN B 1 488 ? 20.797 -27.672 -21.188 1 96.19 488 GLN B N 1
ATOM 8809 C CA . GLN B 1 488 ? 20.453 -27.578 -22.594 1 96.19 488 GLN B CA 1
ATOM 8810 C C . GLN B 1 488 ? 21.078 -26.344 -23.234 1 96.19 488 GLN B C 1
ATOM 8812 O O . GLN B 1 488 ? 20.859 -25.219 -22.766 1 96.19 488 GLN B O 1
ATOM 8817 N N . ASP B 1 489 ? 21.781 -26.516 -24.281 1 94.81 489 ASP B N 1
ATOM 8818 C CA . ASP B 1 489 ? 22.453 -25.422 -24.984 1 94.81 489 ASP B CA 1
ATOM 8819 C C . ASP B 1 489 ? 21.703 -25.078 -26.281 1 94.81 489 ASP B C 1
ATOM 8821 O O . ASP B 1 489 ? 21.797 -25.812 -27.266 1 94.81 489 ASP B O 1
ATOM 8825 N N . VAL B 1 490 ? 21.078 -24 -26.312 1 94.62 490 VAL B N 1
ATOM 8826 C CA . VAL B 1 490 ? 20.344 -23.594 -27.5 1 94.62 490 VAL B CA 1
ATOM 8827 C C . VAL B 1 490 ? 21.016 -22.359 -28.125 1 94.62 490 VAL B C 1
ATOM 8829 O O . VAL B 1 490 ? 20.391 -21.656 -28.922 1 94.62 490 VAL B O 1
ATOM 8832 N N . GLY B 1 491 ? 22.219 -22.109 -27.719 1 92.5 491 GLY B N 1
ATOM 8833 C CA . GLY B 1 491 ? 22.984 -20.969 -28.203 1 92.5 491 GLY B CA 1
ATOM 8834 C C . GLY B 1 491 ? 23.219 -19.906 -27.141 1 92.5 491 GLY B C 1
ATOM 8835 O O . GLY B 1 491 ? 23.047 -20.172 -25.953 1 92.5 491 GLY B O 1
ATOM 8836 N N . LEU B 1 492 ? 23.703 -18.672 -27.578 1 89.38 492 LEU B N 1
ATOM 8837 C CA . LEU B 1 492 ? 24.125 -17.625 -26.656 1 89.38 492 LEU B CA 1
ATOM 8838 C C . LEU B 1 492 ? 22.906 -16.922 -26.062 1 89.38 492 LEU B C 1
ATOM 8840 O O . LEU B 1 492 ? 23.016 -16.219 -25.062 1 89.38 492 LEU B O 1
ATOM 8844 N N . GLN B 1 493 ? 21.812 -17.172 -26.797 1 93.69 493 GLN B N 1
ATOM 8845 C CA . GLN B 1 493 ? 20.578 -16.547 -26.359 1 93.69 493 GLN B CA 1
ATOM 8846 C C . GLN B 1 493 ? 19.375 -17.438 -26.641 1 93.69 493 GLN B C 1
ATOM 8848 O O . GLN B 1 493 ? 19.359 -18.172 -27.641 1 93.69 493 GLN B O 1
ATOM 8853 N N . LEU B 1 494 ? 18.422 -17.344 -25.688 1 95.62 494 LEU B N 1
ATOM 8854 C CA . LEU B 1 494 ? 17.094 -17.906 -25.953 1 95.62 494 LEU B CA 1
ATOM 8855 C C . LEU B 1 494 ? 16.172 -16.859 -26.562 1 95.62 494 LEU B C 1
ATOM 8857 O O . LEU B 1 494 ? 16.125 -15.727 -26.094 1 95.62 494 LEU B O 1
ATOM 8861 N N . ASN B 1 495 ? 15.516 -17.172 -27.594 1 94.81 495 ASN B N 1
ATOM 8862 C CA . ASN B 1 495 ? 14.648 -16.234 -28.297 1 94.81 495 ASN B CA 1
ATOM 8863 C C . ASN B 1 495 ? 13.422 -16.938 -28.875 1 94.81 495 ASN B C 1
ATOM 8865 O O . ASN B 1 495 ? 13.32 -18.156 -28.828 1 94.81 495 ASN B O 1
ATOM 8869 N N . PRO B 1 496 ? 12.484 -16.156 -29.484 1 95.44 496 PRO B N 1
ATOM 8870 C CA . PRO B 1 496 ? 11.211 -16.719 -29.938 1 95.44 496 PRO B CA 1
ATOM 8871 C C . PRO B 1 496 ? 11.383 -17.703 -31.094 1 95.44 496 PRO B C 1
ATOM 8873 O O . PRO B 1 496 ? 10.461 -18.453 -31.406 1 95.44 496 PRO B O 1
ATOM 8876 N N . VAL B 1 497 ? 12.492 -17.734 -31.641 1 95.5 497 VAL B N 1
ATOM 8877 C CA . VAL B 1 497 ? 12.719 -18.656 -32.75 1 95.5 497 VAL B CA 1
ATOM 8878 C C . VAL B 1 497 ? 13.297 -19.969 -32.25 1 95.5 497 VAL B C 1
ATOM 8880 O O . VAL B 1 497 ? 12.727 -21.031 -32.469 1 95.5 497 VAL B O 1
ATOM 8883 N N . ASN B 1 498 ? 14.398 -19.938 -31.531 1 96.06 498 ASN B N 1
ATOM 8884 C CA . ASN B 1 498 ? 15.109 -21.156 -31.156 1 96.06 498 ASN B CA 1
ATOM 8885 C C . ASN B 1 498 ? 14.414 -21.891 -30.016 1 96.06 498 ASN B C 1
ATOM 8887 O O . ASN B 1 498 ? 14.68 -23.078 -29.781 1 96.06 498 ASN B O 1
ATOM 8891 N N . VAL B 1 499 ? 13.531 -21.266 -29.375 1 96.81 499 VAL B N 1
ATOM 8892 C CA . VAL B 1 499 ? 12.742 -21.969 -28.375 1 96.81 499 VAL B CA 1
ATOM 8893 C C . VAL B 1 499 ? 11.914 -23.078 -29.031 1 96.81 499 VAL B C 1
ATOM 8895 O O . VAL B 1 499 ? 11.656 -24.109 -28.438 1 96.81 499 VAL B O 1
ATOM 8898 N N . PHE B 1 500 ? 11.531 -22.859 -30.281 1 96.56 500 PHE B N 1
ATOM 8899 C CA . PHE B 1 500 ? 10.727 -23.828 -31.031 1 96.56 500 PHE B CA 1
ATOM 8900 C C . PHE B 1 500 ? 11.609 -24.656 -31.953 1 96.56 500 PHE B C 1
ATOM 8902 O O . PHE B 1 500 ? 11.32 -25.828 -32.188 1 96.56 500 PHE B O 1
ATOM 8909 N N . ALA B 1 501 ? 12.695 -24.078 -32.438 1 95.81 501 ALA B N 1
ATOM 8910 C CA . ALA B 1 501 ? 13.492 -24.719 -33.469 1 95.81 501 ALA B CA 1
ATOM 8911 C C . ALA B 1 501 ? 14.68 -25.469 -32.875 1 95.81 501 ALA B C 1
ATOM 8913 O O . ALA B 1 501 ? 15.227 -26.375 -33.5 1 95.81 501 ALA B O 1
ATOM 8914 N N . GLY B 1 502 ? 15.055 -25.125 -31.688 1 95.31 502 GLY B N 1
ATOM 8915 C CA . GLY B 1 502 ? 16.297 -25.641 -31.125 1 95.31 502 GLY B CA 1
ATOM 8916 C C . GLY B 1 502 ? 17.531 -25 -31.734 1 95.31 502 GLY B C 1
ATOM 8917 O O . GLY B 1 502 ? 17.438 -23.969 -32.406 1 95.31 502 GLY B O 1
ATOM 8918 N N . ASN B 1 503 ? 18.625 -25.547 -31.281 1 93.62 503 ASN B N 1
ATOM 8919 C CA . ASN B 1 503 ? 19.906 -25.125 -31.844 1 93.62 503 ASN B CA 1
ATOM 8920 C C . ASN B 1 503 ? 20.266 -25.922 -33.094 1 93.62 503 ASN B C 1
ATOM 8922 O O . ASN B 1 503 ? 20.562 -27.125 -33 1 93.62 503 ASN B O 1
ATOM 8926 N N . PRO B 1 504 ? 20.391 -25.266 -34.25 1 93.06 504 PRO B N 1
ATOM 8927 C CA . PRO B 1 504 ? 20.672 -26.016 -35.5 1 93.06 504 PRO B CA 1
ATOM 8928 C C . PRO B 1 504 ? 22.062 -26.656 -35.5 1 93.06 504 PRO B C 1
ATOM 8930 O O . PRO B 1 504 ? 22.297 -27.641 -36.188 1 93.06 504 PRO B O 1
ATOM 8933 N N . ASP B 1 505 ? 22.938 -26.094 -34.688 1 93.19 505 ASP B N 1
ATOM 8934 C CA . ASP B 1 505 ? 24.312 -26.609 -34.656 1 93.19 505 ASP B CA 1
ATOM 8935 C C . ASP B 1 505 ? 24.438 -27.719 -33.594 1 93.19 505 ASP B C 1
ATOM 8937 O O . ASP B 1 505 ? 25.469 -28.406 -33.531 1 93.19 505 ASP B O 1
ATOM 8941 N N . LYS B 1 506 ? 23.406 -27.891 -32.781 1 93.06 506 LYS B N 1
ATOM 8942 C CA . LYS B 1 506 ? 23.406 -28.891 -31.734 1 93.06 506 LYS B CA 1
ATOM 8943 C C . LYS B 1 506 ? 22.078 -29.625 -31.656 1 93.06 506 LYS B C 1
ATOM 8945 O O . LYS B 1 506 ? 21.359 -29.547 -30.656 1 93.06 506 LYS B O 1
ATOM 8950 N N . LEU B 1 507 ? 21.844 -30.406 -32.562 1 91.25 507 LEU B N 1
ATOM 8951 C CA . LEU B 1 507 ? 20.562 -31.078 -32.719 1 91.25 507 LEU B CA 1
ATOM 8952 C C . LEU B 1 507 ? 20.297 -32.031 -31.562 1 91.25 507 LEU B C 1
ATOM 8954 O O . LEU B 1 507 ? 19.141 -32.25 -31.203 1 91.25 507 LEU B O 1
ATOM 8958 N N . ASP B 1 508 ? 21.344 -32.5 -30.953 1 91.81 508 ASP B N 1
ATOM 8959 C CA . ASP B 1 508 ? 21.219 -33.438 -29.844 1 91.81 508 ASP B CA 1
ATOM 8960 C C . ASP B 1 508 ? 20.656 -32.75 -28.594 1 91.81 508 ASP B C 1
ATOM 8962 O O . ASP B 1 508 ? 20.203 -33.438 -27.672 1 91.81 508 ASP B O 1
ATOM 8966 N N . GLN B 1 509 ? 20.672 -31.484 -28.641 1 93.38 509 GLN B N 1
ATOM 8967 C CA . GLN B 1 509 ? 20.156 -30.719 -27.516 1 93.38 509 GLN B CA 1
ATOM 8968 C C . GLN B 1 509 ? 18.625 -30.641 -27.547 1 93.38 509 GLN B C 1
ATOM 8970 O O . GLN B 1 509 ? 18 -30.281 -26.547 1 93.38 509 GLN B O 1
ATOM 8975 N N . GLY B 1 510 ? 18.031 -31.031 -28.641 1 93.81 510 GLY B N 1
ATOM 8976 C CA . GLY B 1 510 ? 16.594 -31 -28.781 1 93.81 510 GLY B CA 1
ATOM 8977 C C . GLY B 1 510 ? 16.016 -29.594 -28.781 1 93.81 510 GLY B C 1
ATOM 8978 O O . GLY B 1 510 ? 16.766 -28.625 -28.891 1 93.81 510 GLY B O 1
ATOM 8979 N N . ARG B 1 511 ? 14.695 -29.484 -28.781 1 95.62 511 ARG B N 1
ATOM 8980 C CA . ARG B 1 511 ? 13.961 -28.219 -28.75 1 95.62 511 ARG B CA 1
ATOM 8981 C C . ARG B 1 511 ? 13.438 -27.938 -27.344 1 95.62 511 ARG B C 1
ATOM 8983 O O . ARG B 1 511 ? 12.844 -28.812 -26.703 1 95.62 511 ARG B O 1
ATOM 8990 N N . PRO B 1 512 ? 13.672 -26.672 -26.875 1 95.75 512 PRO B N 1
ATOM 8991 C CA . PRO B 1 512 ? 13.227 -26.328 -25.516 1 95.75 512 PRO B CA 1
ATOM 8992 C C . PRO B 1 512 ? 11.727 -26.531 -25.328 1 95.75 512 PRO B C 1
ATOM 8994 O O . PRO B 1 512 ? 11.281 -26.875 -24.219 1 95.75 512 PRO B O 1
ATOM 8997 N N . ILE B 1 513 ? 10.922 -26.344 -26.297 1 95.44 513 ILE B N 1
ATOM 8998 C CA . ILE B 1 513 ? 9.469 -26.422 -26.188 1 95.44 513 ILE B CA 1
ATOM 8999 C C . ILE B 1 513 ? 9.031 -27.859 -25.984 1 95.44 513 ILE B C 1
ATOM 9001 O O . ILE B 1 513 ? 7.957 -28.125 -25.438 1 95.44 513 ILE B O 1
ATOM 9005 N N . GLY B 1 514 ? 9.609 -28.969 -26.312 1 88.56 514 GLY B N 1
ATOM 9006 C CA . GLY B 1 514 ? 9.375 -30.391 -26.125 1 88.56 514 GLY B CA 1
ATOM 9007 C C . GLY B 1 514 ? 10.289 -31.25 -26.984 1 88.56 514 GLY B C 1
ATOM 9008 O O . GLY B 1 514 ? 10.844 -30.797 -27.969 1 88.56 514 GLY B O 1
ATOM 9009 N N . PRO B 1 515 ? 10.578 -32.438 -26.297 1 95.69 515 PRO B N 1
ATOM 9010 C CA . PRO B 1 515 ? 10.32 -33.188 -25.078 1 95.69 515 PRO B CA 1
ATOM 9011 C C . PRO B 1 515 ? 11.07 -32.625 -23.875 1 95.69 515 PRO B C 1
ATOM 9013 O O . PRO B 1 515 ? 12.016 -31.859 -24.031 1 95.69 515 PRO B O 1
ATOM 9016 N N . GLN B 1 516 ? 10.766 -33.062 -22.672 1 97.75 516 GLN B N 1
ATOM 9017 C CA . GLN B 1 516 ? 11.266 -32.438 -21.438 1 97.75 516 GLN B CA 1
ATOM 9018 C C . GLN B 1 516 ? 12.172 -33.406 -20.688 1 97.75 516 GLN B C 1
ATOM 9020 O O . GLN B 1 516 ? 11.898 -34.625 -20.625 1 97.75 516 GLN B O 1
ATOM 9025 N N . ALA B 1 517 ? 13.266 -32.906 -20.141 1 98.12 517 ALA B N 1
ATOM 9026 C CA . ALA B 1 517 ? 14.102 -33.594 -19.141 1 98.12 517 ALA B CA 1
ATOM 9027 C C . ALA B 1 517 ? 13.828 -33.031 -17.734 1 98.12 517 ALA B C 1
ATOM 9029 O O . ALA B 1 517 ? 13.203 -31.984 -17.594 1 98.12 517 ALA B O 1
ATOM 9030 N N . PRO B 1 518 ? 14.25 -33.812 -16.688 1 98.5 518 PRO B N 1
ATOM 9031 C CA . PRO B 1 518 ? 14.062 -33.281 -15.336 1 98.5 518 PRO B CA 1
ATOM 9032 C C . PRO B 1 518 ? 14.586 -31.859 -15.188 1 98.5 518 PRO B C 1
ATOM 9034 O O . PRO B 1 518 ? 15.695 -31.562 -15.625 1 98.5 518 PRO B O 1
ATOM 9037 N N . GLY B 1 519 ? 13.773 -30.984 -14.625 1 98.44 519 GLY B N 1
ATOM 9038 C CA . GLY B 1 519 ? 14.141 -29.609 -14.383 1 98.44 519 GLY B CA 1
ATOM 9039 C C . GLY B 1 519 ? 13.672 -28.656 -15.477 1 98.44 519 GLY B C 1
ATOM 9040 O O . GLY B 1 519 ? 13.703 -27.438 -15.305 1 98.44 519 GLY B O 1
ATOM 9041 N N . ASP B 1 520 ? 13.141 -29.156 -16.531 1 98.19 520 ASP B N 1
ATOM 9042 C CA . ASP B 1 520 ? 12.898 -28.359 -17.734 1 98.19 520 ASP B CA 1
ATOM 9043 C C . ASP B 1 520 ? 11.633 -27.516 -17.594 1 98.19 520 ASP B C 1
ATOM 9045 O O . ASP B 1 520 ? 11.461 -26.516 -18.297 1 98.19 520 ASP B O 1
ATOM 9049 N N . LEU B 1 521 ? 10.695 -27.906 -16.734 1 97.62 521 LEU B N 1
ATOM 9050 C CA . LEU B 1 521 ? 9.461 -27.141 -16.609 1 97.62 521 LEU B CA 1
ATOM 9051 C C . LEU B 1 521 ? 9.664 -25.953 -15.672 1 97.62 521 LEU B C 1
ATOM 9053 O O . LEU B 1 521 ? 9.125 -24.859 -15.914 1 97.62 521 LEU B O 1
ATOM 9057 N N . THR B 1 522 ? 10.43 -26.125 -14.609 1 97.25 522 THR B N 1
ATOM 9058 C CA . THR B 1 522 ? 10.578 -25.094 -13.594 1 97.25 522 THR B CA 1
ATOM 9059 C C . THR B 1 522 ? 11.727 -24.156 -13.945 1 97.25 522 THR B C 1
ATOM 9061 O O . THR B 1 522 ? 11.852 -23.078 -13.367 1 97.25 522 THR B O 1
ATOM 9064 N N . ARG B 1 523 ? 12.531 -24.5 -14.938 1 97.06 523 ARG B N 1
ATOM 9065 C CA . ARG B 1 523 ? 13.734 -23.734 -15.234 1 97.06 523 ARG B CA 1
ATOM 9066 C C . ARG B 1 523 ? 13.383 -22.328 -15.727 1 97.06 523 ARG B C 1
ATOM 9068 O O . ARG B 1 523 ? 14.227 -21.422 -15.703 1 97.06 523 ARG B O 1
ATOM 9075 N N . TRP B 1 524 ? 12.133 -22.172 -16.109 1 95.38 524 TRP B N 1
ATOM 9076 C CA . TRP B 1 524 ? 11.656 -20.906 -16.641 1 95.38 524 TRP B CA 1
ATOM 9077 C C . TRP B 1 524 ? 11.32 -19.938 -15.516 1 95.38 524 TRP B C 1
ATOM 9079 O O . TRP B 1 524 ? 11.062 -18.75 -15.758 1 95.38 524 TRP B O 1
ATOM 9089 N N . MET B 1 525 ? 11.25 -20.344 -14.336 1 95.38 525 MET B N 1
ATOM 9090 C CA . MET B 1 525 ? 10.836 -19.531 -13.195 1 95.38 525 MET B CA 1
ATOM 9091 C C . MET B 1 525 ? 12.023 -18.766 -12.617 1 95.38 525 MET B C 1
ATOM 9093 O O . MET B 1 525 ? 13.172 -19.078 -12.906 1 95.38 525 MET B O 1
ATOM 9097 N N . GLY B 1 526 ? 11.664 -17.812 -11.836 1 93.81 526 GLY B N 1
ATOM 9098 C CA . GLY B 1 526 ? 12.68 -16.984 -11.203 1 93.81 526 GLY B CA 1
ATOM 9099 C C . GLY B 1 526 ? 13.586 -17.766 -10.273 1 93.81 526 GLY B C 1
ATOM 9100 O O . GLY B 1 526 ? 13.156 -18.734 -9.648 1 93.81 526 GLY B O 1
ATOM 9101 N N . VAL B 1 527 ? 14.805 -17.375 -10.188 1 95.94 527 VAL B N 1
ATOM 9102 C CA . VAL B 1 527 ? 15.766 -17.969 -9.266 1 95.94 527 VAL B CA 1
ATOM 9103 C C . VAL B 1 527 ? 16.438 -16.859 -8.445 1 95.94 527 VAL B C 1
ATOM 9105 O O . VAL B 1 527 ? 17.203 -16.062 -8.984 1 95.94 527 VAL B O 1
ATOM 9108 N N . PRO B 1 528 ? 16.188 -16.688 -7.207 1 95.62 528 PRO B N 1
ATOM 9109 C CA . PRO B 1 528 ? 15.289 -17.578 -6.469 1 95.62 528 PRO B CA 1
ATOM 9110 C C . PRO B 1 528 ? 13.82 -17.234 -6.668 1 95.62 528 PRO B C 1
ATOM 9112 O O . PRO B 1 528 ? 13.5 -16.141 -7.148 1 95.62 528 PRO B O 1
ATOM 9115 N N . TRP B 1 529 ? 12.93 -18.156 -6.301 1 95.19 529 TRP B N 1
ATOM 9116 C CA . TRP B 1 529 ? 11.508 -18 -6.59 1 95.19 529 TRP B CA 1
ATOM 9117 C C . TRP B 1 529 ? 10.867 -16.969 -5.668 1 95.19 529 TRP B C 1
ATOM 9119 O O . TRP B 1 529 ? 9.852 -16.359 -6.012 1 95.19 529 TRP B O 1
ATOM 9129 N N . GLN B 1 530 ? 11.398 -16.719 -4.477 1 94.56 530 GLN B N 1
ATOM 9130 C CA . GLN B 1 530 ? 10.758 -15.906 -3.451 1 94.56 530 GLN B CA 1
ATOM 9131 C C . GLN B 1 530 ? 10.633 -14.453 -3.9 1 94.56 530 GLN B C 1
ATOM 9133 O O . GLN B 1 530 ? 9.633 -13.789 -3.619 1 94.56 530 GLN B O 1
ATOM 9138 N N . GLY B 1 531 ? 11.695 -13.969 -4.531 1 89.56 531 GLY B N 1
ATOM 9139 C CA . GLY B 1 531 ? 11.633 -12.609 -5.035 1 89.56 531 GLY B CA 1
ATOM 9140 C C . GLY B 1 531 ? 10.484 -12.383 -6 1 89.56 531 GLY B C 1
ATOM 9141 O O . GLY B 1 531 ? 9.828 -11.336 -5.961 1 89.56 531 GLY B O 1
ATOM 9142 N N . ASP B 1 532 ? 10.242 -13.336 -6.785 1 85.31 532 ASP B N 1
ATOM 9143 C CA . ASP B 1 532 ? 9.141 -13.25 -7.742 1 85.31 532 ASP B CA 1
ATOM 9144 C C . ASP B 1 532 ? 7.793 -13.234 -7.027 1 85.31 532 ASP B C 1
ATOM 9146 O O . ASP B 1 532 ? 6.855 -12.57 -7.477 1 85.31 532 ASP B O 1
ATOM 9150 N N . ALA B 1 533 ? 7.703 -13.914 -6 1 84 533 ALA B N 1
ATOM 9151 C CA . ALA B 1 533 ? 6.477 -13.922 -5.207 1 84 533 ALA B CA 1
ATOM 9152 C C . ALA B 1 533 ? 6.156 -12.531 -4.676 1 84 533 ALA B C 1
ATOM 9154 O O . ALA B 1 533 ? 4.988 -12.148 -4.578 1 84 533 ALA B O 1
ATOM 9155 N N . PHE B 1 534 ? 7.117 -11.805 -4.367 1 86.25 534 PHE B N 1
ATOM 9156 C CA . PHE B 1 534 ? 6.906 -10.43 -3.934 1 86.25 534 PHE B CA 1
ATOM 9157 C C . PHE B 1 534 ? 6.562 -9.539 -5.121 1 86.25 534 PHE B C 1
ATOM 9159 O O . PHE B 1 534 ? 5.734 -8.633 -5.004 1 86.25 534 PHE B O 1
ATOM 9166 N N . SER B 1 535 ? 7.199 -9.758 -6.16 1 82.81 535 SER B N 1
ATOM 9167 C CA . SER B 1 535 ? 7.098 -8.891 -7.332 1 82.81 535 SER B CA 1
ATOM 9168 C C . SER B 1 535 ? 5.695 -8.938 -7.93 1 82.81 535 SER B C 1
ATOM 9170 O O . SER B 1 535 ? 5.273 -7.988 -8.594 1 82.81 535 SER B O 1
ATOM 9172 N N . CYS B 1 536 ? 5.016 -9.953 -7.727 1 78.56 536 CYS B N 1
ATOM 9173 C CA . CYS B 1 536 ? 3.809 -10.273 -8.477 1 78.56 536 CYS B CA 1
ATOM 9174 C C . CYS B 1 536 ? 2.562 -9.828 -7.723 1 78.56 536 CYS B C 1
ATOM 9176 O O . CYS B 1 536 ? 1.612 -10.602 -7.57 1 78.56 536 CYS B O 1
ATOM 9178 N N . GLN B 1 537 ? 2.641 -8.617 -7.359 1 81.75 537 GLN B N 1
ATOM 9179 C CA . GLN B 1 537 ? 1.493 -8.078 -6.641 1 81.75 537 GLN B CA 1
ATOM 9180 C C . GLN B 1 537 ? 0.622 -7.223 -7.555 1 81.75 537 GLN B C 1
ATOM 9182 O O . GLN B 1 537 ? 0.039 -7.727 -8.516 1 81.75 537 GLN B O 1
ATOM 9187 N N . ALA B 1 538 ? 0.536 -6.051 -7.375 1 84.81 538 ALA B N 1
ATOM 9188 C CA . ALA B 1 538 ? -0.291 -5.125 -8.141 1 84.81 538 ALA B CA 1
ATOM 9189 C C . ALA B 1 538 ? 0.572 -4.164 -8.953 1 84.81 538 ALA B C 1
ATOM 9191 O O . ALA B 1 538 ? 1.733 -3.924 -8.617 1 84.81 538 ALA B O 1
ATOM 9192 N N . VAL B 1 539 ? 0.024 -3.752 -10.062 1 85.88 539 VAL B N 1
ATOM 9193 C CA . VAL B 1 539 ? 0.7 -2.754 -10.883 1 85.88 539 VAL B CA 1
ATOM 9194 C C . VAL B 1 539 ? -0.091 -1.448 -10.867 1 85.88 539 VAL B C 1
ATOM 9196 O O . VAL B 1 539 ? -1.177 -1.365 -11.445 1 85.88 539 VAL B O 1
ATOM 9199 N N . LEU B 1 540 ? 0.48 -0.502 -10.25 1 88.12 540 LEU B N 1
ATOM 9200 C CA . LEU B 1 540 ? -0.175 0.799 -10.188 1 88.12 540 LEU B CA 1
ATOM 9201 C C . LEU B 1 540 ? -0.089 1.521 -11.523 1 88.12 540 LEU B C 1
ATOM 9203 O O . LEU B 1 540 ? 0.948 1.482 -12.188 1 88.12 540 LEU B O 1
ATOM 9207 N N . THR B 1 541 ? -1.201 2.107 -11.898 1 85.5 541 THR B N 1
ATOM 9208 C CA . THR B 1 541 ? -1.258 2.883 -13.133 1 85.5 541 THR B CA 1
ATOM 9209 C C . THR B 1 541 ? -1.342 4.375 -12.836 1 85.5 541 THR B C 1
ATOM 9211 O O . THR B 1 541 ? -1.479 4.773 -11.672 1 85.5 541 THR B O 1
ATOM 9214 N N . ALA B 1 542 ? -1.325 5.125 -13.945 1 82.06 542 ALA B N 1
ATOM 9215 C CA . ALA B 1 542 ? -1.367 6.578 -13.805 1 82.06 542 ALA B CA 1
ATOM 9216 C C . ALA B 1 542 ? -2.725 7.039 -13.289 1 82.06 542 ALA B C 1
ATOM 9218 O O . ALA B 1 542 ? -2.814 8.031 -12.562 1 82.06 542 ALA B O 1
ATOM 9219 N N . SER B 1 543 ? -3.77 6.281 -13.648 1 79.5 543 SER B N 1
ATOM 9220 C CA . SER B 1 543 ? -5.121 6.676 -13.258 1 79.5 543 SER B CA 1
ATOM 9221 C C . SER B 1 543 ? -5.504 6.074 -11.906 1 79.5 543 SER B C 1
ATOM 9223 O O . SER B 1 543 ? -6.469 6.512 -11.273 1 79.5 543 SER B O 1
ATOM 9225 N N . GLY B 1 544 ? -4.918 5.059 -11.531 1 75 544 GLY B N 1
ATOM 9226 C CA . GLY B 1 544 ? -5.074 4.508 -10.195 1 75 544 GLY B CA 1
ATOM 9227 C C . GLY B 1 544 ? -6.172 3.461 -10.109 1 75 544 GLY B C 1
ATOM 9228 O O . GLY B 1 544 ? -6.227 2.693 -9.141 1 75 544 GLY B O 1
ATOM 9229 N N . PHE B 1 545 ? -7.262 3.473 -10.977 1 80.38 545 PHE B N 1
ATOM 9230 C CA . PHE B 1 545 ? -8.352 2.516 -10.82 1 80.38 545 PHE B CA 1
ATOM 9231 C C . PHE B 1 545 ? -8.82 1.999 -12.172 1 80.38 545 PHE B C 1
ATOM 9233 O O . PHE B 1 545 ? -8.812 2.738 -13.164 1 80.38 545 PHE B O 1
ATOM 9240 N N . PRO B 1 546 ? -9.242 0.628 -12.188 1 84.88 546 PRO B N 1
ATOM 9241 C CA . PRO B 1 546 ? -8.891 -0.384 -11.195 1 84.88 546 PRO B CA 1
ATOM 9242 C C . PRO B 1 546 ? -7.41 -0.767 -11.242 1 84.88 546 PRO B C 1
ATOM 9244 O O . PRO B 1 546 ? -6.77 -0.633 -12.289 1 84.88 546 PRO B O 1
ATOM 9247 N N . THR B 1 547 ? -6.91 -1.139 -10.148 1 88.12 547 THR B N 1
ATOM 9248 C CA . THR B 1 547 ? -5.535 -1.627 -10.109 1 88.12 547 THR B CA 1
ATOM 9249 C C . THR B 1 547 ? -5.477 -3.104 -10.492 1 88.12 547 THR B C 1
ATOM 9251 O O . THR B 1 547 ? -5.957 -3.961 -9.742 1 88.12 547 THR B O 1
ATOM 9254 N N . PRO B 1 548 ? -4.938 -3.373 -11.602 1 90.12 548 PRO B N 1
ATOM 9255 C CA . PRO B 1 548 ? -4.855 -4.781 -12 1 90.12 548 PRO B CA 1
ATOM 9256 C C . PRO B 1 548 ? -3.852 -5.574 -11.164 1 90.12 548 PRO B C 1
ATOM 9258 O O . PRO B 1 548 ? -2.904 -5 -10.625 1 90.12 548 PRO B O 1
ATOM 9261 N N . VAL B 1 549 ? -4.094 -6.891 -11.164 1 92.5 549 VAL B N 1
ATOM 9262 C CA . VAL B 1 549 ? -3.248 -7.758 -10.352 1 92.5 549 VAL B CA 1
ATOM 9263 C C . VAL B 1 549 ? -2.717 -8.906 -11.195 1 92.5 549 VAL B C 1
ATOM 9265 O O . VAL B 1 549 ? -3.16 -9.109 -12.336 1 92.5 549 VAL B O 1
ATOM 9268 N N . TRP B 1 550 ? -1.794 -9.703 -10.664 1 92.38 550 TRP B N 1
ATOM 9269 C CA . TRP B 1 550 ? -1.209 -10.82 -11.391 1 92.38 550 TRP B CA 1
ATOM 9270 C C . TRP B 1 550 ? -1.883 -12.133 -11 1 92.38 550 TRP B C 1
ATOM 9272 O O . TRP B 1 550 ? -2.916 -12.5 -11.562 1 92.38 550 TRP B O 1
ATOM 9282 N N . TRP B 1 551 ? -1.368 -12.828 -9.906 1 94.38 551 TRP B N 1
ATOM 9283 C CA . TRP B 1 551 ? -1.829 -14.164 -9.531 1 94.38 551 TRP B CA 1
ATOM 9284 C C . TRP B 1 551 ? -2.346 -14.18 -8.094 1 94.38 551 TRP B C 1
ATOM 9286 O O . TRP B 1 551 ? -1.771 -14.844 -7.23 1 94.38 551 TRP B O 1
ATOM 9296 N N . PRO B 1 552 ? -3.523 -13.602 -7.922 1 95.25 552 PRO B N 1
ATOM 9297 C CA . PRO B 1 552 ? -3.963 -13.414 -6.539 1 95.25 552 PRO B CA 1
ATOM 9298 C C . PRO B 1 552 ? -4.352 -14.719 -5.855 1 95.25 552 PRO B C 1
ATOM 9300 O O . PRO B 1 552 ? -4.328 -14.805 -4.625 1 95.25 552 PRO B O 1
ATOM 9303 N N . ALA B 1 553 ? -4.727 -15.734 -6.598 1 95.31 553 ALA B N 1
ATOM 9304 C CA . ALA B 1 553 ? -5.105 -17.016 -5.992 1 95.31 553 ALA B CA 1
ATOM 9305 C C . ALA B 1 553 ? -3.895 -17.719 -5.383 1 95.31 553 ALA B C 1
ATOM 9307 O O . ALA B 1 553 ? -4.039 -18.547 -4.484 1 95.31 553 ALA B O 1
ATOM 9308 N N . LEU B 1 554 ? -2.732 -17.453 -5.93 1 95.56 554 LEU B N 1
ATOM 9309 C CA . LEU B 1 554 ? -1.499 -18.016 -5.387 1 95.56 554 LEU B CA 1
ATOM 9310 C C . LEU B 1 554 ? -0.875 -17.078 -4.363 1 95.56 554 LEU B C 1
ATOM 9312 O O . LEU B 1 554 ? -0.445 -17.516 -3.293 1 95.56 554 LEU B O 1
ATOM 9316 N N . LEU B 1 555 ? -0.765 -15.859 -4.777 1 95.94 555 LEU B N 1
ATOM 9317 C CA . LEU B 1 555 ? -0.203 -14.789 -3.963 1 95.94 555 LEU B CA 1
ATOM 9318 C C . LEU B 1 555 ? -1.23 -13.688 -3.729 1 95.94 555 LEU B C 1
ATOM 9320 O O . LEU B 1 555 ? -1.322 -12.742 -4.516 1 95.94 555 LEU B O 1
ATOM 9324 N N . PRO B 1 556 ? -1.896 -13.758 -2.6 1 96.94 556 PRO B N 1
ATOM 9325 C CA . PRO B 1 556 ? -2.932 -12.75 -2.354 1 96.94 556 PRO B CA 1
ATOM 9326 C C . PRO B 1 556 ? -2.406 -11.32 -2.465 1 96.94 556 PRO B C 1
ATOM 9328 O O . PRO B 1 556 ? -1.22 -11.07 -2.23 1 96.94 556 PRO B O 1
ATOM 9331 N N . VAL B 1 557 ? -3.291 -10.43 -2.867 1 96.75 557 VAL B N 1
ATOM 9332 C CA . VAL B 1 557 ? -2.904 -9.031 -3.041 1 96.75 557 VAL B CA 1
ATOM 9333 C C . VAL B 1 557 ? -3.473 -8.195 -1.899 1 96.75 557 VAL B C 1
ATOM 9335 O O . VAL B 1 557 ? -2.732 -7.488 -1.212 1 96.75 557 VAL B O 1
ATOM 9338 N N . ASP B 1 558 ? -4.766 -8.234 -1.709 1 96.81 558 ASP B N 1
ATOM 9339 C CA . ASP B 1 558 ? -5.504 -7.559 -0.644 1 96.81 558 ASP B CA 1
ATOM 9340 C C . ASP B 1 558 ? -6.328 -8.555 0.169 1 96.81 558 ASP B C 1
ATOM 9342 O O . ASP B 1 558 ? -7.09 -9.344 -0.394 1 96.81 558 ASP B O 1
ATOM 9346 N N . VAL B 1 559 ? -6.242 -8.484 1.516 1 97.75 559 VAL B N 1
ATOM 9347 C CA . VAL B 1 559 ? -6.832 -9.562 2.299 1 97.75 559 VAL B CA 1
ATOM 9348 C C . VAL B 1 559 ? -7.594 -8.977 3.488 1 97.75 559 VAL B C 1
ATOM 9350 O O . VAL B 1 559 ? -7.426 -7.805 3.826 1 97.75 559 VAL B O 1
ATOM 9353 N N . LEU B 1 560 ? -8.555 -9.727 3.996 1 98 560 LEU B N 1
ATOM 9354 C CA . LEU B 1 560 ? -9.172 -9.508 5.301 1 98 560 LEU B CA 1
ATOM 9355 C C . LEU B 1 560 ? -8.336 -10.133 6.41 1 98 560 LEU B C 1
ATOM 9357 O O . LEU B 1 560 ? -8.281 -11.359 6.543 1 98 560 LEU B O 1
ATOM 9361 N N . PRO B 1 561 ? -7.652 -9.312 7.238 1 96.12 561 PRO B N 1
ATOM 9362 C CA . PRO B 1 561 ? -6.805 -9.891 8.289 1 96.12 561 PRO B CA 1
ATOM 9363 C C . PRO B 1 561 ? -7.617 -10.523 9.422 1 96.12 561 PRO B C 1
ATOM 9365 O O . PRO B 1 561 ? -8.742 -10.102 9.688 1 96.12 561 PRO B O 1
ATOM 9368 N N . GLU B 1 562 ? -7.043 -11.422 10.086 1 96.31 562 GLU B N 1
ATOM 9369 C CA . GLU B 1 562 ? -7.676 -12.117 11.211 1 96.31 562 GLU B CA 1
ATOM 9370 C C . GLU B 1 562 ? -8.141 -11.125 12.273 1 96.31 562 GLU B C 1
ATOM 9372 O O . GLU B 1 562 ? -9.211 -11.297 12.859 1 96.31 562 GLU B O 1
ATOM 9377 N N . ALA B 1 563 ? -7.348 -10.102 12.523 1 93.38 563 ALA B N 1
ATOM 9378 C CA . ALA B 1 563 ? -7.703 -9.102 13.523 1 93.38 563 ALA B CA 1
ATOM 9379 C C . ALA B 1 563 ? -9.008 -8.398 13.164 1 93.38 563 ALA B C 1
ATOM 9381 O O . ALA B 1 563 ? -9.844 -8.133 14.031 1 93.38 563 ALA B O 1
ATOM 9382 N N . PHE B 1 564 ? -9.156 -8.047 11.914 1 95.38 564 PHE B N 1
ATOM 9383 C CA . PHE B 1 564 ? -10.391 -7.402 11.461 1 95.38 564 PHE B CA 1
ATOM 9384 C C . PHE B 1 564 ? -11.562 -8.375 11.531 1 95.38 564 PHE B C 1
ATOM 9386 O O . PHE B 1 564 ? -12.664 -7.988 11.922 1 95.38 564 PHE B O 1
ATOM 9393 N N . TYR B 1 565 ? -11.312 -9.594 11.133 1 97.25 565 TYR B N 1
ATOM 9394 C CA . TYR B 1 565 ? -12.32 -10.641 11.219 1 97.25 565 TYR B CA 1
ATOM 9395 C C . TYR B 1 565 ? -12.852 -10.766 12.641 1 97.25 565 TYR B C 1
ATOM 9397 O O . TYR B 1 565 ? -14.07 -10.828 12.852 1 97.25 565 TYR B O 1
ATOM 9405 N N . GLN B 1 566 ? -11.977 -10.789 13.594 1 96 566 GLN B N 1
ATOM 9406 C CA . GLN B 1 566 ? -12.352 -10.938 15 1 96 566 GLN B CA 1
ATOM 9407 C C . GLN B 1 566 ? -13.219 -9.766 15.461 1 96 566 GLN B C 1
ATOM 9409 O O . GLN B 1 566 ? -14.203 -9.961 16.172 1 96 566 GLN B O 1
ATOM 9414 N N . GLN B 1 567 ? -12.836 -8.578 15.023 1 93.44 567 GLN B N 1
ATOM 9415 C CA . GLN B 1 567 ? -13.633 -7.41 15.375 1 93.44 567 GLN B CA 1
ATOM 9416 C C . GLN B 1 567 ? -15.016 -7.473 14.734 1 93.44 567 GLN B C 1
ATOM 9418 O O . GLN B 1 567 ? -16.031 -7.184 15.383 1 93.44 567 GLN B O 1
ATOM 9423 N N . MET B 1 568 ? -15.07 -7.879 13.477 1 95.88 568 MET B N 1
ATOM 9424 C CA . MET B 1 568 ? -16.344 -7.992 12.758 1 95.88 568 MET B CA 1
ATOM 9425 C C . MET B 1 568 ? -17.25 -9.008 13.43 1 95.88 568 MET B C 1
ATOM 9427 O O . MET B 1 568 ? -18.469 -8.828 13.453 1 95.88 568 MET B O 1
ATOM 9431 N N . MET B 1 569 ? -16.719 -10.031 14.078 1 96.56 569 MET B N 1
ATOM 9432 C CA . MET B 1 569 ? -17.484 -11.109 14.688 1 96.56 569 MET B CA 1
ATOM 9433 C C . MET B 1 569 ? -18.047 -10.68 16.031 1 96.56 569 MET B C 1
ATOM 9435 O O . MET B 1 569 ? -18.922 -11.352 16.594 1 96.56 569 MET B O 1
ATOM 9439 N N . ARG B 1 570 ? -17.531 -9.602 16.594 1 93.5 570 ARG B N 1
ATOM 9440 C CA . ARG B 1 570 ? -18.031 -9.109 17.875 1 93.5 570 ARG B CA 1
ATOM 9441 C C . ARG B 1 570 ? -19.484 -8.656 17.766 1 93.5 570 ARG B C 1
ATOM 9443 O O . ARG B 1 570 ? -19.812 -7.82 16.922 1 93.5 570 ARG B O 1
ATOM 9450 N N . THR B 1 571 ? -20.328 -9.102 18.672 1 92.75 571 THR B N 1
ATOM 9451 C CA . THR B 1 571 ? -21.75 -8.789 18.609 1 92.75 571 THR B CA 1
ATOM 9452 C C . THR B 1 571 ? -22.078 -7.555 19.453 1 92.75 571 THR B C 1
ATOM 9454 O O . THR B 1 571 ? -23.172 -7.004 19.359 1 92.75 571 THR B O 1
ATOM 9457 N N . ASP B 1 572 ? -21.125 -7.141 20.234 1 89.88 572 ASP B N 1
ATOM 9458 C CA . ASP B 1 572 ? -21.344 -5.961 21.062 1 89.88 572 ASP B CA 1
ATOM 9459 C C . ASP B 1 572 ? -21.031 -4.68 20.297 1 89.88 572 ASP B C 1
ATOM 9461 O O . ASP B 1 572 ? -21.312 -3.58 20.766 1 89.88 572 ASP B O 1
ATOM 9465 N N . LEU B 1 573 ? -20.484 -4.797 19.078 1 90.19 573 LEU B N 1
ATOM 9466 C CA . LEU B 1 573 ? -20.281 -3.643 18.219 1 90.19 573 LEU B CA 1
ATOM 9467 C C . LEU B 1 573 ? -21.5 -3.369 17.359 1 90.19 573 LEU B C 1
ATOM 9469 O O . LEU B 1 573 ? -22.328 -4.266 17.141 1 90.19 573 LEU B O 1
ATOM 9473 N N . THR B 1 574 ? -21.625 -2.133 16.906 1 90.44 574 THR B N 1
ATOM 9474 C CA . THR B 1 574 ? -22.719 -1.804 16.016 1 90.44 574 THR B CA 1
ATOM 9475 C C . THR B 1 574 ? -22.531 -2.48 14.656 1 90.44 574 THR B C 1
ATOM 9477 O O . THR B 1 574 ? -21.422 -2.85 14.289 1 90.44 574 THR B O 1
ATOM 9480 N N . GLU B 1 575 ? -23.641 -2.699 13.938 1 91.69 575 GLU B N 1
ATOM 9481 C CA . GLU B 1 575 ? -23.547 -3.246 12.586 1 91.69 575 GLU B CA 1
ATOM 9482 C C . GLU B 1 575 ? -22.609 -2.422 11.719 1 91.69 575 GLU B C 1
ATOM 9484 O O . GLU B 1 575 ? -21.828 -2.977 10.938 1 91.69 575 GLU B O 1
ATOM 9489 N N . GLU B 1 576 ? -22.672 -1.122 11.883 1 90.5 576 GLU B N 1
ATOM 9490 C CA . GLU B 1 576 ? -21.844 -0.228 11.094 1 90.5 576 GLU B CA 1
ATOM 9491 C C . GLU B 1 576 ? -20.359 -0.473 11.375 1 90.5 576 GLU B C 1
ATOM 9493 O O . GLU B 1 576 ? -19.547 -0.573 10.445 1 90.5 576 GLU B O 1
ATOM 9498 N N . GLU B 1 577 ? -20.047 -0.548 12.594 1 90.88 577 GLU B N 1
ATOM 9499 C CA . GLU B 1 577 ? -18.656 -0.781 12.977 1 90.88 577 GLU B CA 1
ATOM 9500 C C . GLU B 1 577 ? -18.172 -2.133 12.469 1 90.88 577 GLU B C 1
ATOM 9502 O O . GLU B 1 577 ? -17.047 -2.246 11.969 1 90.88 577 GLU B O 1
ATOM 9507 N N . ARG B 1 578 ? -19 -3.137 12.625 1 94.25 578 ARG B N 1
ATOM 9508 C CA . ARG B 1 578 ? -18.656 -4.477 12.156 1 94.25 578 ARG B CA 1
ATOM 9509 C C . ARG B 1 578 ? -18.453 -4.484 10.648 1 94.25 578 ARG B C 1
ATOM 9511 O O . ARG B 1 578 ? -17.516 -5.117 10.148 1 94.25 578 ARG B O 1
ATOM 9518 N N . LEU B 1 579 ? -19.266 -3.758 9.898 1 94.5 579 LEU B N 1
ATOM 9519 C CA . LEU B 1 579 ? -19.156 -3.691 8.445 1 94.5 579 LEU B CA 1
ATOM 9520 C C . LEU B 1 579 ? -17.891 -2.945 8.023 1 94.5 579 LEU B C 1
ATOM 9522 O O . LEU B 1 579 ? -17.297 -3.266 7 1 94.5 579 LEU B O 1
ATOM 9526 N N . ARG B 1 580 ? -17.391 -1.945 8.805 1 93.38 580 ARG B N 1
ATOM 9527 C CA . ARG B 1 580 ? -16.141 -1.272 8.516 1 93.38 580 ARG B CA 1
ATOM 9528 C C . ARG B 1 580 ? -14.977 -2.264 8.508 1 93.38 580 ARG B C 1
ATOM 9530 O O . ARG B 1 580 ? -14.133 -2.232 7.609 1 93.38 580 ARG B O 1
ATOM 9537 N N . PHE B 1 581 ? -14.984 -3.107 9.508 1 94.12 581 PHE B N 1
ATOM 9538 C CA . PHE B 1 581 ? -13.922 -4.105 9.586 1 94.12 581 PHE B CA 1
ATOM 9539 C C . PHE B 1 581 ? -14.039 -5.117 8.453 1 94.12 581 PHE B C 1
ATOM 9541 O O . PHE B 1 581 ? -13.031 -5.527 7.871 1 94.12 581 PHE B O 1
ATOM 9548 N N . TYR B 1 582 ? -15.25 -5.531 8.109 1 96.06 582 TYR B N 1
ATOM 9549 C CA . TYR B 1 582 ? -15.461 -6.52 7.055 1 96.06 582 TYR B CA 1
ATOM 9550 C C . TYR B 1 582 ? -14.977 -5.996 5.707 1 96.06 582 TYR B C 1
ATOM 9552 O O . TYR B 1 582 ? -14.344 -6.727 4.945 1 96.06 582 TYR B O 1
ATOM 9560 N N . HIS B 1 583 ? -15.32 -4.738 5.406 1 94.81 583 HIS B N 1
ATOM 9561 C CA . HIS B 1 583 ? -15.078 -4.203 4.07 1 94.81 583 HIS B CA 1
ATOM 9562 C C . HIS B 1 583 ? -13.641 -3.73 3.912 1 94.81 583 HIS B C 1
ATOM 9564 O O . HIS B 1 583 ? -13.148 -3.58 2.791 1 94.81 583 HIS B O 1
ATOM 9570 N N . THR B 1 584 ? -12.93 -3.496 4.98 1 94.25 584 THR B N 1
ATOM 9571 C CA . THR B 1 584 ? -11.562 -2.994 4.91 1 94.25 584 THR B CA 1
ATOM 9572 C C . THR B 1 584 ? -10.594 -4.121 4.578 1 94.25 584 THR B C 1
ATOM 9574 O O . THR B 1 584 ? -10.625 -5.184 5.203 1 94.25 584 THR B O 1
ATOM 9577 N N . ARG B 1 585 ? -9.789 -3.926 3.484 1 96.06 585 ARG B N 1
ATOM 9578 C CA . ARG B 1 585 ? -8.719 -4.84 3.1 1 96.06 585 ARG B CA 1
ATOM 9579 C C . ARG B 1 585 ? -7.348 -4.195 3.295 1 96.06 585 ARG B C 1
ATOM 9581 O O . ARG B 1 585 ? -7.227 -2.967 3.287 1 96.06 585 ARG B O 1
ATOM 9588 N N . VAL B 1 586 ? -6.371 -5.004 3.547 1 94.75 586 VAL B N 1
ATOM 9589 C CA . VAL B 1 586 ? -5 -4.523 3.656 1 94.75 586 VAL B CA 1
ATOM 9590 C C . VAL B 1 586 ? -4.102 -5.293 2.691 1 94.75 586 VAL B C 1
ATOM 9592 O O . VAL B 1 586 ? -4.395 -6.438 2.342 1 94.75 586 VAL B O 1
ATOM 9595 N N . PRO B 1 587 ? -2.988 -4.695 2.217 1 94.06 587 PRO B N 1
ATOM 9596 C CA . PRO B 1 587 ? -2.064 -5.441 1.361 1 94.06 587 PRO B CA 1
ATOM 9597 C C . PRO B 1 587 ? -1.513 -6.695 2.039 1 94.06 587 PRO B C 1
ATOM 9599 O O . PRO B 1 587 ? -1.066 -6.633 3.188 1 94.06 587 PRO B O 1
ATOM 9602 N N . TRP B 1 588 ? -1.567 -7.742 1.37 1 96.31 588 TRP B N 1
ATOM 9603 C CA . TRP B 1 588 ? -1.02 -9 1.877 1 96.31 588 TRP B CA 1
ATOM 9604 C C . TRP B 1 588 ? 0.48 -8.875 2.123 1 96.31 588 TRP B C 1
ATOM 9606 O O . TRP B 1 588 ? 0.998 -9.406 3.111 1 96.31 588 TRP B O 1
ATOM 9616 N N . ALA B 1 589 ? 1.227 -8.148 1.306 1 94.88 589 ALA B N 1
ATOM 9617 C CA . ALA B 1 589 ? 2.682 -8.031 1.354 1 94.88 589 ALA B CA 1
ATOM 9618 C C . ALA B 1 589 ? 3.113 -6.926 2.312 1 94.88 589 ALA B C 1
ATOM 9620 O O . ALA B 1 589 ? 4.281 -6.535 2.338 1 94.88 589 ALA B O 1
ATOM 9621 N N . ARG B 1 590 ? 2.152 -6.398 3.078 1 93.44 590 ARG B N 1
ATOM 9622 C CA . ARG B 1 590 ? 2.471 -5.285 3.967 1 93.44 590 ARG B CA 1
ATOM 9623 C C . ARG B 1 590 ? 3.65 -5.625 4.871 1 93.44 590 ARG B C 1
ATOM 9625 O O . ARG B 1 590 ? 3.699 -6.707 5.453 1 93.44 590 ARG B O 1
ATOM 9632 N N . GLY B 1 591 ? 4.656 -4.719 4.875 1 92.94 591 GLY B N 1
ATOM 9633 C CA . GLY B 1 591 ? 5.812 -4.832 5.746 1 92.94 591 GLY B CA 1
ATOM 9634 C C . GLY B 1 591 ? 6.914 -5.699 5.16 1 92.94 591 GLY B C 1
ATOM 9635 O O . GLY B 1 591 ? 8.039 -5.703 5.66 1 92.94 591 GLY B O 1
ATOM 9636 N N . ALA B 1 592 ? 6.652 -6.41 4.105 1 93.12 592 ALA B N 1
ATOM 9637 C CA . ALA B 1 592 ? 7.625 -7.355 3.568 1 93.12 592 ALA B CA 1
ATOM 9638 C C . ALA B 1 592 ? 8.844 -6.625 3.002 1 93.12 592 ALA B C 1
ATOM 9640 O O . ALA B 1 592 ? 9.969 -7.113 3.107 1 93.12 592 ALA B O 1
ATOM 9641 N N . ALA B 1 593 ? 8.594 -5.473 2.387 1 93 593 ALA B N 1
ATOM 9642 C CA . ALA B 1 593 ? 9.695 -4.723 1.785 1 93 593 ALA B CA 1
ATOM 9643 C C . ALA B 1 593 ? 10.492 -3.967 2.848 1 93 593 ALA B C 1
ATOM 9645 O O . ALA B 1 593 ? 11.602 -3.5 2.586 1 93 593 ALA B O 1
ATOM 9646 N N . GLY B 1 594 ? 9.797 -3.801 4.02 1 92.62 594 GLY B N 1
ATOM 9647 C CA . GLY B 1 594 ? 10.445 -3.09 5.109 1 92.62 594 GLY B CA 1
ATOM 9648 C C . GLY B 1 594 ? 9.469 -2.51 6.113 1 92.62 594 GLY B C 1
ATOM 9649 O O . GLY B 1 594 ? 8.352 -2.137 5.75 1 92.62 594 GLY B O 1
ATOM 9650 N N . ILE B 1 595 ? 9.883 -2.436 7.332 1 90.69 595 ILE B N 1
ATOM 9651 C CA . ILE B 1 595 ? 9.109 -1.827 8.406 1 90.69 595 ILE B CA 1
ATOM 9652 C C . ILE B 1 595 ? 9.945 -0.771 9.117 1 90.69 595 ILE B C 1
ATOM 9654 O O . ILE B 1 595 ? 11.18 -0.805 9.062 1 90.69 595 ILE B O 1
ATOM 9658 N N . GLY B 1 596 ? 9.312 0.158 9.719 1 88.38 596 GLY B N 1
ATOM 9659 C CA . GLY B 1 596 ? 10.008 1.14 10.539 1 88.38 596 GLY B CA 1
ATOM 9660 C C . GLY B 1 596 ? 10.078 2.512 9.891 1 88.38 596 GLY B C 1
ATOM 9661 O O . GLY B 1 596 ? 9.57 2.711 8.789 1 88.38 596 GLY B O 1
ATOM 9662 N N . LEU B 1 597 ? 10.719 3.402 10.562 1 86.94 597 LEU B N 1
ATOM 9663 C CA . LEU B 1 597 ? 10.773 4.809 10.18 1 86.94 597 LEU B CA 1
ATOM 9664 C C . LEU B 1 597 ? 11.766 5.027 9.039 1 86.94 597 LEU B C 1
ATOM 9666 O O . LEU B 1 597 ? 12.914 4.582 9.125 1 86.94 597 LEU B O 1
ATOM 9670 N N . HIS B 1 598 ? 11.305 5.684 7.934 1 86.06 598 HIS B N 1
ATOM 9671 C CA . HIS B 1 598 ? 12.109 6.133 6.801 1 86.06 598 HIS B CA 1
ATOM 9672 C C . HIS B 1 598 ? 12.836 4.965 6.148 1 86.06 598 HIS B C 1
ATOM 9674 O O . HIS B 1 598 ? 13.984 5.105 5.723 1 86.06 598 HIS B O 1
ATOM 9680 N N . VAL B 1 599 ? 12.219 3.896 6.148 1 86.75 599 VAL B N 1
ATOM 9681 C CA . VAL B 1 599 ? 12.812 2.729 5.504 1 86.75 599 VAL B CA 1
ATOM 9682 C C . VAL B 1 599 ? 12.617 2.82 3.99 1 86.75 599 VAL B C 1
ATOM 9684 O O . VAL B 1 599 ? 11.57 3.277 3.52 1 86.75 599 VAL B O 1
ATOM 9687 N N . GLU B 1 600 ? 13.609 2.473 3.264 1 89.31 600 GLU B N 1
ATOM 9688 C CA . GLU B 1 600 ? 13.5 2.547 1.811 1 89.31 600 GLU B CA 1
ATOM 9689 C C . GLU B 1 600 ? 12.328 1.72 1.3 1 89.31 600 GLU B C 1
ATOM 9691 O O . GLU B 1 600 ? 11.422 2.248 0.646 1 89.31 600 GLU B O 1
ATOM 9696 N N . ALA B 1 601 ? 12.266 0.437 1.674 1 89.62 601 ALA B N 1
ATOM 9697 C CA . ALA B 1 601 ? 11.141 -0.463 1.423 1 89.62 601 ALA B CA 1
ATOM 9698 C C . ALA B 1 601 ? 10.734 -0.436 -0.049 1 89.62 601 ALA B C 1
ATOM 9700 O O . ALA B 1 601 ? 9.555 -0.264 -0.372 1 89.62 601 ALA B O 1
ATOM 9701 N N . GLY B 1 602 ? 11.789 -0.454 -0.96 1 91.62 602 GLY B N 1
ATOM 9702 C CA . GLY B 1 602 ? 11.523 -0.466 -2.391 1 91.62 602 GLY B CA 1
ATOM 9703 C C . GLY B 1 602 ? 11.32 -1.862 -2.949 1 91.62 602 GLY B C 1
ATOM 9704 O O . GLY B 1 602 ? 11.32 -2.842 -2.201 1 91.62 602 GLY B O 1
ATOM 9705 N N . TYR B 1 603 ? 11.094 -1.919 -4.254 1 92.31 603 TYR B N 1
ATOM 9706 C CA . TYR B 1 603 ? 10.852 -3.156 -4.988 1 92.31 603 TYR B CA 1
ATOM 9707 C C . TYR B 1 603 ? 11.969 -4.16 -4.75 1 92.31 603 TYR B C 1
ATOM 9709 O O . TYR B 1 603 ? 11.719 -5.316 -4.402 1 92.31 603 TYR B O 1
ATOM 9717 N N . THR B 1 604 ? 13.188 -3.727 -4.805 1 92.69 604 THR B N 1
ATOM 9718 C CA . THR B 1 604 ? 14.328 -4.633 -4.684 1 92.69 604 THR B CA 1
ATOM 9719 C C . THR B 1 604 ? 14.484 -5.117 -3.246 1 92.69 604 THR B C 1
ATOM 9721 O O . THR B 1 604 ? 14.891 -6.254 -3.01 1 92.69 604 THR B O 1
ATOM 9724 N N . ASP B 1 605 ? 14.18 -4.262 -2.268 1 93.06 605 ASP B N 1
ATOM 9725 C CA . ASP B 1 605 ? 14.18 -4.691 -0.874 1 93.06 605 ASP B CA 1
ATOM 9726 C C . ASP B 1 605 ? 13.188 -5.832 -0.653 1 93.06 605 ASP B C 1
ATOM 9728 O O . ASP B 1 605 ? 13.492 -6.797 0.049 1 93.06 605 ASP B O 1
ATOM 9732 N N .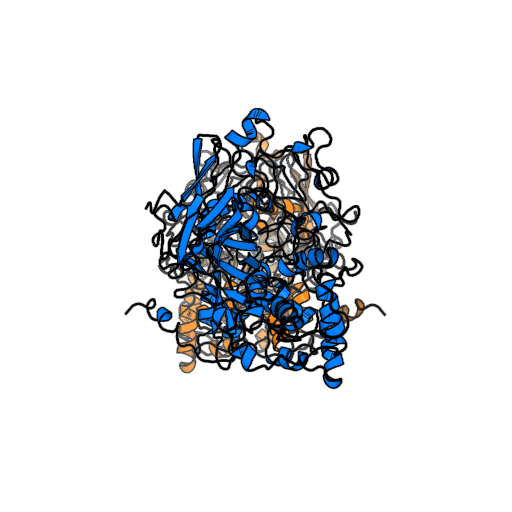 GLY B 1 606 ? 12.039 -5.621 -1.253 1 93.5 606 GLY B N 1
ATOM 9733 C CA . GLY B 1 606 ? 11.023 -6.66 -1.132 1 93.5 606 GLY B CA 1
ATOM 9734 C C . GLY B 1 606 ? 11.469 -7.992 -1.718 1 93.5 606 GLY B C 1
ATOM 9735 O O . GLY B 1 606 ? 11.211 -9.047 -1.134 1 93.5 606 GLY B O 1
ATOM 9736 N N . LEU B 1 607 ? 12.172 -7.953 -2.885 1 94.25 607 LEU B N 1
ATOM 9737 C CA . LEU B 1 607 ? 12.68 -9.172 -3.504 1 94.25 607 LEU B CA 1
ATOM 9738 C C . LEU B 1 607 ? 13.617 -9.914 -2.555 1 94.25 607 LEU B C 1
ATOM 9740 O O . LEU B 1 607 ? 13.484 -11.125 -2.367 1 94.25 607 LEU B O 1
ATOM 9744 N N . ARG B 1 608 ? 14.461 -9.195 -1.907 1 93.69 608 ARG B N 1
ATOM 9745 C CA . ARG B 1 608 ? 15.492 -9.773 -1.047 1 93.69 608 ARG B CA 1
ATOM 9746 C C . ARG B 1 608 ? 14.891 -10.297 0.252 1 93.69 608 ARG B C 1
ATOM 9748 O O . ARG B 1 608 ? 15.164 -11.422 0.662 1 93.69 608 ARG B O 1
ATOM 9755 N N . ARG B 1 609 ? 14.062 -9.531 0.828 1 93.31 609 ARG B N 1
ATOM 9756 C CA . ARG B 1 609 ? 13.547 -9.844 2.156 1 93.31 609 ARG B CA 1
ATOM 9757 C C . ARG B 1 609 ? 12.578 -11.023 2.102 1 93.31 609 ARG B C 1
ATOM 9759 O O . ARG B 1 609 ? 12.469 -11.789 3.062 1 93.31 609 ARG B O 1
ATOM 9766 N N . MET B 1 610 ? 11.953 -11.195 1.015 1 94.81 610 MET B N 1
ATOM 9767 C CA . MET B 1 610 ? 11 -12.289 0.872 1 94.81 610 MET B CA 1
ATOM 9768 C C . MET B 1 610 ? 11.711 -13.641 0.894 1 94.81 610 MET B C 1
ATOM 9770 O O . MET B 1 610 ? 11.086 -14.672 1.165 1 94.81 610 MET B O 1
ATOM 9774 N N . ILE B 1 611 ? 12.992 -13.672 0.593 1 94.81 611 ILE B N 1
ATOM 9775 C CA . ILE B 1 611 ? 13.758 -14.914 0.68 1 94.81 611 ILE B CA 1
ATOM 9776 C C . ILE B 1 611 ? 13.727 -15.438 2.115 1 94.81 611 ILE B C 1
ATOM 9778 O O . ILE B 1 611 ? 13.648 -16.641 2.338 1 94.81 611 ILE B O 1
ATOM 9782 N N . GLU B 1 612 ? 13.648 -14.508 3.051 1 91.81 612 GLU B N 1
ATOM 9783 C CA . GLU B 1 612 ? 13.672 -14.875 4.465 1 91.81 612 GLU B CA 1
ATOM 9784 C C . GLU B 1 612 ? 12.266 -14.875 5.062 1 91.81 612 GLU B C 1
ATOM 9786 O O . GLU B 1 612 ? 12.008 -15.562 6.047 1 91.81 612 GLU B O 1
ATOM 9791 N N . LEU B 1 613 ? 11.336 -14.109 4.488 1 94.25 613 LEU B N 1
ATOM 9792 C CA . LEU B 1 613 ? 10.094 -13.781 5.191 1 94.25 613 LEU B CA 1
ATOM 9793 C C . LEU B 1 613 ? 8.938 -14.617 4.66 1 94.25 613 LEU B C 1
ATOM 9795 O O . LEU B 1 613 ? 7.852 -14.625 5.242 1 94.25 613 LEU B O 1
ATOM 9799 N N . TRP B 1 614 ? 9.078 -15.352 3.619 1 95.75 614 TRP B N 1
ATOM 9800 C CA . TRP B 1 614 ? 7.953 -16.016 2.965 1 95.75 614 TRP B CA 1
ATOM 9801 C C . TRP B 1 614 ? 7.223 -16.938 3.936 1 95.75 614 TRP B C 1
ATOM 9803 O O . TRP B 1 614 ? 5.996 -17.062 3.871 1 95.75 614 TRP B O 1
ATOM 9813 N N . THR B 1 615 ? 7.895 -17.5 4.898 1 96.19 615 THR B N 1
ATOM 9814 C CA . THR B 1 615 ? 7.262 -18.422 5.828 1 96.19 615 THR B CA 1
ATOM 9815 C C . THR B 1 615 ? 6.422 -17.672 6.859 1 96.19 615 THR B C 1
ATOM 9817 O O . THR B 1 615 ? 5.598 -18.281 7.555 1 96.19 615 THR B O 1
ATOM 9820 N N . GLN B 1 616 ? 6.613 -16.359 6.988 1 94.81 616 GLN B N 1
ATOM 9821 C CA . GLN B 1 616 ? 5.883 -15.547 7.945 1 94.81 616 GLN B CA 1
ATOM 9822 C C . GLN B 1 616 ? 4.586 -15.016 7.34 1 94.81 616 GLN B C 1
ATOM 9824 O O . GLN B 1 616 ? 3.715 -14.523 8.055 1 94.81 616 GLN B O 1
ATOM 9829 N N . MET B 1 617 ? 4.469 -15.102 6.035 1 95.75 617 MET B N 1
ATOM 9830 C CA . MET B 1 617 ? 3.297 -14.539 5.363 1 95.75 617 MET B CA 1
ATOM 9831 C C . MET B 1 617 ? 2.031 -15.289 5.77 1 95.75 617 MET B C 1
ATOM 9833 O O . MET B 1 617 ? 2.074 -16.484 6.051 1 95.75 617 MET B O 1
ATOM 9837 N N . GLY B 1 618 ? 0.914 -14.594 5.816 1 96.06 618 GLY B N 1
ATOM 9838 C CA . GLY B 1 618 ? -0.349 -15.211 6.188 1 96.06 618 GLY B CA 1
ATOM 9839 C C . GLY B 1 618 ? -0.949 -16.047 5.078 1 96.06 618 GLY B C 1
ATOM 9840 O O . GLY B 1 618 ? -0.595 -15.898 3.91 1 96.06 618 GLY B O 1
ATOM 9841 N N . VAL B 1 619 ? -1.826 -16.938 5.508 1 97.94 619 VAL B N 1
ATOM 9842 C CA . VAL B 1 619 ? -2.551 -17.781 4.559 1 97.94 619 VAL B CA 1
ATOM 9843 C C . VAL B 1 619 ? -4.039 -17.438 4.594 1 97.94 619 VAL B C 1
ATOM 9845 O O . VAL B 1 619 ? -4.602 -17.203 5.668 1 97.94 619 VAL B O 1
ATOM 9848 N N . VAL B 1 620 ? -4.645 -17.344 3.441 1 98.19 620 VAL B N 1
ATOM 9849 C CA . VAL B 1 620 ? -6.062 -17.031 3.346 1 98.19 620 VAL B CA 1
ATOM 9850 C C . VAL B 1 620 ? -6.887 -18.312 3.373 1 98.19 620 VAL B C 1
ATOM 9852 O O . VAL B 1 620 ? -6.73 -19.172 2.508 1 98.19 620 VAL B O 1
ATOM 9855 N N . VAL B 1 621 ? -7.816 -18.422 4.344 1 97.56 621 VAL B N 1
ATOM 9856 C CA . VAL B 1 621 ? -8.562 -19.656 4.527 1 97.56 621 VAL B CA 1
ATOM 9857 C C . VAL B 1 621 ? -10.039 -19.344 4.777 1 97.56 621 VAL B C 1
ATOM 9859 O O . VAL B 1 621 ? -10.375 -18.234 5.199 1 97.56 621 VAL B O 1
ATOM 9862 N N . ARG B 1 622 ? -10.867 -20.328 4.512 1 96.19 622 ARG B N 1
ATOM 9863 C CA . ARG B 1 622 ? -12.305 -20.203 4.73 1 96.19 622 ARG B CA 1
ATOM 9864 C C . ARG B 1 622 ? -12.633 -20.141 6.219 1 96.19 622 ARG B C 1
ATOM 9866 O O . ARG B 1 622 ? -12.062 -20.891 7.012 1 96.19 622 ARG B O 1
ATOM 9873 N N . ARG B 1 623 ? -13.477 -19.219 6.617 1 96.62 623 ARG B N 1
ATOM 9874 C CA . ARG B 1 623 ? -13.992 -19.078 7.977 1 96.62 623 ARG B CA 1
ATOM 9875 C C . ARG B 1 623 ? -15.484 -18.75 7.961 1 96.62 623 ARG B C 1
ATOM 9877 O O . ARG B 1 623 ? -15.984 -18.172 7 1 96.62 623 ARG B O 1
ATOM 9884 N N . PRO B 1 624 ? -16.203 -19.141 8.977 1 96.12 624 PRO B N 1
ATOM 9885 C CA . PRO B 1 624 ? -17.625 -18.766 9.047 1 96.12 624 PRO B CA 1
ATOM 9886 C C . PRO B 1 624 ? -17.828 -17.25 9.156 1 96.12 624 PRO B C 1
ATOM 9888 O O . PRO B 1 624 ? -17.047 -16.562 9.797 1 96.12 624 PRO B O 1
ATOM 9891 N N . GLY B 1 625 ? -18.859 -16.828 8.508 1 95.75 625 GLY B N 1
ATOM 9892 C CA . GLY B 1 625 ? -19.266 -15.438 8.68 1 95.75 625 GLY B CA 1
ATOM 9893 C C . GLY B 1 625 ? -20.188 -15.227 9.867 1 95.75 625 GLY B C 1
ATOM 9894 O O . GLY B 1 625 ? -20.609 -16.188 10.5 1 95.75 625 GLY B O 1
ATOM 9895 N N . PRO B 1 626 ? -20.406 -13.945 10.18 1 95.25 626 PRO B N 1
ATOM 9896 C CA . PRO B 1 626 ? -21.328 -13.641 11.281 1 95.25 626 PRO B CA 1
ATOM 9897 C C . PRO B 1 626 ? -22.781 -13.961 10.938 1 95.25 626 PRO B C 1
ATOM 9899 O O . PRO B 1 626 ? -23.156 -13.961 9.758 1 95.25 626 PRO B O 1
ATOM 9902 N N . LYS B 1 627 ? -23.578 -14.227 11.938 1 91 627 LYS B N 1
ATOM 9903 C CA . LYS B 1 627 ? -25.016 -14.43 11.734 1 91 627 LYS B CA 1
ATOM 9904 C C . LYS B 1 627 ? -25.766 -13.109 11.766 1 91 627 LYS B C 1
ATOM 9906 O O . LYS B 1 627 ? -25.547 -12.281 12.656 1 91 627 LYS B O 1
ATOM 9911 N N . GLY B 1 628 ? -26.5 -12.852 10.805 1 88.75 628 GLY B N 1
ATOM 9912 C CA . GLY B 1 628 ? -27.438 -11.742 10.852 1 88.75 628 GLY B CA 1
ATOM 9913 C C . GLY B 1 628 ? -26.828 -10.414 10.445 1 88.75 628 GLY B C 1
ATOM 9914 O O . GLY B 1 628 ? -27.438 -9.359 10.648 1 88.75 628 GLY B O 1
ATOM 9915 N N . LEU B 1 629 ? -25.609 -10.336 10.062 1 92.38 629 LEU B N 1
ATOM 9916 C CA . LEU B 1 629 ? -25.031 -9.094 9.57 1 92.38 629 LEU B CA 1
ATOM 9917 C C . LEU B 1 629 ? -25.297 -8.922 8.078 1 92.38 629 LEU B C 1
ATOM 9919 O O . LEU B 1 629 ? -24.688 -9.609 7.25 1 92.38 629 LEU B O 1
ATOM 9923 N N . PRO B 1 630 ? -26.188 -8.039 7.727 1 89.38 630 PRO B N 1
ATOM 9924 C CA . PRO B 1 630 ? -26.562 -7.895 6.316 1 89.38 630 PRO B CA 1
ATOM 9925 C C . PRO B 1 630 ? -25.375 -7.578 5.418 1 89.38 630 PRO B C 1
ATOM 9927 O O . PRO B 1 630 ? -24.516 -6.766 5.789 1 89.38 630 PRO B O 1
ATOM 9930 N N . GLY B 1 631 ? -25.359 -8.258 4.273 1 88.31 631 GLY B N 1
ATOM 9931 C CA . GLY B 1 631 ? -24.328 -7.969 3.287 1 88.31 631 GLY B CA 1
ATOM 9932 C C . GLY B 1 631 ? -23.062 -8.781 3.492 1 88.31 631 GLY B C 1
ATOM 9933 O O . GLY B 1 631 ? -22.141 -8.695 2.693 1 88.31 631 GLY B O 1
ATOM 9934 N N . VAL B 1 632 ? -22.969 -9.5 4.562 1 93.5 632 VAL B N 1
ATOM 9935 C CA . VAL B 1 632 ? -21.812 -10.344 4.828 1 93.5 632 VAL B CA 1
ATOM 9936 C C . VAL B 1 632 ? -22.172 -11.812 4.617 1 93.5 632 VAL B C 1
ATOM 9938 O O . VAL B 1 632 ? -23.156 -12.305 5.195 1 93.5 632 VAL B O 1
ATOM 9941 N N . PRO B 1 633 ? -21.469 -12.469 3.799 1 92.94 633 PRO B N 1
ATOM 9942 C CA . PRO B 1 633 ? -21.812 -13.859 3.502 1 92.94 633 PRO B CA 1
ATOM 9943 C C . PRO B 1 633 ? -21.578 -14.789 4.688 1 92.94 633 PRO B C 1
ATOM 9945 O O . PRO B 1 633 ? -20.859 -14.43 5.629 1 92.94 633 PRO B O 1
ATOM 9948 N N . ASP B 1 634 ? -22.125 -15.969 4.613 1 92.81 634 ASP B N 1
ATOM 9949 C CA . ASP B 1 634 ? -22.016 -16.984 5.66 1 92.81 634 ASP B CA 1
ATOM 9950 C C . ASP B 1 634 ? -20.609 -17.562 5.719 1 92.81 634 ASP B C 1
ATOM 9952 O O . ASP B 1 634 ? -20.219 -18.172 6.723 1 92.81 634 ASP B O 1
ATOM 9956 N N . GLN B 1 635 ? -19.969 -17.438 4.625 1 93.06 635 GLN B N 1
ATOM 9957 C CA . GLN B 1 635 ? -18.578 -17.906 4.539 1 93.06 635 GLN B CA 1
ATOM 9958 C C . GLN B 1 635 ? -17.656 -16.797 4.023 1 93.06 635 GLN B C 1
ATOM 9960 O O . GLN B 1 635 ? -18 -16.109 3.057 1 93.06 635 GLN B O 1
ATOM 9965 N N . LEU B 1 636 ? -16.594 -16.672 4.75 1 96.12 636 LEU B N 1
ATOM 9966 C CA . LEU B 1 636 ? -15.586 -15.688 4.402 1 96.12 636 LEU B CA 1
ATOM 9967 C C . LEU B 1 636 ? -14.234 -16.359 4.152 1 96.12 636 LEU B C 1
ATOM 9969 O O . LEU B 1 636 ? -14.078 -17.562 4.395 1 96.12 636 LEU B O 1
ATOM 9973 N N . TYR B 1 637 ? -13.375 -15.664 3.58 1 97.56 637 TYR B N 1
ATOM 9974 C CA . TYR B 1 637 ? -11.961 -16.031 3.533 1 97.56 637 TYR B CA 1
ATOM 9975 C C . TYR B 1 637 ? -11.109 -15 4.277 1 97.56 637 TYR B C 1
ATOM 9977 O O . TYR B 1 637 ? -11.219 -13.797 4.031 1 97.56 637 TYR B O 1
ATOM 9985 N N . VAL B 1 638 ? -10.32 -15.445 5.266 1 98.38 638 VAL B N 1
ATOM 9986 C CA . VAL B 1 638 ? -9.609 -14.602 6.227 1 98.38 638 VAL B CA 1
ATOM 9987 C C . VAL B 1 638 ? -8.125 -14.953 6.219 1 98.38 638 VAL B C 1
ATOM 9989 O O . VAL B 1 638 ? -7.754 -16.125 6.168 1 98.38 638 VAL B O 1
ATOM 9992 N N . GLU B 1 639 ? -7.273 -13.93 6.098 1 97.94 639 GLU B N 1
ATOM 9993 C CA . GLU B 1 639 ? -5.848 -14.172 6.297 1 97.94 639 GLU B CA 1
ATOM 9994 C C . GLU B 1 639 ? -5.551 -14.562 7.746 1 97.94 639 GLU B C 1
ATOM 9996 O O . GLU B 1 639 ? -5.844 -13.797 8.672 1 97.94 639 GLU B O 1
ATOM 10001 N N . VAL B 1 640 ? -4.926 -15.672 7.945 1 96.62 640 VAL B N 1
ATOM 10002 C CA . VAL B 1 640 ? -4.641 -16.156 9.289 1 96.62 640 VAL B CA 1
ATOM 10003 C C . VAL B 1 640 ? -3.17 -16.562 9.398 1 96.62 640 VAL B C 1
ATOM 10005 O O . VAL B 1 640 ? -2.457 -16.594 8.391 1 96.62 640 VAL B O 1
ATOM 10008 N N . GLN B 1 641 ? -2.668 -16.734 10.602 1 94.69 641 GLN B N 1
ATOM 10009 C CA . GLN B 1 641 ? -1.368 -17.297 10.953 1 94.69 641 GLN B CA 1
ATOM 10010 C C . GLN B 1 641 ? -0.233 -16.469 10.352 1 94.69 641 GLN B C 1
ATOM 10012 O O . GLN B 1 641 ? 0.758 -17.031 9.867 1 94.69 641 GLN B O 1
ATOM 10017 N N . ARG B 1 642 ? -0.411 -15.242 10.211 1 94.5 642 ARG B N 1
ATOM 10018 C CA . ARG B 1 642 ? 0.671 -14.336 9.828 1 94.5 642 ARG B CA 1
ATOM 10019 C C . ARG B 1 642 ? 1.677 -14.18 10.961 1 94.5 642 ARG B C 1
ATOM 10021 O O . ARG B 1 642 ? 1.294 -14.086 12.133 1 94.5 642 ARG B O 1
ATOM 10028 N N . GLY B 1 643 ? 2.943 -14.172 10.562 1 92.94 643 GLY B N 1
ATOM 10029 C CA . GLY B 1 643 ? 3.992 -13.953 11.547 1 92.94 643 GLY B CA 1
ATOM 10030 C C . GLY B 1 643 ? 4.527 -12.531 11.531 1 92.94 643 GLY B C 1
ATOM 10031 O O . GLY B 1 643 ? 3.92 -11.641 10.945 1 92.94 643 GLY B O 1
ATOM 10032 N N . SER B 1 644 ? 5.656 -12.297 12.234 1 91.94 644 SER B N 1
ATOM 10033 C CA . SER B 1 644 ? 6.285 -10.984 12.359 1 91.94 644 SER B CA 1
ATOM 10034 C C . SER B 1 644 ? 7.062 -10.617 11.094 1 91.94 644 SER B C 1
ATOM 10036 O O . SER B 1 644 ? 7.723 -11.477 10.5 1 91.94 644 SER B O 1
ATOM 10038 N N . MET B 1 645 ? 7.066 -9.367 10.734 1 92.06 645 MET B N 1
ATOM 10039 C CA . MET B 1 645 ? 7.836 -8.883 9.594 1 92.06 645 MET B CA 1
ATOM 10040 C C . MET B 1 645 ? 9.211 -8.391 10.031 1 92.06 645 MET B C 1
ATOM 10042 O O . MET B 1 645 ? 9.969 -7.852 9.227 1 92.06 645 MET B O 1
ATOM 10046 N N . ASP B 1 646 ? 9.508 -8.5 11.32 1 88.62 646 ASP B N 1
ATOM 10047 C CA . ASP B 1 646 ? 10.828 -8.148 11.836 1 88.62 646 ASP B CA 1
ATOM 10048 C C . ASP B 1 646 ? 11.844 -9.25 11.539 1 88.62 646 ASP B C 1
ATOM 10050 O O . ASP B 1 646 ? 11.891 -10.258 12.242 1 88.62 646 ASP B O 1
ATOM 10054 N N . ILE B 1 647 ? 12.664 -9.031 10.531 1 81.69 647 ILE B N 1
ATOM 10055 C CA . ILE B 1 647 ? 13.609 -10.047 10.078 1 81.69 647 ILE B CA 1
ATOM 10056 C C . ILE B 1 647 ? 14.641 -10.312 11.164 1 81.69 647 ILE B C 1
ATOM 10058 O O . ILE B 1 647 ? 15.234 -11.391 11.219 1 81.69 647 ILE B O 1
ATOM 10062 N N . ALA B 1 648 ? 14.984 -9.211 11.938 1 70.31 648 ALA B N 1
ATOM 10063 C CA . ALA B 1 648 ? 15.961 -9.367 13.008 1 70.31 648 ALA B CA 1
ATOM 10064 C C . ALA B 1 648 ? 15.414 -10.219 14.141 1 70.31 648 ALA B C 1
ATOM 10066 O O . ALA B 1 648 ? 16.172 -10.727 14.977 1 70.31 648 ALA B O 1
ATOM 10067 N N . ALA B 1 649 ? 14.125 -10.203 14.297 1 63.31 649 ALA B N 1
ATOM 10068 C CA . ALA B 1 649 ? 13.523 -10.984 15.375 1 63.31 649 ALA B CA 1
ATOM 10069 C C . ALA B 1 649 ? 13.781 -12.477 15.172 1 63.31 649 ALA B C 1
ATOM 10071 O O . ALA B 1 649 ? 13.203 -13.094 14.273 1 63.31 649 ALA B O 1
ATOM 10072 N N . GLN B 1 650 ? 14.922 -12.758 14.742 1 49.34 650 GLN B N 1
ATOM 10073 C CA . GLN B 1 650 ? 15.398 -14.109 14.438 1 49.34 650 GLN B CA 1
ATOM 10074 C C . GLN B 1 650 ? 14.656 -15.148 15.266 1 49.34 650 GLN B C 1
ATOM 10076 O O . GLN B 1 650 ? 14.203 -14.859 16.375 1 49.34 650 GLN B O 1
ATOM 10081 N N . THR B 1 651 ? 14.477 -16.203 14.539 1 42.62 651 THR B N 1
ATOM 10082 C CA . THR B 1 651 ? 14.062 -17.594 14.609 1 42.62 651 THR B CA 1
ATOM 10083 C C . THR B 1 651 ? 14.625 -18.266 15.852 1 42.62 651 THR B C 1
ATOM 10085 O O . THR B 1 651 ? 15.812 -18.125 16.156 1 42.62 651 THR B O 1
ATOM 10088 N N . LEU B 1 652 ? 13.781 -18.469 16.719 1 36.16 652 LEU B N 1
ATOM 10089 C CA . LEU B 1 652 ? 14.18 -19.547 17.625 1 36.16 652 LEU B CA 1
ATOM 10090 C C . LEU B 1 652 ? 15.016 -20.578 16.875 1 36.16 652 LEU B C 1
ATOM 10092 O O . LEU B 1 652 ? 14.625 -21.062 15.812 1 36.16 652 LEU B O 1
ATOM 10096 N N . SER B 1 653 ? 16.406 -20.312 16.812 1 31.05 653 SER B N 1
ATOM 10097 C CA . SER B 1 653 ? 17.188 -21.484 16.406 1 31.05 653 SER B CA 1
ATOM 10098 C C . SER B 1 653 ? 16.406 -22.781 16.656 1 31.05 653 SER B C 1
ATOM 10100 O O . SER B 1 653 ? 15.781 -22.938 17.703 1 31.05 653 SER B O 1
ATOM 10102 N N . ARG B 1 654 ? 16.141 -23.609 15.547 1 29.69 654 ARG B N 1
ATOM 10103 C CA . ARG B 1 654 ? 16.062 -25.031 15.828 1 29.69 654 ARG B CA 1
ATOM 10104 C C . ARG B 1 654 ? 17.203 -25.484 16.719 1 29.69 654 ARG B C 1
ATOM 10106 O O . ARG B 1 654 ? 18.359 -25.078 16.516 1 29.69 654 ARG B O 1
#

pLDDT: mean 91.57, std 12.76, range [18.16, 98.94]

Nearest PDB structures (foldseek):
  6vmw-assembly1_D  TM=8.164E-01  e=1.151E-47  Pseudoalteromonas luteoviolacea DSM 6061
  6vmw-assembly1_B  TM=8.219E-01  e=8.241E-47  Pseudoalteromonas luteoviolacea DSM 6061
  6ubr-assembly1_C  TM=8.138E-01  e=2.475E-47  Pseudoalteromonas luteoviolacea DSM 6061
  6vmw-assembly1_A  TM=8.133E-01  e=1.772E-46  Pseudoalteromonas luteoviolacea DSM 6061
  6vmw-assembly1_C  TM=8.089E-01  e=1.495E-45  Pseudoalteromonas luteoviolacea DSM 6061

Organism: Rhodopseudomonas palustris (strain ATCC BAA-98 / CGA009) (NCBI:txid258594)

Radius of gyration: 35.41 Å; Cα contacts (8 Å, |Δi|>4): 3197; chains: 2; bounding box: 69×125×72 Å

Foldseek 3Di:
DDPPPPPVPVPPPPPPDPDLFFFQDDCVPFDDADPAPAAFPAKAKPPQEFEKEAWQDLAADEFDQTARDQDADVCGQAHPVLTGHIYKYWMWMFTAHPVGHTHGTDFQVQVKKKKWKKKAQQQLAWAFQFDCAPPPLFHGDWTFHRVLVDDPVCSQVARMFIQDMAMDGDAFACVSQPDPSFWRWGDHRNPDIATQFGWTHHRRGIIITTGYNFAKDFPDPPQFDDDLFGGHRMFTRWMKAKMWMWGHGPRDIDTHQIHMYTYYHFFQASSAFALAWLCQLLVLLCCVLVLDHFDDFEAACSNQVLNNLQNLLQLLAFAVLSVCLCVVLVLDRSSDPVSSLLLLALDPVSLVSLVSVLVLFADPPLPGPDCSRPPNAAARRCVDPSRSRRGDHGDPRSNVNSVCSSNSRYDSVNDDPLSSPDDGLVSDDPSCSNVRRNCSRGRSAHNDRPSPGQRFGNLSNHNQQADHVVVDSDGPNGAAQPQPGQNADQDRMDHSPCLAVGRPVCCSSPHLSDRHHRNSGCSNGGRVSQLNLQLFEWDADPVRPPIHGTGRSRRGFKHLAPVLQVQLQDPVDDLVSSVVSVSDIDGQCPQQLHDDDPDPSDSSSNSRSSSQQVSQGWHWDKDAHHPPRPPIDRIHIYTDSHHDSPSVVPPPPD/DDPPPPPPPVPPPPPPDQDLFFFQDDCVPFDDADPAPAAFPAKAKPPQEFEKEAWQDLAADEFDQTARDQDADVCGQAHPVLTGHIYKYWMWMFTAHPVGHTHGTDFQVQVKKKKWWKKAQQQLAWAFQFDCAPPPLFHGDWTFHRVLVDDPVCSQVARMFIQDMAMDGDAFACVSQPDPSFWRWGDHRNPDIATQFGWTHHRRGIIITTGYNFAKDFPDPPQFDDDLFGGHRMFTRWMKFKMWMWGHGPRDIHTHQIHMYTYYHFFQARSAFALAWLCQLLVLLCCVLVLDHFDDFEAACSNQVLNNLQNLLQLLAQAVLSVCLCVVLVLDRSSDPVSSLLLLALDPVSLVSLVSLLVLFADPPLPGPDCSRPPNAAARRCVDPSRSGRGDHGDPRSNVNSVCSSNSRYDSVNPDPLSSPDDGLVSDDPSRSNVRRNCSRGRSAHNDRPSPGQRFGNLSNHNQQADHVVVDSDPPNGAAQPQPGQNADQDRMDHSPCLAVGRPVCCSSPHLSDRHHRNSGCSNGGRVSQLNLQLFEWDADPVRPPIHGTGRSRRGFKHLAPVLQVVLQDPVDDLVSSVVSVSDIDGQCPQQLHDDDPDPSDSSSNSRSSSQQVSQGWHWDKDAHHPPRPPIDRIHIYTDSHHDSPSVVDDPDD

Secondary structure (DSSP, 8-state):
--TTSSTTTTS--------S------GGGPPPPPPTTPPP-EEEEESSEEEEE--SSS-EEEPP-STT--PPPTT-SB-TTSPBPEEEEEEEEEEE-TTS-EEEEE-GGG--EEEEEEEE-TTTSB--SS-S-SGGGSPPPPEEBTTTTS-GGGHHHHH-EEEEEEEEESTT-STTS--GGGEEEEEETTTEEEEEEEEEE-TT--EEEE------EESSTT----SSSB-TTEE---EEEEEEEEEEETTEEEEPBPEEEEEEPPPSSTT---SSBHHHHHHHHHHHHTSS----S-EEIIIIIHHHHHHHHHGGGT-HHHHHHHHHHT---TT-HHHHHHHT--SGGGHHHHHHHHHHBPPTTS----TTSBS-BB-TTTTSTT-TTSB----HHHHHHHHHHHTT-EE--SS-HHHHT--SGGGS-GGGHHHHHHHHHHHTSB----SS-SSS-GGGG-GGGB--TTT-SSTTPBPBP--S-SS----SEE-TTHHHH--TT-GGG-BTTBSB-TTTTGGGS-BSHHHHHHH-SB---SS--S--BS-TTTS-SEE-BHHHHHHHH-TTS-HHHHHHHHH--EETTTTTS--STT----HHHHHHHHHHHGGGS-EEEEEEPPSS-TT--SEEEEEE------GGGG----/--TTSSTTTTS--------S------GGGPPPPPPTTPPP-EEEEESSEEEEE--SSS-EEEPP-STT--PPPTT-SB-TTSPBPEEEEEEEEEEE-TTS-EEEEE-GGG--EEEEEEEE-TTTSB---S-S-SGGGSPPPPEEBTTTTS-GGGHHHHH-EEEEEEEEESTT-STTS--GGGEEEEEETTTEEEEEEEEEE-TT--EEEE------EESSTT----SSSB-TTEE---EEEEEEEEEEETTEEEEPBPEEEEEEPPPSSTT---SSBHHHHHHHHHHHHTSS----S-EEIIIIIHHHHHHHHHGGGT-HHHHHHHHHHT---TT-HHHHHHHT--SGGGHHHHHHHHHTBPPTTS----TTSBS-BB-TTTTSTT-TTSB----HHHHHHHHHHHTT-EE--SS-HHHHT--SGGGS-GGGHHHHHHHHHHHTSB----SS-SSS-GGGG-GGGB--TTT-SSTTPBPBP--S-SS----SEE-TTHHHH--TT-GGG-BTTBSB-TTTTGGGS-BSHHHHHHHSSB---SS-SS--BS-TTTS-SEE-BHHHHHHHH-SSS-HHHHHHHHH--EETTTTTS--STT----HHHHHHHHHHHGGGS-EEEEEEPPSS-TT--SEEEEEE------TTS-----

Solvent-accessible surface area (backbone atoms only — not comparable to full-atom values): 66660 Å² total; per-residue (Å²): 139,70,88,75,65,65,72,68,69,73,64,72,74,74,74,80,59,82,68,84,62,52,50,40,61,59,74,90,71,49,55,68,57,41,59,89,85,54,61,71,66,44,36,37,37,26,23,27,43,31,46,16,13,21,16,68,31,90,53,64,43,72,42,46,42,36,27,57,48,52,79,77,49,86,80,46,66,34,48,97,85,44,32,28,31,21,31,24,25,63,38,46,37,38,25,18,25,89,84,71,20,40,58,47,74,55,42,32,90,32,57,37,38,39,34,40,31,39,13,30,30,37,43,41,27,49,34,74,61,38,36,46,82,52,50,89,57,30,60,34,50,64,15,46,46,34,48,64,86,53,53,79,94,43,32,43,66,32,31,31,26,51,34,48,78,39,67,53,54,46,51,47,28,48,78,82,59,75,49,69,80,37,47,30,40,25,37,41,64,75,75,40,82,41,57,41,20,31,46,32,21,39,86,52,27,34,43,32,44,38,29,18,54,60,58,64,54,56,82,48,82,95,60,76,66,80,45,49,39,62,31,70,55,31,39,50,25,46,26,12,21,46,34,39,38,35,31,44,55,98,87,38,78,41,75,33,45,50,20,32,42,36,24,34,70,61,56,31,18,65,65,43,40,34,62,48,12,33,37,57,32,31,45,53,12,34,36,74,57,63,64,41,77,70,83,84,70,62,44,43,32,32,41,62,43,43,54,46,45,36,23,54,28,52,38,34,49,19,26,60,48,48,53,51,31,30,62,76,62,71,59,53,58,47,62,37,66,69,53,46,57,51,63,46,43,48,50,75,88,33,31,66,58,30,40,53,49,49,67,38,43,33,52,64,83,37,80,56,78,64,77,78,28,36,54,53,25,42,16,51,9,62,90,38,89,87,23,51,33,29,46,32,47,47,49,72,60,58,47,51,50,44,52,35,46,31,71,31,30,39,45,66,48,65,82,35,70,74,54,65,66,48,82,50,51,84,65,45,59,76,49,46,37,56,60,29,23,24,42,15,33,23,36,63,30,63,39,49,37,25,62,40,43,86,66,47,46,64,56,56,46,38,48,61,25,33,54,48,63,90,75,38,82,65,72,74,28,65,23,71,40,81,51,90,56,80,54,60,61,50,67,79,46,47,37,60,59,37,37,69,69,18,19,87,91,36,63,73,50,45,22,75,45,30,40,42,50,45,6,58,61,45,19,73,44,34,29,36,51,40,14,35,62,54,68,42,35,69,40,42,45,49,79,59,69,80,47,34,30,54,44,35,36,44,39,46,36,24,27,31,44,47,72,34,51,54,54,32,59,41,79,89,51,53,71,56,54,21,47,45,34,63,47,36,63,44,59,56,64,64,29,48,29,44,51,45,82,89,41,51,44,19,44,56,42,19,26,48,39,26,64,75,41,59,56,28,51,45,35,36,39,80,41,79,36,57,85,88,47,86,82,52,54,64,62,39,52,32,28,38,74,56,50,66,53,47,76,80,71,61,70,63,74,128,140,70,89,75,65,64,72,68,67,73,64,72,76,74,73,80,59,83,66,85,62,53,50,39,62,60,73,89,72,49,57,68,59,41,61,90,85,55,60,71,68,45,38,34,38,26,24,26,44,31,46,15,14,21,17,68,31,89,53,65,45,73,42,46,41,35,28,57,46,51,78,78,49,86,81,46,68,34,50,98,84,45,32,30,30,21,32,24,25,62,40,44,38,41,26,17,25,91,83,71,20,39,60,46,75,55,44,31,92,32,58,37,37,39,35,39,30,40,13,31,31,39,45,40,26,48,34,74,59,39,36,45,82,50,50,87,55,30,61,34,50,65,13,47,45,34,49,63,86,55,54,81,93,43,33,42,67,31,32,30,27,52,34,48,80,38,66,52,55,45,52,47,28,47,76,82,59,75,50,70,82,37,46,29,38,25,36,40,66,75,74,39,82,39,56,42,22,31,42,32,20,39,86,51,26,34,42,32,44,37,30,16,55,62,59,64,55,55,83,48,81,95,60,75,65,80,46,48,38,64,32,69,56,31,40,50,26,47,25,13,21,46,35,40,38,36,32,43,55,99,88,36,79,40,76,34,45,52,21,32,41,36,25,33,69,60,56,32,18,64,65,43,38,34,61,47,12,33,37,59,35,31,45,53,13,33,34,73,56,63,65,41,76,71,84,83,72,62,44,45,32,32,42,61,42,44,55,46,45,36,21,54,29,52,38,33,48,20,24,60,50,47,51,50,30,31,62,76,60,68,58,54,58,45,62,38,67,70,53,45,58,51,63,45,43,49,49,74,88,33,29,65,60,31,39,53,49,50,68,38,42,32,52,63,83,36,79,55,77,63,76,78,28,37,52,53,24,43,17,50,8,62,90,38,89,86,23,51,32,30,46,32,48,45,51,72,60,59,47,50,51,44,51,35,46,30,71,31,29,40,45,66,47,65,82,36,71,73,54,65,66,50,80,50,50,84,64,43,58,74,48,46,36,57,59,30,22,24,42,15,32,23,35,62,30,62,38,47,36,24,61,40,43,85,66,46,45,62,56,54,46,39,51,62,26,35,53,47,61,92,75,38,82,64,71,72,27,66,23,72,40,82,51,90,56,79,54,61,62,49,67,76,46,46,36,60,59,37,38,69,68,18,17,88,90,35,63,74,51,44,22,74,46,30,39,43,50,44,6,58,62,45,20,73,44,34,30,36,51,40,15,34,63,53,67,43,35,69,42,44,42,49,79,58,71,78,47,35,31,54,47,35,35,43,40,47,37,24,27,31,44,46,71,34,51,55,54,33,60,41,79,88,52,53,72,55,53,21,48,44,34,63,48,37,64,44,57,58,62,64,30,48,30,45,51,44,82,89,44,51,43,20,45,55,43,19,26,49,39,26,63,75,41,58,57,26,51,45,36,36,39,81,40,79,36,57,85,88,47,85,83,51,52,65,64,40,52,32,28,38,74,56,49,66,50,46,76,81,66,60,67,77,74,128

Sequence (1308 aa):
MKRRDFLLGAAAIGLGGPLLAKAAISSLHAQPAAPKGAKIAKVAIFPAIGFSRVGNAEDWFLAPEVPGLLDEPEGGFKDKQGRIKKQVQRFRLFGYDDQGRVVRELDGTDGVTWSVHVANTKAAWYGFVNAMDRGDTAPGVPGAQRNAFVAADKREAMLCIDAGKLEISGASTNPKGGDDKYRMKGRFWQTLDVSLGHLRTDDKGRLLVFAADGVSRTALPQNPVRDFTNNDGWHDDWADGWVKATVTVDGQKLDCDPAWVVCCGPKFAPQLEPIVTLYDAAREAMVALGQMHSPTDKVSFRRDVLPILRRAGAMQWVATASFLGAAWNDIGDLSNPATIETLAKPSADAKAERKKVFDAFRKPDGSDQRGYAIPIMLGDGVNYQDSPHAWLALTQTQYRVLELWADGKFEADYADKSADSVRTLDDLPIELRPEAMTRAALDACSGGAFHPGVEITWPIRHKELYRGPNETKLPFRLALSNRKNLAQDVGLQLNPVNVFAGNPDKLDQGRPIGPQAPGDLTRWMGVPWQGDAFSCQAVLTASGFPTPVWWPALLPVDVLPEAFYQQMMRTDLTEEERLRFYHTRVPWARGAAGIGLHVEAGYTDGLRRMIELWTQMGVVVRRPGPKGLPGVPDQLYVEVQRGSMDIAAQTLSRMKRRDFLLGAAAIGLGGPLLAKAAISSLHAQPAAPKGAKIAKVAIFPAIGFSRVGNAEDWFLAPEVPGLLDEPEGGFKDKQGRIKKQVQRFRLFGYDDQGRVVRELDGTDGVTWSVHVANTKAAWYGFVNAMDRGDTAPGVPGAQRNAFVAADKREAMLCIDAGKLEISGASTNPKGGDDKYRMKGRFWQTLDVSLGHLRTDDKGRLLVFAADGVSRTALPQNPVRDFTNNDGWHDDWADGWVKATVTVDGQKLDCDPAWVVCCGPKFAPQLEPIVTLYDAAREAMVALGQMHSPTDKVSFRRDVLPILRRAGAMQWVATASFLGAAWNDIGDLSNPATIETLAKPSADAKAERKKVFDAFRKPDGSDQRGYAIPIMLGDGVNYQDSPHAWLALTQTQYRVLELWADGKFEADYADKSADSVRTLDDLPIELRPEAMTRAALDACSGGAFHPGVEITWPIRHKELYRGPNETKLPFRLALSNRKNLAQDVGLQLNPVNVFAGNPDKLDQGRPIGPQAPGDLTRWMGVPWQGDAFSCQAVLTASGFPTPVWWPALLPVDVLPEAFYQQMMRTDLTEEERLRFYHTRVPWARGAAGIGLHVEAGYTDGLRRMIELWTQMGVVVRRPGPKGLPGVPDQLYVEVQRGSMDIAAQTLSR

InterPro domains:
  IPR033798 Uncharacterised protein, LodA-like [cd14731] (37-643)
  IPR041168 L-Lysine epsilon oxidase, N-terminal [PF17990] (46-263)
  IPR041173 L-lysine epsilon oxidase, C-terminal [PF18417] (385-540)